Protein 4Y9J (pdb70)

GO terms:
  GO:0005504 fatty acid binding (F, IMP)
  GO:1990845 adaptive thermogenesis (P, IMP)

CATH classification: 1.20.140.10

B-factor: mean 46.24, std 14.96, range [17.73, 119.55]

Sequence (1185 aa):
TITARHTQYSHAKTGGFSQTGPTLHNPYKDDPILDRTLRRLLPESEYMRVAADLSKFGDRITSEVEHLGRQAELEQPRLEHQDAWGKRVDKLIVCNEWHKLKQICAEEGVISIGYEDSVDPFVRRIHQVAKLFLFSPSAGLVSCPMAMTDGAVKTLTSLNNLYGKHKLATEAVDRLRSRDPSKAWTSGQWMMTEKKGGSDVAGGCDTYAVQIDKDTYRLHGYKWFSSAVDADVALTLARIVDSDGNALEGSRGLSLFLLKIRDESGNLNGIQMVRLKNKLGTKQLPTAELLLDGAIAERIGDQGRGVAGIISSNNMMLLNNIITTRRIHNAVASLGYMRRIISLARDYSTKRVVFGQTQSKWPLHTTTLAKMEVDTRGSMLLLFEAARLLGLSEAGKSSDVEAMMLRLITPVLKLYAGKQAVPMVSEGIECFGGQGYMEDTGLPTLLRDAQVTPIWEGTTNVLSLDVLRVFSGKENILLAFGKRVEQLLGNTKTEDEKLKKSKEAVESALKQLQKLLVKASDSAIQGETRIDSVARHIAFTIARIYSGALLIDHASDSSVANQSDIEVAYRYCCEQPLIDLRWEWFASERVKADREIVFDNFTTITARHTQYSHAKTGGFSQTGPTLHNPYKDDPILDRTLRRLLPESEYMRVAADLSKFGDRITSEVEHLGRQAELEQPRLEHQDAWGKRVDKLIVCNEWHKLKQICAEEGVISIGYEDSVDPFVRRIHQVAKLFLFSPSAGLVSCPMAMTDGAVKTLTSLNLYGKHKLATEAVDRLRSRDPSKAWTSGQWMMTEKKGGSDVVAGGCDTYAVQIDKDTYRLHGYKWFSSAVDADVALTLARIVDSDGNALEGSRGLSLFLLKIRDESGNLNGIQMVRLKNKLGTKQLPTAELLLDGAIAERIGDQGRGVAGISNMLNITRRIHNAVASLGYMRRIISLARDYSTKRVVFGQTQSKWPLHTTTLAKMEVDTRGSMLLLFEAARLLGLSEAGKSSDVEAMMLRLITPVLKLYAGKQAVPMVSEGIECFGGQGYMEDTGLPTLLRDAQVTPIWEGTTNVLSLDVLRVFSGKENILLAFGKRVEQLLGNTKTEDEKLKKSKEAVESALKQLQKLLVKASDSAIQGETRIDSVARHIAFTIARIYSGALLIDHASDSSVANQSDIEVAYRYCCEQPLIDLRWEWFASERVKADREIVFDNFTA

Organism: Caenorhabditis elegans (NCBI:txid6239)

Secondary structure (DSSP, 8-state):
-----GGG-------S--PPPPP---TTTT-SSHHHHHHHHS-HHHHHHHHHHHHHHHHHIIIIIHHHHHHHHHS--EEEEE-TTS-EEEEEE--HHHHHHHHHHHHTTTTGGGT-TTS-HHHHHHHHHHHHHHHGGGSTTTHHHHHHHHHHHHHHHHTT-TTTSHHHHHHHHHHT---TTT---EEEE---SS-SS-HHHH---EEEEEETTEEEEEEEEEEEE-TTSSEEEEEEEEP-TTS----SGGGEEEEEEESB-TTS-BSSEEEEEE--BSS-TTS-EEEEEEEEEEEEEES-TT-HHHHHHTTHHHHHHHHHHHHHHHHHHHHHHHHHHHTT-EETTEEGGG-HHHHHHHHHHHHHHHHHHHHHHHHHHHHHHHHHT---HHHHHHHHHHHHHHHHHHHHHHHHHHHHHHHTTGGGGGBGGGTHHHHHHHHTTTTTTTS-HHHHHHHHHHHHSS-THHHHHHHHHHHHHHTT--TTSHHHHHHHHHHHHHHHHHHHHHHHHH-GGGGGGB-GGGGHHHHHHHHHHHHHHHHHHHHHT-TTT--HHHHHHHHHHHHSS-S----GGGGBHHHHHHHHHHHTTT--/-----GGG--PPP--S----------TTTT-SSHHHHHHHHS-HHHHHHHHHHHHHHHHHIIIIIHHHHHHHHHS--EEEEE-TTS-EEEEEE--HHHHHHHHHHHHTTTTGGGG-TTS-HHHHHHHHHHHHHHHGGGSTTTHHHHHHHHHHHHHHHHTT-TTTSHHHHHHHHHHT---TTT---EEEE--BTTBSS-HHHH---EEEEEETTEEEEEEEEEEEE-TTSSEEEEEEEEP-TTS----SGGGEEEEEEESB-TTS-BSSEEEEEE--BSS-TTS-EEEEEEEEEEEEEES-TT-HHHHHHHHHHHHHHHHHHHHHHHHHHHHHHHHHHHTT-EETTEEGGG-HHHHHHHHHHHHHHHHHHHHHHHHHHHHHHHHTT---HHHHHHHHHHHHHHHHHHHHHHHHHHHHHHHTTGGGGGBGGGSHHHHHHHHTTTTTTTS-HHHHHHHHHHHHHSSS-HHHHHHHHHHHHHTT--TTSHHHHHHHHHHHHHHHHHHHHHHHHHHHGGGT-B-GGGGHHHHHHHHHHHHHHHHHHHHHH-TTT--HHHHHHHHHHHHSS-S----GGGGBHHHHHHHHHHHTTT---

Solvent-accessible surface area: 44780 Å² total; per-residue (Å²): 191,156,122,64,137,136,99,110,168,86,174,74,170,49,68,81,71,91,51,87,36,47,58,32,27,16,21,9,122,3,2,3,1,0,34,25,4,0,123,69,37,8,72,136,88,44,12,118,104,0,13,65,40,0,24,160,3,0,70,56,0,54,94,51,0,60,112,19,5,59,37,1,12,92,101,78,20,136,36,71,65,90,53,97,233,70,122,86,57,12,111,33,47,22,22,122,42,2,69,76,0,35,72,1,2,9,72,26,0,1,9,8,14,0,18,72,119,98,27,57,25,35,1,29,0,0,8,0,0,0,0,5,5,1,1,5,21,2,0,8,8,0,16,11,0,6,17,11,0,0,0,1,0,39,0,0,66,53,42,98,21,104,64,150,42,188,31,0,28,74,0,2,72,69,3,61,25,110,54,53,96,120,31,17,7,0,2,34,0,21,44,6,30,109,3,31,56,18,22,28,49,2,4,71,0,71,0,44,102,88,78,159,64,32,13,99,0,50,12,22,0,52,40,0,15,0,1,22,1,43,0,0,0,0,0,0,12,22,35,70,127,118,58,88,39,106,166,31,50,178,9,0,1,1,0,0,1,70,3,64,71,192,86,47,88,33,21,31,10,67,1,46,82,35,16,72,12,1,0,1,51,7,2,2,4,0,5,2,22,3,99,24,0,89,0,42,52,3,21,103,113,13,138,0,46,36,5,20,53,53,4,63,39,2,4,21,0,10,9,0,3,13,0,0,0,9,0,16,7,0,1,10,15,0,3,4,7,0,50,57,32,77,27,104,69,61,28,17,14,102,74,0,9,24,0,21,17,0,0,91,10,0,1,26,0,0,0,0,2,9,0,0,3,6,0,0,31,0,2,0,23,48,47,33,72,138,37,57,118,18,34,43,35,0,10,106,0,0,0,0,0,0,1,2,20,0,1,29,27,0,3,47,14,0,4,21,0,0,11,11,9,18,26,53,0,5,7,19,74,54,20,5,0,17,11,3,10,3,0,0,9,1,2,10,69,60,19,18,1,21,43,6,0,44,39,0,12,150,15,8,56,66,114,118,71,0,17,108,4,0,3,121,27,0,106,94,4,4,65,90,17,63,57,149,44,119,83,0,92,98,0,46,82,29,0,67,71,5,6,152,68,0,48,130,5,11,104,95,11,80,68,88,88,51,137,76,94,19,88,53,25,3,2,0,30,50,0,0,35,0,1,0,29,0,0,0,0,0,15,2,0,18,1,0,10,36,81,98,25,28,53,101,6,3,24,13,1,0,27,12,1,3,25,22,34,89,8,35,59,10,82,69,85,15,1,25,23,110,46,6,111,31,1,78,98,0,1,45,20,64,61,100,192,152,124,63,133,133,101,113,167,88,177,74,171,52,72,82,68,90,51,90,36,45,61,32,35,17,20,9,116,3,3,1,2,0,33,26,4,0,121,70,39,9,63,144,84,43,15,122,104,0,12,67,43,0,25,162,2,0,70,57,0,53,93,49,0,61,112,17,5,61,40,1,12,95,112,76,19,138,36,71,65,88,58,97,232,70,132,87,53,12,109,32,47,22,21,126,43,2,73,74,0,36,73,0,0,10,77,24,0,1,9,12,13,0,24,75,108,99,23,66,25,38,1,27,1,0,7,2,4,0,0,6,6,2,1,6,21,3,0,8,8,0,16,12,0,6,10,11,0,1,0,0,0,31,0,0,48,55,50,110,15,106,68,153,36,188,28,0,33,72,0,0,69,71,3,53,23,116,51,54,100,117,32,20,7,0,0,22,0,25,40,8,30,100,2,26,52,13,13,27,42,1,4,72,0,69,0,44,104,86,90,164,61,33,12,95,0,52,13,20,0,51,41,0,16,0,1,20,1,42,0,0,1,1,0,0,12,20,34,73,125,119,56,90,41,105,164,28,54,147,8,0,0,1,0,0,0,68,2,62,64,189,92,48,85,34,19,29,10,70,0,51,82,35,17,71,11,0,0,1,51,7,2,1,4,0,5,1,25,2,97,19,0,86,0,41,56,3,22,102,109,8,125,0,44,44,13,1,44,43,0,26,36,5,2,25,6,16,8,0,2,12,0,0,1,9,0,18,9,0,2,11,18,0,3,4,7,0,53,58,34,79,31,103,70,68,30,18,10,111,76,1,7,24,0,24,16,0,0,91,10,0,1,26,0,1,0,0,2,9,0,0,2,6,0,0,33,0,12,0,27,46,48,26,70,140,35,56,116,21,36,50,28,0,29,62,0,0,3,0,0,0,1,2,22,0,1,29,24,0,2,47,14,0,2,19,0,0,10,12,9,18,28,49,0,6,7,19,74,57,20,5,0,18,11,4,10,3,0,0,10,1,3,10,68,37,15,20,1,20,39,1,0,69,7,0,20,148,1,51,84,65,106,104,90,3,28,92,1,0,10,88,25,1,109,91,6,4,35,119,16,70,52,153,33,122,75,0,92,86,0,52,95,29,0,75,71,5,17,145,73,0,54,114,5,25,84,75,7,78,110,32,56,176,135,51,95,28,80,62,27,2,2,0,28,50,0,0,35,0,0,0,26,0,0,0,0,0,16,5,0,25,3,1,17,38,93,92,29,24,54,108,7,4,13,12,0,0,26,13,1,3,27,22,32,81,8,34,56,12,83,80,81,15,1,37,27,124,44,10,129,24,1,88,69,0,1,46,17,71,40,69,135

Structure (mmCIF, N/CA/C/O backbone):
data_4Y9J
#
_entry.id   4Y9J
#
_cell.length_a   138.561
_cell.length_b   116.676
_cell.length_c   115.289
_cell.angle_alpha   90.000
_cell.angle_beta   124.020
_cell.angle_gamma   90.000
#
_symmetry.space_group_name_H-M   'C 1 2 1'
#
loop_
_entity.id
_entity.type
_entity.pdbx_description
1 polymer 'Protein ACDH-11, isoform b'
2 non-polymer 'FLAVIN-ADENINE DINUCLEOTIDE'
3 non-polymer 'S-{(3S,5R,9R)-1-[(2R,3S,4R,5R)-5-(6-amino-9H-purin-9-yl)-4-hydroxy-3-(phosphonooxy)tetrahydrofuran-2-yl]-3,5,9-trihydroxy-8,8-dimethyl-3,5-dioxido-10,14-dioxo-2,4,6-trioxa-11,15-diaza-3lambda~5~,5lambda~5~-diphosphaheptadecan-17-yl} undecanethioate'
4 water water
#
loop_
_atom_site.group_PDB
_atom_site.id
_atom_site.type_symbol
_atom_site.label_atom_id
_atom_site.label_alt_id
_atom_site.label_comp_id
_atom_site.label_asym_id
_atom_site.label_entity_id
_atom_site.label_seq_id
_atom_site.pdbx_PDB_ins_code
_atom_site.Cartn_x
_atom_site.Cartn_y
_atom_site.Cartn_z
_atom_site.occupancy
_atom_site.B_iso_or_equiv
_atom_site.auth_seq_id
_atom_site.auth_comp_id
_atom_site.auth_asym_id
_atom_site.auth_atom_id
_atom_site.pdbx_PDB_model_num
ATOM 1 N N . THR A 1 1 ? 41.099 -69.908 71.668 1.00 86.92 19 THR A N 1
ATOM 2 C CA . THR A 1 1 ? 41.581 -69.758 70.304 1.00 86.32 19 THR A CA 1
ATOM 3 C C . THR A 1 1 ? 40.348 -69.732 69.373 1.00 84.75 19 THR A C 1
ATOM 4 O O . THR A 1 1 ? 39.343 -70.390 69.612 1.00 88.06 19 THR A O 1
ATOM 8 N N . ILE A 1 2 ? 40.438 -68.920 68.342 1.00 80.66 20 ILE A N 1
ATOM 9 C CA . ILE A 1 2 ? 39.316 -68.640 67.459 1.00 78.31 20 ILE A CA 1
ATOM 10 C C . ILE A 1 2 ? 39.757 -68.948 66.044 1.00 74.51 20 ILE A C 1
ATOM 11 O O . ILE A 1 2 ? 40.936 -69.013 65.767 1.00 74.63 20 ILE A O 1
ATOM 16 N N . THR A 1 3 ? 38.811 -69.101 65.142 1.00 72.93 21 THR A N 1
ATOM 17 C CA . THR A 1 3 ? 39.132 -69.142 63.731 1.00 70.47 21 THR A CA 1
ATOM 18 C C . THR A 1 3 ? 39.764 -67.818 63.319 1.00 68.43 21 THR A C 1
ATOM 19 O O . THR A 1 3 ? 39.317 -66.754 63.722 1.00 69.21 21 THR A O 1
ATOM 23 N N . ALA A 1 4 ? 40.787 -67.855 62.482 1.00 66.78 22 ALA A N 1
ATOM 24 C CA . ALA A 1 4 ? 41.404 -66.638 62.069 1.00 64.83 22 ALA A CA 1
ATOM 25 C C . ALA A 1 4 ? 40.535 -65.991 61.026 1.00 62.82 22 ALA A C 1
ATOM 26 O O . ALA A 1 4 ? 39.837 -66.665 60.262 1.00 63.82 22 ALA A O 1
ATOM 28 N N . ARG A 1 5 ? 40.621 -64.667 60.913 1.00 61.17 23 ARG A N 1
ATOM 29 C CA . ARG A 1 5 ? 39.698 -63.939 60.050 1.00 58.07 23 ARG A CA 1
ATOM 30 C C . ARG A 1 5 ? 40.398 -63.199 58.899 1.00 54.66 23 ARG A C 1
ATOM 31 O O . ARG A 1 5 ? 39.914 -62.194 58.361 1.00 51.27 23 ARG A O 1
ATOM 39 N N . HIS A 1 6 ? 41.553 -63.703 58.484 1.00 53.40 24 HIS A N 1
ATOM 40 C CA . HIS A 1 6 ? 42.282 -63.067 57.362 1.00 51.93 24 HIS A CA 1
ATOM 41 C C . HIS A 1 6 ? 41.452 -63.008 56.072 1.00 50.61 24 HIS A C 1
ATOM 42 O O . HIS A 1 6 ? 41.622 -62.109 55.305 1.00 48.63 24 HIS A O 1
ATOM 49 N N . THR A 1 7 ? 40.521 -63.955 55.856 1.00 52.78 25 THR A N 1
ATOM 50 C CA . THR A 1 7 ? 39.687 -63.953 54.643 1.00 53.11 25 THR A CA 1
ATOM 51 C C . THR A 1 7 ? 38.642 -62.826 54.682 1.00 51.10 25 THR A C 1
ATOM 52 O O . THR A 1 7 ? 38.031 -62.498 53.657 1.00 51.30 25 THR A O 1
ATOM 56 N N . GLN A 1 8 ? 38.451 -62.211 55.850 1.00 52.15 26 GLN A N 1
ATOM 57 C CA . GLN A 1 8 ? 37.519 -61.070 55.962 1.00 51.34 26 GLN A CA 1
ATOM 58 C C . GLN A 1 8 ? 38.134 -59.700 55.655 1.00 48.66 26 GLN A C 1
ATOM 59 O O . GLN A 1 8 ? 37.470 -58.692 55.799 1.00 49.62 26 GLN A O 1
ATOM 65 N N . TYR A 1 9 ? 39.375 -59.649 55.170 1.00 46.36 27 TYR A N 1
ATOM 66 C CA . TYR A 1 9 ? 40.031 -58.443 54.809 1.00 45.10 27 TYR A CA 1
ATOM 67 C C . TYR A 1 9 ? 40.619 -58.617 53.428 1.00 45.69 27 TYR A C 1
ATOM 68 O O . TYR A 1 9 ? 41.578 -59.345 53.249 1.00 47.48 27 TYR A O 1
ATOM 77 N N . SER A 1 10 ? 40.020 -57.957 52.463 1.00 43.86 28 SER A N 1
ATOM 78 C CA . SER A 1 10 ? 40.255 -58.245 51.085 1.00 44.76 28 SER A CA 1
ATOM 79 C C . SER A 1 10 ? 39.984 -57.009 50.292 1.00 42.87 28 SER A C 1
ATOM 80 O O . SER A 1 10 ? 38.961 -56.354 50.475 1.00 40.82 28 SER A O 1
ATOM 83 N N . HIS A 1 11 ? 40.937 -56.599 49.435 1.00 41.47 29 HIS A N 1
ATOM 84 C CA . HIS A 1 11 ? 40.724 -55.541 48.564 1.00 41.03 29 HIS A CA 1
ATOM 85 C C . HIS A 1 11 ? 39.622 -55.883 47.558 1.00 41.15 29 HIS A C 1
ATOM 86 O O . HIS A 1 11 ? 39.413 -57.016 47.224 1.00 40.99 29 HIS A O 1
ATOM 93 N N . ALA A 1 12 ? 38.930 -54.865 47.089 1.00 40.26 30 ALA A N 1
ATOM 94 C CA . ALA A 1 12 ? 37.939 -55.060 46.015 1.00 41.54 30 ALA A CA 1
ATOM 95 C C . ALA A 1 12 ? 38.558 -55.639 44.773 1.00 41.28 30 ALA A C 1
ATOM 96 O O . ALA A 1 12 ? 39.658 -55.240 44.362 1.00 41.28 30 ALA A O 1
ATOM 98 N N . LYS A 1 13 ? 37.814 -56.468 44.095 1.00 41.92 31 LYS A N 1
ATOM 99 C CA . LYS A 1 13 ? 38.225 -56.895 42.757 1.00 42.89 31 LYS A CA 1
ATOM 100 C C . LYS A 1 13 ? 37.330 -56.180 41.692 1.00 42.49 31 LYS A C 1
ATOM 101 O O . LYS A 1 13 ? 36.081 -56.154 41.808 1.00 39.29 31 LYS A O 1
ATOM 107 N N . THR A 1 14 ? 37.965 -55.688 40.632 1.00 41.31 32 THR A N 1
ATOM 108 C CA . THR A 1 14 ? 37.321 -54.854 39.655 1.00 39.28 32 THR A CA 1
ATOM 109 C C . THR A 1 14 ? 37.585 -55.288 38.213 1.00 38.37 32 THR A C 1
ATOM 110 O O . THR A 1 14 ? 37.551 -54.469 37.279 1.00 36.53 32 THR A O 1
ATOM 114 N N . GLY A 1 15 ? 37.838 -56.557 38.053 1.00 38.25 33 GLY A N 1
ATOM 115 C CA . GLY A 1 15 ? 37.992 -57.189 36.748 1.00 41.41 33 GLY A CA 1
ATOM 116 C C . GLY A 1 15 ? 39.379 -57.345 36.163 1.00 40.05 33 GLY A C 1
ATOM 117 O O . GLY A 1 15 ? 39.565 -58.184 35.327 1.00 41.76 33 GLY A O 1
ATOM 118 N N . GLY A 1 16 ? 40.303 -56.536 36.632 1.00 42.05 34 GLY A N 1
ATOM 119 C CA . GLY A 1 16 ? 41.675 -56.572 36.210 1.00 46.74 34 GLY A CA 1
ATOM 120 C C . GLY A 1 16 ? 42.017 -55.843 34.896 1.00 49.37 34 GLY A C 1
ATOM 121 O O . GLY A 1 16 ? 43.125 -55.999 34.427 1.00 55.37 34 GLY A O 1
ATOM 122 N N . PHE A 1 17 ? 41.083 -55.171 34.225 1.00 45.32 35 PHE A N 1
ATOM 123 C CA . PHE A 1 17 ? 41.421 -54.477 32.960 1.00 41.39 35 PHE A CA 1
ATOM 124 C C . PHE A 1 17 ? 41.447 -53.026 33.301 1.00 41.48 35 PHE A C 1
ATOM 125 O O . PHE A 1 17 ? 40.546 -52.533 33.957 1.00 38.07 35 PHE A O 1
ATOM 133 N N . SER A 1 18 ? 42.470 -52.312 32.833 1.00 38.45 36 SER A N 1
ATOM 134 C CA . SER A 1 18 ? 42.373 -50.870 32.729 1.00 39.69 36 SER A CA 1
ATOM 135 C C . SER A 1 18 ? 43.092 -50.420 31.467 1.00 39.79 36 SER A C 1
ATOM 136 O O . SER A 1 18 ? 44.093 -50.989 31.112 1.00 39.05 36 SER A O 1
ATOM 139 N N . GLN A 1 19 ? 42.518 -49.449 30.769 1.00 35.33 37 GLN A N 1
ATOM 140 C CA . GLN A 1 19 ? 43.049 -48.968 29.501 1.00 35.32 37 GLN A CA 1
ATOM 141 C C . GLN A 1 19 ? 44.291 -48.115 29.676 1.00 32.89 37 GLN A C 1
ATOM 142 O O . GLN A 1 19 ? 44.340 -47.198 30.481 1.00 33.16 37 GLN A O 1
ATOM 148 N N . THR A 1 20 ? 45.325 -48.420 28.898 1.00 33.89 38 THR A N 1
ATOM 149 C CA . THR A 1 20 ? 46.516 -47.504 28.820 1.00 35.45 38 THR A CA 1
ATOM 150 C C . THR A 1 20 ? 46.188 -46.213 28.052 1.00 33.31 38 THR A C 1
ATOM 151 O O . THR A 1 20 ? 45.698 -46.266 26.959 1.00 32.00 38 THR A O 1
ATOM 155 N N . GLY A 1 21 ? 46.445 -45.082 28.692 1.00 29.69 39 GLY A N 1
ATOM 156 C CA . GLY A 1 21 ? 46.268 -43.797 28.110 1.00 30.28 39 GLY A CA 1
ATOM 157 C C . GLY A 1 21 ? 47.337 -43.355 27.135 1.00 29.98 39 GLY A C 1
ATOM 158 O O . GLY A 1 21 ? 48.326 -44.058 26.968 1.00 31.58 39 GLY A O 1
ATOM 159 N N . PRO A 1 22 ? 47.134 -42.211 26.482 1.00 30.79 40 PRO A N 1
ATOM 160 C CA . PRO A 1 22 ? 48.114 -41.754 25.479 1.00 30.36 40 PRO A CA 1
ATOM 161 C C . PRO A 1 22 ? 49.493 -41.413 26.101 1.00 29.86 40 PRO A C 1
ATOM 162 O O . PRO A 1 22 ? 49.575 -40.924 27.243 1.00 29.63 40 PRO A O 1
ATOM 166 N N . THR A 1 23 ? 50.518 -41.599 25.307 1.00 32.20 41 THR A N 1
ATOM 167 C CA . THR A 1 23 ? 51.877 -41.232 25.687 1.00 34.78 41 THR A CA 1
ATOM 168 C C . THR A 1 23 ? 52.243 -39.932 24.974 1.00 33.90 41 THR A C 1
ATOM 169 O O . THR A 1 23 ? 51.963 -39.818 23.777 1.00 29.68 41 THR A O 1
ATOM 173 N N . LEU A 1 24 ? 52.864 -38.997 25.699 1.00 29.92 42 LEU A N 1
ATOM 174 C CA . LEU A 1 24 ? 53.465 -37.784 25.080 1.00 29.92 42 LEU A CA 1
ATOM 175 C C . LEU A 1 24 ? 54.920 -38.090 24.664 1.00 30.58 42 LEU A C 1
ATOM 176 O O . LEU A 1 24 ? 55.745 -38.366 25.506 1.00 29.44 42 LEU A O 1
ATOM 181 N N . HIS A 1 25 ? 55.163 -38.078 23.379 1.00 31.97 43 HIS A N 1
ATOM 182 C CA . HIS A 1 25 ? 56.489 -38.320 22.826 1.00 32.64 43 HIS A CA 1
ATOM 183 C C . HIS A 1 25 ? 57.209 -36.989 22.681 1.00 31.52 43 HIS A C 1
ATOM 184 O O . HIS A 1 25 ? 56.580 -35.944 22.650 1.00 32.07 43 HIS A O 1
ATOM 191 N N . ASN A 1 26 ? 58.547 -37.029 22.678 1.00 30.90 44 ASN A N 1
ATOM 192 C CA . ASN A 1 26 ? 59.373 -35.845 22.480 1.00 29.59 44 ASN A CA 1
ATOM 193 C C . ASN A 1 26 ? 58.730 -35.036 21.313 1.00 31.42 44 ASN A C 1
ATOM 194 O O . ASN A 1 26 ? 58.665 -35.553 20.192 1.00 31.41 44 ASN A O 1
ATOM 199 N N . PRO A 1 27 ? 58.245 -33.830 21.576 1.00 28.73 45 PRO A N 1
ATOM 200 C CA . PRO A 1 27 ? 57.445 -33.128 20.569 1.00 29.03 45 PRO A CA 1
ATOM 201 C C . PRO A 1 27 ? 58.287 -32.559 19.398 1.00 29.72 45 PRO A C 1
ATOM 202 O O . PRO A 1 27 ? 57.714 -32.198 18.371 1.00 28.00 45 PRO A O 1
ATOM 206 N N . TYR A 1 28 ? 59.592 -32.490 19.535 1.00 27.68 46 TYR A N 1
ATOM 207 C CA . TYR A 1 28 ? 60.427 -32.187 18.353 1.00 31.58 46 TYR A CA 1
ATOM 208 C C . TYR A 1 28 ? 60.543 -33.404 17.402 1.00 31.41 46 TYR A C 1
ATOM 209 O O . TYR A 1 28 ? 60.232 -33.324 16.240 1.00 32.97 46 TYR A O 1
ATOM 218 N N . LYS A 1 29 ? 60.969 -34.523 17.945 1.00 32.71 47 LYS A N 1
ATOM 219 C CA . LYS A 1 29 ? 61.209 -35.731 17.166 1.00 34.57 47 LYS A CA 1
ATOM 220 C C . LYS A 1 29 ? 59.936 -36.334 16.574 1.00 33.66 47 LYS A C 1
ATOM 221 O O . LYS A 1 29 ? 59.953 -36.895 15.496 1.00 33.59 47 LYS A O 1
ATOM 227 N N . ASP A 1 30 ? 58.853 -36.188 17.301 1.00 31.61 48 ASP A N 1
ATOM 228 C CA . ASP A 1 30 ? 57.592 -36.831 16.971 1.00 32.54 48 ASP A CA 1
ATOM 229 C C . ASP A 1 30 ? 56.858 -35.973 15.953 1.00 32.61 48 ASP A C 1
ATOM 230 O O . ASP A 1 30 ? 55.928 -36.446 15.340 1.00 32.80 48 ASP A O 1
ATOM 235 N N . ASP A 1 31 ? 57.198 -34.689 15.829 1.00 31.51 49 ASP A N 1
ATOM 236 C CA . ASP A 1 31 ? 56.359 -33.813 15.004 1.00 30.53 49 ASP A CA 1
ATOM 237 C C . ASP A 1 31 ? 56.491 -34.242 13.538 1.00 32.82 49 ASP A C 1
ATOM 238 O O . ASP A 1 31 ? 57.657 -34.420 13.052 1.00 34.29 49 ASP A O 1
ATOM 243 N N . PRO A 1 32 ? 55.363 -34.374 12.817 1.00 32.50 50 PRO A N 1
ATOM 244 C CA . PRO A 1 32 ? 55.376 -34.759 11.409 1.00 34.49 50 PRO A CA 1
ATOM 245 C C . PRO A 1 32 ? 56.229 -33.838 10.498 1.00 34.63 50 PRO A C 1
ATOM 246 O O . PRO A 1 32 ? 56.922 -34.323 9.651 1.00 39.07 50 PRO A O 1
ATOM 250 N N . ILE A 1 33 ? 56.226 -32.518 10.688 1.00 32.89 51 ILE A N 1
ATOM 251 C CA . ILE A 1 33 ? 56.796 -31.633 9.685 1.00 35.57 51 ILE A CA 1
ATOM 252 C C . ILE A 1 33 ? 57.795 -30.604 10.255 1.00 35.06 51 ILE A C 1
ATOM 253 O O . ILE A 1 33 ? 58.492 -29.941 9.521 1.00 33.74 51 ILE A O 1
ATOM 258 N N . LEU A 1 34 ? 57.869 -30.437 11.577 1.00 33.20 52 LEU A N 1
ATOM 259 C CA . LEU A 1 34 ? 58.776 -29.400 12.134 1.00 34.91 52 LEU A CA 1
ATOM 260 C C . LEU A 1 34 ? 60.219 -29.526 11.742 1.00 33.36 52 LEU A C 1
ATOM 261 O O . LEU A 1 34 ? 60.822 -28.566 11.254 1.00 35.87 52 LEU A O 1
ATOM 266 N N . ASP A 1 35 ? 60.790 -30.714 11.897 1.00 36.37 53 ASP A N 1
ATOM 267 C CA . ASP A 1 35 ? 62.197 -30.882 11.614 1.00 37.86 53 ASP A CA 1
ATOM 268 C C . ASP A 1 35 ? 62.479 -30.676 10.085 1.00 36.49 53 ASP A C 1
ATOM 269 O O . ASP A 1 35 ? 63.432 -29.971 9.714 1.00 36.82 53 ASP A O 1
ATOM 274 N N . ARG A 1 36 ? 61.619 -31.223 9.226 1.00 35.35 54 ARG A N 1
ATOM 275 C CA . ARG A 1 36 ? 61.812 -31.000 7.746 1.00 38.79 54 ARG A CA 1
ATOM 276 C C . ARG A 1 36 ? 61.685 -29.519 7.408 1.00 37.76 54 ARG A C 1
ATOM 277 O O . ARG A 1 36 ? 62.383 -29.015 6.554 1.00 37.24 54 ARG A O 1
ATOM 285 N N . THR A 1 37 ? 60.775 -28.802 8.077 1.00 36.56 55 THR A N 1
ATOM 286 C CA . THR A 1 37 ? 60.580 -27.382 7.781 1.00 36.36 55 THR A CA 1
ATOM 287 C C . THR A 1 37 ? 61.819 -26.566 8.130 1.00 38.22 55 THR A C 1
ATOM 288 O O . THR A 1 37 ? 62.281 -25.716 7.345 1.00 38.27 55 THR A O 1
ATOM 292 N N . LEU A 1 38 ? 62.377 -26.838 9.306 1.00 34.71 56 LEU A N 1
ATOM 293 C CA . LEU A 1 38 ? 63.582 -26.174 9.760 1.00 35.63 56 LEU A CA 1
ATOM 294 C C . LEU A 1 38 ? 64.762 -26.468 8.835 1.00 36.02 56 LEU A C 1
ATOM 295 O O . LEU A 1 38 ? 65.616 -25.624 8.575 1.00 36.69 56 LEU A O 1
ATOM 300 N N . ARG A 1 39 ? 64.811 -27.699 8.357 1.00 40.25 57 ARG A N 1
ATOM 301 C CA . ARG A 1 39 ? 65.880 -28.092 7.444 1.00 43.24 57 ARG A CA 1
ATOM 302 C C . ARG A 1 39 ? 65.837 -27.244 6.173 1.00 42.93 57 ARG A C 1
ATOM 303 O O . ARG A 1 39 ? 66.875 -26.960 5.609 1.00 40.89 57 ARG A O 1
ATOM 311 N N . ARG A 1 40 ? 64.639 -26.934 5.687 1.00 39.79 58 ARG A N 1
ATOM 312 C CA . ARG A 1 40 ? 64.498 -26.132 4.458 1.00 41.28 58 ARG A CA 1
ATOM 313 C C . ARG A 1 40 ? 64.771 -24.721 4.709 1.00 40.08 58 ARG A C 1
ATOM 314 O O . ARG A 1 40 ? 65.377 -24.063 3.922 1.00 40.86 58 ARG A O 1
ATOM 322 N N . LEU A 1 41 ? 64.364 -24.207 5.843 1.00 38.37 59 LEU A N 1
ATOM 323 C CA . LEU A 1 41 ? 64.470 -22.793 6.115 1.00 40.70 59 LEU A CA 1
ATOM 324 C C . LEU A 1 41 ? 65.817 -22.310 6.587 1.00 42.22 59 LEU A C 1
ATOM 325 O O . LEU A 1 41 ? 66.210 -21.180 6.324 1.00 45.65 59 LEU A O 1
ATOM 330 N N . LEU A 1 42 ? 66.561 -23.152 7.288 1.00 42.76 60 LEU A N 1
ATOM 331 C CA . LEU A 1 42 ? 67.802 -22.690 7.841 1.00 41.23 60 LEU A CA 1
ATOM 332 C C . LEU A 1 42 ? 69.015 -23.260 7.117 1.00 46.52 60 LEU A C 1
ATOM 333 O O . LEU A 1 42 ? 68.978 -24.406 6.665 1.00 47.56 60 LEU A O 1
ATOM 338 N N . PRO A 1 43 ? 70.082 -22.484 7.094 1.00 47.11 61 PRO A N 1
ATOM 339 C CA . PRO A 1 43 ? 71.400 -23.015 6.660 1.00 50.26 61 PRO A CA 1
ATOM 340 C C . PRO A 1 43 ? 71.778 -24.265 7.461 1.00 49.12 61 PRO A C 1
ATOM 341 O O . PRO A 1 43 ? 71.446 -24.393 8.636 1.00 42.66 61 PRO A O 1
ATOM 345 N N . GLU A 1 44 ? 72.453 -25.202 6.826 1.00 48.05 62 GLU A N 1
ATOM 346 C CA . GLU A 1 44 ? 72.680 -26.483 7.478 1.00 48.96 62 GLU A CA 1
ATOM 347 C C . GLU A 1 44 ? 73.328 -26.360 8.842 1.00 47.23 62 GLU A C 1
ATOM 348 O O . GLU A 1 44 ? 72.874 -27.016 9.765 1.00 46.04 62 GLU A O 1
ATOM 354 N N . SER A 1 45 ? 74.315 -25.509 8.983 1.00 47.90 63 SER A N 1
ATOM 355 C CA . SER A 1 45 ? 75.060 -25.381 10.249 1.00 49.81 63 SER A CA 1
ATOM 356 C C . SER A 1 45 ? 74.163 -24.785 11.360 1.00 47.53 63 SER A C 1
ATOM 357 O O . SER A 1 45 ? 74.247 -25.163 12.539 1.00 46.46 63 SER A O 1
ATOM 360 N N . GLU A 1 46 ? 73.238 -23.924 10.973 1.00 47.55 64 GLU A N 1
ATOM 361 C CA . GLU A 1 46 ? 72.331 -23.346 11.968 1.00 46.48 64 GLU A CA 1
ATOM 362 C C . GLU A 1 46 ? 71.321 -24.369 12.285 1.00 44.20 64 GLU A C 1
ATOM 363 O O . GLU A 1 46 ? 70.901 -24.474 13.438 1.00 41.80 64 GLU A O 1
ATOM 369 N N . TYR A 1 47 ? 70.823 -25.063 11.245 1.00 41.56 65 TYR A N 1
ATOM 370 C CA . TYR A 1 47 ? 69.875 -26.084 11.471 1.00 41.47 65 TYR A CA 1
ATOM 371 C C . TYR A 1 47 ? 70.379 -27.088 12.510 1.00 42.70 65 TYR A C 1
ATOM 372 O O . TYR A 1 47 ? 69.623 -27.483 13.380 1.00 40.18 65 TYR A O 1
ATOM 381 N N . MET A 1 48 ? 71.624 -27.531 12.400 1.00 42.98 66 MET A N 1
ATOM 382 C CA . MET A 1 48 ? 72.161 -28.523 13.309 1.00 44.92 66 MET A CA 1
ATOM 383 C C . MET A 1 48 ? 72.134 -28.019 14.731 1.00 43.72 66 MET A C 1
ATOM 384 O O . MET A 1 48 ? 71.728 -28.750 15.633 1.00 42.68 66 MET A O 1
ATOM 389 N N . ARG A 1 49 ? 72.491 -26.753 14.913 1.00 42.36 67 ARG A N 1
ATOM 390 C CA . ARG A 1 49 ? 72.484 -26.136 16.252 1.00 43.44 67 ARG A CA 1
ATOM 391 C C . ARG A 1 49 ? 71.072 -26.033 16.828 1.00 40.87 67 ARG A C 1
ATOM 392 O O . ARG A 1 49 ? 70.821 -26.453 17.965 1.00 40.66 67 ARG A O 1
ATOM 400 N N . VAL A 1 50 ? 70.134 -25.535 16.016 1.00 40.39 68 VAL A N 1
ATOM 401 C CA . VAL A 1 50 ? 68.764 -25.328 16.392 1.00 36.85 68 VAL A CA 1
ATOM 402 C C . VAL A 1 50 ? 68.081 -26.631 16.701 1.00 36.42 68 VAL A C 1
ATOM 403 O O . VAL A 1 50 ? 67.429 -26.745 17.759 1.00 35.06 68 VAL A O 1
ATOM 407 N N . ALA A 1 51 ? 68.255 -27.632 15.842 1.00 36.10 69 ALA A N 1
ATOM 408 C CA . ALA A 1 51 ? 67.631 -28.917 16.034 1.00 37.02 69 ALA A CA 1
ATOM 409 C C . ALA A 1 51 ? 68.155 -29.595 17.291 1.00 37.12 69 ALA A C 1
ATOM 410 O O . ALA A 1 51 ? 67.374 -30.228 17.990 1.00 38.89 69 ALA A O 1
ATOM 412 N N . ALA A 1 52 ? 69.441 -29.433 17.598 1.00 36.46 70 ALA A N 1
ATOM 413 C CA . ALA A 1 52 ? 69.960 -30.064 18.794 1.00 38.66 70 ALA A CA 1
ATOM 414 C C . ALA A 1 52 ? 69.330 -29.386 20.047 1.00 38.22 70 ALA A C 1
ATOM 415 O O . ALA A 1 52 ? 68.900 -30.071 20.993 1.00 37.05 70 ALA A O 1
ATOM 417 N N . ASP A 1 53 ? 69.199 -28.066 20.025 1.00 37.62 71 ASP A N 1
ATOM 418 C CA . ASP A 1 53 ? 68.549 -27.341 21.188 1.00 35.98 71 ASP A CA 1
ATOM 419 C C . ASP A 1 53 ? 67.119 -27.799 21.345 1.00 34.83 71 ASP A C 1
ATOM 420 O O . ASP A 1 53 ? 66.632 -28.044 22.469 1.00 36.08 71 ASP A O 1
ATOM 425 N N . LEU A 1 54 ? 66.387 -27.846 20.237 1.00 32.55 72 LEU A N 1
ATOM 426 C CA . LEU A 1 54 ? 65.021 -28.228 20.234 1.00 32.84 72 LEU A CA 1
ATOM 427 C C . LEU A 1 54 ? 64.719 -29.676 20.648 1.00 34.25 72 LEU A C 1
ATOM 428 O O . LEU A 1 54 ? 63.772 -29.941 21.364 1.00 31.48 72 LEU A O 1
ATOM 433 N N . SER A 1 55 ? 65.533 -30.599 20.203 1.00 32.88 73 SER A N 1
ATOM 434 C CA . SER A 1 55 ? 65.414 -31.955 20.553 1.00 33.04 73 SER A CA 1
ATOM 435 C C . SER A 1 55 ? 65.627 -32.196 22.055 1.00 34.32 73 SER A C 1
ATOM 436 O O . SER A 1 55 ? 64.879 -32.946 22.701 1.00 33.27 73 SER A O 1
ATOM 439 N N . LYS A 1 56 ? 66.659 -31.567 22.597 1.00 34.39 74 LYS A N 1
ATOM 440 C CA . LYS A 1 56 ? 66.956 -31.591 24.011 1.00 35.28 74 LYS A CA 1
ATOM 441 C C . LYS A 1 56 ? 65.801 -30.970 24.825 1.00 33.17 74 LYS A C 1
ATOM 442 O O . LYS A 1 56 ? 65.332 -31.592 25.792 1.00 33.15 74 LYS A O 1
ATOM 448 N N . PHE A 1 57 ? 65.268 -29.830 24.381 1.00 31.45 75 PHE A N 1
ATOM 449 C CA . PHE A 1 57 ? 64.133 -29.228 25.013 1.00 30.33 75 PHE A CA 1
ATOM 450 C C . PHE A 1 57 ? 62.922 -30.170 24.981 1.00 32.82 75 PHE A C 1
ATOM 451 O O . PHE A 1 57 ? 62.148 -30.286 25.965 1.00 29.78 75 PHE A O 1
ATOM 459 N N . GLY A 1 58 ? 62.737 -30.864 23.851 1.00 30.47 76 GLY A N 1
ATOM 460 C CA . GLY A 1 58 ? 61.658 -31.845 23.747 1.00 30.63 76 GLY A CA 1
ATOM 461 C C . GLY A 1 58 ? 61.726 -32.920 24.819 1.00 31.50 76 GLY A C 1
ATOM 462 O O . GLY A 1 58 ? 60.696 -33.369 25.340 1.00 31.47 76 GLY A O 1
ATOM 463 N N . ASP A 1 59 ? 62.934 -33.296 25.223 1.00 31.77 77 ASP A N 1
ATOM 464 C CA . ASP A 1 59 ? 63.035 -34.272 26.319 1.00 33.78 77 ASP A CA 1
ATOM 465 C C . ASP A 1 59 ? 62.735 -33.596 27.682 1.00 33.36 77 ASP A C 1
ATOM 466 O O . ASP A 1 59 ? 62.248 -34.243 28.595 1.00 33.92 77 ASP A O 1
ATOM 471 N N . ARG A 1 60 ? 63.106 -32.326 27.817 1.00 32.40 78 ARG A N 1
ATOM 472 C CA . ARG A 1 60 ? 62.718 -31.525 29.008 1.00 32.33 78 ARG A CA 1
ATOM 473 C C . ARG A 1 60 ? 61.206 -31.386 29.127 1.00 31.25 78 ARG A C 1
ATOM 474 O O . ARG A 1 60 ? 60.636 -31.433 30.255 1.00 30.73 78 ARG A O 1
ATOM 482 N N . ILE A 1 61 ? 60.516 -31.227 27.998 1.00 29.61 79 ILE A N 1
ATOM 483 C CA . ILE A 1 61 ? 59.057 -31.185 27.956 1.00 30.09 79 ILE A CA 1
ATOM 484 C C . ILE A 1 61 ? 58.461 -32.448 28.514 1.00 31.85 79 ILE A C 1
ATOM 485 O O . ILE A 1 61 ? 57.635 -32.367 29.434 1.00 29.42 79 ILE A O 1
ATOM 490 N N . THR A 1 62 ? 58.902 -33.599 28.014 1.00 31.05 80 THR A N 1
ATOM 491 C CA . THR A 1 62 ? 58.314 -34.838 28.472 1.00 33.48 80 THR A CA 1
ATOM 492 C C . THR A 1 62 ? 58.682 -35.191 29.920 1.00 33.37 80 THR A C 1
ATOM 493 O O . THR A 1 62 ? 57.823 -35.701 30.676 1.00 35.09 80 THR A O 1
ATOM 497 N N . SER A 1 63 ? 59.886 -34.873 30.317 1.00 31.35 81 SER A N 1
ATOM 498 C CA . SER A 1 63 ? 60.405 -35.298 31.601 1.00 35.13 81 SER A CA 1
ATOM 499 C C . SER A 1 63 ? 60.016 -34.329 32.728 1.00 35.57 81 SER A C 1
ATOM 500 O O . SER A 1 63 ? 60.022 -34.723 33.857 1.00 35.63 81 SER A O 1
ATOM 503 N N . GLU A 1 64 ? 59.740 -33.073 32.406 1.00 32.31 82 GLU A N 1
ATOM 504 C CA . GLU A 1 64 ? 59.621 -32.003 33.406 1.00 31.66 82 GLU A CA 1
ATOM 505 C C . GLU A 1 64 ? 58.485 -31.011 33.108 1.00 31.64 82 GLU A C 1
ATOM 506 O O . GLU A 1 64 ? 57.596 -30.793 33.936 1.00 31.88 82 GLU A O 1
ATOM 512 N N . VAL A 1 65 ? 58.500 -30.386 31.954 1.00 28.48 83 VAL A N 1
ATOM 513 C CA . VAL A 1 65 ? 57.624 -29.244 31.757 1.00 29.84 83 VAL A CA 1
ATOM 514 C C . VAL A 1 65 ? 56.145 -29.646 31.745 1.00 30.36 83 VAL A C 1
ATOM 515 O O . VAL A 1 65 ? 55.314 -28.936 32.323 1.00 27.91 83 VAL A O 1
ATOM 519 N N . GLU A 1 66 ? 55.827 -30.757 31.080 1.00 26.35 84 GLU A N 1
ATOM 520 C CA . GLU A 1 66 ? 54.437 -31.188 30.982 1.00 28.72 84 GLU A CA 1
ATOM 521 C C . GLU A 1 66 ? 53.801 -31.320 32.387 1.00 28.09 84 GLU A C 1
ATOM 522 O O . GLU A 1 66 ? 52.669 -30.892 32.596 1.00 26.99 84 GLU A O 1
ATOM 528 N N . HIS A 1 67 ? 54.539 -31.905 33.326 1.00 29.60 85 HIS A N 1
ATOM 529 C CA . HIS A 1 67 ? 54.055 -32.145 34.666 1.00 30.22 85 HIS A CA 1
ATOM 530 C C . HIS A 1 67 ? 53.867 -30.811 35.393 1.00 30.78 85 HIS A C 1
ATOM 531 O O . HIS A 1 67 ? 52.887 -30.638 36.089 1.00 28.28 85 HIS A O 1
ATOM 538 N N . LEU A 1 68 ? 54.821 -29.892 35.241 1.00 26.14 86 LEU A N 1
ATOM 539 C CA . LEU A 1 68 ? 54.701 -28.580 35.800 1.00 27.69 86 LEU A CA 1
ATOM 540 C C . LEU A 1 68 ? 53.468 -27.821 35.289 1.00 27.69 86 LEU A C 1
ATOM 541 O O . LEU A 1 68 ? 52.680 -27.226 36.101 1.00 26.60 86 LEU A O 1
ATOM 546 N N . GLY A 1 69 ? 53.248 -27.861 33.985 1.00 25.29 87 GLY A N 1
ATOM 547 C CA . GLY A 1 69 ? 52.073 -27.209 33.407 1.00 25.06 87 GLY A CA 1
ATOM 548 C C . GLY A 1 69 ? 50.775 -27.823 33.924 1.00 26.13 87 GLY A C 1
ATOM 549 O O . GLY A 1 69 ? 49.798 -27.104 34.214 1.00 27.27 87 GLY A O 1
ATOM 550 N N . ARG A 1 70 ? 50.768 -29.124 34.113 1.00 26.47 88 ARG A N 1
ATOM 551 C CA . ARG A 1 70 ? 49.598 -29.791 34.689 1.00 27.71 88 ARG A CA 1
ATOM 552 C C . ARG A 1 70 ? 49.347 -29.359 36.135 1.00 30.17 88 ARG A C 1
ATOM 553 O O . ARG A 1 70 ? 48.240 -29.009 36.512 1.00 28.05 88 ARG A O 1
ATOM 561 N N . GLN A 1 71 ? 50.383 -29.201 36.924 1.00 27.22 89 GLN A N 1
ATOM 562 C CA . GLN A 1 71 ? 50.212 -28.792 38.308 1.00 27.84 89 GLN A CA 1
ATOM 563 C C . GLN A 1 71 ? 49.672 -27.400 38.345 1.00 27.22 89 GLN A C 1
ATOM 564 O O . GLN A 1 71 ? 48.907 -27.048 39.249 1.00 30.27 89 GLN A O 1
ATOM 570 N N . ALA A 1 72 ? 50.117 -26.548 37.452 1.00 26.46 90 ALA A N 1
ATOM 571 C CA . ALA A 1 72 ? 49.651 -25.178 37.481 1.00 27.84 90 ALA A CA 1
ATOM 572 C C . ALA A 1 72 ? 48.132 -25.071 37.245 1.00 29.27 90 ALA A C 1
ATOM 573 O O . ALA A 1 72 ? 47.498 -24.064 37.655 1.00 29.02 90 ALA A O 1
ATOM 575 N N . GLU A 1 73 ? 47.593 -26.070 36.583 1.00 26.98 91 GLU A N 1
ATOM 576 C CA . GLU A 1 73 ? 46.099 -26.194 36.380 1.00 28.55 91 GLU A CA 1
ATOM 577 C C . GLU A 1 73 ? 45.422 -26.770 37.648 1.00 30.62 91 GLU A C 1
ATOM 578 O O . GLU A 1 73 ? 44.251 -26.413 37.992 1.00 31.69 91 GLU A O 1
ATOM 584 N N . LEU A 1 74 ? 46.106 -27.704 38.296 1.00 29.85 92 LEU A N 1
ATOM 585 C CA . LEU A 1 74 ? 45.561 -28.360 39.461 1.00 29.32 92 LEU A CA 1
ATOM 586 C C . LEU A 1 74 ? 45.592 -27.500 40.667 1.00 32.71 92 LEU A C 1
ATOM 587 O O . LEU A 1 74 ? 44.781 -27.720 41.554 1.00 35.47 92 LEU A O 1
ATOM 592 N N . GLU A 1 75 ? 46.497 -26.511 40.754 1.00 29.18 93 GLU A N 1
ATOM 593 C CA . GLU A 1 75 ? 46.557 -25.618 41.855 1.00 31.89 93 GLU A CA 1
ATOM 594 C C . GLU A 1 75 ? 46.522 -24.163 41.367 1.00 32.38 93 GLU A C 1
ATOM 595 O O . GLU A 1 75 ? 47.537 -23.468 41.230 1.00 28.93 93 GLU A O 1
ATOM 601 N N . GLN A 1 76 ? 45.306 -23.698 41.140 1.00 31.95 94 GLN A N 1
ATOM 602 C CA . GLN A 1 76 ? 45.039 -22.426 40.513 1.00 29.31 94 GLN A CA 1
ATOM 603 C C . GLN A 1 76 ? 45.342 -21.267 41.419 1.00 28.06 94 GLN A C 1
ATOM 604 O O . GLN A 1 76 ? 45.333 -21.390 42.645 1.00 30.40 94 GLN A O 1
ATOM 610 N N . PRO A 1 77 ? 45.592 -20.114 40.857 1.00 26.57 95 PRO A N 1
ATOM 611 C CA . PRO A 1 77 ? 45.877 -18.987 41.622 1.00 29.01 95 PRO A CA 1
ATOM 612 C C . PRO A 1 77 ? 44.712 -18.489 42.477 1.00 30.54 95 PRO A C 1
ATOM 613 O O . PRO A 1 77 ? 43.543 -18.674 42.089 1.00 28.89 95 PRO A O 1
ATOM 617 N N . ARG A 1 78 ? 45.070 -17.902 43.601 1.00 29.70 96 ARG A N 1
ATOM 618 C CA . ARG A 1 78 ? 44.097 -17.242 44.526 1.00 32.90 96 ARG A CA 1
ATOM 619 C C . ARG A 1 78 ? 44.538 -15.878 44.906 1.00 30.46 96 ARG A C 1
ATOM 620 O O . ARG A 1 78 ? 45.710 -15.512 44.868 1.00 31.37 96 ARG A O 1
ATOM 628 N N . LEU A 1 79 ? 43.600 -15.071 45.344 1.00 29.80 97 LEU A N 1
ATOM 629 C CA . LEU A 1 79 ? 43.857 -13.720 45.803 1.00 32.05 97 LEU A CA 1
ATOM 630 C C . LEU A 1 79 ? 43.269 -13.567 47.214 1.00 33.93 97 LEU A C 1
ATOM 631 O O . LEU A 1 79 ? 42.130 -13.925 47.414 1.00 31.18 97 LEU A O 1
ATOM 636 N N . GLU A 1 80 ? 44.023 -13.020 48.142 1.00 36.48 98 GLU A N 1
ATOM 637 C CA . GLU A 1 80 ? 43.524 -12.550 49.416 1.00 37.48 98 GLU A CA 1
ATOM 638 C C . GLU A 1 80 ? 43.637 -11.080 49.560 1.00 37.18 98 GLU A C 1
ATOM 639 O O . GLU A 1 80 ? 44.740 -10.523 49.596 1.00 33.96 98 GLU A O 1
ATOM 645 N N . HIS A 1 81 ? 42.496 -10.388 49.709 1.00 39.10 99 HIS A N 1
ATOM 646 C CA . HIS A 1 81 ? 42.552 -8.944 49.757 1.00 39.92 99 HIS A CA 1
ATOM 647 C C . HIS A 1 81 ? 43.240 -8.454 50.967 1.00 41.22 99 HIS A C 1
ATOM 648 O O . HIS A 1 81 ? 44.040 -7.514 50.893 1.00 38.51 99 HIS A O 1
ATOM 655 N N . GLN A 1 82 ? 42.836 -9.007 52.127 1.00 39.84 100 GLN A N 1
ATOM 656 C CA . GLN A 1 82 ? 43.324 -8.541 53.444 1.00 42.29 100 GLN A CA 1
ATOM 657 C C . GLN A 1 82 ? 44.156 -9.658 54.172 1.00 38.92 100 GLN A C 1
ATOM 658 O O . GLN A 1 82 ? 44.001 -10.862 53.911 1.00 39.55 100 GLN A O 1
ATOM 664 N N . ASP A 1 83 ? 45.038 -9.207 55.060 1.00 39.54 101 ASP A N 1
ATOM 665 C CA . ASP A 1 83 ? 45.686 -10.101 56.016 1.00 42.75 101 ASP A CA 1
ATOM 666 C C . ASP A 1 83 ? 44.692 -10.316 57.167 1.00 42.91 101 ASP A C 1
ATOM 667 O O . ASP A 1 83 ? 43.573 -9.831 57.117 1.00 44.52 101 ASP A O 1
ATOM 672 N N . ALA A 1 84 ? 45.152 -10.900 58.247 1.00 46.84 102 ALA A N 1
ATOM 673 C CA . ALA A 1 84 ? 44.264 -11.281 59.357 1.00 46.98 102 ALA A CA 1
ATOM 674 C C . ALA A 1 84 ? 44.013 -10.214 60.325 1.00 43.30 102 ALA A C 1
ATOM 675 O O . ALA A 1 84 ? 43.201 -10.378 61.187 1.00 45.57 102 ALA A O 1
ATOM 677 N N . TRP A 1 85 ? 44.706 -9.077 60.197 1.00 42.71 103 TRP A N 1
ATOM 678 C CA . TRP A 1 85 ? 44.699 -8.022 61.141 1.00 42.84 103 TRP A CA 1
ATOM 679 C C . TRP A 1 85 ? 44.088 -6.713 60.617 1.00 43.33 103 TRP A C 1
ATOM 680 O O . TRP A 1 85 ? 44.199 -5.638 61.255 1.00 44.83 103 TRP A O 1
ATOM 691 N N . GLY A 1 86 ? 43.481 -6.794 59.420 1.00 43.63 104 GLY A N 1
ATOM 692 C CA . GLY A 1 86 ? 42.783 -5.602 58.886 1.00 47.11 104 GLY A CA 1
ATOM 693 C C . GLY A 1 86 ? 43.577 -4.715 57.902 1.00 47.00 104 GLY A C 1
ATOM 694 O O . GLY A 1 86 ? 43.280 -3.508 57.707 1.00 49.23 104 GLY A O 1
ATOM 695 N N . LYS A 1 87 ? 44.619 -5.276 57.361 1.00 44.82 105 LYS A N 1
ATOM 696 C CA . LYS A 1 87 ? 45.414 -4.485 56.437 1.00 47.75 105 LYS A CA 1
ATOM 697 C C . LYS A 1 87 ? 45.212 -5.017 55.081 1.00 42.75 105 LYS A C 1
ATOM 698 O O . LYS A 1 87 ? 45.184 -6.247 54.866 1.00 39.67 105 LYS A O 1
ATOM 704 N N . ARG A 1 88 ? 44.999 -4.098 54.160 1.00 41.77 106 ARG A N 1
ATOM 705 C CA . ARG A 1 88 ? 44.857 -4.449 52.750 1.00 42.72 106 ARG A CA 1
ATOM 706 C C . ARG A 1 88 ? 46.261 -4.901 52.200 1.00 44.23 106 ARG A C 1
ATOM 707 O O . ARG A 1 88 ? 47.238 -4.171 52.308 1.00 47.82 106 ARG A O 1
ATOM 715 N N . VAL A 1 89 ? 46.338 -6.084 51.657 1.00 41.09 107 VAL A N 1
ATOM 716 C CA . VAL A 1 89 ? 47.617 -6.616 51.183 1.00 43.53 107 VAL A CA 1
ATOM 717 C C . VAL A 1 89 ? 47.549 -7.089 49.750 1.00 41.86 107 VAL A C 1
ATOM 718 O O . VAL A 1 89 ? 48.595 -7.189 49.148 1.00 45.07 107 VAL A O 1
ATOM 722 N N . ASP A 1 90 ? 46.378 -7.453 49.183 1.00 38.45 108 ASP A N 1
ATOM 723 C CA . ASP A 1 90 ? 46.260 -7.933 47.815 1.00 40.81 108 ASP A CA 1
ATOM 724 C C . ASP A 1 90 ? 47.246 -9.093 47.544 1.00 41.97 108 ASP A C 1
ATOM 725 O O . ASP A 1 90 ? 48.062 -9.070 46.581 1.00 40.39 108 ASP A O 1
ATOM 730 N N . LYS A 1 91 ? 47.226 -10.077 48.411 1.00 36.84 109 LYS A N 1
ATOM 731 C CA . LYS A 1 91 ? 48.169 -11.177 48.275 1.00 39.72 109 LYS A CA 1
ATOM 732 C C . LYS A 1 91 ? 47.786 -12.158 47.164 1.00 34.59 109 LYS A C 1
ATOM 733 O O . LYS A 1 91 ? 46.767 -12.902 47.282 1.00 34.07 109 LYS A O 1
ATOM 739 N N . LEU A 1 92 ? 48.631 -12.279 46.148 1.00 31.77 110 LEU A N 1
ATOM 740 C CA . LEU A 1 92 ? 48.429 -13.269 45.069 1.00 33.41 110 LEU A CA 1
ATOM 741 C C . LEU A 1 92 ? 49.107 -14.613 45.382 1.00 35.25 110 LEU A C 1
ATOM 742 O O . LEU A 1 92 ? 50.310 -14.659 45.659 1.00 37.85 110 LEU A O 1
ATOM 747 N N . ILE A 1 93 ? 48.365 -15.676 45.486 1.00 31.22 111 ILE A N 1
ATOM 748 C CA . ILE A 1 93 ? 48.918 -16.940 45.850 1.00 34.53 111 ILE A CA 1
ATOM 749 C C . ILE A 1 93 ? 48.970 -17.844 44.615 1.00 34.86 111 ILE A C 1
ATOM 750 O O . ILE A 1 93 ? 47.928 -18.223 44.065 1.00 31.52 111 ILE A O 1
ATOM 755 N N . VAL A 1 94 ? 50.191 -18.149 44.134 1.00 34.14 112 VAL A N 1
ATOM 756 C CA . VAL A 1 94 ? 50.377 -18.909 42.879 1.00 33.95 112 VAL A CA 1
ATOM 757 C C . VAL A 1 94 ? 51.263 -20.069 43.189 1.00 33.33 112 VAL A C 1
ATOM 758 O O . VAL A 1 94 ? 52.177 -19.962 44.032 1.00 34.99 112 VAL A O 1
ATOM 762 N N . CYS A 1 95 ? 51.024 -21.176 42.519 1.00 31.74 113 CYS A N 1
ATOM 763 C CA . CYS A 1 95 ? 51.722 -22.390 42.870 1.00 31.58 113 CYS A CA 1
ATOM 764 C C . CYS A 1 95 ? 53.193 -22.287 42.489 1.00 30.32 113 CYS A C 1
ATOM 765 O O . CYS A 1 95 ? 53.586 -21.473 41.603 1.00 27.97 113 CYS A O 1
ATOM 768 N N . ASN A 1 96 ? 53.985 -23.149 43.128 1.00 31.69 114 ASN A N 1
ATOM 769 C CA . ASN A 1 96 ? 55.467 -23.155 42.884 1.00 32.20 114 ASN A CA 1
ATOM 770 C C . ASN A 1 96 ? 55.766 -23.497 41.423 1.00 31.30 114 ASN A C 1
ATOM 771 O O . ASN A 1 96 ? 56.730 -22.967 40.852 1.00 30.36 114 ASN A O 1
ATOM 776 N N . GLU A 1 97 ? 54.907 -24.281 40.814 1.00 28.54 115 GLU A N 1
ATOM 777 C CA . GLU A 1 97 ? 55.192 -24.793 39.474 1.00 29.62 115 GLU A CA 1
ATOM 778 C C . GLU A 1 97 ? 55.073 -23.684 38.411 1.00 31.16 115 GLU A C 1
ATOM 779 O O . GLU A 1 97 ? 55.795 -23.691 37.429 1.00 28.22 115 GLU A O 1
ATOM 785 N N . TRP A 1 98 ? 54.176 -22.712 38.663 1.00 29.28 116 TRP A N 1
ATOM 786 C CA . TRP A 1 98 ? 54.058 -21.533 37.825 1.00 27.94 116 TRP A CA 1
ATOM 787 C C . TRP A 1 98 ? 55.377 -20.742 37.846 1.00 29.83 116 TRP A C 1
ATOM 788 O O . TRP A 1 98 ? 55.937 -20.367 36.793 1.00 30.67 116 TRP A O 1
ATOM 799 N N . HIS A 1 99 ? 55.898 -20.524 39.024 1.00 29.08 117 HIS A N 1
ATOM 800 C CA . HIS A 1 99 ? 57.182 -19.865 39.108 1.00 32.54 117 HIS A CA 1
ATOM 801 C C . HIS A 1 99 ? 58.317 -20.672 38.418 1.00 32.96 117 HIS A C 1
ATOM 802 O O . HIS A 1 99 ? 59.219 -20.089 37.813 1.00 31.73 117 HIS A O 1
ATOM 809 N N . LYS A 1 100 ? 58.308 -21.971 38.627 1.00 31.58 118 LYS A N 1
ATOM 810 C CA . LYS A 1 100 ? 59.349 -22.836 38.043 1.00 32.01 118 LYS A CA 1
ATOM 811 C C . LYS A 1 100 ? 59.294 -22.735 36.528 1.00 31.49 118 LYS A C 1
ATOM 812 O O . LYS A 1 100 ? 60.320 -22.666 35.866 1.00 31.69 118 LYS A O 1
ATOM 818 N N . LEU A 1 101 ? 58.117 -22.697 35.968 1.00 28.58 119 LEU A N 1
ATOM 819 C CA . LEU A 1 101 ? 57.968 -22.577 34.525 1.00 28.76 119 LEU A CA 1
ATOM 820 C C . LEU A 1 101 ? 58.534 -21.262 34.028 1.00 30.26 119 LEU A C 1
ATOM 821 O O . LEU A 1 101 ? 59.161 -21.206 32.980 1.00 29.60 119 LEU A O 1
ATOM 826 N N . LYS A 1 102 ? 58.262 -20.176 34.726 1.00 28.37 120 LYS A N 1
ATOM 827 C CA . LYS A 1 102 ? 58.885 -18.933 34.373 1.00 29.38 120 LYS A CA 1
ATOM 828 C C . LYS A 1 102 ? 60.416 -19.002 34.393 1.00 31.76 120 LYS A C 1
ATOM 829 O O . LYS A 1 102 ? 61.106 -18.401 33.547 1.00 31.04 120 LYS A O 1
ATOM 835 N N . GLN A 1 103 ? 60.950 -19.671 35.393 1.00 31.94 121 GLN A N 1
ATOM 836 C CA . GLN A 1 103 ? 62.399 -19.814 35.504 1.00 33.61 121 GLN A CA 1
ATOM 837 C C . GLN A 1 103 ? 62.953 -20.617 34.345 1.00 33.33 121 GLN A C 1
ATOM 838 O O . GLN A 1 103 ? 64.021 -20.295 33.825 1.00 33.91 121 GLN A O 1
ATOM 844 N N . ILE A 1 104 ? 62.245 -21.669 33.975 1.00 30.57 122 ILE A N 1
ATOM 845 C CA . ILE A 1 104 ? 62.658 -22.507 32.862 1.00 31.91 122 ILE A CA 1
ATOM 846 C C . ILE A 1 104 ? 62.661 -21.714 31.537 1.00 33.14 122 ILE A C 1
ATOM 847 O O . ILE A 1 104 ? 63.599 -21.841 30.728 1.00 33.62 122 ILE A O 1
ATOM 852 N N . CYS A 1 105 ? 61.694 -20.847 31.350 1.00 31.05 123 CYS A N 1
ATOM 853 C CA . CYS A 1 105 ? 61.635 -19.984 30.166 1.00 32.93 123 CYS A CA 1
ATOM 854 C C . CYS A 1 105 ? 62.845 -19.061 30.055 1.00 34.17 123 CYS A C 1
ATOM 855 O O . CYS A 1 105 ? 63.332 -18.776 28.971 1.00 33.77 123 CYS A O 1
ATOM 858 N N . ALA A 1 106 ? 63.285 -18.534 31.196 1.00 32.78 124 ALA A N 1
ATOM 859 C CA . ALA A 1 106 ? 64.488 -17.789 31.235 1.00 35.22 124 ALA A CA 1
ATOM 860 C C . ALA A 1 106 ? 65.716 -18.661 30.859 1.00 35.67 124 ALA A C 1
ATOM 861 O O . ALA A 1 106 ? 66.448 -18.296 29.978 1.00 34.77 124 ALA A O 1
ATOM 863 N N . GLU A 1 107 ? 65.942 -19.758 31.561 1.00 35.71 125 GLU A N 1
ATOM 864 C CA . GLU A 1 107 ? 67.082 -20.653 31.317 1.00 39.01 125 GLU A CA 1
ATOM 865 C C . GLU A 1 107 ? 67.160 -21.106 29.853 1.00 37.95 125 GLU A C 1
ATOM 866 O O . GLU A 1 107 ? 68.278 -21.128 29.269 1.00 36.53 125 GLU A O 1
ATOM 872 N N . GLU A 1 108 ? 66.004 -21.428 29.284 1.00 33.85 126 GLU A N 1
ATOM 873 C CA . GLU A 1 108 ? 65.866 -21.919 27.896 1.00 35.49 126 GLU A CA 1
ATOM 874 C C . GLU A 1 108 ? 65.846 -20.815 26.803 1.00 33.52 126 GLU A C 1
ATOM 875 O O . GLU A 1 108 ? 65.761 -21.070 25.587 1.00 34.31 126 GLU A O 1
ATOM 881 N N . GLY A 1 109 ? 65.853 -19.574 27.237 1.00 33.74 127 GLY A N 1
ATOM 882 C CA . GLY A 1 109 ? 65.898 -18.444 26.342 1.00 34.99 127 GLY A CA 1
ATOM 883 C C . GLY A 1 109 ? 64.712 -18.299 25.455 1.00 34.86 127 GLY A C 1
ATOM 884 O O . GLY A 1 109 ? 64.857 -17.886 24.320 1.00 35.00 127 GLY A O 1
ATOM 885 N N . VAL A 1 110 ? 63.535 -18.626 25.975 1.00 32.19 128 VAL A N 1
ATOM 886 C CA . VAL A 1 110 ? 62.322 -18.485 25.213 1.00 34.60 128 VAL A CA 1
ATOM 887 C C . VAL A 1 110 ? 62.085 -17.051 24.691 1.00 33.49 128 VAL A C 1
ATOM 888 O O . VAL A 1 110 ? 61.533 -16.876 23.611 1.00 35.74 128 VAL A O 1
ATOM 892 N N . ILE A 1 111 ? 62.545 -16.045 25.444 1.00 33.39 129 ILE A N 1
ATOM 893 C CA . ILE A 1 111 ? 62.611 -14.678 24.990 1.00 33.41 129 ILE A CA 1
ATOM 894 C C . ILE A 1 111 ? 63.988 -14.433 24.394 1.00 34.79 129 ILE A C 1
ATOM 895 O O . ILE A 1 111 ? 64.125 -13.876 23.309 1.00 34.91 129 ILE A O 1
ATOM 900 N N . SER A 1 112 ? 65.038 -14.759 25.130 1.00 34.46 130 SER A N 1
ATOM 901 C CA . SER A 1 112 ? 66.359 -14.400 24.726 1.00 36.23 130 SER A CA 1
ATOM 902 C C . SER A 1 112 ? 66.747 -14.726 23.324 1.00 35.29 130 SER A C 1
ATOM 903 O O . SER A 1 112 ? 67.453 -13.939 22.665 1.00 36.10 130 SER A O 1
ATOM 906 N N . ILE A 1 113 ? 66.401 -15.936 22.903 1.00 36.19 131 ILE A N 1
ATOM 907 C CA . ILE A 1 113 ? 66.775 -16.462 21.607 1.00 36.51 131 ILE A CA 1
ATOM 908 C C . ILE A 1 113 ? 66.287 -15.522 20.489 1.00 39.30 131 ILE A C 1
ATOM 909 O O . ILE A 1 113 ? 66.958 -15.317 19.470 1.00 37.26 131 ILE A O 1
ATOM 914 N N . GLY A 1 114 ? 65.110 -14.944 20.697 1.00 35.44 132 GLY A N 1
ATOM 915 C CA . GLY A 1 114 ? 64.580 -14.000 19.732 1.00 37.19 132 GLY A CA 1
ATOM 916 C C . GLY A 1 114 ? 65.305 -12.729 19.481 1.00 36.83 132 GLY A C 1
ATOM 917 O O . GLY A 1 114 ? 65.066 -12.089 18.425 1.00 37.70 132 GLY A O 1
ATOM 918 N N . TYR A 1 115 ? 66.214 -12.353 20.390 1.00 34.74 133 TYR A N 1
ATOM 919 C CA . TYR A 1 115 ? 66.925 -11.103 20.333 1.00 36.58 133 TYR A CA 1
ATOM 920 C C . TYR A 1 115 ? 68.458 -11.260 20.427 1.00 39.25 133 TYR A C 1
ATOM 921 O O . TYR A 1 115 ? 69.149 -10.300 20.367 1.00 41.48 133 TYR A O 1
ATOM 930 N N . GLU A 1 116 ? 68.954 -12.480 20.519 1.00 40.22 134 GLU A N 1
ATOM 931 C CA . GLU A 1 116 ? 70.370 -12.727 20.741 1.00 42.73 134 GLU A CA 1
ATOM 932 C C . GLU A 1 116 ? 71.227 -11.978 19.648 1.00 44.95 134 GLU A C 1
ATOM 933 O O . GLU A 1 116 ? 71.118 -12.263 18.467 1.00 42.01 134 GLU A O 1
ATOM 939 N N . ASP A 1 117 ? 72.027 -11.021 20.052 1.00 47.66 135 ASP A N 1
ATOM 940 C CA . ASP A 1 117 ? 72.657 -10.125 19.097 1.00 55.77 135 ASP A CA 1
ATOM 941 C C . ASP A 1 117 ? 73.639 -10.848 18.183 1.00 56.61 135 ASP A C 1
ATOM 942 O O . ASP A 1 117 ? 73.885 -10.365 17.096 1.00 55.59 135 ASP A O 1
ATOM 947 N N . SER A 1 118 ? 74.199 -11.984 18.625 1.00 53.10 136 SER A N 1
ATOM 948 C CA . SER A 1 118 ? 75.220 -12.694 17.820 1.00 55.12 136 SER A CA 1
ATOM 949 C C . SER A 1 118 ? 74.613 -13.638 16.806 1.00 53.26 136 SER A C 1
ATOM 950 O O . SER A 1 118 ? 75.343 -14.254 16.077 1.00 51.22 136 SER A O 1
ATOM 953 N N . VAL A 1 119 ? 73.286 -13.796 16.771 1.00 46.77 137 VAL A N 1
ATOM 954 C CA . VAL A 1 119 ? 72.656 -14.689 15.820 1.00 46.50 137 VAL A CA 1
ATOM 955 C C . VAL A 1 119 ? 71.882 -13.818 14.840 1.00 48.63 137 VAL A C 1
ATOM 956 O O . VAL A 1 119 ? 71.233 -12.811 15.201 1.00 48.10 137 VAL A O 1
ATOM 960 N N . ASP A 1 120 ? 71.954 -14.232 13.598 1.00 48.33 138 ASP A N 1
ATOM 961 C CA . ASP A 1 120 ? 71.157 -13.705 12.522 1.00 50.57 138 ASP A CA 1
ATOM 962 C C . ASP A 1 120 ? 69.647 -13.638 12.869 1.00 49.14 138 ASP A C 1
ATOM 963 O O . ASP A 1 120 ? 69.042 -14.703 13.056 1.00 44.29 138 ASP A O 1
ATOM 968 N N . PRO A 1 121 ? 69.037 -12.427 12.861 1.00 48.99 139 PRO A N 1
ATOM 969 C CA . PRO A 1 121 ? 67.611 -12.294 13.231 1.00 49.72 139 PRO A CA 1
ATOM 970 C C . PRO A 1 121 ? 66.659 -13.250 12.503 1.00 48.96 139 PRO A C 1
ATOM 971 O O . PRO A 1 121 ? 65.729 -13.810 13.064 1.00 45.48 139 PRO A O 1
ATOM 975 N N . PHE A 1 122 ? 66.937 -13.482 11.244 1.00 49.35 140 PHE A N 1
ATOM 976 C CA . PHE A 1 122 ? 66.267 -14.509 10.513 1.00 50.91 140 PHE A CA 1
ATOM 977 C C . PHE A 1 122 ? 66.198 -15.878 11.239 1.00 46.21 140 PHE A C 1
ATOM 978 O O . PHE A 1 122 ? 65.113 -16.523 11.442 1.00 45.57 140 PHE A O 1
ATOM 986 N N . VAL A 1 123 ? 67.385 -16.307 11.657 1.00 45.30 141 VAL A N 1
ATOM 987 C CA . VAL A 1 123 ? 67.516 -17.627 12.231 1.00 42.88 141 VAL A CA 1
ATOM 988 C C . VAL A 1 123 ? 66.876 -17.597 13.586 1.00 42.76 141 VAL A C 1
ATOM 989 O O . VAL A 1 123 ? 66.223 -18.545 13.986 1.00 40.19 141 VAL A O 1
ATOM 993 N N . ARG A 1 124 ? 67.121 -16.529 14.328 1.00 41.95 142 ARG A N 1
ATOM 994 C CA . ARG A 1 124 ? 66.656 -16.570 15.700 1.00 44.09 142 ARG A CA 1
ATOM 995 C C . ARG A 1 124 ? 65.157 -16.547 15.886 1.00 39.67 142 ARG A C 1
ATOM 996 O O . ARG A 1 124 ? 64.706 -17.199 16.768 1.00 34.01 142 ARG A O 1
ATOM 1004 N N . ARG A 1 125 ? 64.367 -15.888 15.035 1.00 37.74 143 ARG A N 1
ATOM 1005 C CA . ARG A 1 125 ? 62.961 -15.981 15.207 1.00 35.77 143 ARG A CA 1
ATOM 1006 C C . ARG A 1 125 ? 62.388 -17.346 14.799 1.00 35.92 143 ARG A C 1
ATOM 1007 O O . ARG A 1 125 ? 61.434 -17.834 15.380 1.00 32.91 143 ARG A O 1
ATOM 1015 N N . ILE A 1 126 ? 63.013 -17.985 13.815 1.00 34.76 144 ILE A N 1
ATOM 1016 C CA . ILE A 1 126 ? 62.603 -19.314 13.427 1.00 34.03 144 ILE A CA 1
ATOM 1017 C C . ILE A 1 126 ? 62.889 -20.299 14.588 1.00 31.90 144 ILE A C 1
ATOM 1018 O O . ILE A 1 126 ? 62.042 -21.085 14.927 1.00 32.73 144 ILE A O 1
ATOM 1023 N N . HIS A 1 127 ? 64.077 -20.214 15.173 1.00 32.78 145 HIS A N 1
ATOM 1024 C CA . HIS A 1 127 ? 64.455 -21.049 16.293 1.00 33.30 145 HIS A CA 1
ATOM 1025 C C . HIS A 1 127 ? 63.463 -20.750 17.438 1.00 33.45 145 HIS A C 1
ATOM 1026 O O . HIS A 1 127 ? 62.888 -21.666 18.009 1.00 30.84 145 HIS A O 1
ATOM 1033 N N . GLN A 1 128 ? 63.248 -19.452 17.693 1.00 34.86 146 GLN A N 1
ATOM 1034 C CA . GLN A 1 128 ? 62.367 -19.014 18.806 1.00 33.06 146 GLN A CA 1
ATOM 1035 C C . GLN A 1 128 ? 60.944 -19.492 18.656 1.00 32.10 146 GLN A C 1
ATOM 1036 O O . GLN A 1 128 ? 60.368 -20.049 19.555 1.00 30.89 146 GLN A O 1
ATOM 1042 N N . VAL A 1 129 ? 60.382 -19.291 17.487 1.00 32.36 147 VAL A N 1
ATOM 1043 C CA . VAL A 1 129 ? 59.019 -19.728 17.203 1.00 30.86 147 VAL A CA 1
ATOM 1044 C C . VAL A 1 129 ? 58.878 -21.239 17.316 1.00 30.32 147 VAL A C 1
ATOM 1045 O O . VAL A 1 129 ? 57.932 -21.741 17.916 1.00 28.20 147 VAL A O 1
ATOM 1049 N N . ALA A 1 130 ? 59.818 -21.976 16.787 1.00 29.56 148 ALA A N 1
ATOM 1050 C CA . ALA A 1 130 ? 59.838 -23.400 16.999 1.00 30.57 148 ALA A CA 1
ATOM 1051 C C . ALA A 1 130 ? 59.867 -23.833 18.514 1.00 30.19 148 ALA A C 1
ATOM 1052 O O . ALA A 1 130 ? 59.165 -24.776 18.953 1.00 29.65 148 ALA A O 1
ATOM 1054 N N . LYS A 1 131 ? 60.725 -23.176 19.296 1.00 29.77 149 LYS A N 1
ATOM 1055 C CA . LYS A 1 131 ? 60.808 -23.458 20.701 1.00 28.58 149 LYS A CA 1
ATOM 1056 C C . LYS A 1 131 ? 59.469 -23.155 21.450 1.00 28.28 149 LYS A C 1
ATOM 1057 O O . LYS A 1 131 ? 59.012 -23.967 22.264 1.00 29.02 149 LYS A O 1
ATOM 1063 N N . LEU A 1 132 ? 58.878 -22.024 21.091 1.00 29.00 150 LEU A N 1
ATOM 1064 C CA . LEU A 1 132 ? 57.587 -21.578 21.607 1.00 29.30 150 LEU A CA 1
ATOM 1065 C C . LEU A 1 132 ? 56.494 -22.585 21.264 1.00 31.34 150 LEU A C 1
ATOM 1066 O O . LEU A 1 132 ? 55.617 -22.884 22.102 1.00 27.43 150 LEU A O 1
ATOM 1071 N N . PHE A 1 133 ? 56.548 -23.125 20.061 1.00 27.79 151 PHE A N 1
ATOM 1072 C CA . PHE A 1 133 ? 55.626 -24.172 19.621 1.00 27.49 151 PHE A CA 1
ATOM 1073 C C . PHE A 1 133 ? 55.734 -25.482 20.438 1.00 27.84 151 PHE A C 1
ATOM 1074 O O . PHE A 1 133 ? 54.702 -26.093 20.764 1.00 27.17 151 PHE A O 1
ATOM 1082 N N . LEU A 1 134 ? 56.949 -25.881 20.796 1.00 27.62 152 LEU A N 1
ATOM 1083 C CA . LEU A 1 134 ? 57.121 -27.062 21.647 1.00 28.59 152 LEU A CA 1
ATOM 1084 C C . LEU A 1 134 ? 56.609 -26.775 23.057 1.00 29.02 152 LEU A C 1
ATOM 1085 O O . LEU A 1 134 ? 56.006 -27.626 23.670 1.00 29.05 152 LEU A O 1
ATOM 1090 N N . PHE A 1 135 ? 56.906 -25.569 23.563 1.00 29.68 153 PHE A N 1
ATOM 1091 C CA . PHE A 1 135 ? 56.563 -25.197 24.921 1.00 27.81 153 PHE A CA 1
ATOM 1092 C C . PHE A 1 135 ? 55.047 -25.061 25.133 1.00 26.31 153 PHE A C 1
ATOM 1093 O O . PHE A 1 135 ? 54.520 -25.479 26.175 1.00 28.65 153 PHE A O 1
ATOM 1101 N N . SER A 1 136 ? 54.385 -24.406 24.201 1.00 25.58 154 SER A N 1
ATOM 1102 C CA . SER A 1 136 ? 53.052 -23.843 24.445 1.00 27.63 154 SER A CA 1
ATOM 1103 C C . SER A 1 136 ? 52.035 -24.846 25.050 1.00 27.65 154 SER A C 1
ATOM 1104 O O . SER A 1 136 ? 51.361 -24.513 26.073 1.00 25.83 154 SER A O 1
ATOM 1107 N N . PRO A 1 137 ? 51.898 -26.038 24.451 1.00 27.90 155 PRO A N 1
ATOM 1108 C CA . PRO A 1 137 ? 50.815 -26.915 24.931 1.00 27.92 155 PRO A CA 1
ATOM 1109 C C . PRO A 1 137 ? 51.191 -27.572 26.280 1.00 28.35 155 PRO A C 1
ATOM 1110 O O . PRO A 1 137 ? 50.356 -28.207 26.912 1.00 30.69 155 PRO A O 1
ATOM 1114 N N . SER A 1 138 ? 52.421 -27.442 26.727 1.00 26.79 156 SER A N 1
ATOM 1115 C CA . SER A 1 138 ? 52.829 -27.939 28.048 1.00 27.96 156 SER A CA 1
ATOM 1116 C C . SER A 1 138 ? 53.066 -26.833 29.096 1.00 27.41 156 SER A C 1
ATOM 1117 O O . SER A 1 138 ? 53.577 -27.098 30.203 1.00 29.74 156 SER A O 1
ATOM 1120 N N . ALA A 1 139 ? 52.814 -25.596 28.735 1.00 26.86 157 ALA A N 1
ATOM 1121 C CA . ALA A 1 139 ? 53.328 -24.449 29.515 1.00 26.96 157 ALA A CA 1
ATOM 1122 C C . ALA A 1 139 ? 52.503 -24.076 30.705 1.00 27.85 157 ALA A C 1
ATOM 1123 O O . ALA A 1 139 ? 52.857 -23.157 31.416 1.00 29.63 157 ALA A O 1
ATOM 1125 N N . GLY A 1 140 ? 51.329 -24.673 30.835 1.00 27.17 158 GLY A N 1
ATOM 1126 C CA . GLY A 1 140 ? 50.358 -24.202 31.916 1.00 28.84 158 GLY A CA 1
ATOM 1127 C C . GLY A 1 140 ? 50.059 -22.723 31.780 1.00 26.41 158 GLY A C 1
ATOM 1128 O O . GLY A 1 140 ? 49.902 -22.018 32.765 1.00 28.23 158 GLY A O 1
ATOM 1129 N N . LEU A 1 141 ? 50.019 -22.246 30.522 1.00 24.78 159 LEU A N 1
ATOM 1130 C CA . LEU A 1 141 ? 49.700 -20.846 30.139 1.00 24.19 159 LEU A CA 1
ATOM 1131 C C . LEU A 1 141 ? 50.753 -19.820 30.546 1.00 24.67 159 LEU A C 1
ATOM 1132 O O . LEU A 1 141 ? 50.550 -18.615 30.371 1.00 27.21 159 LEU A O 1
ATOM 1137 N N . VAL A 1 142 ? 51.955 -20.292 30.871 1.00 24.83 160 VAL A N 1
ATOM 1138 C CA . VAL A 1 142 ? 53.143 -19.427 30.929 1.00 25.84 160 VAL A CA 1
ATOM 1139 C C . VAL A 1 142 ? 53.472 -18.883 29.539 1.00 27.67 160 VAL A C 1
ATOM 1140 O O . VAL A 1 142 ? 54.060 -17.806 29.424 1.00 26.27 160 VAL A O 1
ATOM 1144 N N . SER A 1 143 ? 52.937 -19.536 28.509 1.00 25.63 161 SER A N 1
ATOM 1145 C CA . SER A 1 143 ? 52.908 -18.992 27.157 1.00 25.48 161 SER A CA 1
ATOM 1146 C C . SER A 1 143 ? 52.367 -17.571 27.086 1.00 26.85 161 SER A C 1
ATOM 1147 O O . SER A 1 143 ? 52.791 -16.774 26.249 1.00 27.41 161 SER A O 1
ATOM 1150 N N . CYS A 1 144 ? 51.382 -17.217 27.944 1.00 25.37 162 CYS A N 1
ATOM 1151 C CA . CYS A 1 144 ? 50.823 -15.888 27.891 1.00 25.50 162 CYS A CA 1
ATOM 1152 C C . CYS A 1 144 ? 51.820 -14.804 28.358 1.00 28.03 162 CYS A C 1
ATOM 1153 O O . CYS A 1 144 ? 52.138 -13.908 27.597 1.00 30.05 162 CYS A O 1
ATOM 1156 N N . PRO A 1 145 ? 52.383 -14.916 29.562 1.00 27.98 163 PRO A N 1
ATOM 1157 C CA . PRO A 1 145 ? 53.416 -13.952 29.898 1.00 30.34 163 PRO A CA 1
ATOM 1158 C C . PRO A 1 145 ? 54.629 -13.967 28.934 1.00 28.46 163 PRO A C 1
ATOM 1159 O O . PRO A 1 145 ? 55.158 -12.915 28.697 1.00 28.70 163 PRO A O 1
ATOM 1163 N N . MET A 1 146 ? 54.975 -15.110 28.347 1.00 26.90 164 MET A N 1
ATOM 1164 C CA . MET A 1 146 ? 56.086 -15.100 27.363 1.00 28.91 164 MET A CA 1
ATOM 1165 C C . MET A 1 146 ? 55.707 -14.223 26.170 1.00 27.96 164 MET A C 1
ATOM 1166 O O . MET A 1 146 ? 56.537 -13.473 25.664 1.00 29.28 164 MET A O 1
ATOM 1171 N N . ALA A 1 147 ? 54.455 -14.311 25.713 1.00 28.67 165 ALA A N 1
ATOM 1172 C CA . ALA A 1 147 ? 54.011 -13.528 24.604 1.00 29.43 165 ALA A CA 1
ATOM 1173 C C . ALA A 1 147 ? 54.108 -12.003 24.900 1.00 30.99 165 ALA A C 1
ATOM 1174 O O . ALA A 1 147 ? 54.584 -11.195 24.084 1.00 28.49 165 ALA A O 1
ATOM 1176 N N . MET A 1 148 ? 53.609 -11.618 26.067 1.00 27.76 166 MET A N 1
ATOM 1177 C CA . MET A 1 148 ? 53.564 -10.211 26.432 1.00 27.26 166 MET A CA 1
ATOM 1178 C C . MET A 1 148 ? 54.990 -9.697 26.714 1.00 27.96 166 MET A C 1
ATOM 1179 O O . MET A 1 148 ? 55.282 -8.540 26.471 1.00 28.52 166 MET A O 1
ATOM 1184 N N . THR A 1 149 ? 55.839 -10.564 27.231 1.00 28.04 167 THR A N 1
ATOM 1185 C CA . THR A 1 149 ? 57.247 -10.251 27.505 1.00 29.16 167 THR A CA 1
ATOM 1186 C C . THR A 1 149 ? 57.985 -9.984 26.186 1.00 30.26 167 THR A C 1
ATOM 1187 O O . THR A 1 149 ? 58.636 -8.955 26.003 1.00 28.74 167 THR A O 1
ATOM 1191 N N . ASP A 1 150 ? 57.813 -10.862 25.241 1.00 29.42 168 ASP A N 1
ATOM 1192 C CA . ASP A 1 150 ? 58.388 -10.668 23.871 1.00 29.95 168 ASP A CA 1
ATOM 1193 C C . ASP A 1 150 ? 57.855 -9.382 23.211 1.00 31.29 168 ASP A C 1
ATOM 1194 O O . ASP A 1 150 ? 58.603 -8.556 22.680 1.00 32.08 168 ASP A O 1
ATOM 1199 N N . GLY A 1 151 ? 56.556 -9.178 23.338 1.00 30.53 169 GLY A N 1
ATOM 1200 C CA . GLY A 1 151 ? 55.906 -7.926 22.912 1.00 32.66 169 GLY A CA 1
ATOM 1201 C C . GLY A 1 151 ? 56.504 -6.666 23.522 1.00 33.04 169 GLY A C 1
ATOM 1202 O O . GLY A 1 151 ? 56.715 -5.648 22.866 1.00 30.40 169 GLY A O 1
ATOM 1203 N N . ALA A 1 152 ? 56.709 -6.737 24.829 1.00 31.74 170 ALA A N 1
ATOM 1204 C CA . ALA A 1 152 ? 57.286 -5.611 25.542 1.00 31.40 170 ALA A CA 1
ATOM 1205 C C . ALA A 1 152 ? 58.700 -5.314 25.064 1.00 32.06 170 ALA A C 1
ATOM 1206 O O . ALA A 1 152 ? 59.060 -4.136 24.858 1.00 35.61 170 ALA A O 1
ATOM 1208 N N . VAL A 1 153 ? 59.497 -6.356 24.869 1.00 32.70 171 VAL A N 1
ATOM 1209 C CA . VAL A 1 153 ? 60.876 -6.148 24.409 1.00 34.01 171 VAL A CA 1
ATOM 1210 C C . VAL A 1 153 ? 60.856 -5.489 23.029 1.00 34.82 171 VAL A C 1
ATOM 1211 O O . VAL A 1 153 ? 61.561 -4.485 22.750 1.00 34.41 171 VAL A O 1
ATOM 1215 N N . LYS A 1 154 ? 59.992 -6.011 22.173 1.00 36.14 172 LYS A N 1
ATOM 1216 C CA . LYS A 1 154 ? 59.854 -5.458 20.842 1.00 36.95 172 LYS A CA 1
ATOM 1217 C C . LYS A 1 154 ? 59.420 -3.976 20.825 1.00 36.10 172 LYS A C 1
ATOM 1218 O O . LYS A 1 154 ? 59.970 -3.161 20.076 1.00 36.84 172 LYS A O 1
ATOM 1224 N N . THR A 1 155 ? 58.429 -3.653 21.650 1.00 34.39 173 THR A N 1
ATOM 1225 C CA . THR A 1 155 ? 57.904 -2.287 21.731 1.00 35.98 173 THR A CA 1
ATOM 1226 C C . THR A 1 155 ? 58.969 -1.330 22.263 1.00 37.73 173 THR A C 1
ATOM 1227 O O . THR A 1 155 ? 59.249 -0.268 21.667 1.00 38.93 173 THR A O 1
ATOM 1231 N N . LEU A 1 156 ? 59.575 -1.699 23.406 1.00 36.09 174 LEU A N 1
ATOM 1232 C CA . LEU A 1 156 ? 60.567 -0.807 24.026 1.00 38.91 174 LEU A CA 1
ATOM 1233 C C . LEU A 1 156 ? 61.774 -0.588 23.082 1.00 37.88 174 LEU A C 1
ATOM 1234 O O . LEU A 1 156 ? 62.291 0.510 22.941 1.00 40.84 174 LEU A O 1
ATOM 1239 N N . THR A 1 157 ? 62.191 -1.646 22.427 1.00 38.65 175 THR A N 1
ATOM 1240 C CA . THR A 1 157 ? 63.315 -1.608 21.474 1.00 41.02 175 THR A CA 1
ATOM 1241 C C . THR A 1 157 ? 63.005 -0.755 20.245 1.00 42.56 175 THR A C 1
ATOM 1242 O O . THR A 1 157 ? 63.770 0.088 19.877 1.00 42.43 175 THR A O 1
ATOM 1246 N N . SER A 1 158 ? 61.825 -0.924 19.677 1.00 43.24 176 SER A N 1
ATOM 1247 C CA . SER A 1 158 ? 61.392 -0.188 18.488 1.00 44.82 176 SER A CA 1
ATOM 1248 C C . SER A 1 158 ? 61.182 1.270 18.753 1.00 42.97 176 SER A C 1
ATOM 1249 O O . SER A 1 158 ? 61.318 2.033 17.867 1.00 42.97 176 SER A O 1
ATOM 1252 N N . LEU A 1 159 ? 60.824 1.632 19.973 1.00 42.54 177 LEU A N 1
ATOM 1253 C CA . LEU A 1 159 ? 60.681 3.038 20.386 1.00 43.57 177 LEU A CA 1
ATOM 1254 C C . LEU A 1 159 ? 62.032 3.713 20.617 1.00 45.79 177 LEU A C 1
ATOM 1255 O O . LEU A 1 159 ? 62.088 4.878 21.015 1.00 49.01 177 LEU A O 1
ATOM 1260 N N . ASN A 1 160 ? 63.121 2.990 20.322 1.00 47.51 178 ASN A N 1
ATOM 1261 C CA A ASN A 1 160 ? 64.460 3.578 20.465 0.50 47.32 178 ASN A CA 1
ATOM 1262 C CA B ASN A 1 160 ? 64.513 3.443 20.486 0.50 49.84 178 ASN A CA 1
ATOM 1263 C C . ASN A 1 160 ? 64.793 4.013 21.909 1.00 47.68 178 ASN A C 1
ATOM 1264 O O . ASN A 1 160 ? 65.451 5.024 22.125 1.00 50.68 178 ASN A O 1
ATOM 1273 N N . LEU A 1 161 ? 64.289 3.282 22.903 1.00 46.41 179 LEU A N 1
ATOM 1274 C CA . LEU A 1 161 ? 64.481 3.651 24.298 1.00 45.45 179 LEU A CA 1
ATOM 1275 C C . LEU A 1 161 ? 65.783 3.056 24.925 1.00 45.43 179 LEU A C 1
ATOM 1276 O O . LEU A 1 161 ? 66.233 3.552 25.945 1.00 45.02 179 LEU A O 1
ATOM 1281 N N . TYR A 1 162 ? 66.317 1.975 24.353 1.00 45.01 180 TYR A N 1
ATOM 1282 C CA . TYR A 1 162 ? 67.427 1.257 24.917 1.00 45.22 180 TYR A CA 1
ATOM 1283 C C . TYR A 1 162 ? 68.669 2.153 25.049 1.00 45.16 180 TYR A C 1
ATOM 1284 O O . TYR A 1 162 ? 69.188 2.688 24.102 1.00 45.16 180 TYR A O 1
ATOM 1293 N N . GLY A 1 163 ? 69.161 2.311 26.276 1.00 44.34 181 GLY A N 1
ATOM 1294 C CA . GLY A 1 163 ? 70.353 3.195 26.535 1.00 45.82 181 GLY A CA 1
ATOM 1295 C C . GLY A 1 163 ? 69.995 4.657 26.537 1.00 46.59 181 GLY A C 1
ATOM 1296 O O . GLY A 1 163 ? 70.839 5.494 26.640 1.00 47.99 181 GLY A O 1
ATOM 1297 N N . LYS A 1 164 ? 68.701 4.957 26.522 1.00 47.81 182 LYS A N 1
ATOM 1298 C CA . LYS A 1 164 ? 68.222 6.345 26.592 1.00 50.69 182 LYS A CA 1
ATOM 1299 C C . LYS A 1 164 ? 67.236 6.567 27.741 1.00 50.53 182 LYS A C 1
ATOM 1300 O O . LYS A 1 164 ? 67.275 7.593 28.397 1.00 54.04 182 LYS A O 1
ATOM 1306 N N . HIS A 1 165 ? 66.440 5.576 28.016 1.00 46.96 183 HIS A N 1
ATOM 1307 C CA . HIS A 1 165 ? 65.411 5.650 29.028 1.00 48.38 183 HIS A CA 1
ATOM 1308 C C . HIS A 1 165 ? 65.768 4.612 30.106 1.00 47.37 183 HIS A C 1
ATOM 1309 O O . HIS A 1 165 ? 65.928 3.432 29.833 1.00 44.53 183 HIS A O 1
ATOM 1316 N N . LYS A 1 166 ? 65.935 5.036 31.334 1.00 48.50 184 LYS A N 1
ATOM 1317 C CA . LYS A 1 166 ? 66.413 4.107 32.380 1.00 48.97 184 LYS A CA 1
ATOM 1318 C C . LYS A 1 166 ? 65.536 2.920 32.642 1.00 45.55 184 LYS A C 1
ATOM 1319 O O . LYS A 1 166 ? 66.000 1.780 32.628 1.00 43.20 184 LYS A O 1
ATOM 1325 N N . LEU A 1 167 ? 64.239 3.124 32.866 1.00 46.57 185 LEU A N 1
ATOM 1326 C CA . LEU A 1 167 ? 63.404 2.009 33.219 1.00 45.24 185 LEU A CA 1
ATOM 1327 C C . LEU A 1 167 ? 63.264 1.062 32.026 1.00 43.45 185 LEU A C 1
ATOM 1328 O O . LEU A 1 167 ? 63.282 -0.183 32.184 1.00 40.15 185 LEU A O 1
ATOM 1333 N N . ALA A 1 168 ? 63.149 1.640 30.831 1.00 40.84 186 ALA A N 1
ATOM 1334 C CA . ALA A 1 168 ? 62.928 0.814 29.634 1.00 41.11 186 ALA A CA 1
ATOM 1335 C C . ALA A 1 168 ? 64.189 -0.007 29.370 1.00 39.58 186 ALA A C 1
ATOM 1336 O O . ALA A 1 168 ? 64.095 -1.109 28.886 1.00 39.37 186 ALA A O 1
ATOM 1338 N N . THR A 1 169 ? 65.359 0.571 29.619 1.00 41.96 187 THR A N 1
ATOM 1339 C CA . THR A 1 169 ? 66.635 -0.130 29.413 1.00 41.03 187 THR A CA 1
ATOM 1340 C C . THR A 1 169 ? 66.772 -1.314 30.428 1.00 40.98 187 THR A C 1
ATOM 1341 O O . THR A 1 169 ? 67.030 -2.424 30.044 1.00 38.66 187 THR A O 1
ATOM 1345 N N . GLU A 1 170 ? 66.574 -1.078 31.718 1.00 42.39 188 GLU A N 1
ATOM 1346 C CA . GLU A 1 170 ? 66.501 -2.168 32.673 1.00 42.49 188 GLU A CA 1
ATOM 1347 C C . GLU A 1 170 ? 65.487 -3.211 32.301 1.00 40.49 188 GLU A C 1
ATOM 1348 O O . GLU A 1 170 ? 65.772 -4.393 32.364 1.00 38.41 188 GLU A O 1
ATOM 1354 N N . ALA A 1 171 ? 64.274 -2.810 31.895 1.00 38.35 189 ALA A N 1
ATOM 1355 C CA . ALA A 1 171 ? 63.293 -3.772 31.471 1.00 37.96 189 ALA A CA 1
ATOM 1356 C C . ALA A 1 171 ? 63.761 -4.647 30.296 1.00 37.22 189 ALA A C 1
ATOM 1357 O O . ALA A 1 171 ? 63.668 -5.861 30.354 1.00 35.96 189 ALA A O 1
ATOM 1359 N N . VAL A 1 172 ? 64.281 -4.041 29.242 1.00 37.19 190 VAL A N 1
ATOM 1360 C CA . VAL A 1 172 ? 64.706 -4.868 28.130 1.00 37.19 190 VAL A CA 1
ATOM 1361 C C . VAL A 1 172 ? 65.773 -5.894 28.563 1.00 38.40 190 VAL A C 1
ATOM 1362 O O . VAL A 1 172 ? 65.669 -7.045 28.239 1.00 36.98 190 VAL A O 1
ATOM 1366 N N . ASP A 1 173 ? 66.782 -5.459 29.307 1.00 38.91 191 ASP A N 1
ATOM 1367 C CA . ASP A 1 173 ? 67.785 -6.377 29.817 1.00 40.59 191 ASP A CA 1
ATOM 1368 C C . ASP A 1 173 ? 67.204 -7.480 30.633 1.00 39.97 191 ASP A C 1
ATOM 1369 O O . ASP A 1 173 ? 67.519 -8.642 30.419 1.00 41.40 191 ASP A O 1
ATOM 1374 N N . ARG A 1 174 ? 66.304 -7.160 31.548 1.00 37.89 192 ARG A N 1
ATOM 1375 C CA . ARG A 1 174 ? 65.713 -8.207 32.375 1.00 38.79 192 ARG A CA 1
ATOM 1376 C C . ARG A 1 174 ? 64.665 -9.057 31.692 1.00 35.97 192 ARG A C 1
ATOM 1377 O O . ARG A 1 174 ? 64.564 -10.214 31.955 1.00 36.34 192 ARG A O 1
ATOM 1385 N N . LEU A 1 175 ? 63.821 -8.480 30.841 1.00 35.10 193 LEU A N 1
ATOM 1386 C CA . LEU A 1 175 ? 62.888 -9.319 30.105 1.00 32.64 193 LEU A CA 1
ATOM 1387 C C . LEU A 1 175 ? 63.639 -10.363 29.230 1.00 32.88 193 LEU A C 1
ATOM 1388 O O . LEU A 1 175 ? 63.171 -11.480 29.027 1.00 32.17 193 LEU A O 1
ATOM 1393 N N . ARG A 1 176 ? 64.790 -9.969 28.702 1.00 35.21 194 ARG A N 1
ATOM 1394 C CA . ARG A 1 176 ? 65.611 -10.864 27.853 1.00 36.94 194 ARG A CA 1
ATOM 1395 C C . ARG A 1 176 ? 66.563 -11.810 28.614 1.00 38.21 194 ARG A C 1
ATOM 1396 O O . ARG A 1 176 ? 67.313 -12.622 27.981 1.00 37.81 194 ARG A O 1
ATOM 1404 N N . SER A 1 177 ? 66.624 -11.667 29.929 1.00 37.36 195 SER A N 1
ATOM 1405 C CA . SER A 1 177 ? 67.603 -12.383 30.681 1.00 40.08 195 SER A CA 1
ATOM 1406 C C . SER A 1 177 ? 67.380 -13.883 30.709 1.00 38.12 195 SER A C 1
ATOM 1407 O O . SER A 1 177 ? 66.287 -14.341 30.809 1.00 36.22 195 SER A O 1
ATOM 1410 N N . ARG A 1 178 ? 68.481 -14.647 30.666 1.00 40.24 196 ARG A N 1
ATOM 1411 C CA . ARG A 1 178 ? 68.431 -16.105 30.856 1.00 38.81 196 ARG A CA 1
ATOM 1412 C C . ARG A 1 178 ? 68.667 -16.502 32.328 1.00 39.66 196 ARG A C 1
ATOM 1413 O O . ARG A 1 178 ? 68.640 -17.685 32.664 1.00 38.92 196 ARG A O 1
ATOM 1421 N N . ASP A 1 179 ? 68.978 -15.539 33.189 1.00 40.82 197 ASP A N 1
ATOM 1422 C CA . ASP A 1 179 ? 69.261 -15.842 34.579 1.00 43.26 197 ASP A CA 1
ATOM 1423 C C . ASP A 1 179 ? 67.883 -15.855 35.297 1.00 41.92 197 ASP A C 1
ATOM 1424 O O . ASP A 1 179 ? 67.292 -14.807 35.484 1.00 44.02 197 ASP A O 1
ATOM 1429 N N . PRO A 1 180 ? 67.436 -17.015 35.755 1.00 40.05 198 PRO A N 1
ATOM 1430 C CA . PRO A 1 180 ? 66.126 -17.045 36.399 1.00 41.37 198 PRO A CA 1
ATOM 1431 C C . PRO A 1 180 ? 66.015 -16.209 37.653 1.00 45.91 198 PRO A C 1
ATOM 1432 O O . PRO A 1 180 ? 64.916 -15.857 37.997 1.00 46.21 198 PRO A O 1
ATOM 1436 N N . SER A 1 181 ? 67.137 -15.860 38.296 1.00 45.89 199 SER A N 1
ATOM 1437 C CA . SER A 1 181 ? 67.099 -15.006 39.455 1.00 47.66 199 SER A CA 1
ATOM 1438 C C . SER A 1 181 ? 66.913 -13.523 39.077 1.00 49.61 199 SER A C 1
ATOM 1439 O O . SER A 1 181 ? 66.619 -12.688 39.933 1.00 56.14 199 SER A O 1
ATOM 1442 N N . LYS A 1 182 ? 67.160 -13.154 37.831 1.00 46.38 200 LYS A N 1
ATOM 1443 C CA . LYS A 1 182 ? 67.074 -11.754 37.431 1.00 44.65 200 LYS A CA 1
ATOM 1444 C C . LYS A 1 182 ? 65.920 -11.494 36.413 1.00 42.23 200 LYS A C 1
ATOM 1445 O O . LYS A 1 182 ? 65.498 -10.348 36.220 1.00 42.00 200 LYS A O 1
ATOM 1451 N N . ALA A 1 183 ? 65.515 -12.510 35.715 1.00 39.79 201 ALA A N 1
ATOM 1452 C CA . ALA A 1 183 ? 64.616 -12.298 34.562 1.00 37.40 201 ALA A CA 1
ATOM 1453 C C . ALA A 1 183 ? 63.291 -11.686 34.971 1.00 36.73 201 ALA A C 1
ATOM 1454 O O . ALA A 1 183 ? 62.724 -12.064 35.976 1.00 36.95 201 ALA A O 1
ATOM 1456 N N . TRP A 1 184 ? 62.739 -10.870 34.097 1.00 35.01 202 TRP A N 1
ATOM 1457 C CA . TRP A 1 184 ? 61.411 -10.253 34.321 1.00 32.83 202 TRP A CA 1
ATOM 1458 C C . TRP A 1 184 ? 60.405 -10.735 33.285 1.00 32.12 202 TRP A C 1
ATOM 1459 O O . TRP A 1 184 ? 60.778 -11.269 32.255 1.00 31.81 202 TRP A O 1
ATOM 1470 N N . THR A 1 185 ? 59.109 -10.604 33.584 1.00 30.31 203 THR A N 1
ATOM 1471 C CA . THR A 1 185 ? 58.066 -10.737 32.609 1.00 30.61 203 THR A CA 1
ATOM 1472 C C . THR A 1 185 ? 57.272 -9.438 32.639 1.00 30.69 203 THR A C 1
ATOM 1473 O O . THR A 1 185 ? 57.365 -8.654 33.641 1.00 28.71 203 THR A O 1
ATOM 1477 N N . SER A 1 186 ? 56.467 -9.248 31.581 1.00 30.15 204 SER A N 1
ATOM 1478 C CA . SER A 1 186 ? 55.652 -8.026 31.433 1.00 31.50 204 SER A CA 1
ATOM 1479 C C . SER A 1 186 ? 54.186 -8.427 31.246 1.00 30.46 204 SER A C 1
ATOM 1480 O O . SER A 1 186 ? 53.913 -9.445 30.654 1.00 30.20 204 SER A O 1
ATOM 1483 N N . GLY A 1 187 ? 53.280 -7.608 31.749 1.00 30.41 205 GLY A N 1
ATOM 1484 C CA . GLY A 1 187 ? 51.893 -7.630 31.315 1.00 29.93 205 GLY A CA 1
ATOM 1485 C C . GLY A 1 187 ? 51.592 -6.447 30.349 1.00 31.99 205 GLY A C 1
ATOM 1486 O O . GLY A 1 187 ? 52.466 -5.669 29.924 1.00 30.70 205 GLY A O 1
ATOM 1487 N N . GLN A 1 188 ? 50.333 -6.383 29.932 1.00 30.16 206 GLN A N 1
ATOM 1488 C CA . GLN A 1 188 ? 49.874 -5.434 28.880 1.00 35.55 206 GLN A CA 1
ATOM 1489 C C . GLN A 1 188 ? 48.433 -5.182 29.307 1.00 33.29 206 GLN A C 1
ATOM 1490 O O . GLN A 1 188 ? 47.616 -6.133 29.254 1.00 33.37 206 GLN A O 1
ATOM 1496 N N . TRP A 1 189 ? 48.132 -3.976 29.754 1.00 32.68 207 TRP A N 1
ATOM 1497 C CA . TRP A 1 189 ? 46.825 -3.699 30.316 1.00 35.18 207 TRP A CA 1
ATOM 1498 C C . TRP A 1 189 ? 46.064 -2.687 29.383 1.00 35.18 207 TRP A C 1
ATOM 1499 O O . TRP A 1 189 ? 46.080 -1.505 29.621 1.00 36.88 207 TRP A O 1
ATOM 1510 N N . MET A 1 190 ? 45.360 -3.215 28.399 1.00 36.08 208 MET A N 1
ATOM 1511 C CA A MET A 1 190 ? 44.701 -2.345 27.429 0.50 36.71 208 MET A CA 1
ATOM 1512 C CA B MET A 1 190 ? 44.662 -2.398 27.368 0.50 38.21 208 MET A CA 1
ATOM 1513 C C . MET A 1 190 ? 43.153 -2.431 27.580 1.00 39.00 208 MET A C 1
ATOM 1514 O O . MET A 1 190 ? 42.447 -1.403 27.507 1.00 39.16 208 MET A O 1
ATOM 1523 N N . THR A 1 191 ? 42.646 -3.626 27.848 1.00 37.25 209 THR A N 1
ATOM 1524 C CA . THR A 1 191 ? 41.204 -3.877 27.909 1.00 38.14 209 THR A CA 1
ATOM 1525 C C . THR A 1 191 ? 40.540 -3.241 29.132 1.00 39.20 209 THR A C 1
ATOM 1526 O O . THR A 1 191 ? 40.948 -3.475 30.298 1.00 37.18 209 THR A O 1
ATOM 1530 N N . GLU A 1 192 ? 39.486 -2.466 28.841 1.00 36.23 210 GLU A N 1
ATOM 1531 C CA . GLU A 1 192 ? 38.665 -1.888 29.870 1.00 36.49 210 GLU A CA 1
ATOM 1532 C C . GLU A 1 192 ? 37.201 -2.327 29.703 1.00 36.81 210 GLU A C 1
ATOM 1533 O O . GLU A 1 192 ? 36.855 -3.063 28.777 1.00 35.61 210 GLU A O 1
ATOM 1539 N N . LYS A 1 193 ? 36.365 -1.942 30.649 1.00 38.32 211 LYS A N 1
ATOM 1540 C CA . LYS A 1 193 ? 34.973 -2.463 30.707 1.00 38.79 211 LYS A CA 1
ATOM 1541 C C . LYS A 1 193 ? 34.175 -2.022 29.421 1.00 41.14 211 LYS A C 1
ATOM 1542 O O . LYS A 1 193 ? 33.349 -2.792 28.868 1.00 39.47 211 LYS A O 1
ATOM 1548 N N . LYS A 1 194 ? 34.465 -0.810 28.947 1.00 43.60 212 LYS A N 1
ATOM 1549 C CA . LYS A 1 194 ? 33.692 -0.221 27.815 1.00 47.74 212 LYS A CA 1
ATOM 1550 C C . LYS A 1 194 ? 34.188 -0.777 26.510 1.00 48.94 212 LYS A C 1
ATOM 1551 O O . LYS A 1 194 ? 33.504 -0.752 25.500 1.00 51.36 212 LYS A O 1
ATOM 1557 N N . GLY A 1 195 ? 35.433 -1.182 26.474 1.00 49.15 213 GLY A N 1
ATOM 1558 C CA . GLY A 1 195 ? 35.811 -1.903 25.315 1.00 52.81 213 GLY A CA 1
ATOM 1559 C C . GLY A 1 195 ? 37.151 -2.554 25.465 1.00 51.98 213 GLY A C 1
ATOM 1560 O O . GLY A 1 195 ? 38.143 -2.025 26.222 1.00 45.00 213 GLY A O 1
ATOM 1561 N N . GLY A 1 196 ? 37.240 -3.619 24.656 1.00 48.67 214 GLY A N 1
ATOM 1562 C CA . GLY A 1 196 ? 38.525 -4.273 24.489 1.00 51.71 214 GLY A CA 1
ATOM 1563 C C . GLY A 1 196 ? 39.039 -4.192 23.073 1.00 48.04 214 GLY A C 1
ATOM 1564 O O . GLY A 1 196 ? 40.168 -3.810 22.788 1.00 49.78 214 GLY A O 1
ATOM 1565 N N . SER A 1 197 ? 38.243 -4.803 22.230 1.00 46.75 215 SER A N 1
ATOM 1566 C CA . SER A 1 197 ? 38.360 -4.664 20.812 1.00 51.47 215 SER A CA 1
ATOM 1567 C C . SER A 1 197 ? 38.577 -3.125 20.612 1.00 51.24 215 SER A C 1
ATOM 1568 O O . SER A 1 197 ? 39.592 -2.732 20.077 1.00 50.81 215 SER A O 1
ATOM 1571 N N . ASP A 1 198 ? 37.684 -2.276 21.128 1.00 49.83 216 ASP A N 1
ATOM 1572 C CA . ASP A 1 198 ? 37.758 -0.809 20.832 1.00 55.23 216 ASP A CA 1
ATOM 1573 C C . ASP A 1 198 ? 38.436 0.064 21.949 1.00 52.93 216 ASP A C 1
ATOM 1574 O O . ASP A 1 198 ? 37.736 0.576 22.819 1.00 58.70 216 ASP A O 1
ATOM 1579 N N . VAL A 1 199 ? 39.750 0.248 21.918 1.00 49.79 217 VAL A N 1
ATOM 1580 C CA . VAL A 1 199 ? 40.470 0.978 23.012 1.00 52.28 217 VAL A CA 1
ATOM 1581 C C . VAL A 1 199 ? 40.355 2.524 22.908 1.00 57.61 217 VAL A C 1
ATOM 1582 O O . VAL A 1 199 ? 40.247 3.262 23.927 1.00 53.65 217 VAL A O 1
ATOM 1586 N N . ALA A 1 200 ? 40.404 3.022 21.673 1.00 55.92 218 ALA A N 1
ATOM 1587 C CA . ALA A 1 200 ? 40.141 4.462 21.409 1.00 56.59 218 ALA A CA 1
ATOM 1588 C C . ALA A 1 200 ? 38.801 4.884 22.016 1.00 54.52 218 ALA A C 1
ATOM 1589 O O . ALA A 1 200 ? 38.679 5.957 22.608 1.00 56.06 218 ALA A O 1
ATOM 1591 N N . GLY A 1 201 ? 37.800 4.002 21.919 1.00 53.20 219 GLY A N 1
ATOM 1592 C CA . GLY A 1 201 ? 36.475 4.240 22.485 1.00 56.00 219 GLY A CA 1
ATOM 1593 C C . GLY A 1 201 ? 36.278 3.795 23.933 1.00 57.51 219 GLY A C 1
ATOM 1594 O O . GLY A 1 201 ? 35.517 4.412 24.690 1.00 53.20 219 GLY A O 1
ATOM 1595 N N . GLY A 1 202 ? 36.942 2.719 24.321 1.00 50.48 220 GLY A N 1
ATOM 1596 C CA . GLY A 1 202 ? 36.719 2.114 25.628 1.00 54.15 220 GLY A CA 1
ATOM 1597 C C . GLY A 1 202 ? 37.609 2.563 26.801 1.00 53.00 220 GLY A C 1
ATOM 1598 O O . GLY A 1 202 ? 37.203 2.379 28.010 1.00 50.59 220 GLY A O 1
ATOM 1599 N N . CYS A 1 203 ? 38.822 3.050 26.468 1.00 45.90 221 CYS A N 1
ATOM 1600 C CA . CYS A 1 203 ? 39.834 3.356 27.492 1.00 46.72 221 CYS A CA 1
ATOM 1601 C C . CYS A 1 203 ? 39.463 4.617 28.256 1.00 45.67 221 CYS A C 1
ATOM 1602 O O . CYS A 1 203 ? 39.343 5.703 27.671 1.00 46.59 221 CYS A O 1
ATOM 1605 N N . ASP A 1 204 ? 39.307 4.438 29.572 1.00 42.86 222 ASP A N 1
ATOM 1606 C CA . ASP A 1 204 ? 38.896 5.486 30.465 1.00 43.78 222 ASP A CA 1
ATOM 1607 C C . ASP A 1 204 ? 39.822 5.531 31.705 1.00 42.55 222 ASP A C 1
ATOM 1608 O O . ASP A 1 204 ? 39.379 5.782 32.851 1.00 41.55 222 ASP A O 1
ATOM 1613 N N . THR A 1 205 ? 41.118 5.413 31.423 1.00 40.63 223 THR A N 1
ATOM 1614 C CA . THR A 1 205 ? 42.192 5.638 32.395 1.00 39.83 223 THR A CA 1
ATOM 1615 C C . THR A 1 205 ? 42.895 6.936 32.132 1.00 42.77 223 THR A C 1
ATOM 1616 O O . THR A 1 205 ? 43.198 7.270 30.935 1.00 40.88 223 THR A O 1
ATOM 1620 N N . TYR A 1 206 ? 43.157 7.693 33.219 1.00 41.46 224 TYR A N 1
ATOM 1621 C CA . TYR A 1 206 ? 43.702 9.027 33.120 1.00 44.25 224 TYR A CA 1
ATOM 1622 C C . TYR A 1 206 ? 45.076 9.080 33.776 1.00 46.19 224 TYR A C 1
ATOM 1623 O O . TYR A 1 206 ? 45.351 8.350 34.779 1.00 44.86 224 TYR A O 1
ATOM 1632 N N . ALA A 1 207 ? 45.926 9.939 33.225 1.00 45.81 225 ALA A N 1
ATOM 1633 C CA . ALA A 1 207 ? 47.287 10.130 33.681 1.00 47.45 225 ALA A CA 1
ATOM 1634 C C . ALA A 1 207 ? 47.544 11.565 34.073 1.00 49.79 225 ALA A C 1
ATOM 1635 O O . ALA A 1 207 ? 47.486 12.491 33.240 1.00 53.12 225 ALA A O 1
ATOM 1637 N N . VAL A 1 208 ? 47.800 11.777 35.363 1.00 51.30 226 VAL A N 1
ATOM 1638 C CA . VAL A 1 208 ? 48.062 13.106 35.893 1.00 53.70 226 VAL A CA 1
ATOM 1639 C C . VAL A 1 208 ? 49.563 13.256 36.075 1.00 53.91 226 VAL A C 1
ATOM 1640 O O . VAL A 1 208 ? 50.210 12.435 36.713 1.00 53.27 226 VAL A O 1
ATOM 1644 N N . GLN A 1 209 ? 50.134 14.288 35.498 1.00 56.27 227 GLN A N 1
ATOM 1645 C CA . GLN A 1 209 ? 51.601 14.468 35.574 1.00 56.19 227 GLN A CA 1
ATOM 1646 C C . GLN A 1 209 ? 52.077 14.747 36.981 1.00 56.62 227 GLN A C 1
ATOM 1647 O O . GLN A 1 209 ? 51.528 15.615 37.683 1.00 57.35 227 GLN A O 1
ATOM 1653 N N . ILE A 1 210 ? 53.126 14.039 37.371 1.00 57.18 228 ILE A N 1
ATOM 1654 C CA . ILE A 1 210 ? 53.790 14.247 38.655 1.00 60.89 228 ILE A CA 1
ATOM 1655 C C . ILE A 1 210 ? 55.016 15.096 38.404 1.00 63.93 228 ILE A C 1
ATOM 1656 O O . ILE A 1 210 ? 55.224 16.149 39.038 1.00 64.41 228 ILE A O 1
ATOM 1661 N N . ASP A 1 211 ? 55.849 14.637 37.471 1.00 66.26 229 ASP A N 1
ATOM 1662 C CA . ASP A 1 211 ? 57.073 15.419 37.107 1.00 71.62 229 ASP A CA 1
ATOM 1663 C C . ASP A 1 211 ? 57.650 14.960 35.801 1.00 69.89 229 ASP A C 1
ATOM 1664 O O . ASP A 1 211 ? 57.932 13.758 35.647 1.00 67.58 229 ASP A O 1
ATOM 1669 N N . LYS A 1 212 ? 57.873 15.891 34.880 1.00 68.90 230 LYS A N 1
ATOM 1670 C CA . LYS A 1 212 ? 58.395 15.568 33.548 1.00 71.69 230 LYS A CA 1
ATOM 1671 C C . LYS A 1 212 ? 57.575 14.459 32.887 1.00 68.59 230 LYS A C 1
ATOM 1672 O O . LYS A 1 212 ? 56.395 14.696 32.558 1.00 68.24 230 LYS A O 1
ATOM 1678 N N . ASP A 1 213 ? 58.146 13.259 32.700 1.00 64.85 231 ASP A N 1
ATOM 1679 C CA . ASP A 1 213 ? 57.421 12.196 32.011 1.00 64.18 231 ASP A CA 1
ATOM 1680 C C . ASP A 1 213 ? 56.943 11.104 32.965 1.00 58.92 231 ASP A C 1
ATOM 1681 O O . ASP A 1 213 ? 56.712 10.008 32.536 1.00 52.75 231 ASP A O 1
ATOM 1686 N N . THR A 1 214 ? 56.824 11.460 34.251 1.00 58.03 232 THR A N 1
ATOM 1687 C CA . THR A 1 214 ? 56.281 10.571 35.281 1.00 54.75 232 THR A CA 1
ATOM 1688 C C . THR A 1 214 ? 54.910 11.034 35.701 1.00 52.07 232 THR A C 1
ATOM 1689 O O . THR A 1 214 ? 54.741 12.228 36.063 1.00 51.24 232 THR A O 1
ATOM 1693 N N . TYR A 1 215 ? 53.964 10.082 35.673 1.00 51.38 233 TYR A N 1
ATOM 1694 C CA . TYR A 1 215 ? 52.557 10.349 35.836 1.00 47.90 233 TYR A CA 1
ATOM 1695 C C . TYR A 1 215 ? 51.977 9.424 36.881 1.00 46.76 233 TYR A C 1
ATOM 1696 O O . TYR A 1 215 ? 52.523 8.339 37.128 1.00 44.14 233 TYR A O 1
ATOM 1705 N N . ARG A 1 216 ? 50.827 9.822 37.401 1.00 45.38 234 ARG A N 1
ATOM 1706 C CA . ARG A 1 216 ? 50.033 8.916 38.205 1.00 46.57 234 ARG A CA 1
ATOM 1707 C C . ARG A 1 216 ? 48.758 8.527 37.441 1.00 45.07 234 ARG A C 1
ATOM 1708 O O . ARG A 1 216 ? 48.079 9.376 36.886 1.00 46.22 234 ARG A O 1
ATOM 1716 N N . LEU A 1 217 ? 48.455 7.248 37.455 1.00 42.01 235 LEU A N 1
ATOM 1717 C CA . LEU A 1 217 ? 47.395 6.675 36.677 1.00 41.30 235 LEU A CA 1
ATOM 1718 C C . LEU A 1 217 ? 46.173 6.364 37.542 1.00 42.46 235 LEU A C 1
ATOM 1719 O O . LEU A 1 217 ? 46.293 5.798 38.662 1.00 42.34 235 LEU A O 1
ATOM 1724 N N . HIS A 1 218 ? 45.004 6.672 36.979 1.00 41.89 236 HIS A N 1
ATOM 1725 C CA . HIS A 1 218 ? 43.724 6.424 37.631 1.00 42.44 236 HIS A CA 1
ATOM 1726 C C . HIS A 1 218 ? 42.776 5.788 36.628 1.00 41.34 236 HIS A C 1
ATOM 1727 O O . HIS A 1 218 ? 42.397 6.428 35.631 1.00 41.58 236 HIS A O 1
ATOM 1734 N N . GLY A 1 219 ? 42.372 4.561 36.885 1.00 37.66 237 GLY A N 1
ATOM 1735 C CA . GLY A 1 219 ? 41.495 3.864 35.951 1.00 37.13 237 GLY A CA 1
ATOM 1736 C C . GLY A 1 219 ? 41.182 2.478 36.402 1.00 37.84 237 GLY A C 1
ATOM 1737 O O . GLY A 1 219 ? 41.617 2.095 37.477 1.00 39.05 237 GLY A O 1
ATOM 1738 N N . TYR A 1 220 ? 40.482 1.721 35.546 1.00 36.39 238 TYR A N 1
ATOM 1739 C CA . TYR A 1 220 ? 40.065 0.366 35.851 1.00 36.78 238 TYR A CA 1
ATOM 1740 C C . TYR A 1 220 ? 40.404 -0.527 34.692 1.00 37.66 238 TYR A C 1
ATOM 1741 O O . TYR A 1 220 ? 39.863 -0.333 33.565 1.00 38.28 238 TYR A O 1
ATOM 1750 N N . LYS A 1 221 ? 41.318 -1.467 34.938 1.00 33.97 239 LYS A N 1
ATOM 1751 C CA . LYS A 1 221 ? 41.752 -2.424 33.939 1.00 34.64 239 LYS A CA 1
ATOM 1752 C C . LYS A 1 221 ? 40.910 -3.681 34.096 1.00 35.01 239 LYS A C 1
ATOM 1753 O O . LYS A 1 221 ? 40.907 -4.331 35.144 1.00 35.40 239 LYS A O 1
ATOM 1759 N N . TRP A 1 222 ? 40.173 -4.029 33.056 1.00 33.73 240 TRP A N 1
ATOM 1760 C CA . TRP A 1 222 ? 39.131 -5.032 33.183 1.00 35.32 240 TRP A CA 1
ATOM 1761 C C . TRP A 1 222 ? 39.592 -6.464 33.048 1.00 32.48 240 TRP A C 1
ATOM 1762 O O . TRP A 1 222 ? 38.979 -7.346 33.614 1.00 30.64 240 TRP A O 1
ATOM 1773 N N . PHE A 1 223 ? 40.645 -6.706 32.278 1.00 31.30 241 PHE A N 1
ATOM 1774 C CA . PHE A 1 223 ? 41.333 -7.987 32.212 1.00 30.19 241 PHE A CA 1
ATOM 1775 C C . PHE A 1 223 ? 42.789 -7.665 32.278 1.00 31.37 241 PHE A C 1
ATOM 1776 O O . PHE A 1 223 ? 43.323 -7.047 31.334 1.00 32.13 241 PHE A O 1
ATOM 1784 N N . SER A 1 224 ? 43.469 -8.109 33.308 1.00 28.52 242 SER A N 1
ATOM 1785 C CA . SER A 1 224 ? 44.922 -7.959 33.356 1.00 28.87 242 SER A CA 1
ATOM 1786 C C . SER A 1 224 ? 45.564 -9.261 33.727 1.00 31.44 242 SER A C 1
ATOM 1787 O O . SER A 1 224 ? 45.550 -9.675 34.916 1.00 27.40 242 SER A O 1
ATOM 1790 N N . SER A 1 225 ? 46.101 -9.934 32.723 1.00 28.83 243 SER A N 1
ATOM 1791 C CA . SER A 1 225 ? 46.692 -11.275 32.916 1.00 28.33 243 SER A CA 1
ATOM 1792 C C . SER A 1 225 ? 48.135 -11.203 33.430 1.00 30.35 243 SER A C 1
ATOM 1793 O O . SER A 1 225 ? 48.814 -10.235 33.223 1.00 29.91 243 SER A O 1
ATOM 1796 N N . ALA A 1 226 ? 48.555 -12.280 34.085 1.00 27.63 244 ALA A N 1
ATOM 1797 C CA . ALA A 1 226 ? 49.891 -12.384 34.680 1.00 30.10 244 ALA A CA 1
ATOM 1798 C C . ALA A 1 226 ? 50.230 -11.197 35.555 1.00 31.18 244 ALA A C 1
ATOM 1799 O O . ALA A 1 226 ? 51.301 -10.497 35.469 1.00 34.46 244 ALA A O 1
ATOM 1801 N N . VAL A 1 227 ? 49.370 -11.002 36.569 1.00 30.67 245 VAL A N 1
ATOM 1802 C CA . VAL A 1 227 ? 49.632 -9.986 37.567 1.00 32.56 245 VAL A CA 1
ATOM 1803 C C . VAL A 1 227 ? 50.809 -10.237 38.562 1.00 32.58 245 VAL A C 1
ATOM 1804 O O . VAL A 1 227 ? 51.174 -9.369 39.325 1.00 33.77 245 VAL A O 1
ATOM 1808 N N . ASP A 1 228 ? 51.365 -11.422 38.466 1.00 33.07 246 ASP A N 1
ATOM 1809 C CA . ASP A 1 228 ? 52.656 -11.776 39.113 1.00 34.18 246 ASP A CA 1
ATOM 1810 C C . ASP A 1 228 ? 53.875 -11.240 38.308 1.00 35.55 246 ASP A C 1
ATOM 1811 O O . ASP A 1 228 ? 55.020 -11.408 38.786 1.00 38.57 246 ASP A O 1
ATOM 1816 N N . ALA A 1 229 ? 53.654 -10.637 37.118 1.00 32.20 247 ALA A N 1
ATOM 1817 C CA . ALA A 1 229 ? 54.727 -10.010 36.303 1.00 33.47 247 ALA A CA 1
ATOM 1818 C C . ALA A 1 229 ? 55.403 -8.831 37.033 1.00 34.20 247 ALA A C 1
ATOM 1819 O O . ALA A 1 229 ? 54.926 -8.334 38.053 1.00 33.56 247 ALA A O 1
ATOM 1821 N N . ASP A 1 230 ? 56.486 -8.302 36.437 1.00 33.68 248 ASP A N 1
ATOM 1822 C CA . ASP A 1 230 ? 57.289 -7.312 37.039 1.00 33.33 248 ASP A CA 1
ATOM 1823 C C . ASP A 1 230 ? 57.003 -5.921 36.589 1.00 33.32 248 ASP A C 1
ATOM 1824 O O . ASP A 1 230 ? 57.069 -4.997 37.364 1.00 33.44 248 ASP A O 1
ATOM 1829 N N . VAL A 1 231 ? 56.667 -5.783 35.321 1.00 33.44 249 VAL A N 1
ATOM 1830 C CA . VAL A 1 231 ? 56.357 -4.493 34.709 1.00 32.99 249 VAL A CA 1
ATOM 1831 C C . VAL A 1 231 ? 55.132 -4.714 33.824 1.00 33.23 249 VAL A C 1
ATOM 1832 O O . VAL A 1 231 ? 54.750 -5.843 33.535 1.00 34.02 249 VAL A O 1
ATOM 1836 N N . ALA A 1 232 ? 54.538 -3.601 33.408 1.00 34.92 250 ALA A N 1
ATOM 1837 C CA . ALA A 1 232 ? 53.448 -3.626 32.474 1.00 33.75 250 ALA A CA 1
ATOM 1838 C C . ALA A 1 232 ? 53.487 -2.385 31.605 1.00 33.07 250 ALA A C 1
ATOM 1839 O O . ALA A 1 232 ? 53.918 -1.299 32.017 1.00 37.72 250 ALA A O 1
ATOM 1841 N N . LEU A 1 233 ? 52.951 -2.562 30.413 1.00 33.84 251 LEU A N 1
ATOM 1842 C CA . LEU A 1 233 ? 52.690 -1.488 29.481 1.00 37.72 251 LEU A CA 1
ATOM 1843 C C . LEU A 1 233 ? 51.181 -1.219 29.545 1.00 35.92 251 LEU A C 1
ATOM 1844 O O . LEU A 1 233 ? 50.390 -2.188 29.585 1.00 34.66 251 LEU A O 1
ATOM 1849 N N . THR A 1 234 ? 50.798 0.051 29.552 1.00 37.56 252 THR A N 1
ATOM 1850 C CA . THR A 1 234 ? 49.390 0.363 29.507 1.00 36.01 252 THR A CA 1
ATOM 1851 C C . THR A 1 234 ? 49.149 1.640 28.795 1.00 37.78 252 THR A C 1
ATOM 1852 O O . THR A 1 234 ? 50.072 2.416 28.581 1.00 39.67 252 THR A O 1
ATOM 1856 N N . LEU A 1 235 ? 47.884 1.906 28.511 1.00 35.61 253 LEU A N 1
ATOM 1857 C CA . LEU A 1 235 ? 47.464 3.119 27.835 1.00 39.98 253 LEU A CA 1
ATOM 1858 C C . LEU A 1 235 ? 46.659 3.968 28.782 1.00 41.35 253 LEU A C 1
ATOM 1859 O O . LEU A 1 235 ? 45.900 3.429 29.589 1.00 40.25 253 LEU A O 1
ATOM 1864 N N . ALA A 1 236 ? 46.846 5.266 28.701 1.00 40.18 254 ALA A N 1
ATOM 1865 C CA . ALA A 1 236 ? 46.052 6.198 29.473 1.00 42.97 254 ALA A CA 1
ATOM 1866 C C . ALA A 1 236 ? 45.899 7.552 28.779 1.00 45.31 254 ALA A C 1
ATOM 1867 O O . ALA A 1 236 ? 46.695 7.909 27.872 1.00 45.43 254 ALA A O 1
ATOM 1869 N N . ARG A 1 237 ? 44.929 8.338 29.236 1.00 43.81 255 ARG A N 1
ATOM 1870 C CA . ARG A 1 237 ? 44.739 9.713 28.711 1.00 46.00 255 ARG A CA 1
ATOM 1871 C C . ARG A 1 237 ? 45.402 10.742 29.601 1.00 46.74 255 ARG A C 1
ATOM 1872 O O . ARG A 1 237 ? 44.986 10.965 30.753 1.00 47.57 255 ARG A O 1
ATOM 1880 N N . ILE A 1 238 ? 46.398 11.445 29.072 1.00 47.63 256 ILE A N 1
ATOM 1881 C CA . ILE A 1 238 ? 47.040 12.493 29.815 1.00 48.94 256 ILE A CA 1
ATOM 1882 C C . ILE A 1 238 ? 46.059 13.643 30.037 1.00 53.12 256 ILE A C 1
ATOM 1883 O O . ILE A 1 238 ? 45.316 14.025 29.134 1.00 53.38 256 ILE A O 1
ATOM 1888 N N . VAL A 1 239 ? 46.060 14.162 31.263 1.00 53.45 257 VAL A N 1
ATOM 1889 C CA . VAL A 1 239 ? 45.170 15.227 31.676 1.00 54.68 257 VAL A CA 1
ATOM 1890 C C . VAL A 1 239 ? 46.003 16.475 31.567 1.00 57.87 257 VAL A C 1
ATOM 1891 O O . VAL A 1 239 ? 47.132 16.498 32.023 1.00 55.38 257 VAL A O 1
ATOM 1895 N N . ASP A 1 240 ? 45.397 17.509 31.001 1.00 60.72 258 ASP A N 1
ATOM 1896 C CA . ASP A 1 240 ? 46.066 18.751 30.746 1.00 65.08 258 ASP A CA 1
ATOM 1897 C C . ASP A 1 240 ? 45.951 19.708 31.962 1.00 67.27 258 ASP A C 1
ATOM 1898 O O . ASP A 1 240 ? 45.285 19.392 32.958 1.00 68.12 258 ASP A O 1
ATOM 1903 N N . SER A 1 241 ? 46.606 20.875 31.913 1.00 68.97 259 SER A N 1
ATOM 1904 C CA . SER A 1 241 ? 46.614 21.740 33.070 1.00 70.52 259 SER A CA 1
ATOM 1905 C C . SER A 1 241 ? 45.222 22.353 33.314 1.00 73.28 259 SER A C 1
ATOM 1906 O O . SER A 1 241 ? 45.048 23.077 34.299 1.00 76.33 259 SER A O 1
ATOM 1909 N N . ASP A 1 242 ? 44.253 22.127 32.414 1.00 71.63 260 ASP A N 1
ATOM 1910 C CA . ASP A 1 242 ? 42.869 22.575 32.667 1.00 73.53 260 ASP A CA 1
ATOM 1911 C C . ASP A 1 242 ? 41.979 21.467 33.299 1.00 70.98 260 ASP A C 1
ATOM 1912 O O . ASP A 1 242 ? 40.808 21.718 33.572 1.00 69.92 260 ASP A O 1
ATOM 1917 N N . GLY A 1 243 ? 42.518 20.272 33.552 1.00 66.83 261 GLY A N 1
ATOM 1918 C CA . GLY A 1 243 ? 41.697 19.190 34.059 1.00 64.79 261 GLY A CA 1
ATOM 1919 C C . GLY A 1 243 ? 41.005 18.402 32.968 1.00 64.20 261 GLY A C 1
ATOM 1920 O O . GLY A 1 243 ? 40.154 17.564 33.246 1.00 66.04 261 GLY A O 1
ATOM 1921 N N . ASN A 1 244 ? 41.391 18.608 31.719 1.00 63.60 262 ASN A N 1
ATOM 1922 C CA . ASN A 1 244 ? 40.755 17.951 30.580 1.00 61.81 262 ASN A CA 1
ATOM 1923 C C . ASN A 1 244 ? 41.658 16.933 29.911 1.00 60.64 262 ASN A C 1
ATOM 1924 O O . ASN A 1 244 ? 42.869 16.953 30.096 1.00 63.20 262 ASN A O 1
ATOM 1929 N N . ALA A 1 245 ? 41.021 16.110 29.075 1.00 58.40 263 ALA A N 1
ATOM 1930 C CA . ALA A 1 245 ? 41.632 15.060 28.268 1.00 60.62 263 ALA A CA 1
ATOM 1931 C C . ALA A 1 245 ? 40.914 14.972 26.904 1.00 61.89 263 ALA A C 1
ATOM 1932 O O . ALA A 1 245 ? 39.798 15.506 26.746 1.00 65.97 263 ALA A O 1
ATOM 1934 N N . LEU A 1 246 ? 41.537 14.280 25.942 1.00 60.58 264 LEU A N 1
ATOM 1935 C CA . LEU A 1 246 ? 40.993 14.106 24.592 1.00 61.69 264 LEU A CA 1
ATOM 1936 C C . LEU A 1 246 ? 40.392 12.734 24.498 1.00 59.94 264 LEU A C 1
ATOM 1937 O O . LEU A 1 246 ? 41.034 11.733 24.875 1.00 54.89 264 LEU A O 1
ATOM 1942 N N . GLU A 1 247 ? 39.212 12.679 23.893 1.00 60.81 265 GLU A N 1
ATOM 1943 C CA . GLU A 1 247 ? 38.573 11.420 23.473 1.00 59.69 265 GLU A CA 1
ATOM 1944 C C . GLU A 1 247 ? 39.265 10.785 22.233 1.00 56.80 265 GLU A C 1
ATOM 1945 O O . GLU A 1 247 ? 40.074 11.430 21.575 1.00 56.79 265 GLU A O 1
ATOM 1951 N N . GLY A 1 248 ? 38.904 9.550 21.912 1.00 53.66 266 GLY A N 1
ATOM 1952 C CA . GLY A 1 248 ? 39.431 8.818 20.770 1.00 55.63 266 GLY A CA 1
ATOM 1953 C C . GLY A 1 248 ? 40.880 8.368 20.926 1.00 57.88 266 GLY A C 1
ATOM 1954 O O . GLY A 1 248 ? 41.510 8.548 21.967 1.00 57.75 266 GLY A O 1
ATOM 1955 N N . SER A 1 249 ? 41.415 7.825 19.840 1.00 62.27 267 SER A N 1
ATOM 1956 C CA . SER A 1 249 ? 42.819 7.374 19.724 1.00 62.83 267 SER A CA 1
ATOM 1957 C C . SER A 1 249 ? 43.886 8.429 20.022 1.00 62.12 267 SER A C 1
ATOM 1958 O O . SER A 1 249 ? 44.893 8.120 20.689 1.00 56.43 267 SER A O 1
ATOM 1961 N N . ARG A 1 250 ? 43.700 9.661 19.530 1.00 63.11 268 ARG A N 1
ATOM 1962 C CA . ARG A 1 250 ? 44.703 10.723 19.738 1.00 66.44 268 ARG A CA 1
ATOM 1963 C C . ARG A 1 250 ? 44.786 11.239 21.182 1.00 63.79 268 ARG A C 1
ATOM 1964 O O . ARG A 1 250 ? 45.774 11.870 21.565 1.00 58.25 268 ARG A O 1
ATOM 1972 N N . GLY A 1 251 ? 43.763 10.941 21.991 1.00 63.83 269 GLY A N 1
ATOM 1973 C CA . GLY A 1 251 ? 43.874 11.092 23.426 1.00 60.25 269 GLY A CA 1
ATOM 1974 C C . GLY A 1 251 ? 44.775 10.075 24.169 1.00 57.30 269 GLY A C 1
ATOM 1975 O O . GLY A 1 251 ? 45.095 10.338 25.319 1.00 55.16 269 GLY A O 1
ATOM 1976 N N . LEU A 1 252 ? 45.157 8.936 23.553 1.00 54.00 270 LEU A N 1
ATOM 1977 C CA . LEU A 1 252 ? 45.938 7.874 24.247 1.00 49.54 270 LEU A CA 1
ATOM 1978 C C . LEU A 1 252 ? 47.459 7.973 24.145 1.00 51.68 270 LEU A C 1
ATOM 1979 O O . LEU A 1 252 ? 48.044 8.257 23.069 1.00 49.34 270 LEU A O 1
ATOM 1984 N N . SER A 1 253 ? 48.095 7.805 25.311 1.00 48.41 271 SER A N 1
ATOM 1985 C CA . SER A 1 253 ? 49.548 7.776 25.448 1.00 48.16 271 SER A CA 1
ATOM 1986 C C . SER A 1 253 ? 49.942 6.442 26.093 1.00 47.38 271 SER A C 1
ATOM 1987 O O . SER A 1 253 ? 49.122 5.798 26.806 1.00 43.97 271 SER A O 1
ATOM 1990 N N . LEU A 1 254 ? 51.183 6.034 25.845 1.00 45.83 272 LEU A N 1
ATOM 1991 C CA . LEU A 1 254 ? 51.682 4.699 26.296 1.00 44.75 272 LEU A CA 1
ATOM 1992 C C . LEU A 1 254 ? 52.549 4.874 27.520 1.00 43.56 272 LEU A C 1
ATOM 1993 O O . LEU A 1 254 ? 53.340 5.799 27.590 1.00 44.06 272 LEU A O 1
ATOM 1998 N N . PHE A 1 255 ? 52.413 3.950 28.467 1.00 41.22 273 PHE A N 1
ATOM 1999 C CA . PHE A 1 255 ? 53.145 4.069 29.713 1.00 40.38 273 PHE A CA 1
ATOM 2000 C C . PHE A 1 255 ? 53.754 2.748 30.079 1.00 36.86 273 PHE A C 1
ATOM 2001 O O . PHE A 1 255 ? 53.181 1.735 29.826 1.00 36.09 273 PHE A O 1
ATOM 2009 N N . LEU A 1 256 ? 54.887 2.832 30.760 1.00 36.70 274 LEU A N 1
ATOM 2010 C CA . LEU A 1 256 ? 55.575 1.697 31.365 1.00 37.22 274 LEU A CA 1
ATOM 2011 C C . LEU A 1 256 ? 55.632 1.892 32.882 1.00 38.35 274 LEU A C 1
ATOM 2012 O O . LEU A 1 256 ? 55.935 2.980 33.360 1.00 41.76 274 LEU A O 1
ATOM 2017 N N . LEU A 1 257 ? 55.361 0.812 33.621 1.00 39.34 275 LEU A N 1
ATOM 2018 C CA . LEU A 1 257 ? 55.374 0.875 35.085 1.00 40.33 275 LEU A CA 1
ATOM 2019 C C . LEU A 1 257 ? 55.814 -0.412 35.700 1.00 38.15 275 LEU A C 1
ATOM 2020 O O . LEU A 1 257 ? 55.698 -1.464 35.075 1.00 36.89 275 LEU A O 1
ATOM 2025 N N . LYS A 1 258 ? 56.348 -0.305 36.909 1.00 38.68 276 LYS A N 1
ATOM 2026 C CA . LYS A 1 258 ? 56.570 -1.474 37.733 1.00 41.73 276 LYS A CA 1
ATOM 2027 C C . LYS A 1 258 ? 55.345 -1.782 38.482 1.00 41.22 276 LYS A C 1
ATOM 2028 O O . LYS A 1 258 ? 54.670 -0.879 38.950 1.00 46.17 276 LYS A O 1
ATOM 2034 N N . ILE A 1 259 ? 55.048 -3.043 38.573 1.00 36.85 277 ILE A N 1
ATOM 2035 C CA . ILE A 1 259 ? 53.833 -3.475 39.215 1.00 39.51 277 ILE A CA 1
ATOM 2036 C C . ILE A 1 259 ? 53.924 -3.308 40.731 1.00 42.16 277 ILE A C 1
ATOM 2037 O O . ILE A 1 259 ? 52.924 -2.916 41.384 1.00 44.60 277 ILE A O 1
ATOM 2042 N N . ARG A 1 260 ? 55.107 -3.581 41.289 1.00 42.89 278 ARG A N 1
ATOM 2043 C CA . ARG A 1 260 ? 55.315 -3.537 42.744 1.00 45.23 278 ARG A CA 1
ATOM 2044 C C . ARG A 1 260 ? 56.519 -2.667 42.992 1.00 48.83 278 ARG A C 1
ATOM 2045 O O . ARG A 1 260 ? 57.469 -2.734 42.199 1.00 49.55 278 ARG A O 1
ATOM 2053 N N . ASP A 1 261 ? 56.465 -1.854 44.057 1.00 50.14 279 ASP A N 1
ATOM 2054 C CA . ASP A 1 261 ? 57.594 -0.992 44.515 1.00 56.65 279 ASP A CA 1
ATOM 2055 C C . ASP A 1 261 ? 58.759 -1.775 45.159 1.00 55.57 279 ASP A C 1
ATOM 2056 O O . ASP A 1 261 ? 58.733 -2.997 45.213 1.00 53.60 279 ASP A O 1
ATOM 2061 N N . GLU A 1 262 ? 59.765 -1.061 45.621 1.00 61.59 280 GLU A N 1
ATOM 2062 C CA . GLU A 1 262 ? 60.990 -1.659 46.193 1.00 72.07 280 GLU A CA 1
ATOM 2063 C C . GLU A 1 262 ? 60.722 -2.724 47.289 1.00 75.18 280 GLU A C 1
ATOM 2064 O O . GLU A 1 262 ? 61.428 -3.729 47.392 1.00 79.49 280 GLU A O 1
ATOM 2070 N N . SER A 1 263 ? 59.667 -2.532 48.072 1.00 74.65 281 SER A N 1
ATOM 2071 C CA . SER A 1 263 ? 59.351 -3.446 49.173 1.00 70.88 281 SER A CA 1
ATOM 2072 C C . SER A 1 263 ? 58.266 -4.421 48.838 1.00 66.82 281 SER A C 1
ATOM 2073 O O . SER A 1 263 ? 57.716 -5.049 49.727 1.00 64.34 281 SER A O 1
ATOM 2076 N N . GLY A 1 264 ? 57.945 -4.563 47.552 1.00 55.84 282 GLY A N 1
ATOM 2077 C CA . GLY A 1 264 ? 57.077 -5.652 47.115 1.00 53.16 282 GLY A CA 1
ATOM 2078 C C . GLY A 1 264 ? 55.598 -5.302 47.257 1.00 47.48 282 GLY A C 1
ATOM 2079 O O . GLY A 1 264 ? 54.739 -6.125 46.976 1.00 47.06 282 GLY A O 1
ATOM 2080 N N . ASN A 1 265 ? 55.308 -4.071 47.669 1.00 49.22 283 ASN A N 1
ATOM 2081 C CA . ASN A 1 265 ? 53.923 -3.600 47.627 1.00 51.12 283 ASN A CA 1
ATOM 2082 C C . ASN A 1 265 ? 53.488 -3.078 46.245 1.00 46.44 283 ASN A C 1
ATOM 2083 O O . ASN A 1 265 ? 54.233 -2.489 45.489 1.00 44.62 283 ASN A O 1
ATOM 2088 N N . LEU A 1 266 ? 52.230 -3.317 45.959 1.00 46.31 284 LEU A N 1
ATOM 2089 C CA . LEU A 1 266 ? 51.616 -2.856 44.727 1.00 43.07 284 LEU A CA 1
ATOM 2090 C C . LEU A 1 266 ? 51.741 -1.336 44.574 1.00 41.86 284 LEU A C 1
ATOM 2091 O O . LEU A 1 266 ? 51.595 -0.537 45.537 1.00 39.56 284 LEU A O 1
ATOM 2096 N N . ASN A 1 267 ? 52.093 -0.958 43.348 1.00 39.66 285 ASN A N 1
ATOM 2097 C CA . ASN A 1 267 ? 52.340 0.408 42.995 1.00 41.78 285 ASN A CA 1
ATOM 2098 C C . ASN A 1 267 ? 50.998 1.127 42.669 1.00 41.63 285 ASN A C 1
ATOM 2099 O O . ASN A 1 267 ? 50.621 1.167 41.521 1.00 40.84 285 ASN A O 1
ATOM 2104 N N . GLY A 1 268 ? 50.268 1.601 43.659 1.00 39.66 286 GLY A N 1
ATOM 2105 C CA . GLY A 1 268 ? 49.010 2.304 43.442 1.00 42.45 286 GLY A CA 1
ATOM 2106 C C . GLY A 1 268 ? 47.886 1.425 42.832 1.00 42.89 286 GLY A C 1
ATOM 2107 O O . GLY A 1 268 ? 46.971 1.959 42.155 1.00 44.54 286 GLY A O 1
ATOM 2108 N N . ILE A 1 269 ? 47.962 0.105 43.031 1.00 38.73 287 ILE A N 1
ATOM 2109 C CA . ILE A 1 269 ? 47.092 -0.821 42.391 1.00 38.59 287 ILE A CA 1
ATOM 2110 C C . ILE A 1 269 ? 46.410 -1.689 43.453 1.00 39.98 287 ILE A C 1
ATOM 2111 O O . ILE A 1 269 ? 47.014 -2.020 44.449 1.00 39.47 287 ILE A O 1
ATOM 2116 N N . GLN A 1 270 ? 45.142 -1.998 43.209 1.00 37.52 288 GLN A N 1
ATOM 2117 C CA . GLN A 1 270 ? 44.391 -3.027 43.979 1.00 36.49 288 GLN A CA 1
ATOM 2118 C C . GLN A 1 270 ? 43.866 -3.985 43.025 1.00 35.62 288 GLN A C 1
ATOM 2119 O O . GLN A 1 270 ? 43.387 -3.586 41.948 1.00 33.56 288 GLN A O 1
ATOM 2125 N N . MET A 1 271 ? 43.906 -5.267 43.412 1.00 34.35 289 MET A N 1
ATOM 2126 C CA . MET A 1 271 ? 43.323 -6.284 42.661 1.00 35.27 289 MET A CA 1
ATOM 2127 C C . MET A 1 271 ? 41.897 -6.487 43.181 1.00 34.62 289 MET A C 1
ATOM 2128 O O . MET A 1 271 ? 41.651 -6.946 44.320 1.00 35.68 289 MET A O 1
ATOM 2133 N N . VAL A 1 272 ? 40.956 -6.123 42.353 1.00 33.48 290 VAL A N 1
ATOM 2134 C CA . VAL A 1 272 ? 39.574 -6.143 42.754 1.00 34.32 290 VAL A CA 1
ATOM 2135 C C . VAL A 1 272 ? 39.135 -7.618 42.852 1.00 33.49 290 VAL A C 1
ATOM 2136 O O . VAL A 1 272 ? 38.476 -7.983 43.844 1.00 33.88 290 VAL A O 1
ATOM 2140 N N . ARG A 1 273 ? 39.458 -8.456 41.879 1.00 29.25 291 ARG A N 1
ATOM 2141 C CA . ARG A 1 273 ? 39.191 -9.883 41.894 1.00 31.40 291 ARG A CA 1
ATOM 2142 C C . ARG A 1 273 ? 39.982 -10.579 40.826 1.00 29.03 291 ARG A C 1
ATOM 2143 O O . ARG A 1 273 ? 40.544 -9.898 39.992 1.00 28.91 291 ARG A O 1
ATOM 2151 N N . LEU A 1 274 ? 40.083 -11.879 40.916 1.00 24.84 292 LEU A N 1
ATOM 2152 C CA . LEU A 1 274 ? 40.564 -12.698 39.850 1.00 25.34 292 LEU A CA 1
ATOM 2153 C C . LEU A 1 274 ? 39.343 -13.156 39.027 1.00 28.11 292 LEU A C 1
ATOM 2154 O O . LEU A 1 274 ? 38.264 -13.466 39.586 1.00 27.40 292 LEU A O 1
ATOM 2159 N N . LYS A 1 275 ? 39.510 -13.224 37.718 1.00 24.65 293 LYS A N 1
ATOM 2160 C CA . LYS A 1 275 ? 38.444 -13.765 36.859 1.00 25.64 293 LYS A CA 1
ATOM 2161 C C . LYS A 1 275 ? 38.291 -15.261 37.060 1.00 26.84 293 LYS A C 1
ATOM 2162 O O . LYS A 1 275 ? 39.243 -15.992 37.377 1.00 26.77 293 LYS A O 1
ATOM 2168 N N . ASN A 1 276 ? 37.072 -15.741 36.832 1.00 25.69 294 ASN A N 1
ATOM 2169 C CA . ASN A 1 276 ? 36.736 -17.151 36.859 1.00 27.38 294 ASN A CA 1
ATOM 2170 C C . ASN A 1 276 ? 36.513 -17.613 35.420 1.00 28.14 294 ASN A C 1
ATOM 2171 O O . ASN A 1 276 ? 35.462 -17.323 34.837 1.00 27.60 294 ASN A O 1
ATOM 2176 N N . LYS A 1 277 ? 37.515 -18.270 34.826 1.00 25.67 295 LYS A N 1
ATOM 2177 C CA . LYS A 1 277 ? 37.624 -18.379 33.404 1.00 26.83 295 LYS A CA 1
ATOM 2178 C C . LYS A 1 277 ? 37.337 -19.775 32.910 1.00 25.07 295 LYS A C 1
ATOM 2179 O O . LYS A 1 277 ? 37.655 -20.778 33.586 1.00 27.36 295 LYS A O 1
ATOM 2185 N N . LEU A 1 278 ? 36.844 -19.866 31.663 1.00 26.39 296 LEU A N 1
ATOM 2186 C CA . LEU A 1 278 ? 36.602 -21.201 31.063 1.00 24.88 296 LEU A CA 1
ATOM 2187 C C . LEU A 1 278 ? 37.855 -22.032 31.008 1.00 24.43 296 LEU A C 1
ATOM 2188 O O . LEU A 1 278 ? 37.901 -23.170 31.396 1.00 24.23 296 LEU A O 1
ATOM 2193 N N . GLY A 1 279 ? 38.917 -21.388 30.552 1.00 24.77 297 GLY A N 1
ATOM 2194 C CA . GLY A 1 279 ? 40.229 -21.971 30.497 1.00 24.16 297 GLY A CA 1
ATOM 2195 C C . GLY A 1 279 ? 41.266 -20.889 30.782 1.00 25.08 297 GLY A C 1
ATOM 2196 O O . GLY A 1 279 ? 40.928 -19.791 31.224 1.00 25.62 297 GLY A O 1
ATOM 2197 N N . THR A 1 280 ? 42.540 -21.210 30.516 1.00 24.25 298 THR A N 1
ATOM 2198 C CA . THR A 1 280 ? 43.605 -20.441 31.069 1.00 24.59 298 THR A CA 1
ATOM 2199 C C . THR A 1 280 ? 43.530 -20.296 32.601 1.00 23.58 298 THR A C 1
ATOM 2200 O O . THR A 1 280 ? 44.035 -19.305 33.166 1.00 25.95 298 THR A O 1
ATOM 2204 N N . LYS A 1 281 ? 42.963 -21.271 33.273 1.00 24.44 299 LYS A N 1
ATOM 2205 C CA . LYS A 1 281 ? 42.750 -21.156 34.700 1.00 24.39 299 LYS A CA 1
ATOM 2206 C C . LYS A 1 281 ? 44.107 -21.114 35.485 1.00 27.73 299 LYS A C 1
ATOM 2207 O O . LYS A 1 281 ? 44.130 -20.627 36.584 1.00 26.28 299 LYS A O 1
ATOM 2213 N N . GLN A 1 282 ? 45.188 -21.558 34.855 1.00 26.14 300 GLN A N 1
ATOM 2214 C CA . GLN A 1 282 ? 46.547 -21.500 35.441 1.00 27.04 300 GLN A CA 1
ATOM 2215 C C . GLN A 1 282 ? 47.023 -20.103 35.653 1.00 26.63 300 GLN A C 1
ATOM 2216 O O . GLN A 1 282 ? 47.842 -19.819 36.548 1.00 25.98 300 GLN A O 1
ATOM 2222 N N . LEU A 1 283 ? 46.520 -19.210 34.808 1.00 25.04 301 LEU A N 1
ATOM 2223 C CA . LEU A 1 283 ? 47.004 -17.889 34.672 1.00 27.14 301 LEU A CA 1
ATOM 2224 C C . LEU A 1 283 ? 46.204 -16.922 35.557 1.00 28.72 301 LEU A C 1
ATOM 2225 O O . LEU A 1 283 ? 44.994 -16.845 35.388 1.00 27.31 301 LEU A O 1
ATOM 2230 N N . PRO A 1 284 ? 46.904 -16.104 36.352 1.00 27.43 302 PRO A N 1
ATOM 2231 C CA . PRO A 1 284 ? 46.139 -15.140 37.181 1.00 28.69 302 PRO A CA 1
ATOM 2232 C C . PRO A 1 284 ? 45.718 -13.945 36.363 1.00 28.69 302 PRO A C 1
ATOM 2233 O O . PRO A 1 284 ? 46.574 -13.251 35.856 1.00 30.78 302 PRO A O 1
ATOM 2237 N N . THR A 1 285 ? 44.432 -13.792 36.118 1.00 25.34 303 THR A N 1
ATOM 2238 C CA . THR A 1 285 ? 43.889 -12.645 35.412 1.00 26.18 303 THR A CA 1
ATOM 2239 C C . THR A 1 285 ? 43.047 -11.888 36.353 1.00 27.02 303 THR A C 1
ATOM 2240 O O . THR A 1 285 ? 42.031 -12.420 36.838 1.00 28.79 303 THR A O 1
ATOM 2244 N N . ALA A 1 286 ? 43.410 -10.637 36.594 1.00 27.27 304 ALA A N 1
ATOM 2245 C CA . ALA A 1 286 ? 42.691 -9.799 37.615 1.00 29.82 304 ALA A CA 1
ATOM 2246 C C . ALA A 1 286 ? 41.969 -8.666 36.977 1.00 30.24 304 ALA A C 1
ATOM 2247 O O . ALA A 1 286 ? 42.274 -8.279 35.827 1.00 29.71 304 ALA A O 1
ATOM 2249 N N . GLU A 1 287 ? 41.054 -8.059 37.737 1.00 29.35 305 GLU A N 1
ATOM 2250 C CA . GLU A 1 287 ? 40.594 -6.722 37.503 1.00 30.15 305 GLU A CA 1
ATOM 2251 C C . GLU A 1 287 ? 41.406 -5.814 38.437 1.00 31.27 305 GLU A C 1
ATOM 2252 O O . GLU A 1 287 ? 41.585 -6.132 39.601 1.00 28.93 305 GLU A O 1
ATOM 2258 N N . LEU A 1 288 ? 41.919 -4.721 37.896 1.00 29.64 306 LEU A N 1
ATOM 2259 C CA . LEU A 1 288 ? 42.761 -3.780 38.632 1.00 31.94 306 LEU A CA 1
ATOM 2260 C C . LEU A 1 288 ? 42.146 -2.424 38.735 1.00 33.37 306 LEU A C 1
ATOM 2261 O O . LEU A 1 288 ? 41.707 -1.823 37.734 1.00 32.56 306 LEU A O 1
ATOM 2266 N N . LEU A 1 289 ? 42.185 -1.881 39.941 1.00 34.17 307 LEU A N 1
ATOM 2267 C CA . LEU A 1 289 ? 41.788 -0.542 40.188 1.00 35.79 307 LEU A CA 1
ATOM 2268 C C . LEU A 1 289 ? 43.058 0.243 40.396 1.00 38.40 307 LEU A C 1
ATOM 2269 O O . LEU A 1 289 ? 43.747 0.061 41.418 1.00 37.94 307 LEU A O 1
ATOM 2274 N N . LEU A 1 290 ? 43.358 1.124 39.439 1.00 37.92 308 LEU A N 1
ATOM 2275 C CA . LEU A 1 290 ? 44.508 2.036 39.525 1.00 38.19 308 LEU A CA 1
ATOM 2276 C C . LEU A 1 290 ? 44.110 3.311 40.163 1.00 39.27 308 LEU A C 1
ATOM 2277 O O . LEU A 1 290 ? 43.198 4.006 39.694 1.00 39.13 308 LEU A O 1
ATOM 2282 N N . ASP A 1 291 ? 44.806 3.652 41.245 1.00 38.12 309 ASP A N 1
ATOM 2283 C CA . ASP A 1 291 ? 44.587 4.889 41.958 1.00 41.58 309 ASP A CA 1
ATOM 2284 C C . ASP A 1 291 ? 45.944 5.454 42.380 1.00 45.13 309 ASP A C 1
ATOM 2285 O O . ASP A 1 291 ? 46.369 5.243 43.496 1.00 45.95 309 ASP A O 1
ATOM 2290 N N . GLY A 1 292 ? 46.620 6.189 41.487 1.00 45.53 310 GLY A N 1
ATOM 2291 C CA . GLY A 1 292 ? 47.931 6.763 41.851 1.00 46.61 310 GLY A CA 1
ATOM 2292 C C . GLY A 1 292 ? 49.137 5.905 41.429 1.00 45.17 310 GLY A C 1
ATOM 2293 O O . GLY A 1 292 ? 50.272 6.175 41.831 1.00 49.04 310 GLY A O 1
ATOM 2294 N N . ALA A 1 293 ? 48.926 4.967 40.535 1.00 42.64 311 ALA A N 1
ATOM 2295 C CA . ALA A 1 293 ? 49.983 4.037 40.074 1.00 41.92 311 ALA A CA 1
ATOM 2296 C C . ALA A 1 293 ? 51.017 4.876 39.306 1.00 43.78 311 ALA A C 1
ATOM 2297 O O . ALA A 1 293 ? 50.636 5.619 38.365 1.00 43.82 311 ALA A O 1
ATOM 2299 N N . ILE A 1 294 ? 52.268 4.825 39.756 1.00 41.67 312 ILE A N 1
ATOM 2300 C CA . ILE A 1 294 ? 53.312 5.695 39.192 1.00 44.37 312 ILE A CA 1
ATOM 2301 C C . ILE A 1 294 ? 53.838 5.046 37.906 1.00 43.02 312 ILE A C 1
ATOM 2302 O O . ILE A 1 294 ? 54.198 3.872 37.909 1.00 41.36 312 ILE A O 1
ATOM 2307 N N . ALA A 1 295 ? 53.818 5.789 36.801 1.00 42.45 313 ALA A N 1
ATOM 2308 C CA . ALA A 1 295 ? 54.192 5.242 35.497 1.00 42.13 313 ALA A CA 1
ATOM 2309 C C . ALA A 1 295 ? 54.985 6.233 34.655 1.00 42.65 313 ALA A C 1
ATOM 2310 O O . ALA A 1 295 ? 54.828 7.414 34.799 1.00 45.80 313 ALA A O 1
ATOM 2312 N N . GLU A 1 296 ? 55.782 5.729 33.738 1.00 44.62 314 GLU A N 1
ATOM 2313 C CA . GLU A 1 296 ? 56.606 6.624 32.872 1.00 46.36 314 GLU A CA 1
ATOM 2314 C C . GLU A 1 296 ? 56.036 6.670 31.455 1.00 44.29 314 GLU A C 1
ATOM 2315 O O . GLU A 1 296 ? 55.846 5.620 30.851 1.00 45.28 314 GLU A O 1
ATOM 2321 N N . ARG A 1 297 ? 55.715 7.856 30.942 1.00 46.81 315 ARG A N 1
ATOM 2322 C CA . ARG A 1 297 ? 55.286 7.987 29.554 1.00 50.55 315 ARG A CA 1
ATOM 2323 C C . ARG A 1 297 ? 56.421 7.548 28.631 1.00 50.95 315 ARG A C 1
ATOM 2324 O O . ARG A 1 297 ? 57.545 8.015 28.775 1.00 51.98 315 ARG A O 1
ATOM 2332 N N . ILE A 1 298 ? 56.079 6.724 27.655 1.00 50.15 316 ILE A N 1
ATOM 2333 C CA . ILE A 1 298 ? 57.026 6.312 26.604 1.00 54.08 316 ILE A CA 1
ATOM 2334 C C . ILE A 1 298 ? 56.394 6.489 25.229 1.00 54.47 316 ILE A C 1
ATOM 2335 O O . ILE A 1 298 ? 55.180 6.270 25.010 1.00 51.16 316 ILE A O 1
ATOM 2340 N N . GLY A 1 299 ? 57.243 6.846 24.282 1.00 55.82 317 GLY A N 1
ATOM 2341 C CA . GLY A 1 299 ? 56.753 7.212 22.978 1.00 61.41 317 GLY A CA 1
ATOM 2342 C C . GLY A 1 299 ? 56.103 8.581 23.064 1.00 65.51 317 GLY A C 1
ATOM 2343 O O . GLY A 1 299 ? 55.987 9.163 24.149 1.00 66.40 317 GLY A O 1
ATOM 2344 N N . ASP A 1 300 ? 55.637 9.084 21.931 1.00 66.79 318 ASP A N 1
ATOM 2345 C CA . ASP A 1 300 ? 55.080 10.434 21.900 1.00 68.69 318 ASP A CA 1
ATOM 2346 C C . ASP A 1 300 ? 53.676 10.527 22.494 1.00 62.52 318 ASP A C 1
ATOM 2347 O O . ASP A 1 300 ? 52.838 9.610 22.366 1.00 55.90 318 ASP A O 1
ATOM 2352 N N . GLN A 1 301 ? 53.421 11.682 23.094 1.00 61.22 319 GLN A N 1
ATOM 2353 C CA . GLN A 1 301 ? 52.119 11.934 23.633 1.00 62.66 319 GLN A CA 1
ATOM 2354 C C . GLN A 1 301 ? 51.066 11.839 22.524 1.00 60.02 319 GLN A C 1
ATOM 2355 O O . GLN A 1 301 ? 51.262 12.341 21.423 1.00 57.77 319 GLN A O 1
ATOM 2361 N N . GLY A 1 302 ? 49.979 11.135 22.786 1.00 54.35 320 GLY A N 1
ATOM 2362 C CA . GLY A 1 302 ? 48.898 11.007 21.802 1.00 52.73 320 GLY A CA 1
ATOM 2363 C C . GLY A 1 302 ? 49.116 9.860 20.863 1.00 51.42 320 GLY A C 1
ATOM 2364 O O . GLY A 1 302 ? 48.196 9.448 20.144 1.00 52.34 320 GLY A O 1
ATOM 2365 N N . ARG A 1 303 ? 50.299 9.256 20.928 1.00 54.37 321 ARG A N 1
ATOM 2366 C CA . ARG A 1 303 ? 50.688 8.160 20.001 1.00 56.94 321 ARG A CA 1
ATOM 2367 C C . ARG A 1 303 ? 50.850 6.759 20.660 1.00 54.15 321 ARG A C 1
ATOM 2368 O O . ARG A 1 303 ? 51.630 5.910 20.226 1.00 52.66 321 ARG A O 1
ATOM 2376 N N . GLY A 1 304 ? 50.013 6.490 21.646 1.00 52.72 322 GLY A N 1
ATOM 2377 C CA . GLY A 1 304 ? 50.080 5.234 22.375 1.00 45.65 322 GLY A CA 1
ATOM 2378 C C . GLY A 1 304 ? 49.573 4.086 21.572 1.00 46.33 322 GLY A C 1
ATOM 2379 O O . GLY A 1 304 ? 50.095 2.977 21.675 1.00 43.90 322 GLY A O 1
ATOM 2380 N N . VAL A 1 305 ? 48.555 4.311 20.741 1.00 47.26 323 VAL A N 1
ATOM 2381 C CA . VAL A 1 305 ? 48.128 3.229 19.908 1.00 50.03 323 VAL A CA 1
ATOM 2382 C C . VAL A 1 305 ? 49.187 2.806 18.855 1.00 48.81 323 VAL A C 1
ATOM 2383 O O . VAL A 1 305 ? 49.487 1.625 18.737 1.00 51.72 323 VAL A O 1
ATOM 2387 N N . ALA A 1 306 ? 49.773 3.755 18.173 1.00 53.25 324 ALA A N 1
ATOM 2388 C CA . ALA A 1 306 ? 50.958 3.460 17.346 1.00 53.92 324 ALA A CA 1
ATOM 2389 C C . ALA A 1 306 ? 52.065 2.799 18.160 1.00 51.54 324 ALA A C 1
ATOM 2390 O O . ALA A 1 306 ? 52.649 1.816 17.725 1.00 51.44 324 ALA A O 1
ATOM 2392 N N . GLY A 1 307 ? 52.339 3.315 19.351 1.00 49.53 325 GLY A N 1
ATOM 2393 C CA . GLY A 1 307 ? 53.374 2.704 20.180 1.00 46.33 325 GLY A CA 1
ATOM 2394 C C . GLY A 1 307 ? 53.173 1.237 20.482 1.00 43.03 325 GLY A C 1
ATOM 2395 O O . GLY A 1 307 ? 54.118 0.474 20.396 1.00 45.53 325 GLY A O 1
ATOM 2396 N N A ILE A 1 308 ? 51.954 0.836 20.832 0.80 45.04 326 ILE A N 1
ATOM 2397 N N B ILE A 1 308 ? 51.974 0.811 20.896 0.20 39.53 326 ILE A N 1
ATOM 2398 C CA A ILE A 1 308 ? 51.738 -0.560 21.076 0.80 45.24 326 ILE A CA 1
ATOM 2399 C CA B ILE A 1 308 ? 51.807 -0.524 21.531 0.20 35.84 326 ILE A CA 1
ATOM 2400 C C A ILE A 1 308 ? 51.634 -1.291 19.760 0.80 44.45 326 ILE A C 1
ATOM 2401 C C B ILE A 1 308 ? 51.593 -1.686 20.544 0.20 33.41 326 ILE A C 1
ATOM 2402 O O A ILE A 1 308 ? 51.752 -2.492 19.755 0.80 46.53 326 ILE A O 1
ATOM 2403 O O B ILE A 1 308 ? 51.414 -2.851 20.963 0.20 31.50 326 ILE A O 1
ATOM 2412 N N A SER A 1 309 ? 51.418 -0.596 18.649 0.80 46.41 327 SER A N 1
ATOM 2413 N N B SER A 1 309 ? 51.622 -1.380 19.248 0.20 32.77 327 SER A N 1
ATOM 2414 C CA A SER A 1 309 ? 51.317 -1.269 17.326 0.80 48.25 327 SER A CA 1
ATOM 2415 C CA B SER A 1 309 ? 51.237 -2.350 18.208 0.20 31.22 327 SER A CA 1
ATOM 2416 C C A SER A 1 309 ? 52.576 -2.051 16.944 0.80 49.53 327 SER A C 1
ATOM 2417 C C B SER A 1 309 ? 52.277 -3.445 17.934 0.20 30.07 327 SER A C 1
ATOM 2418 O O A SER A 1 309 ? 52.521 -3.037 16.203 0.80 45.40 327 SER A O 1
ATOM 2419 O O B SER A 1 309 ? 51.975 -4.421 17.246 0.20 28.37 327 SER A O 1
ATOM 2424 N N A ASN A 1 310 ? 53.712 -1.615 17.462 0.80 49.93 328 ASN A N 1
ATOM 2425 N N B ASN A 1 310 ? 53.503 -3.274 18.438 0.20 30.17 328 ASN A N 1
ATOM 2426 C CA A ASN A 1 310 ? 54.975 -2.299 17.197 0.80 52.09 328 ASN A CA 1
ATOM 2427 C CA B ASN A 1 310 ? 54.514 -4.335 18.365 0.20 29.70 328 ASN A CA 1
ATOM 2428 C C A ASN A 1 310 ? 54.992 -3.754 17.568 0.80 45.72 328 ASN A C 1
ATOM 2429 C C B ASN A 1 310 ? 54.265 -5.454 19.417 0.20 28.70 328 ASN A C 1
ATOM 2430 O O A ASN A 1 310 ? 55.795 -4.524 17.081 0.80 53.88 328 ASN A O 1
ATOM 2431 O O B ASN A 1 310 ? 54.675 -6.586 19.217 0.20 27.26 328 ASN A O 1
ATOM 2440 N N A MET A 1 311 ? 54.083 -4.110 18.441 0.80 44.90 329 MET A N 1
ATOM 2441 N N B MET A 1 311 ? 53.621 -5.142 20.541 0.20 29.34 329 MET A N 1
ATOM 2442 C CA A MET A 1 311 ? 54.071 -5.377 19.159 0.80 42.36 329 MET A CA 1
ATOM 2443 C CA B MET A 1 311 ? 53.379 -6.177 21.551 0.20 30.10 329 MET A CA 1
ATOM 2444 C C A MET A 1 311 ? 53.132 -6.356 18.469 0.80 44.78 329 MET A C 1
ATOM 2445 C C B MET A 1 311 ? 52.119 -6.949 21.103 0.20 29.08 329 MET A C 1
ATOM 2446 O O A MET A 1 311 ? 53.174 -7.587 18.683 0.80 44.07 329 MET A O 1
ATOM 2447 O O B MET A 1 311 ? 52.157 -8.140 20.855 0.20 26.64 329 MET A O 1
ATOM 2456 N N A LEU A 1 312 ? 52.217 -5.822 17.666 0.80 41.98 330 LEU A N 1
ATOM 2457 N N B LEU A 1 312 ? 51.015 -6.248 20.945 0.20 30.13 330 LEU A N 1
ATOM 2458 C CA A LEU A 1 312 ? 51.173 -6.705 17.098 0.80 39.99 330 LEU A CA 1
ATOM 2459 C CA B LEU A 1 312 ? 49.784 -6.932 20.660 0.20 28.42 330 LEU A CA 1
ATOM 2460 C C A LEU A 1 312 ? 51.740 -7.861 16.237 0.80 35.73 330 LEU A C 1
ATOM 2461 C C B LEU A 1 312 ? 49.892 -7.096 19.169 0.20 27.12 330 LEU A C 1
ATOM 2462 O O A LEU A 1 312 ? 51.231 -8.949 16.311 0.80 38.45 330 LEU A O 1
ATOM 2463 O O B LEU A 1 312 ? 49.563 -6.171 18.462 0.20 27.78 330 LEU A O 1
ATOM 2472 N N A ASN A 1 313 ? 52.723 -7.659 15.387 0.80 35.95 331 ASN A N 1
ATOM 2473 N N B ASN A 1 313 ? 50.362 -8.273 18.699 0.20 24.40 331 ASN A N 1
ATOM 2474 C CA A ASN A 1 313 ? 53.204 -8.845 14.637 0.80 38.44 331 ASN A CA 1
ATOM 2475 C CA B ASN A 1 313 ? 51.001 -8.383 17.381 0.20 24.15 331 ASN A CA 1
ATOM 2476 C C A ASN A 1 313 ? 53.574 -9.953 15.610 0.80 40.03 331 ASN A C 1
ATOM 2477 C C B ASN A 1 313 ? 52.271 -9.357 17.264 0.20 22.34 331 ASN A C 1
ATOM 2478 O O A ASN A 1 313 ? 53.099 -11.085 15.493 0.80 39.64 331 ASN A O 1
ATOM 2479 O O B ASN A 1 313 ? 52.254 -10.360 16.554 0.20 21.89 331 ASN A O 1
ATOM 2488 N N A ILE A 1 314 ? 54.486 -9.666 16.544 0.80 40.90 332 ILE A N 1
ATOM 2489 N N B ILE A 1 314 ? 53.332 -9.098 17.996 0.20 20.93 332 ILE A N 1
ATOM 2490 C CA A ILE A 1 314 ? 55.006 -10.745 17.422 0.80 41.93 332 ILE A CA 1
ATOM 2491 C CA B ILE A 1 314 ? 54.146 -10.193 18.465 0.20 19.48 332 ILE A CA 1
ATOM 2492 C C A ILE A 1 314 ? 53.923 -11.242 18.374 0.80 36.25 332 ILE A C 1
ATOM 2493 C C B ILE A 1 314 ? 53.202 -11.119 19.260 0.20 18.51 332 ILE A C 1
ATOM 2494 O O A ILE A 1 314 ? 53.721 -12.469 18.570 0.80 32.24 332 ILE A O 1
ATOM 2495 O O B ILE A 1 314 ? 53.411 -12.329 19.407 0.20 17.73 332 ILE A O 1
ATOM 2504 N N A THR A 1 315 ? 52.888 -10.431 18.966 0.80 39.61 333 THR A N 1
ATOM 2505 N N B THR A 1 315 ? 52.219 -10.577 19.994 0.20 25.07 333 THR A N 1
ATOM 2506 C CA A THR A 1 315 ? 51.898 -10.999 19.869 0.80 41.78 333 THR A CA 1
ATOM 2507 C CA B THR A 1 315 ? 51.403 -11.588 20.711 0.20 24.24 333 THR A CA 1
ATOM 2508 C C A THR A 1 315 ? 50.972 -11.940 19.052 0.80 34.61 333 THR A C 1
ATOM 2509 C C B THR A 1 315 ? 50.530 -12.459 19.749 0.20 26.34 333 THR A C 1
ATOM 2510 O O A THR A 1 315 ? 50.440 -12.957 19.558 0.80 33.50 333 THR A O 1
ATOM 2511 O O B THR A 1 315 ? 50.263 -13.627 20.072 0.20 25.68 333 THR A O 1
ATOM 2518 N N A ARG A 1 316 ? 50.689 -11.518 17.802 0.50 33.12 334 ARG A N 1
ATOM 2519 N N B ARG A 1 316 ? 50.101 -11.901 18.607 0.50 31.10 334 ARG A N 1
ATOM 2520 C CA A ARG A 1 316 ? 49.732 -12.261 16.927 0.50 31.51 334 ARG A CA 1
ATOM 2521 C CA B ARG A 1 316 ? 49.435 -12.614 17.504 0.50 32.44 334 ARG A CA 1
ATOM 2522 C C A ARG A 1 316 ? 50.314 -13.611 16.627 0.50 32.16 334 ARG A C 1
ATOM 2523 C C B ARG A 1 316 ? 50.307 -13.763 16.840 0.50 32.64 334 ARG A C 1
ATOM 2524 O O A ARG A 1 316 ? 49.640 -14.606 16.546 0.50 32.75 334 ARG A O 1
ATOM 2525 O O B ARG A 1 316 ? 49.781 -14.856 16.742 0.50 32.14 334 ARG A O 1
ATOM 2540 N N . ILE A 1 317 ? 51.624 -13.615 16.540 1.00 33.54 335 ILE A N 1
ATOM 2541 C CA . ILE A 1 317 ? 52.420 -14.805 16.164 1.00 31.37 335 ILE A CA 1
ATOM 2542 C C . ILE A 1 317 ? 52.404 -15.806 17.356 1.00 29.42 335 ILE A C 1
ATOM 2543 O O . ILE A 1 317 ? 52.194 -17.002 17.157 1.00 27.79 335 ILE A O 1
ATOM 2548 N N . HIS A 1 318 ? 52.668 -15.334 18.588 1.00 30.48 336 HIS A N 1
ATOM 2549 C CA . HIS A 1 318 ? 52.585 -16.205 19.773 1.00 28.53 336 HIS A CA 1
ATOM 2550 C C . HIS A 1 318 ? 51.193 -16.858 19.928 1.00 27.04 336 HIS A C 1
ATOM 2551 O O . HIS A 1 318 ? 51.080 -17.993 20.255 1.00 26.76 336 HIS A O 1
ATOM 2558 N N . ASN A 1 319 ? 50.158 -16.112 19.682 1.00 27.29 337 ASN A N 1
ATOM 2559 C CA . ASN A 1 319 ? 48.812 -16.652 19.777 1.00 30.48 337 ASN A CA 1
ATOM 2560 C C . ASN A 1 319 ? 48.582 -17.737 18.724 1.00 28.89 337 ASN A C 1
ATOM 2561 O O . ASN A 1 319 ? 48.018 -18.758 19.028 1.00 28.58 337 ASN A O 1
ATOM 2566 N N . ALA A 1 320 ? 49.071 -17.549 17.514 1.00 27.86 338 ALA A N 1
ATOM 2567 C CA . ALA A 1 320 ? 48.947 -18.623 16.504 1.00 27.56 338 ALA A CA 1
ATOM 2568 C C . ALA A 1 320 ? 49.750 -19.825 16.898 1.00 27.73 338 ALA A C 1
ATOM 2569 O O . ALA A 1 320 ? 49.339 -20.930 16.656 1.00 27.47 338 ALA A O 1
ATOM 2571 N N . VAL A 1 321 ? 50.935 -19.614 17.495 1.00 25.79 339 VAL A N 1
ATOM 2572 C CA . VAL A 1 321 ? 51.741 -20.715 18.029 1.00 25.27 339 VAL A CA 1
ATOM 2573 C C . VAL A 1 321 ? 50.926 -21.520 19.018 1.00 25.57 339 VAL A C 1
ATOM 2574 O O . VAL A 1 321 ? 51.009 -22.722 19.023 1.00 25.13 339 VAL A O 1
ATOM 2578 N N . ALA A 1 322 ? 50.198 -20.836 19.888 1.00 25.90 340 ALA A N 1
ATOM 2579 C CA . ALA A 1 322 ? 49.401 -21.528 20.853 1.00 26.97 340 ALA A CA 1
ATOM 2580 C C . ALA A 1 322 ? 48.256 -22.330 20.161 1.00 25.03 340 ALA A C 1
ATOM 2581 O O . ALA A 1 322 ? 48.059 -23.489 20.502 1.00 25.91 340 ALA A O 1
ATOM 2583 N N . SER A 1 323 ? 47.550 -21.719 19.211 1.00 26.78 341 SER A N 1
ATOM 2584 C CA . SER A 1 323 ? 46.430 -22.422 18.522 1.00 25.62 341 SER A CA 1
ATOM 2585 C C . SER A 1 323 ? 47.030 -23.698 17.905 1.00 27.50 341 SER A C 1
ATOM 2586 O O . SER A 1 323 ? 46.491 -24.781 18.006 1.00 26.69 341 SER A O 1
ATOM 2589 N N . LEU A 1 324 ? 48.153 -23.539 17.179 1.00 29.29 342 LEU A N 1
ATOM 2590 C CA . LEU A 1 324 ? 48.769 -24.664 16.496 1.00 28.37 342 LEU A CA 1
ATOM 2591 C C . LEU A 1 324 ? 49.325 -25.679 17.462 1.00 29.06 342 LEU A C 1
ATOM 2592 O O . LEU A 1 324 ? 49.316 -26.860 17.171 1.00 27.76 342 LEU A O 1
ATOM 2597 N N . GLY A 1 325 ? 49.856 -25.218 18.604 1.00 26.85 343 GLY A N 1
ATOM 2598 C CA . GLY A 1 325 ? 50.349 -26.185 19.588 1.00 28.48 343 GLY A CA 1
ATOM 2599 C C . GLY A 1 325 ? 49.236 -27.113 20.153 1.00 26.51 343 GLY A C 1
ATOM 2600 O O . GLY A 1 325 ? 49.478 -28.299 20.388 1.00 27.04 343 GLY A O 1
ATOM 2601 N N . TYR A 1 326 ? 48.065 -26.554 20.345 1.00 27.57 344 TYR A N 1
ATOM 2602 C CA . TYR A 1 326 ? 46.916 -27.355 20.842 1.00 27.05 344 TYR A CA 1
ATOM 2603 C C . TYR A 1 326 ? 46.414 -28.307 19.748 1.00 26.12 344 TYR A C 1
ATOM 2604 O O . TYR A 1 326 ? 46.101 -29.461 20.041 1.00 25.07 344 TYR A O 1
ATOM 2613 N N . MET A 1 327 ? 46.440 -27.848 18.492 1.00 24.83 345 MET A N 1
ATOM 2614 C CA . MET A 1 327 ? 46.039 -28.687 17.394 1.00 25.47 345 MET A CA 1
ATOM 2615 C C . MET A 1 327 ? 47.043 -29.853 17.247 1.00 27.52 345 MET A C 1
ATOM 2616 O O . MET A 1 327 ? 46.648 -31.030 17.186 1.00 27.10 345 MET A O 1
ATOM 2621 N N . ARG A 1 328 ? 48.322 -29.524 17.230 1.00 25.43 346 ARG A N 1
ATOM 2622 C CA . ARG A 1 328 ? 49.354 -30.569 17.133 1.00 27.25 346 ARG A CA 1
ATOM 2623 C C . ARG A 1 328 ? 49.328 -31.530 18.337 1.00 26.95 346 ARG A C 1
ATOM 2624 O O . ARG A 1 328 ? 49.441 -32.767 18.187 1.00 27.94 346 ARG A O 1
ATOM 2632 N N . ARG A 1 329 ? 49.154 -30.980 19.532 1.00 26.70 347 ARG A N 1
ATOM 2633 C CA . ARG A 1 329 ? 49.198 -31.785 20.722 1.00 25.27 347 ARG A CA 1
ATOM 2634 C C . ARG A 1 329 ? 48.011 -32.821 20.702 1.00 24.38 347 ARG A C 1
ATOM 2635 O O . ARG A 1 329 ? 48.221 -34.001 21.050 1.00 24.84 347 ARG A O 1
ATOM 2643 N N . ILE A 1 330 ? 46.818 -32.392 20.374 1.00 24.93 348 ILE A N 1
ATOM 2644 C CA . ILE A 1 330 ? 45.701 -33.347 20.392 1.00 26.30 348 ILE A CA 1
ATOM 2645 C C . ILE A 1 330 ? 45.866 -34.467 19.353 1.00 27.04 348 ILE A C 1
ATOM 2646 O O . ILE A 1 330 ? 45.537 -35.608 19.585 1.00 26.77 348 ILE A O 1
ATOM 2651 N N . ILE A 1 331 ? 46.344 -34.099 18.181 1.00 26.57 349 ILE A N 1
ATOM 2652 C CA . ILE A 1 331 ? 46.644 -35.087 17.132 1.00 25.27 349 ILE A CA 1
ATOM 2653 C C . ILE A 1 331 ? 47.729 -36.061 17.613 1.00 27.66 349 ILE A C 1
ATOM 2654 O O . ILE A 1 331 ? 47.605 -37.287 17.422 1.00 28.55 349 ILE A O 1
ATOM 2659 N N . SER A 1 332 ? 48.799 -35.546 18.198 1.00 25.81 350 SER A N 1
ATOM 2660 C CA . SER A 1 332 ? 49.873 -36.351 18.669 1.00 27.28 350 SER A CA 1
ATOM 2661 C C . SER A 1 332 ? 49.399 -37.363 19.716 1.00 25.92 350 SER A C 1
ATOM 2662 O O . SER A 1 332 ? 49.737 -38.546 19.614 1.00 27.03 350 SER A O 1
ATOM 2665 N N . LEU A 1 333 ? 48.587 -36.933 20.670 1.00 26.33 351 LEU A N 1
ATOM 2666 C CA . LEU A 1 333 ? 48.088 -37.816 21.675 1.00 29.03 351 LEU A CA 1
ATOM 2667 C C . LEU A 1 333 ? 47.041 -38.784 21.086 1.00 27.13 351 LEU A C 1
ATOM 2668 O O . LEU A 1 333 ? 47.015 -39.975 21.462 1.00 28.07 351 LEU A O 1
ATOM 2673 N N . ALA A 1 334 ? 46.147 -38.268 20.250 1.00 27.89 352 ALA A N 1
ATOM 2674 C CA . ALA A 1 334 ? 45.099 -39.104 19.654 1.00 27.19 352 ALA A CA 1
ATOM 2675 C C . ALA A 1 334 ? 45.716 -40.228 18.762 1.00 29.64 352 ALA A C 1
ATOM 2676 O O . ALA A 1 334 ? 45.288 -41.383 18.791 1.00 27.05 352 ALA A O 1
ATOM 2678 N N . ARG A 1 335 ? 46.725 -39.888 17.937 1.00 29.29 353 ARG A N 1
ATOM 2679 C CA . ARG A 1 335 ? 47.355 -40.943 17.109 1.00 28.64 353 ARG A CA 1
ATOM 2680 C C . ARG A 1 335 ? 48.070 -41.988 17.987 1.00 29.95 353 ARG A C 1
ATOM 2681 O O . ARG A 1 335 ? 48.006 -43.188 17.684 1.00 30.90 353 ARG A O 1
ATOM 2689 N N . ASP A 1 336 ? 48.732 -41.531 19.057 1.00 28.55 354 ASP A N 1
ATOM 2690 C CA . ASP A 1 336 ? 49.342 -42.508 19.986 1.00 31.56 354 ASP A CA 1
ATOM 2691 C C . ASP A 1 336 ? 48.292 -43.465 20.612 1.00 29.76 354 ASP A C 1
ATOM 2692 O O . ASP A 1 336 ? 48.461 -44.705 20.604 1.00 28.56 354 ASP A O 1
ATOM 2697 N N . TYR A 1 337 ? 47.213 -42.875 21.114 1.00 28.48 355 TYR A N 1
ATOM 2698 C CA . TYR A 1 337 ? 46.143 -43.627 21.703 1.00 29.25 355 TYR A CA 1
ATOM 2699 C C . TYR A 1 337 ? 45.504 -44.595 20.704 1.00 29.33 355 TYR A C 1
ATOM 2700 O O . TYR A 1 337 ? 45.145 -45.757 21.072 1.00 29.21 355 TYR A O 1
ATOM 2709 N N . SER A 1 338 ? 45.448 -44.180 19.436 1.00 28.63 356 SER A N 1
ATOM 2710 C CA . SER A 1 338 ? 44.870 -45.009 18.390 1.00 29.82 356 SER A CA 1
ATOM 2711 C C . SER A 1 338 ? 45.614 -46.324 18.249 1.00 30.95 356 SER A C 1
ATOM 2712 O O . SER A 1 338 ? 45.057 -47.338 17.783 1.00 32.31 356 SER A O 1
ATOM 2715 N N . THR A 1 339 ? 46.890 -46.356 18.676 1.00 32.57 357 THR A N 1
ATOM 2716 C CA . THR A 1 339 ? 47.672 -47.609 18.541 1.00 33.64 357 THR A CA 1
ATOM 2717 C C . THR A 1 339 ? 47.486 -48.521 19.736 1.00 34.90 357 THR A C 1
ATOM 2718 O O . THR A 1 339 ? 47.993 -49.605 19.734 1.00 34.26 357 THR A O 1
ATOM 2722 N N . LYS A 1 340 ? 46.806 -48.065 20.771 1.00 32.83 358 LYS A N 1
ATOM 2723 C CA . LYS A 1 340 ? 46.641 -48.803 22.050 1.00 35.09 358 LYS A CA 1
ATOM 2724 C C . LYS A 1 340 ? 45.181 -49.143 22.381 1.00 35.43 358 LYS A C 1
ATOM 2725 O O . LYS A 1 340 ? 44.968 -49.922 23.303 1.00 37.20 358 LYS A O 1
ATOM 2731 N N . ARG A 1 341 ? 44.214 -48.426 21.791 1.00 33.34 359 ARG A N 1
ATOM 2732 C CA . ARG A 1 341 ? 42.786 -48.636 22.031 1.00 34.21 359 ARG A CA 1
ATOM 2733 C C . ARG A 1 341 ? 42.141 -49.542 21.034 1.00 36.41 359 ARG A C 1
ATOM 2734 O O . ARG A 1 341 ? 41.961 -49.197 19.847 1.00 35.47 359 ARG A O 1
ATOM 2742 N N . VAL A 1 342 ? 41.762 -50.738 21.498 1.00 34.92 360 VAL A N 1
ATOM 2743 C CA . VAL A 1 342 ? 41.105 -51.722 20.630 1.00 36.60 360 VAL A CA 1
ATOM 2744 C C . VAL A 1 342 ? 39.616 -51.480 20.618 1.00 35.76 360 VAL A C 1
ATOM 2745 O O . VAL A 1 342 ? 38.992 -51.346 21.710 1.00 36.95 360 VAL A O 1
ATOM 2749 N N . VAL A 1 343 ? 39.062 -51.387 19.438 1.00 34.79 361 VAL A N 1
ATOM 2750 C CA . VAL A 1 343 ? 37.608 -51.289 19.239 1.00 37.68 361 VAL A CA 1
ATOM 2751 C C . VAL A 1 343 ? 37.214 -52.222 18.138 1.00 39.11 361 VAL A C 1
ATOM 2752 O O . VAL A 1 343 ? 37.850 -52.293 17.074 1.00 40.05 361 VAL A O 1
ATOM 2756 N N . PHE A 1 344 ? 36.158 -52.993 18.387 1.00 38.94 362 PHE A N 1
ATOM 2757 C CA . PHE A 1 344 ? 35.679 -53.949 17.427 1.00 42.29 362 PHE A CA 1
ATOM 2758 C C . PHE A 1 344 ? 36.828 -54.863 16.934 1.00 43.93 362 PHE A C 1
ATOM 2759 O O . PHE A 1 344 ? 36.863 -55.215 15.777 1.00 42.12 362 PHE A O 1
ATOM 2767 N N . GLY A 1 345 ? 37.684 -55.278 17.873 1.00 44.32 363 GLY A N 1
ATOM 2768 C CA . GLY A 1 345 ? 38.672 -56.306 17.611 1.00 47.67 363 GLY A CA 1
ATOM 2769 C C . GLY A 1 345 ? 39.987 -55.885 16.975 1.00 45.44 363 GLY A C 1
ATOM 2770 O O . GLY A 1 345 ? 40.777 -56.748 16.646 1.00 46.76 363 GLY A O 1
ATOM 2771 N N . GLN A 1 346 ? 40.185 -54.608 16.681 1.00 40.89 364 GLN A N 1
ATOM 2772 C CA . GLN A 1 346 ? 41.515 -54.117 16.355 1.00 40.91 364 GLN A CA 1
ATOM 2773 C C . GLN A 1 346 ? 41.697 -52.708 16.843 1.00 39.61 364 GLN A C 1
ATOM 2774 O O . GLN A 1 346 ? 40.717 -52.061 17.278 1.00 38.31 364 GLN A O 1
ATOM 2780 N N . THR A 1 347 ? 42.947 -52.234 16.863 1.00 36.52 365 THR A N 1
ATOM 2781 C CA . THR A 1 347 ? 43.204 -50.914 17.392 1.00 35.19 365 THR A CA 1
ATOM 2782 C C . THR A 1 347 ? 42.571 -49.900 16.484 1.00 32.17 365 THR A C 1
ATOM 2783 O O . THR A 1 347 ? 42.400 -50.175 15.295 1.00 33.75 365 THR A O 1
ATOM 2787 N N . GLN A 1 348 ? 42.174 -48.761 17.053 1.00 31.89 366 GLN A N 1
ATOM 2788 C CA . GLN A 1 348 ? 41.548 -47.671 16.257 1.00 32.05 366 GLN A CA 1
ATOM 2789 C C . GLN A 1 348 ? 42.388 -47.302 15.052 1.00 32.70 366 GLN A C 1
ATOM 2790 O O . GLN A 1 348 ? 41.869 -46.849 14.025 1.00 33.53 366 GLN A O 1
ATOM 2796 N N . SER A 1 349 ? 43.710 -47.397 15.244 1.00 32.17 367 SER A N 1
ATOM 2797 C CA . SER A 1 349 ? 44.676 -47.063 14.147 1.00 34.45 367 SER A CA 1
ATOM 2798 C C . SER A 1 349 ? 44.445 -47.835 12.873 1.00 37.84 367 SER A C 1
ATOM 2799 O O . SER A 1 349 ? 44.835 -47.380 11.798 1.00 38.63 367 SER A O 1
ATOM 2802 N N . LYS A 1 350 ? 43.816 -49.000 12.959 1.00 38.60 368 LYS A N 1
ATOM 2803 C CA . LYS A 1 350 ? 43.628 -49.845 11.794 1.00 39.95 368 LYS A CA 1
ATOM 2804 C C . LYS A 1 350 ? 42.310 -49.631 11.073 1.00 39.59 368 LYS A C 1
ATOM 2805 O O . LYS A 1 350 ? 42.098 -50.202 9.993 1.00 40.50 368 LYS A O 1
ATOM 2811 N N . TRP A 1 351 ? 41.385 -48.878 11.675 1.00 35.01 369 TRP A N 1
ATOM 2812 C CA . TRP A 1 351 ? 40.036 -48.634 11.069 1.00 36.92 369 TRP A CA 1
ATOM 2813 C C . TRP A 1 351 ? 40.106 -47.452 10.128 1.00 36.10 369 TRP A C 1
ATOM 2814 O O . TRP A 1 351 ? 40.501 -46.351 10.585 1.00 34.63 369 TRP A O 1
ATOM 2825 N N . PRO A 1 352 ? 39.847 -47.659 8.828 1.00 36.93 370 PRO A N 1
ATOM 2826 C CA . PRO A 1 352 ? 40.031 -46.551 7.879 1.00 37.64 370 PRO A CA 1
ATOM 2827 C C . PRO A 1 352 ? 39.217 -45.297 8.225 1.00 36.97 370 PRO A C 1
ATOM 2828 O O . PRO A 1 352 ? 39.659 -44.172 7.960 1.00 35.54 370 PRO A O 1
ATOM 2832 N N . LEU A 1 353 ? 38.036 -45.480 8.821 1.00 35.29 371 LEU A N 1
ATOM 2833 C CA . LEU A 1 353 ? 37.225 -44.300 9.216 1.00 35.94 371 LEU A CA 1
ATOM 2834 C C . LEU A 1 353 ? 37.938 -43.399 10.249 1.00 35.58 371 LEU A C 1
ATOM 2835 O O . LEU A 1 353 ? 37.869 -42.146 10.234 1.00 34.11 371 LEU A O 1
ATOM 2840 N N . HIS A 1 354 ? 38.652 -44.057 11.144 1.00 33.39 372 HIS A N 1
ATOM 2841 C CA . HIS A 1 354 ? 39.413 -43.364 12.122 1.00 32.44 372 HIS A CA 1
ATOM 2842 C C . HIS A 1 354 ? 40.575 -42.564 11.515 1.00 32.93 372 HIS A C 1
ATOM 2843 O O . HIS A 1 354 ? 40.772 -41.385 11.836 1.00 32.46 372 HIS A O 1
ATOM 2850 N N . THR A 1 355 ? 41.346 -43.200 10.653 1.00 32.59 373 THR A N 1
ATOM 2851 C CA . THR A 1 355 ? 42.493 -42.524 10.006 1.00 31.96 373 THR A CA 1
ATOM 2852 C C . THR A 1 355 ? 42.054 -41.462 8.974 1.00 33.41 373 THR A C 1
ATOM 2853 O O . THR A 1 355 ? 42.743 -40.474 8.764 1.00 34.54 373 THR A O 1
ATOM 2857 N N . THR A 1 356 ? 40.865 -41.633 8.401 1.00 33.58 374 THR A N 1
ATOM 2858 C CA . THR A 1 356 ? 40.287 -40.627 7.514 1.00 34.06 374 THR A CA 1
ATOM 2859 C C . THR A 1 356 ? 40.030 -39.324 8.287 1.00 32.30 374 THR A C 1
ATOM 2860 O O . THR A 1 356 ? 40.361 -38.231 7.850 1.00 32.38 374 THR A O 1
ATOM 2864 N N . THR A 1 357 ? 39.480 -39.456 9.476 1.00 32.12 375 THR A N 1
ATOM 2865 C CA . THR A 1 357 ? 39.158 -38.284 10.325 1.00 30.45 375 THR A CA 1
ATOM 2866 C C . THR A 1 357 ? 40.453 -37.618 10.733 1.00 30.31 375 THR A C 1
ATOM 2867 O O . THR A 1 357 ? 40.580 -36.402 10.663 1.00 29.64 375 THR A O 1
ATOM 2871 N N . LEU A 1 358 ? 41.419 -38.392 11.215 1.00 30.49 376 LEU A N 1
ATOM 2872 C CA . LEU A 1 358 ? 42.690 -37.821 11.624 1.00 29.61 376 LEU A CA 1
ATOM 2873 C C . LEU A 1 358 ? 43.498 -37.270 10.451 1.00 30.85 376 LEU A C 1
ATOM 2874 O O . LEU A 1 358 ? 44.176 -36.201 10.589 1.00 28.57 376 LEU A O 1
ATOM 2879 N N . ALA A 1 359 ? 43.416 -37.918 9.289 1.00 29.04 377 ALA A N 1
ATOM 2880 C CA . ALA A 1 359 ? 44.223 -37.426 8.171 1.00 30.22 377 ALA A CA 1
ATOM 2881 C C . ALA A 1 359 ? 43.801 -36.021 7.772 1.00 30.38 377 ALA A C 1
ATOM 2882 O O . ALA A 1 359 ? 44.649 -35.174 7.507 1.00 32.16 377 ALA A O 1
ATOM 2884 N N . LYS A 1 360 ? 42.496 -35.733 7.807 1.00 32.93 378 LYS A N 1
ATOM 2885 C CA . LYS A 1 360 ? 42.056 -34.409 7.445 1.00 32.49 378 LYS A CA 1
ATOM 2886 C C . LYS A 1 360 ? 42.518 -33.321 8.472 1.00 32.18 378 LYS A C 1
ATOM 2887 O O . LYS A 1 360 ? 42.845 -32.196 8.132 1.00 31.18 378 LYS A O 1
ATOM 2893 N N . MET A 1 361 ? 42.500 -33.660 9.748 1.00 29.54 379 MET A N 1
ATOM 2894 C CA . MET A 1 361 ? 43.017 -32.790 10.837 1.00 29.39 379 MET A CA 1
ATOM 2895 C C . MET A 1 361 ? 44.524 -32.525 10.595 1.00 29.84 379 MET A C 1
ATOM 2896 O O . MET A 1 361 ? 45.003 -31.364 10.658 1.00 29.99 379 MET A O 1
ATOM 2901 N N . GLU A 1 362 ? 45.247 -33.571 10.185 1.00 30.43 380 GLU A N 1
ATOM 2902 C CA . GLU A 1 362 ? 46.678 -33.420 9.909 1.00 29.53 380 GLU A CA 1
ATOM 2903 C C . GLU A 1 362 ? 46.932 -32.498 8.687 1.00 30.98 380 GLU A C 1
ATOM 2904 O O . GLU A 1 362 ? 47.798 -31.593 8.758 1.00 29.38 380 GLU A O 1
ATOM 2910 N N . VAL A 1 363 ? 46.169 -32.685 7.632 1.00 30.89 381 VAL A N 1
ATOM 2911 C CA . VAL A 1 363 ? 46.258 -31.839 6.426 1.00 32.42 381 VAL A CA 1
ATOM 2912 C C . VAL A 1 363 ? 46.096 -30.364 6.839 1.00 32.37 381 VAL A C 1
ATOM 2913 O O . VAL A 1 363 ? 46.901 -29.527 6.457 1.00 30.64 381 VAL A O 1
ATOM 2917 N N . ASP A 1 364 ? 45.017 -30.062 7.571 1.00 32.27 382 ASP A N 1
ATOM 2918 C CA . ASP A 1 364 ? 44.712 -28.669 7.901 1.00 33.23 382 ASP A CA 1
ATOM 2919 C C . ASP A 1 364 ? 45.785 -28.051 8.858 1.00 31.38 382 ASP A C 1
ATOM 2920 O O . ASP A 1 364 ? 46.138 -26.866 8.762 1.00 30.00 382 ASP A O 1
ATOM 2925 N N . THR A 1 365 ? 46.298 -28.866 9.770 1.00 28.95 383 THR A N 1
ATOM 2926 C CA . THR A 1 365 ? 47.314 -28.473 10.680 1.00 29.25 383 THR A CA 1
ATOM 2927 C C . THR A 1 365 ? 48.574 -28.156 9.979 1.00 28.91 383 THR A C 1
ATOM 2928 O O . THR A 1 365 ? 49.245 -27.138 10.286 1.00 28.93 383 THR A O 1
ATOM 2932 N N . ARG A 1 366 ? 48.979 -29.031 9.051 1.00 28.19 384 ARG A N 1
ATOM 2933 C CA . ARG A 1 366 ? 50.204 -28.805 8.365 1.00 29.51 384 ARG A CA 1
ATOM 2934 C C . ARG A 1 366 ? 50.221 -27.474 7.598 1.00 29.48 384 ARG A C 1
ATOM 2935 O O . ARG A 1 366 ? 51.216 -26.738 7.590 1.00 30.55 384 ARG A O 1
ATOM 2943 N N . GLY A 1 367 ? 49.160 -27.223 6.891 1.00 29.02 385 GLY A N 1
ATOM 2944 C CA . GLY A 1 367 ? 48.974 -25.937 6.212 1.00 30.02 385 GLY A CA 1
ATOM 2945 C C . GLY A 1 367 ? 49.273 -24.735 7.069 1.00 29.33 385 GLY A C 1
ATOM 2946 O O . GLY A 1 367 ? 50.047 -23.824 6.692 1.00 29.65 385 GLY A O 1
ATOM 2947 N N . SER A 1 368 ? 48.576 -24.651 8.194 1.00 28.53 386 SER A N 1
ATOM 2948 C CA . SER A 1 368 ? 48.789 -23.525 9.080 1.00 29.51 386 SER A CA 1
ATOM 2949 C C . SER A 1 368 ? 50.158 -23.547 9.773 1.00 27.94 386 SER A C 1
ATOM 2950 O O . SER A 1 368 ? 50.690 -22.505 10.045 1.00 30.07 386 SER A O 1
ATOM 2953 N N . MET A 1 369 ? 50.774 -24.727 10.013 1.00 29.15 387 MET A N 1
ATOM 2954 C CA . MET A 1 369 ? 52.131 -24.769 10.536 1.00 30.13 387 MET A CA 1
ATOM 2955 C C . MET A 1 369 ? 53.101 -24.062 9.544 1.00 32.25 387 MET A C 1
ATOM 2956 O O . MET A 1 369 ? 53.987 -23.293 9.960 1.00 30.55 387 MET A O 1
ATOM 2961 N N . LEU A 1 370 ? 52.943 -24.322 8.234 1.00 31.12 388 LEU A N 1
ATOM 2962 C CA . LEU A 1 370 ? 53.809 -23.611 7.266 1.00 30.71 388 LEU A CA 1
ATOM 2963 C C . LEU A 1 370 ? 53.539 -22.133 7.222 1.00 30.95 388 LEU A C 1
ATOM 2964 O O . LEU A 1 370 ? 54.450 -21.331 7.105 1.00 30.26 388 LEU A O 1
ATOM 2969 N N . LEU A 1 371 ? 52.260 -21.763 7.346 1.00 32.12 389 LEU A N 1
ATOM 2970 C CA . LEU A 1 371 ? 51.926 -20.358 7.397 1.00 31.81 389 LEU A CA 1
ATOM 2971 C C . LEU A 1 371 ? 52.636 -19.707 8.601 1.00 32.10 389 LEU A C 1
ATOM 2972 O O . LEU A 1 371 ? 53.172 -18.582 8.506 1.00 31.59 389 LEU A O 1
ATOM 2977 N N . LEU A 1 372 ? 52.673 -20.430 9.720 1.00 30.59 390 LEU A N 1
ATOM 2978 C CA . LEU A 1 372 ? 53.326 -19.932 10.921 1.00 31.28 390 LEU A CA 1
ATOM 2979 C C . LEU A 1 372 ? 54.805 -19.653 10.711 1.00 32.87 390 LEU A C 1
ATOM 2980 O O . LEU A 1 372 ? 55.354 -18.581 11.129 1.00 32.76 390 LEU A O 1
ATOM 2985 N N . PHE A 1 373 ? 55.468 -20.622 10.066 1.00 32.53 391 PHE A N 1
ATOM 2986 C CA . PHE A 1 373 ? 56.883 -20.478 9.755 1.00 33.67 391 PHE A CA 1
ATOM 2987 C C . PHE A 1 373 ? 57.206 -19.457 8.704 1.00 33.60 391 PHE A C 1
ATOM 2988 O O . PHE A 1 373 ? 58.260 -18.813 8.787 1.00 36.04 391 PHE A O 1
ATOM 2996 N N . GLU A 1 374 ? 56.294 -19.240 7.766 1.00 34.04 392 GLU A N 1
ATOM 2997 C CA . GLU A 1 374 ? 56.386 -18.110 6.833 1.00 34.00 392 GLU A CA 1
ATOM 2998 C C . GLU A 1 374 ? 56.346 -16.800 7.582 1.00 34.34 392 GLU A C 1
ATOM 2999 O O . GLU A 1 374 ? 57.207 -15.903 7.356 1.00 33.21 392 GLU A O 1
ATOM 3005 N N . ALA A 1 375 ? 55.451 -16.688 8.572 1.00 32.30 393 ALA A N 1
ATOM 3006 C CA . ALA A 1 375 ? 55.410 -15.498 9.391 1.00 31.75 393 ALA A CA 1
ATOM 3007 C C . ALA A 1 375 ? 56.682 -15.284 10.229 1.00 32.68 393 ALA A C 1
ATOM 3008 O O . ALA A 1 375 ? 57.218 -14.185 10.278 1.00 33.14 393 ALA A O 1
ATOM 3010 N N . ALA A 1 376 ? 57.198 -16.350 10.801 1.00 31.65 394 ALA A N 1
ATOM 3011 C CA . ALA A 1 376 ? 58.446 -16.257 11.524 1.00 33.21 394 ALA A CA 1
ATOM 3012 C C . ALA A 1 376 ? 59.598 -15.811 10.650 1.00 35.72 394 ALA A C 1
ATOM 3013 O O . ALA A 1 376 ? 60.401 -14.907 11.018 1.00 37.42 394 ALA A O 1
ATOM 3015 N N . ARG A 1 377 ? 59.697 -16.451 9.495 1.00 35.74 395 ARG A N 1
ATOM 3016 C CA . ARG A 1 377 ? 60.716 -16.107 8.482 1.00 37.78 395 ARG A CA 1
ATOM 3017 C C . ARG A 1 377 ? 60.611 -14.617 8.100 1.00 36.17 395 ARG A C 1
ATOM 3018 O O . ARG A 1 377 ? 61.622 -13.919 8.029 1.00 37.95 395 ARG A O 1
ATOM 3026 N N . LEU A 1 378 ? 59.403 -14.146 7.807 1.00 34.63 396 LEU A N 1
ATOM 3027 C CA . LEU A 1 378 ? 59.188 -12.760 7.438 1.00 38.27 396 LEU A CA 1
ATOM 3028 C C . LEU A 1 378 ? 59.547 -11.805 8.571 1.00 38.04 396 LEU A C 1
ATOM 3029 O O . LEU A 1 378 ? 60.071 -10.725 8.352 1.00 41.48 396 LEU A O 1
ATOM 3034 N N . LEU A 1 379 ? 59.242 -12.163 9.795 1.00 37.47 397 LEU A N 1
ATOM 3035 C CA . LEU A 1 379 ? 59.520 -11.293 10.946 1.00 37.77 397 LEU A CA 1
ATOM 3036 C C . LEU A 1 379 ? 61.050 -11.112 11.129 1.00 40.45 397 LEU A C 1
ATOM 3037 O O . LEU A 1 379 ? 61.576 -9.990 11.305 1.00 39.13 397 LEU A O 1
ATOM 3042 N N . GLY A 1 380 ? 61.741 -12.248 11.102 1.00 39.90 398 GLY A N 1
ATOM 3043 C CA . GLY A 1 380 ? 63.217 -12.264 11.126 1.00 41.45 398 GLY A CA 1
ATOM 3044 C C . GLY A 1 380 ? 63.866 -11.429 10.039 1.00 43.23 398 GLY A C 1
ATOM 3045 O O . GLY A 1 380 ? 64.761 -10.604 10.334 1.00 44.03 398 GLY A O 1
ATOM 3046 N N . LEU A 1 381 ? 63.406 -11.609 8.797 1.00 43.72 399 LEU A N 1
ATOM 3047 C CA . LEU A 1 381 ? 63.898 -10.809 7.660 1.00 45.60 399 LEU A CA 1
ATOM 3048 C C . LEU A 1 381 ? 63.695 -9.294 7.873 1.00 45.61 399 LEU A C 1
ATOM 3049 O O . LEU A 1 381 ? 64.602 -8.473 7.678 1.00 48.49 399 LEU A O 1
ATOM 3054 N N . SER A 1 382 ? 62.524 -8.927 8.371 1.00 43.53 400 SER A N 1
ATOM 3055 C CA . SER A 1 382 ? 62.222 -7.531 8.643 1.00 44.35 400 SER A CA 1
ATOM 3056 C C . SER A 1 382 ? 63.155 -6.949 9.752 1.00 44.35 400 SER A C 1
ATOM 3057 O O . SER A 1 382 ? 63.687 -5.822 9.633 1.00 45.38 400 SER A O 1
ATOM 3060 N N . GLU A 1 383 ? 63.408 -7.745 10.773 1.00 42.49 401 GLU A N 1
ATOM 3061 C CA . GLU A 1 383 ? 64.319 -7.385 11.859 1.00 44.13 401 GLU A CA 1
ATOM 3062 C C . GLU A 1 383 ? 65.805 -7.359 11.482 1.00 45.60 401 GLU A C 1
ATOM 3063 O O . GLU A 1 383 ? 66.587 -6.682 12.131 1.00 45.44 401 GLU A O 1
ATOM 3069 N N . ALA A 1 384 ? 66.205 -8.119 10.472 1.00 48.53 402 ALA A N 1
ATOM 3070 C CA . ALA A 1 384 ? 67.580 -8.039 9.879 1.00 48.71 402 ALA A CA 1
ATOM 3071 C C . ALA A 1 384 ? 67.790 -6.868 8.919 1.00 51.34 402 ALA A C 1
ATOM 3072 O O . ALA A 1 384 ? 68.910 -6.526 8.574 1.00 51.02 402 ALA A O 1
ATOM 3074 N N . GLY A 1 385 ? 66.709 -6.234 8.482 1.00 50.66 403 GLY A N 1
ATOM 3075 C CA . GLY A 1 385 ? 66.785 -5.115 7.517 1.00 52.86 403 GLY A CA 1
ATOM 3076 C C . GLY A 1 385 ? 66.945 -5.624 6.100 1.00 53.31 403 GLY A C 1
ATOM 3077 O O . GLY A 1 385 ? 67.433 -4.922 5.254 1.00 54.12 403 GLY A O 1
ATOM 3078 N N . LYS A 1 386 ? 66.495 -6.848 5.853 1.00 53.25 404 LYS A N 1
ATOM 3079 C CA . LYS A 1 386 ? 66.719 -7.605 4.602 1.00 59.20 404 LYS A CA 1
ATOM 3080 C C . LYS A 1 386 ? 65.457 -7.961 3.772 1.00 58.55 404 LYS A C 1
ATOM 3081 O O . LYS A 1 386 ? 65.518 -8.740 2.830 1.00 57.12 404 LYS A O 1
ATOM 3087 N N . SER A 1 387 ? 64.312 -7.416 4.162 1.00 57.14 405 SER A N 1
ATOM 3088 C CA . SER A 1 387 ? 63.053 -7.677 3.478 1.00 53.50 405 SER A CA 1
ATOM 3089 C C . SER A 1 387 ? 63.001 -6.992 2.115 1.00 52.09 405 SER A C 1
ATOM 3090 O O . SER A 1 387 ? 63.318 -5.830 2.001 1.00 52.57 405 SER A O 1
ATOM 3093 N N . SER A 1 388 ? 62.592 -7.709 1.085 1.00 52.83 406 SER A N 1
ATOM 3094 C CA . SER A 1 388 ? 62.170 -7.041 -0.185 1.00 52.92 406 SER A CA 1
ATOM 3095 C C . SER A 1 388 ? 60.864 -6.272 0.109 1.00 52.91 406 SER A C 1
ATOM 3096 O O . SER A 1 388 ? 60.240 -6.481 1.186 1.00 50.81 406 SER A O 1
ATOM 3099 N N . ASP A 1 389 ? 60.430 -5.393 -0.787 1.00 53.91 407 ASP A N 1
ATOM 3100 C CA . ASP A 1 389 ? 59.124 -4.725 -0.579 1.00 54.33 407 ASP A CA 1
ATOM 3101 C C . ASP A 1 389 ? 58.027 -5.799 -0.467 1.00 50.03 407 ASP A C 1
ATOM 3102 O O . ASP A 1 389 ? 57.145 -5.688 0.357 1.00 48.45 407 ASP A O 1
ATOM 3107 N N . VAL A 1 390 ? 58.076 -6.844 -1.296 1.00 48.83 408 VAL A N 1
ATOM 3108 C CA . VAL A 1 390 ? 57.055 -7.915 -1.190 1.00 49.27 408 VAL A CA 1
ATOM 3109 C C . VAL A 1 390 ? 57.074 -8.558 0.226 1.00 47.72 408 VAL A C 1
ATOM 3110 O O . VAL A 1 390 ? 56.051 -8.807 0.853 1.00 46.41 408 VAL A O 1
ATOM 3114 N N . GLU A 1 391 ? 58.252 -8.813 0.762 1.00 45.90 409 GLU A N 1
ATOM 3115 C CA . GLU A 1 391 ? 58.354 -9.454 2.092 1.00 45.55 409 GLU A CA 1
ATOM 3116 C C . GLU A 1 391 ? 57.858 -8.556 3.219 1.00 44.98 409 GLU A C 1
ATOM 3117 O O . GLU A 1 391 ? 57.315 -9.055 4.206 1.00 44.22 409 GLU A O 1
ATOM 3123 N N . ALA A 1 392 ? 58.091 -7.242 3.121 1.00 45.14 410 ALA A N 1
ATOM 3124 C CA . ALA A 1 392 ? 57.613 -6.310 4.158 1.00 47.74 410 ALA A CA 1
ATOM 3125 C C . ALA A 1 392 ? 56.094 -6.253 4.150 1.00 45.17 410 ALA A C 1
ATOM 3126 O O . ALA A 1 392 ? 55.486 -6.192 5.212 1.00 50.32 410 ALA A O 1
ATOM 3128 N N . MET A 1 393 ? 55.511 -6.200 2.948 1.00 47.80 411 MET A N 1
ATOM 3129 C CA . MET A 1 393 ? 54.042 -6.176 2.765 1.00 45.51 411 MET A CA 1
ATOM 3130 C C . MET A 1 393 ? 53.436 -7.515 3.251 1.00 44.73 411 MET A C 1
ATOM 3131 O O . MET A 1 393 ? 52.432 -7.510 3.980 1.00 43.58 411 MET A O 1
ATOM 3136 N N . MET A 1 394 ? 54.087 -8.650 2.967 1.00 43.01 412 MET A N 1
ATOM 3137 C CA . MET A 1 394 ? 53.575 -9.953 3.473 1.00 40.17 412 MET A CA 1
ATOM 3138 C C . MET A 1 394 ? 53.683 -10.094 4.971 1.00 39.65 412 MET A C 1
ATOM 3139 O O . MET A 1 394 ? 52.827 -10.752 5.595 1.00 37.87 412 MET A O 1
ATOM 3144 N N . LEU A 1 395 ? 54.690 -9.483 5.610 1.00 38.47 413 LEU A N 1
ATOM 3145 C CA . LEU A 1 395 ? 54.651 -9.439 7.086 1.00 40.41 413 LEU A CA 1
ATOM 3146 C C . LEU A 1 395 ? 53.411 -8.714 7.686 1.00 41.63 413 LEU A C 1
ATOM 3147 O O . LEU A 1 395 ? 52.796 -9.265 8.572 1.00 42.22 413 LEU A O 1
ATOM 3152 N N . ARG A 1 396 ? 53.039 -7.547 7.178 1.00 44.60 414 ARG A N 1
ATOM 3153 C CA . ARG A 1 396 ? 51.811 -6.843 7.561 1.00 46.40 414 ARG A CA 1
ATOM 3154 C C . ARG A 1 396 ? 50.537 -7.680 7.277 1.00 43.04 414 ARG A C 1
ATOM 3155 O O . ARG A 1 396 ? 49.622 -7.681 8.075 1.00 45.40 414 ARG A O 1
ATOM 3163 N N . LEU A 1 397 ? 50.489 -8.365 6.161 1.00 39.95 415 LEU A N 1
ATOM 3164 C CA . LEU A 1 397 ? 49.299 -9.164 5.801 1.00 39.78 415 LEU A CA 1
ATOM 3165 C C . LEU A 1 397 ? 49.202 -10.450 6.584 1.00 41.04 415 LEU A C 1
ATOM 3166 O O . LEU A 1 397 ? 48.100 -10.837 7.082 1.00 40.66 415 LEU A O 1
ATOM 3171 N N . ILE A 1 398 ? 50.336 -11.134 6.750 1.00 37.34 416 ILE A N 1
ATOM 3172 C CA . ILE A 1 398 ? 50.266 -12.504 7.269 1.00 36.16 416 ILE A CA 1
ATOM 3173 C C . ILE A 1 398 ? 49.896 -12.594 8.775 1.00 38.65 416 ILE A C 1
ATOM 3174 O O . ILE A 1 398 ? 49.273 -13.574 9.205 1.00 35.16 416 ILE A O 1
ATOM 3179 N N . THR A 1 399 ? 50.312 -11.621 9.586 1.00 34.22 417 THR A N 1
ATOM 3180 C CA . THR A 1 399 ? 50.196 -11.722 10.990 1.00 36.52 417 THR A CA 1
ATOM 3181 C C . THR A 1 399 ? 48.711 -11.775 11.423 1.00 34.90 417 THR A C 1
ATOM 3182 O O . THR A 1 399 ? 48.339 -12.691 12.134 1.00 32.98 417 THR A O 1
ATOM 3186 N N . PRO A 1 400 ? 47.884 -10.837 10.967 1.00 34.99 418 PRO A N 1
ATOM 3187 C CA . PRO A 1 400 ? 46.446 -11.024 11.331 1.00 35.27 418 PRO A CA 1
ATOM 3188 C C . PRO A 1 400 ? 45.737 -12.232 10.679 1.00 35.31 418 PRO A C 1
ATOM 3189 O O . PRO A 1 400 ? 44.938 -12.922 11.354 1.00 34.32 418 PRO A O 1
ATOM 3193 N N . VAL A 1 401 ? 46.121 -12.563 9.442 1.00 33.04 419 VAL A N 1
ATOM 3194 C CA . VAL A 1 401 ? 45.549 -13.672 8.727 1.00 35.31 419 VAL A CA 1
ATOM 3195 C C . VAL A 1 401 ? 45.876 -14.974 9.438 1.00 32.50 419 VAL A C 1
ATOM 3196 O O . VAL A 1 401 ? 45.005 -15.797 9.712 1.00 31.34 419 VAL A O 1
ATOM 3200 N N . LEU A 1 402 ? 47.145 -15.139 9.817 1.00 31.52 420 LEU A N 1
ATOM 3201 C CA . LEU A 1 402 ? 47.565 -16.311 10.546 1.00 29.22 420 LEU A CA 1
ATOM 3202 C C . LEU A 1 402 ? 46.844 -16.459 11.899 1.00 31.08 420 LEU A C 1
ATOM 3203 O O . LEU A 1 402 ? 46.355 -17.537 12.256 1.00 28.63 420 LEU A O 1
ATOM 3208 N N . LYS A 1 403 ? 46.795 -15.370 12.621 1.00 28.34 421 LYS A N 1
ATOM 3209 C CA . LYS A 1 403 ? 46.220 -15.413 13.946 1.00 29.93 421 LYS A CA 1
ATOM 3210 C C . LYS A 1 403 ? 44.761 -15.823 13.851 1.00 27.22 421 LYS A C 1
ATOM 3211 O O . LYS A 1 403 ? 44.310 -16.760 14.537 1.00 27.34 421 LYS A O 1
ATOM 3217 N N . LEU A 1 404 ? 44.007 -15.105 13.062 1.00 28.28 422 LEU A N 1
ATOM 3218 C CA . LEU A 1 404 ? 42.581 -15.387 12.963 1.00 28.19 422 LEU A CA 1
ATOM 3219 C C . LEU A 1 404 ? 42.271 -16.761 12.384 1.00 29.29 422 LEU A C 1
ATOM 3220 O O . LEU A 1 404 ? 41.339 -17.411 12.808 1.00 28.48 422 LEU A O 1
ATOM 3225 N N . TYR A 1 405 ? 43.046 -17.210 11.394 1.00 29.05 423 TYR A N 1
ATOM 3226 C CA . TYR A 1 405 ? 42.745 -18.484 10.733 1.00 30.01 423 TYR A CA 1
ATOM 3227 C C . TYR A 1 405 ? 43.067 -19.667 11.669 1.00 26.91 423 TYR A C 1
ATOM 3228 O O . TYR A 1 405 ? 42.229 -20.519 11.892 1.00 28.48 423 TYR A O 1
ATOM 3237 N N . ALA A 1 406 ? 44.252 -19.684 12.247 1.00 26.56 424 ALA A N 1
ATOM 3238 C CA . ALA A 1 406 ? 44.626 -20.765 13.136 1.00 26.45 424 ALA A CA 1
ATOM 3239 C C . ALA A 1 406 ? 43.716 -20.687 14.401 1.00 28.23 424 ALA A C 1
ATOM 3240 O O . ALA A 1 406 ? 43.318 -21.710 14.918 1.00 25.81 424 ALA A O 1
ATOM 3242 N N . GLY A 1 407 ? 43.364 -19.458 14.805 1.00 27.01 425 GLY A N 1
ATOM 3243 C CA . GLY A 1 407 ? 42.486 -19.267 15.965 1.00 28.40 425 GLY A CA 1
ATOM 3244 C C . GLY A 1 407 ? 41.144 -19.929 15.717 1.00 28.96 425 GLY A C 1
ATOM 3245 O O . GLY A 1 407 ? 40.542 -20.457 16.669 1.00 27.63 425 GLY A O 1
ATOM 3246 N N . LYS A 1 408 ? 40.627 -19.789 14.486 1.00 26.11 426 LYS A N 1
ATOM 3247 C CA . LYS A 1 408 ? 39.306 -20.332 14.131 1.00 26.83 426 LYS A CA 1
ATOM 3248 C C . LYS A 1 408 ? 39.345 -21.855 13.844 1.00 28.59 426 LYS A C 1
ATOM 3249 O O . LYS A 1 408 ? 38.352 -22.517 14.018 1.00 29.90 426 LYS A O 1
ATOM 3255 N N . GLN A 1 409 ? 40.467 -22.404 13.381 1.00 27.11 427 GLN A N 1
ATOM 3256 C CA . GLN A 1 409 ? 40.677 -23.832 13.291 1.00 27.20 427 GLN A CA 1
ATOM 3257 C C . GLN A 1 409 ? 40.689 -24.542 14.642 1.00 28.21 427 GLN A C 1
ATOM 3258 O O . GLN A 1 409 ? 40.291 -25.674 14.720 1.00 27.35 427 GLN A O 1
ATOM 3264 N N . ALA A 1 410 ? 41.200 -23.887 15.677 1.00 25.81 428 ALA A N 1
ATOM 3265 C CA . ALA A 1 410 ? 41.646 -24.565 16.859 1.00 28.13 428 ALA A CA 1
ATOM 3266 C C . ALA A 1 410 ? 40.539 -25.299 17.621 1.00 26.47 428 ALA A C 1
ATOM 3267 O O . ALA A 1 410 ? 40.698 -26.459 17.931 1.00 25.35 428 ALA A O 1
ATOM 3269 N N . VAL A 1 411 ? 39.432 -24.624 17.948 1.00 26.29 429 VAL A N 1
ATOM 3270 C CA . VAL A 1 411 ? 38.405 -25.319 18.753 1.00 27.68 429 VAL A CA 1
ATOM 3271 C C . VAL A 1 411 ? 37.749 -26.469 18.019 1.00 26.16 429 VAL A C 1
ATOM 3272 O O . VAL A 1 411 ? 37.712 -27.562 18.574 1.00 25.20 429 VAL A O 1
ATOM 3276 N N . PRO A 1 412 ? 37.328 -26.270 16.742 1.00 27.16 430 PRO A N 1
ATOM 3277 C CA . PRO A 1 412 ? 36.731 -27.452 16.088 1.00 28.04 430 PRO A CA 1
ATOM 3278 C C . PRO A 1 412 ? 37.732 -28.624 15.967 1.00 27.54 430 PRO A C 1
ATOM 3279 O O . PRO A 1 412 ? 37.309 -29.777 16.124 1.00 26.47 430 PRO A O 1
ATOM 3283 N N . MET A 1 413 ? 39.000 -28.347 15.717 1.00 27.68 431 MET A N 1
ATOM 3284 C CA . MET A 1 413 ? 39.978 -29.429 15.610 1.00 28.46 431 MET A CA 1
ATOM 3285 C C . MET A 1 413 ? 40.227 -30.123 16.937 1.00 26.66 431 MET A C 1
ATOM 3286 O O . MET A 1 413 ? 40.268 -31.340 16.970 1.00 26.66 431 MET A O 1
ATOM 3291 N N . VAL A 1 414 ? 40.439 -29.350 18.007 1.00 24.65 432 VAL A N 1
ATOM 3292 C CA . VAL A 1 414 ? 40.658 -29.944 19.318 1.00 25.56 432 VAL A CA 1
ATOM 3293 C C . VAL A 1 414 ? 39.418 -30.740 19.749 1.00 25.64 432 VAL A C 1
ATOM 3294 O O . VAL A 1 414 ? 39.550 -31.794 20.371 1.00 23.96 432 VAL A O 1
ATOM 3298 N N . SER A 1 415 ? 38.222 -30.196 19.466 1.00 24.66 433 SER A N 1
ATOM 3299 C CA . SER A 1 415 ? 36.977 -30.860 19.761 1.00 25.48 433 SER A CA 1
ATOM 3300 C C . SER A 1 415 ? 36.922 -32.265 19.072 1.00 27.22 433 SER A C 1
ATOM 3301 O O . SER A 1 415 ? 36.562 -33.280 19.666 1.00 25.89 433 SER A O 1
ATOM 3304 N N . GLU A 1 416 ? 37.276 -32.284 17.799 1.00 25.00 434 GLU A N 1
ATOM 3305 C CA . GLU A 1 416 ? 37.373 -33.567 17.045 1.00 27.74 434 GLU A CA 1
ATOM 3306 C C . GLU A 1 416 ? 38.384 -34.504 17.690 1.00 26.54 434 GLU A C 1
ATOM 3307 O O . GLU A 1 416 ? 38.175 -35.699 17.789 1.00 28.06 434 GLU A O 1
ATOM 3313 N N . GLY A 1 417 ? 39.504 -33.947 18.078 1.00 25.41 435 GLY A N 1
ATOM 3314 C CA . GLY A 1 417 ? 40.574 -34.678 18.680 1.00 27.26 435 GLY A CA 1
ATOM 3315 C C . GLY A 1 417 ? 40.141 -35.309 19.974 1.00 26.77 435 GLY A C 1
ATOM 3316 O O . GLY A 1 417 ? 40.469 -36.493 20.219 1.00 27.01 435 GLY A O 1
ATOM 3317 N N . ILE A 1 418 ? 39.468 -34.573 20.852 1.00 26.56 436 ILE A N 1
ATOM 3318 C CA . ILE A 1 418 ? 39.066 -35.201 22.108 1.00 26.42 436 ILE A CA 1
ATOM 3319 C C . ILE A 1 418 ? 38.075 -36.346 21.921 1.00 25.12 436 ILE A C 1
ATOM 3320 O O . ILE A 1 418 ? 38.067 -37.308 22.647 1.00 26.60 436 ILE A O 1
ATOM 3325 N N . GLU A 1 419 ? 37.241 -36.245 20.913 1.00 26.68 437 GLU A N 1
ATOM 3326 C CA . GLU A 1 419 ? 36.273 -37.312 20.584 1.00 27.02 437 GLU A CA 1
ATOM 3327 C C . GLU A 1 419 ? 36.944 -38.604 20.126 1.00 27.86 437 GLU A C 1
ATOM 3328 O O . GLU A 1 419 ? 36.369 -39.663 20.254 1.00 27.00 437 GLU A O 1
ATOM 3334 N N . CYS A 1 420 ? 38.164 -38.519 19.608 1.00 26.63 438 CYS A N 1
ATOM 3335 C CA . CYS A 1 420 ? 38.957 -39.724 19.302 1.00 29.35 438 CYS A CA 1
ATOM 3336 C C . CYS A 1 420 ? 39.200 -40.641 20.556 1.00 29.86 438 CYS A C 1
ATOM 3337 O O . CYS A 1 420 ? 39.491 -41.837 20.436 1.00 31.07 438 CYS A O 1
ATOM 3340 N N . PHE A 1 421 ? 39.154 -40.064 21.745 1.00 28.01 439 PHE A N 1
ATOM 3341 C CA . PHE A 1 421 ? 39.300 -40.802 23.029 1.00 27.92 439 PHE A CA 1
ATOM 3342 C C . PHE A 1 421 ? 37.975 -41.267 23.597 1.00 28.62 439 PHE A C 1
ATOM 3343 O O . PHE A 1 421 ? 37.908 -41.911 24.622 1.00 28.89 439 PHE A O 1
ATOM 3351 N N . GLY A 1 422 ? 36.891 -40.922 22.924 1.00 28.78 440 GLY A N 1
ATOM 3352 C CA . GLY A 1 422 ? 35.575 -41.255 23.422 1.00 29.21 440 GLY A CA 1
ATOM 3353 C C . GLY A 1 422 ? 35.285 -40.520 24.736 1.00 26.70 440 GLY A C 1
ATOM 3354 O O . GLY A 1 422 ? 35.696 -39.357 24.919 1.00 27.92 440 GLY A O 1
ATOM 3355 N N . GLY A 1 423 ? 34.567 -41.191 25.651 1.00 27.55 441 GLY A N 1
ATOM 3356 C CA . GLY A 1 423 ? 34.252 -40.589 26.916 1.00 26.55 441 GLY A CA 1
ATOM 3357 C C . GLY A 1 423 ? 35.455 -40.085 27.686 1.00 26.62 441 GLY A C 1
ATOM 3358 O O . GLY A 1 423 ? 35.382 -39.093 28.423 1.00 26.86 441 GLY A O 1
ATOM 3359 N N . GLN A 1 424 ? 36.572 -40.792 27.604 1.00 25.61 442 GLN A N 1
ATOM 3360 C CA . GLN A 1 424 ? 37.836 -40.353 28.232 1.00 26.40 442 GLN A CA 1
ATOM 3361 C C . GLN A 1 424 ? 38.328 -38.962 27.855 1.00 26.39 442 GLN A C 1
ATOM 3362 O O . GLN A 1 424 ? 38.894 -38.269 28.705 1.00 25.56 442 GLN A O 1
ATOM 3368 N N . GLY A 1 425 ? 38.041 -38.545 26.620 1.00 27.06 443 GLY A N 1
ATOM 3369 C CA . GLY A 1 425 ? 38.388 -37.236 26.129 1.00 26.41 443 GLY A CA 1
ATOM 3370 C C . GLY A 1 425 ? 37.660 -36.121 26.858 1.00 27.09 443 GLY A C 1
ATOM 3371 O O . GLY A 1 425 ? 38.121 -35.002 26.904 1.00 25.67 443 GLY A O 1
ATOM 3372 N N . TYR A 1 426 ? 36.529 -36.461 27.464 1.00 25.62 444 TYR A N 1
ATOM 3373 C CA . TYR A 1 426 ? 35.703 -35.527 28.206 1.00 25.85 444 TYR A CA 1
ATOM 3374 C C . TYR A 1 426 ? 36.020 -35.493 29.720 1.00 25.12 444 TYR A C 1
ATOM 3375 O O . TYR A 1 426 ? 35.370 -34.789 30.445 1.00 26.06 444 TYR A O 1
ATOM 3384 N N . MET A 1 427 ? 37.004 -36.270 30.190 1.00 24.85 445 MET A N 1
ATOM 3385 C CA . MET A 1 427 ? 37.326 -36.437 31.605 1.00 25.61 445 MET A CA 1
ATOM 3386 C C . MET A 1 427 ? 38.514 -35.496 31.970 1.00 27.64 445 MET A C 1
ATOM 3387 O O . MET A 1 427 ? 39.585 -35.597 31.383 1.00 25.38 445 MET A O 1
ATOM 3392 N N . GLU A 1 428 ? 38.253 -34.527 32.817 1.00 24.52 446 GLU A N 1
ATOM 3393 C CA . GLU A 1 428 ? 39.256 -33.534 33.214 1.00 25.32 446 GLU A CA 1
ATOM 3394 C C . GLU A 1 428 ? 40.489 -34.133 33.778 1.00 28.26 446 GLU A C 1
ATOM 3395 O O . GLU A 1 428 ? 41.570 -33.578 33.590 1.00 27.02 446 GLU A O 1
ATOM 3401 N N . ASP A 1 429 ? 40.374 -35.259 34.444 1.00 25.95 447 ASP A N 1
ATOM 3402 C CA . ASP A 1 429 ? 41.538 -35.856 35.072 1.00 27.16 447 ASP A CA 1
ATOM 3403 C C . ASP A 1 429 ? 42.533 -36.474 34.103 1.00 28.06 447 ASP A C 1
ATOM 3404 O O . ASP A 1 429 ? 43.644 -36.789 34.489 1.00 28.76 447 ASP A O 1
ATOM 3409 N N . THR A 1 430 ? 42.136 -36.583 32.854 1.00 26.39 448 THR A N 1
ATOM 3410 C CA . THR A 1 430 ? 43.029 -37.040 31.804 1.00 28.00 448 THR A CA 1
ATOM 3411 C C . THR A 1 430 ? 44.011 -35.950 31.354 1.00 30.93 448 THR A C 1
ATOM 3412 O O . THR A 1 430 ? 44.960 -36.249 30.615 1.00 26.90 448 THR A O 1
ATOM 3416 N N . GLY A 1 431 ? 43.693 -34.686 31.615 1.00 25.21 449 GLY A N 1
ATOM 3417 C CA . GLY A 1 431 ? 44.407 -33.599 31.022 1.00 26.98 449 GLY A CA 1
ATOM 3418 C C . GLY A 1 431 ? 43.950 -33.187 29.664 1.00 27.06 449 GLY A C 1
ATOM 3419 O O . GLY A 1 431 ? 44.449 -32.222 29.142 1.00 27.14 449 GLY A O 1
ATOM 3420 N N . LEU A 1 432 ? 43.074 -33.969 29.010 1.00 26.09 450 LEU A N 1
ATOM 3421 C CA . LEU A 1 432 ? 42.680 -33.695 27.645 1.00 24.49 450 LEU A CA 1
ATOM 3422 C C . LEU A 1 432 ? 41.741 -32.499 27.461 1.00 24.09 450 LEU A C 1
ATOM 3423 O O . LEU A 1 432 ? 41.927 -31.689 26.588 1.00 25.47 450 LEU A O 1
ATOM 3428 N N . PRO A 1 433 ? 40.687 -32.356 28.287 1.00 24.62 451 PRO A N 1
ATOM 3429 C CA . PRO A 1 433 ? 39.820 -31.201 28.197 1.00 26.12 451 PRO A CA 1
ATOM 3430 C C . PRO A 1 433 ? 40.467 -29.852 28.410 1.00 24.61 451 PRO A C 1
ATOM 3431 O O . PRO A 1 433 ? 40.064 -28.865 27.794 1.00 24.30 451 PRO A O 1
ATOM 3435 N N . THR A 1 434 ? 41.604 -29.828 29.103 1.00 25.51 452 THR A N 1
ATOM 3436 C CA . THR A 1 434 ? 42.347 -28.597 29.232 1.00 25.18 452 THR A CA 1
ATOM 3437 C C . THR A 1 434 ? 42.726 -28.045 27.868 1.00 24.81 452 THR A C 1
ATOM 3438 O O . THR A 1 434 ? 42.682 -26.834 27.637 1.00 25.01 452 THR A O 1
ATOM 3442 N N . LEU A 1 435 ? 43.132 -28.935 26.962 1.00 24.04 453 LEU A N 1
ATOM 3443 C CA . LEU A 1 435 ? 43.492 -28.517 25.607 1.00 24.59 453 LEU A CA 1
ATOM 3444 C C . LEU A 1 435 ? 42.376 -27.786 24.893 1.00 25.85 453 LEU A C 1
ATOM 3445 O O . LEU A 1 435 ? 42.600 -26.782 24.253 1.00 28.21 453 LEU A O 1
ATOM 3450 N N . LEU A 1 436 ? 41.126 -28.261 25.026 1.00 24.77 454 LEU A N 1
ATOM 3451 C CA . LEU A 1 436 ? 39.990 -27.626 24.431 1.00 24.04 454 LEU A CA 1
ATOM 3452 C C . LEU A 1 436 ? 39.659 -26.287 25.100 1.00 24.60 454 LEU A C 1
ATOM 3453 O O . LEU A 1 436 ? 39.465 -25.264 24.401 1.00 25.54 454 LEU A O 1
ATOM 3458 N N . ARG A 1 437 ? 39.568 -26.285 26.458 1.00 23.73 455 ARG A N 1
ATOM 3459 C CA . ARG A 1 437 ? 39.213 -25.071 27.181 1.00 24.18 455 ARG A CA 1
ATOM 3460 C C . ARG A 1 437 ? 40.247 -23.940 26.951 1.00 23.88 455 ARG A C 1
ATOM 3461 O O . ARG A 1 437 ? 39.857 -22.813 26.735 1.00 24.27 455 ARG A O 1
ATOM 3469 N N . ASP A 1 438 ? 41.510 -24.324 26.913 1.00 24.14 456 ASP A N 1
ATOM 3470 C CA . ASP A 1 438 ? 42.610 -23.383 26.666 1.00 26.59 456 ASP A CA 1
ATOM 3471 C C . ASP A 1 438 ? 42.690 -22.925 25.204 1.00 27.63 456 ASP A C 1
ATOM 3472 O O . ASP A 1 438 ? 42.827 -21.733 24.957 1.00 25.72 456 ASP A O 1
ATOM 3477 N N . ALA A 1 439 ? 42.476 -23.830 24.241 1.00 25.85 457 ALA A N 1
ATOM 3478 C CA . ALA A 1 439 ? 42.420 -23.446 22.834 1.00 27.65 457 ALA A CA 1
ATOM 3479 C C . ALA A 1 439 ? 41.321 -22.437 22.565 1.00 25.96 457 ALA A C 1
ATOM 3480 O O . ALA A 1 439 ? 41.439 -21.605 21.685 1.00 26.04 457 ALA A O 1
ATOM 3482 N N . GLN A 1 440 ? 40.240 -22.465 23.346 1.00 24.12 458 GLN A N 1
ATOM 3483 C CA . GLN A 1 440 ? 39.121 -21.570 23.136 1.00 23.99 458 GLN A CA 1
ATOM 3484 C C . GLN A 1 440 ? 39.476 -20.122 23.464 1.00 25.30 458 GLN A C 1
ATOM 3485 O O . GLN A 1 440 ? 38.812 -19.229 22.997 1.00 26.15 458 GLN A O 1
ATOM 3491 N N . VAL A 1 441 ? 40.589 -19.883 24.204 1.00 25.41 459 VAL A N 1
ATOM 3492 C CA . VAL A 1 441 ? 40.999 -18.480 24.413 1.00 26.40 459 VAL A CA 1
ATOM 3493 C C . VAL A 1 441 ? 41.544 -17.856 23.105 1.00 26.37 459 VAL A C 1
ATOM 3494 O O . VAL A 1 441 ? 41.375 -16.682 22.863 1.00 27.30 459 VAL A O 1
ATOM 3498 N N . THR A 1 442 ? 42.075 -18.707 22.237 1.00 26.25 460 THR A N 1
ATOM 3499 C CA . THR A 1 442 ? 42.865 -18.223 21.102 1.00 27.99 460 THR A CA 1
ATOM 3500 C C . THR A 1 442 ? 42.109 -17.459 20.001 1.00 29.66 460 THR A C 1
ATOM 3501 O O . THR A 1 442 ? 42.684 -16.521 19.462 1.00 30.96 460 THR A O 1
ATOM 3505 N N . PRO A 1 443 ? 40.833 -17.765 19.696 1.00 26.84 461 PRO A N 1
ATOM 3506 C CA . PRO A 1 443 ? 40.162 -16.890 18.749 1.00 29.56 461 PRO A CA 1
ATOM 3507 C C . PRO A 1 443 ? 39.557 -15.630 19.361 1.00 30.44 461 PRO A C 1
ATOM 3508 O O . PRO A 1 443 ? 38.944 -14.842 18.639 1.00 30.82 461 PRO A O 1
ATOM 3512 N N . ILE A 1 444 ? 39.670 -15.512 20.719 1.00 31.37 462 ILE A N 1
ATOM 3513 C CA . ILE A 1 444 ? 39.002 -14.424 21.457 1.00 29.57 462 ILE A CA 1
ATOM 3514 C C . ILE A 1 444 ? 39.976 -13.308 21.815 1.00 30.77 462 ILE A C 1
ATOM 3515 O O . ILE A 1 444 ? 39.709 -12.154 21.505 1.00 33.95 462 ILE A O 1
ATOM 3520 N N . TRP A 1 445 ? 41.068 -13.600 22.488 1.00 32.26 463 TRP A N 1
ATOM 3521 C CA . TRP A 1 445 ? 41.873 -12.504 22.960 1.00 34.52 463 TRP A CA 1
ATOM 3522 C C . TRP A 1 445 ? 42.832 -12.060 21.839 1.00 36.45 463 TRP A C 1
ATOM 3523 O O . TRP A 1 445 ? 43.088 -12.810 20.858 1.00 36.27 463 TRP A O 1
ATOM 3534 N N . GLU A 1 446 ? 43.373 -10.879 22.029 1.00 37.49 464 GLU A N 1
ATOM 3535 C CA . GLU A 1 446 ? 44.311 -10.264 21.087 1.00 38.04 464 GLU A CA 1
ATOM 3536 C C . GLU A 1 446 ? 43.605 -10.078 19.764 1.00 37.41 464 GLU A C 1
ATOM 3537 O O . GLU A 1 446 ? 44.244 -10.180 18.708 1.00 38.50 464 GLU A O 1
ATOM 3543 N N . GLY A 1 447 ? 42.320 -9.758 19.823 1.00 34.91 465 GLY A N 1
ATOM 3544 C CA . GLY A 1 447 ? 41.428 -9.625 18.688 1.00 37.28 465 GLY A CA 1
ATOM 3545 C C . GLY A 1 447 ? 40.588 -10.857 18.314 1.00 35.47 465 GLY A C 1
ATOM 3546 O O . GLY A 1 447 ? 41.146 -11.937 18.025 1.00 34.39 465 GLY A O 1
ATOM 3547 N N . THR A 1 448 ? 39.295 -10.667 18.179 1.00 32.54 466 THR A N 1
ATOM 3548 C CA . THR A 1 448 ? 38.420 -11.752 17.725 1.00 34.60 466 THR A CA 1
ATOM 3549 C C . THR A 1 448 ? 38.609 -12.020 16.221 1.00 32.94 466 THR A C 1
ATOM 3550 O O . THR A 1 448 ? 39.230 -11.204 15.504 1.00 32.47 466 THR A O 1
ATOM 3554 N N . THR A 1 449 ? 38.113 -13.137 15.732 1.00 32.14 467 THR A N 1
ATOM 3555 C CA . THR A 1 449 ? 38.176 -13.507 14.296 1.00 33.64 467 THR A CA 1
ATOM 3556 C C . THR A 1 449 ? 37.719 -12.373 13.429 1.00 34.92 467 THR A C 1
ATOM 3557 O O . THR A 1 449 ? 38.405 -12.020 12.447 1.00 33.25 467 THR A O 1
ATOM 3561 N N . ASN A 1 450 ? 36.572 -11.773 13.751 1.00 34.36 468 ASN A N 1
ATOM 3562 C CA . ASN A 1 450 ? 36.045 -10.734 12.956 1.00 34.78 468 ASN A CA 1
ATOM 3563 C C . ASN A 1 450 ? 36.782 -9.414 13.047 1.00 35.03 468 ASN A C 1
ATOM 3564 O O . ASN A 1 450 ? 36.965 -8.753 12.011 1.00 37.45 468 ASN A O 1
ATOM 3569 N N . VAL A 1 451 ? 37.186 -9.024 14.241 1.00 36.96 469 VAL A N 1
ATOM 3570 C CA . VAL A 1 451 ? 38.004 -7.820 14.423 1.00 38.09 469 VAL A CA 1
ATOM 3571 C C . VAL A 1 451 ? 39.290 -7.926 13.597 1.00 36.87 469 VAL A C 1
ATOM 3572 O O . VAL A 1 451 ? 39.624 -6.984 12.858 1.00 38.49 469 VAL A O 1
ATOM 3576 N N . LEU A 1 452 ? 40.004 -9.059 13.701 1.00 34.89 470 LEU A N 1
ATOM 3577 C CA . LEU A 1 452 ? 41.211 -9.285 12.868 1.00 36.24 470 LEU A CA 1
ATOM 3578 C C . LEU A 1 452 ? 40.932 -9.384 11.375 1.00 34.43 470 LEU A C 1
ATOM 3579 O O . LEU A 1 452 ? 41.772 -8.929 10.524 1.00 34.62 470 LEU A O 1
ATOM 3584 N N . SER A 1 453 ? 39.786 -9.900 10.995 1.00 34.25 471 SER A N 1
ATOM 3585 C CA . SER A 1 453 ? 39.393 -9.916 9.616 1.00 35.11 471 SER A CA 1
ATOM 3586 C C . SER A 1 453 ? 39.237 -8.471 9.046 1.00 40.87 471 SER A C 1
ATOM 3587 O O . SER A 1 453 ? 39.592 -8.200 7.889 1.00 36.95 471 SER A O 1
ATOM 3590 N N . LEU A 1 454 ? 38.717 -7.561 9.874 1.00 38.53 472 LEU A N 1
ATOM 3591 C CA . LEU A 1 454 ? 38.618 -6.166 9.501 1.00 43.28 472 LEU A CA 1
ATOM 3592 C C . LEU A 1 454 ? 40.023 -5.533 9.389 1.00 44.83 472 LEU A C 1
ATOM 3593 O O . LEU A 1 454 ? 40.271 -4.761 8.438 1.00 44.98 472 LEU A O 1
ATOM 3598 N N . ASP A 1 455 ? 40.910 -5.898 10.323 1.00 40.49 473 ASP A N 1
ATOM 3599 C CA . ASP A 1 455 ? 42.320 -5.459 10.266 1.00 45.81 473 ASP A CA 1
ATOM 3600 C C . ASP A 1 455 ? 42.933 -5.877 8.925 1.00 41.86 473 ASP A C 1
ATOM 3601 O O . ASP A 1 455 ? 43.688 -5.112 8.333 1.00 44.45 473 ASP A O 1
ATOM 3606 N N . VAL A 1 456 ? 42.669 -7.103 8.465 1.00 38.60 474 VAL A N 1
ATOM 3607 C CA . VAL A 1 456 ? 43.182 -7.589 7.160 1.00 39.97 474 VAL A CA 1
ATOM 3608 C C . VAL A 1 456 ? 42.733 -6.628 6.043 1.00 42.38 474 VAL A C 1
ATOM 3609 O O . VAL A 1 456 ? 43.522 -6.219 5.148 1.00 43.28 474 VAL A O 1
ATOM 3613 N N . LEU A 1 457 ? 41.452 -6.296 6.037 1.00 41.44 475 LEU A N 1
ATOM 3614 C CA . LEU A 1 457 ? 40.899 -5.373 5.067 1.00 45.09 475 LEU A CA 1
ATOM 3615 C C . LEU A 1 457 ? 41.620 -4.072 5.125 1.00 47.61 475 LEU A C 1
ATOM 3616 O O . LEU A 1 457 ? 41.958 -3.544 4.089 1.00 52.43 475 LEU A O 1
ATOM 3621 N N . ARG A 1 458 ? 41.831 -3.561 6.316 1.00 48.47 476 ARG A N 1
ATOM 3622 C CA . ARG A 1 458 ? 42.585 -2.344 6.474 1.00 50.67 476 ARG A CA 1
ATOM 3623 C C . ARG A 1 458 ? 44.019 -2.396 5.962 1.00 52.91 476 ARG A C 1
ATOM 3624 O O . ARG A 1 458 ? 44.528 -1.378 5.451 1.00 48.11 476 ARG A O 1
ATOM 3632 N N . VAL A 1 459 ? 44.720 -3.504 6.217 1.00 49.09 477 VAL A N 1
ATOM 3633 C CA . VAL A 1 459 ? 46.058 -3.655 5.677 1.00 49.26 477 VAL A CA 1
ATOM 3634 C C . VAL A 1 459 ? 46.009 -3.293 4.203 1.00 52.34 477 VAL A C 1
ATOM 3635 O O . VAL A 1 459 ? 46.829 -2.493 3.727 1.00 52.57 477 VAL A O 1
ATOM 3639 N N . PHE A 1 460 ? 45.033 -3.837 3.477 1.00 55.43 478 PHE A N 1
ATOM 3640 C CA . PHE A 1 460 ? 45.058 -3.609 2.063 1.00 63.38 478 PHE A CA 1
ATOM 3641 C C . PHE A 1 460 ? 44.221 -2.458 1.481 1.00 67.57 478 PHE A C 1
ATOM 3642 O O . PHE A 1 460 ? 44.446 -2.047 0.327 1.00 69.14 478 PHE A O 1
ATOM 3650 N N . SER A 1 461 ? 43.370 -1.829 2.280 1.00 69.26 479 SER A N 1
ATOM 3651 C CA . SER A 1 461 ? 42.436 -0.831 1.680 1.00 77.78 479 SER A CA 1
ATOM 3652 C C . SER A 1 461 ? 42.979 0.596 1.348 1.00 72.56 479 SER A C 1
ATOM 3653 O O . SER A 1 461 ? 43.844 1.132 2.057 1.00 72.78 479 SER A O 1
ATOM 3656 N N . GLY A 1 462 ? 42.547 1.175 0.231 1.00 81.26 480 GLY A N 1
ATOM 3657 C CA . GLY A 1 462 ? 42.073 0.469 -0.984 1.00 88.78 480 GLY A CA 1
ATOM 3658 C C . GLY A 1 462 ? 43.275 -0.012 -1.819 1.00 98.24 480 GLY A C 1
ATOM 3659 O O . GLY A 1 462 ? 43.228 -1.098 -2.446 1.00 98.41 480 GLY A O 1
ATOM 3660 N N . LYS A 1 463 ? 44.344 0.808 -1.819 1.00 99.03 481 LYS A N 1
ATOM 3661 C CA . LYS A 1 463 ? 45.697 0.491 -2.389 1.00 98.87 481 LYS A CA 1
ATOM 3662 C C . LYS A 1 463 ? 46.072 -0.995 -2.700 1.00 97.07 481 LYS A C 1
ATOM 3663 O O . LYS A 1 463 ? 46.613 -1.749 -1.826 1.00 88.83 481 LYS A O 1
ATOM 3669 N N . GLU A 1 464 ? 45.801 -1.337 -3.974 1.00 89.03 482 GLU A N 1
ATOM 3670 C CA . GLU A 1 464 ? 46.017 -2.648 -4.639 1.00 85.76 482 GLU A CA 1
ATOM 3671 C C . GLU A 1 464 ? 47.456 -3.211 -4.636 1.00 77.56 482 GLU A C 1
ATOM 3672 O O . GLU A 1 464 ? 47.671 -4.324 -5.082 1.00 72.41 482 GLU A O 1
ATOM 3678 N N . ASN A 1 465 ? 48.425 -2.441 -4.162 1.00 74.80 483 ASN A N 1
ATOM 3679 C CA . ASN A 1 465 ? 49.777 -2.945 -3.991 1.00 71.81 483 ASN A CA 1
ATOM 3680 C C . ASN A 1 465 ? 49.903 -4.151 -3.005 1.00 60.95 483 ASN A C 1
ATOM 3681 O O . ASN A 1 465 ? 50.653 -5.063 -3.297 1.00 54.40 483 ASN A O 1
ATOM 3686 N N . ILE A 1 466 ? 49.174 -4.194 -1.874 1.00 58.06 484 ILE A N 1
ATOM 3687 C CA . ILE A 1 466 ? 49.240 -5.354 -1.000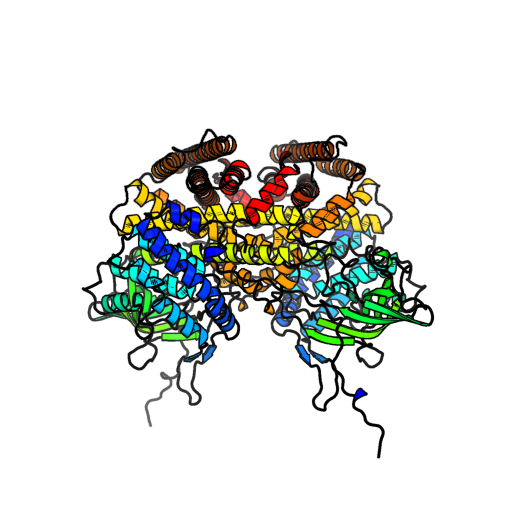 1.00 54.37 484 ILE A CA 1
ATOM 3688 C C . ILE A 1 466 ? 48.796 -6.624 -1.743 1.00 51.23 484 ILE A C 1
ATOM 3689 O O . ILE A 1 466 ? 49.398 -7.660 -1.614 1.00 48.15 484 ILE A O 1
ATOM 3694 N N . LEU A 1 467 ? 47.726 -6.556 -2.511 1.00 48.79 485 LEU A N 1
ATOM 3695 C CA . LEU A 1 467 ? 47.242 -7.738 -3.191 1.00 50.64 485 LEU A CA 1
ATOM 3696 C C . LEU A 1 467 ? 48.147 -8.106 -4.392 1.00 48.47 485 LEU A C 1
ATOM 3697 O O . LEU A 1 467 ? 48.346 -9.264 -4.708 1.00 47.16 485 LEU A O 1
ATOM 3702 N N . LEU A 1 468 ? 48.728 -7.134 -5.020 1.00 48.26 486 LEU A N 1
ATOM 3703 C CA . LEU A 1 468 ? 49.624 -7.443 -6.116 1.00 51.17 486 LEU A CA 1
ATOM 3704 C C . LEU A 1 468 ? 50.909 -8.127 -5.581 1.00 48.96 486 LEU A C 1
ATOM 3705 O O . LEU A 1 468 ? 51.398 -9.085 -6.173 1.00 48.39 486 LEU A O 1
ATOM 3710 N N . ALA A 1 469 ? 51.368 -7.679 -4.419 1.00 48.73 487 ALA A N 1
ATOM 3711 C CA . ALA A 1 469 ? 52.466 -8.297 -3.685 1.00 47.21 487 ALA A CA 1
ATOM 3712 C C . ALA A 1 469 ? 52.174 -9.718 -3.212 1.00 46.67 487 ALA A C 1
ATOM 3713 O O . ALA A 1 469 ? 53.066 -10.549 -3.187 1.00 45.76 487 ALA A O 1
ATOM 3715 N N . PHE A 1 470 ? 50.919 -9.991 -2.836 1.00 42.60 488 PHE A N 1
ATOM 3716 C CA . PHE A 1 470 ? 50.520 -11.275 -2.386 1.00 41.45 488 PHE A CA 1
ATOM 3717 C C . PHE A 1 470 ? 50.584 -12.198 -3.580 1.00 42.56 488 PHE A C 1
ATOM 3718 O O . PHE A 1 470 ? 51.066 -13.314 -3.467 1.00 44.32 488 PHE A O 1
ATOM 3726 N N . GLY A 1 471 ? 50.109 -11.715 -4.703 1.00 42.34 489 GLY A N 1
ATOM 3727 C CA . GLY A 1 471 ? 50.185 -12.390 -5.981 1.00 43.39 489 GLY A CA 1
ATOM 3728 C C . GLY A 1 471 ? 51.625 -12.727 -6.369 1.00 44.63 489 GLY A C 1
ATOM 3729 O O . GLY A 1 471 ? 51.890 -13.817 -6.835 1.00 45.35 489 GLY A O 1
ATOM 3730 N N . LYS A 1 472 ? 52.549 -11.825 -6.127 1.00 46.41 490 LYS A N 1
ATOM 3731 C CA . LYS A 1 472 ? 53.992 -12.096 -6.453 1.00 49.21 490 LYS A CA 1
ATOM 3732 C C . LYS A 1 472 ? 54.570 -13.182 -5.512 1.00 46.22 490 LYS A C 1
ATOM 3733 O O . LYS A 1 472 ? 55.389 -13.989 -5.919 1.00 43.85 490 LYS A O 1
ATOM 3739 N N . ARG A 1 473 ? 54.200 -13.125 -4.251 1.00 43.82 491 ARG A N 1
ATOM 3740 C CA . ARG A 1 473 ? 54.678 -14.114 -3.270 1.00 40.71 491 ARG A CA 1
ATOM 3741 C C . ARG A 1 473 ? 54.123 -15.488 -3.640 1.00 41.94 491 ARG A C 1
ATOM 3742 O O . ARG A 1 473 ? 54.872 -16.465 -3.731 1.00 41.40 491 ARG A O 1
ATOM 3750 N N . VAL A 1 474 ? 52.839 -15.585 -3.956 1.00 39.94 492 VAL A N 1
ATOM 3751 C CA . VAL A 1 474 ? 52.307 -16.855 -4.357 1.00 41.41 492 VAL A CA 1
ATOM 3752 C C . VAL A 1 474 ? 52.989 -17.375 -5.613 1.00 42.90 492 VAL A C 1
ATOM 3753 O O . VAL A 1 474 ? 53.283 -18.567 -5.729 1.00 42.06 492 VAL A O 1
ATOM 3757 N N . GLU A 1 475 ? 53.203 -16.499 -6.566 1.00 44.70 493 GLU A N 1
ATOM 3758 C CA . GLU A 1 475 ? 53.895 -16.892 -7.774 1.00 48.17 493 GLU A CA 1
ATOM 3759 C C . GLU A 1 475 ? 55.320 -17.395 -7.523 1.00 46.32 493 GLU A C 1
ATOM 3760 O O . GLU A 1 475 ? 55.764 -18.360 -8.165 1.00 47.42 493 GLU A O 1
ATOM 3766 N N . GLN A 1 476 ? 56.039 -16.753 -6.619 1.00 45.41 494 GLN A N 1
ATOM 3767 C CA . GLN A 1 476 ? 57.363 -17.257 -6.202 1.00 48.26 494 GLN A CA 1
ATOM 3768 C C . GLN A 1 476 ? 57.273 -18.654 -5.627 1.00 47.24 494 GLN A C 1
ATOM 3769 O O . GLN A 1 476 ? 58.071 -19.515 -5.980 1.00 46.23 494 GLN A O 1
ATOM 3775 N N . LEU A 1 477 ? 56.258 -18.893 -4.811 1.00 42.49 495 LEU A N 1
ATOM 3776 C CA . LEU A 1 477 ? 56.079 -20.207 -4.196 1.00 41.92 495 LEU A CA 1
ATOM 3777 C C . LEU A 1 477 ? 55.743 -21.258 -5.259 1.00 44.90 495 LEU A C 1
ATOM 3778 O O . LEU A 1 477 ? 56.290 -22.363 -5.243 1.00 50.21 495 LEU A O 1
ATOM 3783 N N . LEU A 1 478 ? 54.928 -20.908 -6.249 1.00 43.23 496 LEU A N 1
ATOM 3784 C CA . LEU A 1 478 ? 54.463 -21.914 -7.157 1.00 42.80 496 LEU A CA 1
ATOM 3785 C C . LEU A 1 478 ? 55.502 -22.169 -8.254 1.00 46.27 496 LEU A C 1
ATOM 3786 O O . LEU A 1 478 ? 55.380 -23.149 -9.011 1.00 45.26 496 LEU A O 1
ATOM 3791 N N . GLY A 1 479 ? 56.490 -21.274 -8.341 1.00 47.69 497 GLY A N 1
ATOM 3792 C CA . GLY A 1 479 ? 57.503 -21.304 -9.395 1.00 49.38 497 GLY A CA 1
ATOM 3793 C C . GLY A 1 479 ? 58.409 -22.513 -9.227 1.00 50.85 497 GLY A C 1
ATOM 3794 O O . GLY A 1 479 ? 59.055 -22.951 -10.151 1.00 48.21 497 GLY A O 1
ATOM 3795 N N . ASN A 1 480 ? 58.443 -23.060 -8.030 1.00 49.07 498 ASN A N 1
ATOM 3796 C CA . ASN A 1 480 ? 59.266 -24.190 -7.778 1.00 53.42 498 ASN A CA 1
ATOM 3797 C C . ASN A 1 480 ? 58.500 -25.509 -7.854 1.00 52.24 498 ASN A C 1
ATOM 3798 O O . ASN A 1 480 ? 59.062 -26.541 -7.543 1.00 56.30 498 ASN A O 1
ATOM 3803 N N . THR A 1 481 ? 57.236 -25.500 -8.282 1.00 49.41 499 THR A N 1
ATOM 3804 C CA . THR A 1 481 ? 56.415 -26.725 -8.324 1.00 48.19 499 THR A CA 1
ATOM 3805 C C . THR A 1 481 ? 57.001 -27.775 -9.189 1.00 50.35 499 THR A C 1
ATOM 3806 O O . THR A 1 481 ? 57.522 -27.454 -10.262 1.00 54.55 499 THR A O 1
ATOM 3810 N N . LYS A 1 482 ? 56.982 -29.021 -8.735 1.00 49.18 500 LYS A N 1
ATOM 3811 C CA . LYS A 1 482 ? 57.356 -30.167 -9.574 1.00 53.27 500 LYS A CA 1
ATOM 3812 C C . LYS A 1 482 ? 56.185 -30.597 -10.349 1.00 54.35 500 LYS A C 1
ATOM 3813 O O . LYS A 1 482 ? 55.448 -31.512 -9.909 1.00 52.36 500 LYS A O 1
ATOM 3819 N N . THR A 1 483 ? 55.992 -29.969 -11.494 1.00 56.69 501 THR A N 1
ATOM 3820 C CA . THR A 1 483 ? 54.794 -30.242 -12.307 1.00 61.06 501 THR A CA 1
ATOM 3821 C C . THR A 1 483 ? 54.760 -31.628 -12.973 1.00 63.15 501 THR A C 1
ATOM 3822 O O . THR A 1 483 ? 53.705 -32.040 -13.451 1.00 64.62 501 THR A O 1
ATOM 3826 N N . GLU A 1 484 ? 55.896 -32.334 -12.998 1.00 64.49 502 GLU A N 1
ATOM 3827 C CA . GLU A 1 484 ? 55.941 -33.738 -13.494 1.00 69.98 502 GLU A CA 1
ATOM 3828 C C . GLU A 1 484 ? 55.138 -34.655 -12.575 1.00 64.36 502 GLU A C 1
ATOM 3829 O O . GLU A 1 484 ? 54.641 -35.692 -12.988 1.00 63.58 502 GLU A O 1
ATOM 3835 N N . ASP A 1 485 ? 54.998 -34.278 -11.314 1.00 62.67 503 ASP A N 1
ATOM 3836 C CA . ASP A 1 485 ? 54.023 -34.954 -10.429 1.00 57.24 503 ASP A CA 1
ATOM 3837 C C . ASP A 1 485 ? 52.616 -34.394 -10.701 1.00 56.30 503 ASP A C 1
ATOM 3838 O O . ASP A 1 485 ? 52.411 -33.203 -10.511 1.00 55.85 503 ASP A O 1
ATOM 3843 N N . GLU A 1 486 ? 51.663 -35.234 -11.125 1.00 54.35 504 GLU A N 1
ATOM 3844 C CA . GLU A 1 486 ? 50.314 -34.785 -11.558 1.00 58.02 504 GLU A CA 1
ATOM 3845 C C . GLU A 1 486 ? 49.533 -34.159 -10.374 1.00 54.13 504 GLU A C 1
ATOM 3846 O O . GLU A 1 486 ? 48.722 -33.248 -10.557 1.00 50.98 504 GLU A O 1
ATOM 3852 N N . LYS A 1 487 ? 49.762 -34.708 -9.190 1.00 49.42 505 LYS A N 1
ATOM 3853 C CA . LYS A 1 487 ? 49.104 -34.162 -7.984 1.00 49.88 505 LYS A CA 1
ATOM 3854 C C . LYS A 1 487 ? 49.545 -32.763 -7.683 1.00 48.11 505 LYS A C 1
ATOM 3855 O O . LYS A 1 487 ? 48.710 -31.913 -7.372 1.00 47.04 505 LYS A O 1
ATOM 3861 N N . LEU A 1 488 ? 50.840 -32.493 -7.787 1.00 47.28 506 LEU A N 1
ATOM 3862 C CA . LEU A 1 488 ? 51.354 -31.143 -7.493 1.00 45.58 506 LEU A CA 1
ATOM 3863 C C . LEU A 1 488 ? 51.015 -30.135 -8.586 1.00 47.30 506 LEU A C 1
ATOM 3864 O O . LEU A 1 488 ? 50.790 -28.970 -8.319 1.00 46.78 506 LEU A O 1
ATOM 3869 N N . LYS A 1 489 ? 51.012 -30.586 -9.825 1.00 49.74 507 LYS A N 1
ATOM 3870 C CA . LYS A 1 489 ? 50.499 -29.771 -10.933 1.00 50.17 507 LYS A CA 1
ATOM 3871 C C . LYS A 1 489 ? 49.026 -29.349 -10.762 1.00 48.99 507 LYS A C 1
ATOM 3872 O O . LYS A 1 489 ? 48.708 -28.181 -10.995 1.00 47.27 507 LYS A O 1
ATOM 3878 N N . LYS A 1 490 ? 48.142 -30.330 -10.466 1.00 48.50 508 LYS A N 1
ATOM 3879 C CA . LYS A 1 490 ? 46.750 -30.039 -10.155 1.00 50.86 508 LYS A CA 1
ATOM 3880 C C . LYS A 1 490 ? 46.653 -29.066 -8.962 1.00 48.77 508 LYS A C 1
ATOM 3881 O O . LYS A 1 490 ? 45.784 -28.182 -8.944 1.00 47.63 508 LYS A O 1
ATOM 3887 N N . SER A 1 491 ? 47.483 -29.283 -7.934 1.00 44.56 509 SER A N 1
ATOM 3888 C CA . SER A 1 491 ? 47.469 -28.411 -6.801 1.00 42.71 509 SER A CA 1
ATOM 3889 C C . SER A 1 491 ? 47.847 -26.985 -7.190 1.00 43.27 509 SER A C 1
ATOM 3890 O O . SER A 1 491 ? 47.279 -26.022 -6.714 1.00 41.15 509 SER A O 1
ATOM 3893 N N . LYS A 1 492 ? 48.860 -26.832 -8.012 1.00 42.68 510 LYS A N 1
ATOM 3894 C CA . LYS A 1 492 ? 49.281 -25.532 -8.386 1.00 44.12 510 LYS A CA 1
ATOM 3895 C C . LYS A 1 492 ? 48.169 -24.848 -9.233 1.00 45.08 510 LYS A C 1
ATOM 3896 O O . LYS A 1 492 ? 47.960 -23.666 -9.117 1.00 43.81 510 LYS A O 1
ATOM 3902 N N . GLU A 1 493 ? 47.553 -25.586 -10.151 1.00 47.26 511 GLU A N 1
ATOM 3903 C CA . GLU A 1 493 ? 46.457 -25.058 -10.981 1.00 49.35 511 GLU A CA 1
ATOM 3904 C C . GLU A 1 493 ? 45.303 -24.591 -10.069 1.00 48.71 511 GLU A C 1
ATOM 3905 O O . GLU A 1 493 ? 44.656 -23.550 -10.358 1.00 45.43 511 GLU A O 1
ATOM 3911 N N . ALA A 1 494 ? 45.057 -25.350 -8.987 1.00 44.50 512 ALA A N 1
ATOM 3912 C CA . ALA A 1 494 ? 43.993 -24.962 -8.021 1.00 46.52 512 ALA A CA 1
ATOM 3913 C C . ALA A 1 494 ? 44.325 -23.679 -7.269 1.00 44.81 512 ALA A C 1
ATOM 3914 O O . ALA A 1 494 ? 43.488 -22.808 -7.118 1.00 42.00 512 ALA A O 1
ATOM 3916 N N . VAL A 1 495 ? 45.577 -23.527 -6.833 1.00 43.47 513 VAL A N 1
ATOM 3917 C CA . VAL A 1 495 ? 45.980 -22.279 -6.170 1.00 42.02 513 VAL A CA 1
ATOM 3918 C C . VAL A 1 495 ? 45.939 -21.061 -7.108 1.00 44.41 513 VAL A C 1
ATOM 3919 O O . VAL A 1 495 ? 45.511 -20.001 -6.681 1.00 42.97 513 VAL A O 1
ATOM 3923 N N . GLU A 1 496 ? 46.427 -21.226 -8.342 1.00 44.92 514 GLU A N 1
ATOM 3924 C CA . GLU A 1 496 ? 46.381 -20.159 -9.316 1.00 49.25 514 GLU A CA 1
ATOM 3925 C C . GLU A 1 496 ? 44.916 -19.735 -9.609 1.00 48.16 514 GLU A C 1
ATOM 3926 O O . GLU A 1 496 ? 44.611 -18.542 -9.763 1.00 45.62 514 GLU A O 1
ATOM 3932 N N . SER A 1 497 ? 44.066 -20.717 -9.808 1.00 46.62 515 SER A N 1
ATOM 3933 C CA . SER A 1 497 ? 42.696 -20.379 -10.157 1.00 51.79 515 SER A CA 1
ATOM 3934 C C . SER A 1 497 ? 41.998 -19.659 -8.963 1.00 50.15 515 SER A C 1
ATOM 3935 O O . SER A 1 497 ? 41.341 -18.649 -9.175 1.00 49.46 515 SER A O 1
ATOM 3938 N N . ALA A 1 498 ? 42.231 -2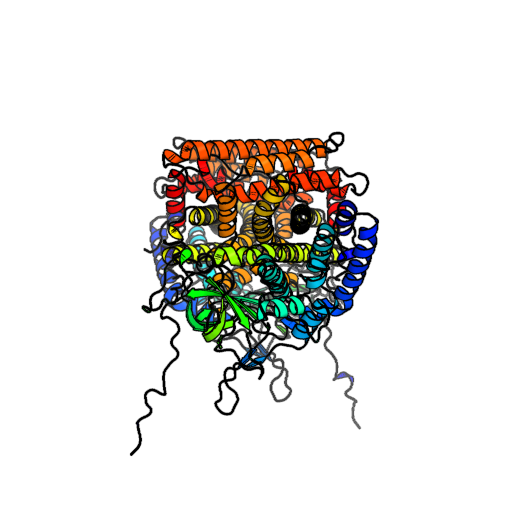0.109 -7.733 1.00 45.48 516 ALA A N 1
ATOM 3939 C CA . ALA A 1 498 ? 41.716 -19.385 -6.550 1.00 48.00 516 ALA A CA 1
ATOM 3940 C C . ALA A 1 498 ? 42.246 -17.971 -6.399 1.00 47.98 516 ALA A C 1
ATOM 3941 O O . ALA A 1 498 ? 41.510 -17.069 -6.052 1.00 45.83 516 ALA A O 1
ATOM 3943 N N . LEU A 1 499 ? 43.528 -17.763 -6.685 1.00 46.71 517 LEU A N 1
ATOM 3944 C CA . LEU A 1 499 ? 44.100 -16.420 -6.512 1.00 47.41 517 LEU A CA 1
ATOM 3945 C C . LEU A 1 499 ? 43.551 -15.460 -7.603 1.00 47.13 517 LEU A C 1
ATOM 3946 O O . LEU A 1 499 ? 43.371 -14.285 -7.342 1.00 45.78 517 LEU A O 1
ATOM 3951 N N . LYS A 1 500 ? 43.340 -15.974 -8.801 1.00 47.10 518 LYS A N 1
ATOM 3952 C CA . LYS A 1 500 ? 42.843 -15.157 -9.924 1.00 52.94 518 LYS A CA 1
ATOM 3953 C C . LYS A 1 500 ? 41.407 -14.755 -9.583 1.00 54.29 518 LYS A C 1
ATOM 3954 O O . LYS A 1 500 ? 41.040 -13.606 -9.777 1.00 50.02 518 LYS A O 1
ATOM 3960 N N . GLN A 1 501 ? 40.636 -15.690 -8.999 1.00 51.76 519 GLN A N 1
ATOM 3961 C CA . GLN A 1 501 ? 39.221 -15.398 -8.734 1.00 54.01 519 GLN A CA 1
ATOM 3962 C C . GLN A 1 501 ? 39.190 -14.415 -7.573 1.00 50.30 519 GLN A C 1
ATOM 3963 O O . GLN A 1 501 ? 38.485 -13.433 -7.625 1.00 50.32 519 GLN A O 1
ATOM 3969 N N . LEU A 1 502 ? 40.002 -14.615 -6.563 1.00 46.97 520 LEU A N 1
ATOM 3970 C CA . LEU A 1 502 ? 40.125 -13.576 -5.542 1.00 46.06 520 LEU A CA 1
ATOM 3971 C C . LEU A 1 502 ? 40.444 -12.174 -6.070 1.00 48.68 520 LEU A C 1
ATOM 3972 O O . LEU A 1 502 ? 39.918 -11.143 -5.578 1.00 49.35 520 LEU A O 1
ATOM 3977 N N . GLN A 1 503 ? 41.436 -12.105 -6.935 1.00 47.96 521 GLN A N 1
ATOM 3978 C CA . GLN A 1 503 ? 41.861 -10.811 -7.403 1.00 51.13 521 GLN A CA 1
ATOM 3979 C C . GLN A 1 503 ? 40.746 -10.160 -8.229 1.00 51.21 521 GLN A C 1
ATOM 3980 O O . GLN A 1 503 ? 40.532 -8.962 -8.177 1.00 52.23 521 GLN A O 1
ATOM 3986 N N . LYS A 1 504 ? 40.082 -10.951 -9.039 1.00 51.71 522 LYS A N 1
ATOM 3987 C CA . LYS A 1 504 ? 38.997 -10.401 -9.878 1.00 56.16 522 LYS A CA 1
ATOM 3988 C C . LYS A 1 504 ? 37.880 -9.843 -8.966 1.00 54.89 522 LYS A C 1
ATOM 3989 O O . LYS A 1 504 ? 37.458 -8.711 -9.134 1.00 52.84 522 LYS A O 1
ATOM 3995 N N . LEU A 1 505 ? 37.476 -10.598 -7.938 1.00 50.28 523 LEU A N 1
ATOM 3996 C CA . LEU A 1 505 ? 36.405 -10.105 -6.997 1.00 51.90 523 LEU A CA 1
ATOM 3997 C C . LEU A 1 505 ? 36.779 -8.799 -6.260 1.00 50.55 523 LEU A C 1
ATOM 3998 O O . LEU A 1 505 ? 35.993 -7.873 -6.211 1.00 49.83 523 LEU A O 1
ATOM 4003 N N . LEU A 1 506 ? 38.020 -8.687 -5.809 1.00 48.78 524 LEU A N 1
ATOM 4004 C CA . LEU A 1 506 ? 38.432 -7.505 -5.104 1.00 49.89 524 LEU A CA 1
ATOM 4005 C C . LEU A 1 506 ? 38.622 -6.283 -5.988 1.00 54.04 524 LEU A C 1
ATOM 4006 O O . LEU A 1 506 ? 38.438 -5.177 -5.500 1.00 55.55 524 LEU A O 1
ATOM 4011 N N . VAL A 1 507 ? 38.999 -6.487 -7.261 1.00 53.85 525 VAL A N 1
ATOM 4012 C CA . VAL A 1 507 ? 39.032 -5.434 -8.212 1.00 59.02 525 VAL A CA 1
ATOM 4013 C C . VAL A 1 507 ? 37.578 -5.015 -8.442 1.00 60.83 525 VAL A C 1
ATOM 4014 O O . VAL A 1 507 ? 37.238 -3.814 -8.445 1.00 59.99 525 VAL A O 1
ATOM 4018 N N . LYS A 1 508 ? 36.722 -6.000 -8.669 1.00 59.20 526 LYS A N 1
ATOM 4019 C CA . LYS A 1 508 ? 35.327 -5.686 -8.997 1.00 61.41 526 LYS A CA 1
ATOM 4020 C C . LYS A 1 508 ? 34.736 -4.926 -7.778 1.00 62.23 526 LYS A C 1
ATOM 4021 O O . LYS A 1 508 ? 34.121 -3.899 -7.960 1.00 63.90 526 LYS A O 1
ATOM 4027 N N . ALA A 1 509 ? 35.022 -5.380 -6.551 1.00 58.23 527 ALA A N 1
ATOM 4028 C CA . ALA A 1 509 ? 34.547 -4.700 -5.338 1.00 59.75 527 ALA A CA 1
ATOM 4029 C C . ALA A 1 509 ? 35.056 -3.253 -5.188 1.00 63.08 527 ALA A C 1
ATOM 4030 O O . ALA A 1 509 ? 34.395 -2.413 -4.603 1.00 64.14 527 ALA A O 1
ATOM 4032 N N . SER A 1 510 ? 36.224 -2.950 -5.725 1.00 64.79 528 SER A N 1
ATOM 4033 C CA . SER A 1 510 ? 36.802 -1.607 -5.593 1.00 66.47 528 SER A CA 1
ATOM 4034 C C . SER A 1 510 ? 36.371 -0.628 -6.699 1.00 68.08 528 SER A C 1
ATOM 4035 O O . SER A 1 510 ? 36.754 0.543 -6.664 1.00 71.31 528 SER A O 1
ATOM 4038 N N . ASP A 1 511 ? 35.603 -1.108 -7.690 1.00 68.03 529 ASP A N 1
ATOM 4039 C CA . ASP A 1 511 ? 35.116 -0.296 -8.837 1.00 70.82 529 ASP A CA 1
ATOM 4040 C C . ASP A 1 511 ? 34.349 0.864 -8.240 1.00 68.25 529 ASP A C 1
ATOM 4041 O O . ASP A 1 511 ? 33.436 0.655 -7.459 1.00 64.91 529 ASP A O 1
ATOM 4046 N N . SER A 1 512 ? 34.809 2.080 -8.534 1.00 66.94 530 SER A N 1
ATOM 4047 C CA . SER A 1 512 ? 34.226 3.303 -7.999 1.00 68.65 530 SER A CA 1
ATOM 4048 C C . SER A 1 512 ? 32.712 3.363 -8.283 1.00 68.38 530 SER A C 1
ATOM 4049 O O . SER A 1 512 ? 31.951 3.770 -7.404 1.00 69.65 530 SER A O 1
ATOM 4052 N N . ALA A 1 513 ? 32.283 2.880 -9.455 1.00 66.87 531 ALA A N 1
ATOM 4053 C CA . ALA A 1 513 ? 30.856 2.813 -9.842 1.00 68.91 531 ALA A CA 1
ATOM 4054 C C . ALA A 1 513 ? 29.897 2.193 -8.844 1.00 68.97 531 ALA A C 1
ATOM 4055 O O . ALA A 1 513 ? 28.755 2.618 -8.745 1.00 69.45 531 ALA A O 1
ATOM 4057 N N . ILE A 1 514 ? 30.340 1.173 -8.118 1.00 70.01 532 ILE A N 1
ATOM 4058 C CA . ILE A 1 514 ? 29.426 0.333 -7.351 1.00 70.68 532 ILE A CA 1
ATOM 4059 C C . ILE A 1 514 ? 29.602 0.485 -5.832 1.00 70.72 532 ILE A C 1
ATOM 4060 O O . ILE A 1 514 ? 29.119 -0.378 -5.060 1.00 69.14 532 ILE A O 1
ATOM 4065 N N . GLN A 1 515 ? 30.267 1.565 -5.398 1.00 71.47 533 GLN A N 1
ATOM 4066 C CA . GLN A 1 515 ? 30.494 1.796 -3.950 1.00 75.23 533 GLN A CA 1
ATOM 4067 C C . GLN A 1 515 ? 29.169 1.787 -3.143 1.00 76.40 533 GLN A C 1
ATOM 4068 O O . GLN A 1 515 ? 29.139 1.372 -1.987 1.00 70.23 533 GLN A O 1
ATOM 4074 N N . GLY A 1 516 ? 28.094 2.261 -3.778 1.00 80.60 534 GLY A N 1
ATOM 4075 C CA . GLY A 1 516 ? 26.779 2.348 -3.158 1.00 83.32 534 GLY A CA 1
ATOM 4076 C C . GLY A 1 516 ? 26.089 1.028 -2.861 1.00 82.38 534 GLY A C 1
ATOM 4077 O O . GLY A 1 516 ? 25.328 0.959 -1.934 1.00 84.57 534 GLY A O 1
ATOM 4078 N N . GLU A 1 517 ? 26.298 -0.008 -3.663 1.00 82.80 535 GLU A N 1
ATOM 4079 C CA . GLU A 1 517 ? 25.603 -1.282 -3.429 1.00 83.60 535 GLU A CA 1
ATOM 4080 C C . GLU A 1 517 ? 26.602 -2.350 -2.956 1.00 72.65 535 GLU A C 1
ATOM 4081 O O . GLU A 1 517 ? 26.345 -3.509 -3.159 1.00 68.76 535 GLU A O 1
ATOM 4087 N N . THR A 1 518 ? 27.722 -1.965 -2.334 1.00 67.91 536 THR A N 1
ATOM 4088 C CA . THR A 1 518 ? 28.795 -2.942 -1.962 1.00 63.76 536 THR A CA 1
ATOM 4089 C C . THR A 1 518 ? 29.256 -2.825 -0.509 1.00 63.40 536 THR A C 1
ATOM 4090 O O . THR A 1 518 ? 29.493 -1.724 -0.055 1.00 65.53 536 THR A O 1
ATOM 4094 N N . ARG A 1 519 ? 29.401 -3.960 0.206 1.00 56.19 537 ARG A N 1
ATOM 4095 C CA . ARG A 1 519 ? 29.836 -3.949 1.587 1.00 56.06 537 ARG A CA 1
ATOM 4096 C C . ARG A 1 519 ? 30.931 -4.975 1.775 1.00 52.75 537 ARG A C 1
ATOM 4097 O O . ARG A 1 519 ? 30.674 -6.144 2.151 1.00 50.24 537 ARG A O 1
ATOM 4105 N N . ILE A 1 520 ? 32.150 -4.539 1.590 1.00 51.70 538 ILE A N 1
ATOM 4106 C CA . ILE A 1 520 ? 33.260 -5.451 1.794 1.00 48.57 538 ILE A CA 1
ATOM 4107 C C . ILE A 1 520 ? 33.483 -5.896 3.228 1.00 46.17 538 ILE A C 1
ATOM 4108 O O . ILE A 1 520 ? 33.936 -7.028 3.453 1.00 44.03 538 ILE A O 1
ATOM 4113 N N . ASP A 1 521 ? 33.228 -5.031 4.205 1.00 44.09 539 ASP A N 1
ATOM 4114 C CA . ASP A 1 521 ? 33.229 -5.447 5.585 1.00 44.88 539 ASP A CA 1
ATOM 4115 C C . ASP A 1 521 ? 32.423 -6.732 5.863 1.00 43.47 539 ASP A C 1
ATOM 4116 O O . ASP A 1 521 ? 32.875 -7.596 6.610 1.00 41.85 539 ASP A O 1
ATOM 4121 N N . SER A 1 522 ? 31.255 -6.872 5.260 1.00 45.68 540 SER A N 1
ATOM 4122 C CA . SER A 1 522 ? 30.431 -8.100 5.390 1.00 46.00 540 SER A CA 1
ATOM 4123 C C . SER A 1 522 ? 31.099 -9.439 5.068 1.00 45.83 540 SER A C 1
ATOM 4124 O O . SER A 1 522 ? 30.814 -10.469 5.739 1.00 44.91 540 SER A O 1
ATOM 4127 N N . VAL A 1 523 ? 32.002 -9.426 4.068 1.00 42.43 541 VAL A N 1
ATOM 4128 C CA . VAL A 1 523 ? 32.704 -10.616 3.678 1.00 40.90 541 VAL A CA 1
ATOM 4129 C C . VAL A 1 523 ? 34.133 -10.581 4.113 1.00 38.14 541 VAL A C 1
ATOM 4130 O O . VAL A 1 523 ? 34.922 -11.391 3.660 1.00 41.46 541 VAL A O 1
ATOM 4134 N N . ALA A 1 524 ? 34.484 -9.784 5.082 1.00 40.18 542 ALA A N 1
ATOM 4135 C CA . ALA A 1 524 ? 35.839 -9.776 5.547 1.00 39.58 542 ALA A CA 1
ATOM 4136 C C . ALA A 1 524 ? 36.409 -11.103 5.987 1.00 38.72 542 ALA A C 1
ATOM 4137 O O . ALA A 1 524 ? 37.584 -11.435 5.735 1.00 36.19 542 ALA A O 1
ATOM 4139 N N . ARG A 1 525 ? 35.648 -11.847 6.787 1.00 35.17 543 ARG A N 1
ATOM 4140 C CA . ARG A 1 525 ? 36.166 -13.114 7.211 1.00 35.60 543 ARG A CA 1
ATOM 4141 C C . ARG A 1 525 ? 36.433 -14.056 6.008 1.00 34.58 543 ARG A C 1
ATOM 4142 O O . ARG A 1 525 ? 37.450 -14.727 5.988 1.00 34.99 543 ARG A O 1
ATOM 4150 N N . HIS A 1 526 ? 35.531 -14.062 5.050 1.00 35.33 544 HIS A N 1
ATOM 4151 C CA . HIS A 1 526 ? 35.675 -14.884 3.842 1.00 38.35 544 HIS A CA 1
ATOM 4152 C C . HIS A 1 526 ? 36.917 -14.529 3.006 1.00 38.21 544 HIS A C 1
ATOM 4153 O O . HIS A 1 526 ? 37.642 -15.418 2.545 1.00 36.22 544 HIS A O 1
ATOM 4160 N N . ILE A 1 527 ? 37.152 -13.237 2.903 1.00 37.32 545 ILE A N 1
ATOM 4161 C CA . ILE A 1 527 ? 38.337 -12.707 2.267 1.00 38.71 545 ILE A CA 1
ATOM 4162 C C . ILE A 1 527 ? 39.603 -13.159 3.051 1.00 36.66 545 ILE A C 1
ATOM 4163 O O . ILE A 1 527 ? 40.516 -13.721 2.448 1.00 36.91 545 ILE A O 1
ATOM 4168 N N . ALA A 1 528 ? 39.663 -12.964 4.376 1.00 37.33 546 ALA A N 1
ATOM 4169 C CA . ALA A 1 528 ? 40.797 -13.382 5.146 1.00 34.26 546 ALA A CA 1
ATOM 4170 C C . ALA A 1 528 ? 41.076 -14.885 5.065 1.00 35.74 546 ALA A C 1
ATOM 4171 O O . ALA A 1 528 ? 42.237 -15.296 5.001 1.00 33.78 546 ALA A O 1
ATOM 4173 N N . PHE A 1 529 ? 40.018 -15.694 5.127 1.00 34.84 547 PHE A N 1
ATOM 4174 C CA . PHE A 1 529 ? 40.122 -17.132 5.032 1.00 35.47 547 PHE A CA 1
ATOM 4175 C C . PHE A 1 529 ? 40.685 -17.580 3.666 1.00 35.56 547 PHE A C 1
ATOM 4176 O O . PHE A 1 529 ? 41.459 -18.550 3.571 1.00 32.95 547 PHE A O 1
ATOM 4184 N N . THR A 1 530 ? 40.256 -16.911 2.606 1.00 35.24 548 THR A N 1
ATOM 4185 C CA . THR A 1 530 ? 40.703 -17.228 1.298 1.00 36.74 548 THR A CA 1
ATOM 4186 C C . THR A 1 530 ? 42.237 -16.904 1.149 1.00 36.38 548 THR A C 1
ATOM 4187 O O . THR A 1 530 ? 42.928 -17.641 0.481 1.00 35.35 548 THR A O 1
ATOM 4191 N N . ILE A 1 531 ? 42.694 -15.786 1.698 1.00 34.85 549 ILE A N 1
ATOM 4192 C CA . ILE A 1 531 ? 44.120 -15.481 1.776 1.00 37.53 549 ILE A CA 1
ATOM 4193 C C . ILE A 1 531 ? 44.867 -16.545 2.502 1.00 34.24 549 ILE A C 1
ATOM 4194 O O . ILE A 1 531 ? 45.894 -17.003 2.030 1.00 36.20 549 ILE A O 1
ATOM 4199 N N . ALA A 1 532 ? 44.375 -16.935 3.665 1.00 31.02 550 ALA A N 1
ATOM 4200 C CA . ALA A 1 532 ? 45.049 -17.925 4.461 1.00 31.53 550 ALA A CA 1
ATOM 4201 C C . ALA A 1 532 ? 45.238 -19.213 3.672 1.00 33.28 550 ALA A C 1
ATOM 4202 O O . ALA A 1 532 ? 46.333 -19.828 3.720 1.00 31.97 550 ALA A O 1
ATOM 4204 N N . ARG A 1 533 ? 44.169 -19.650 2.987 1.00 32.33 551 ARG A N 1
ATOM 4205 C CA . ARG A 1 533 ? 44.215 -20.955 2.310 1.00 33.23 551 ARG A CA 1
ATOM 4206 C C . ARG A 1 533 ? 45.063 -20.959 1.058 1.00 34.15 551 ARG A C 1
ATOM 4207 O O . ARG A 1 533 ? 45.816 -21.892 0.842 1.00 34.34 551 ARG A O 1
ATOM 4215 N N . ILE A 1 534 ? 45.018 -19.888 0.302 1.00 33.70 552 ILE A N 1
ATOM 4216 C CA . ILE A 1 534 ? 45.870 -19.742 -0.883 1.00 35.14 552 ILE A CA 1
ATOM 4217 C C . ILE A 1 534 ? 47.354 -19.717 -0.482 1.00 33.82 552 ILE A C 1
ATOM 4218 O O . ILE A 1 534 ? 48.185 -20.374 -1.097 1.00 35.20 552 ILE A O 1
ATOM 4223 N N . TYR A 1 535 ? 47.650 -18.897 0.509 1.00 32.33 553 TYR A N 1
ATOM 4224 C CA . TYR A 1 535 ? 49.005 -18.791 0.999 1.00 34.63 553 TYR A CA 1
ATOM 4225 C C . TYR A 1 535 ? 49.503 -20.164 1.542 1.00 34.54 553 TYR A C 1
ATOM 4226 O O . TYR A 1 535 ? 50.613 -20.570 1.243 1.00 35.29 553 TYR A O 1
ATOM 4235 N N . SER A 1 536 ? 48.704 -20.816 2.363 1.00 31.37 554 SER A N 1
ATOM 4236 C CA . SER A 1 536 ? 49.103 -22.048 3.008 1.00 31.41 554 SER A CA 1
ATOM 4237 C C . SER A 1 536 ? 49.246 -23.135 1.923 1.00 33.69 554 SER A C 1
ATOM 4238 O O . SER A 1 536 ? 50.178 -23.922 1.953 1.00 32.01 554 SER A O 1
ATOM 4241 N N . GLY A 1 537 ? 48.355 -23.128 0.943 1.00 32.99 555 GLY A N 1
ATOM 4242 C CA . GLY A 1 537 ? 48.434 -24.110 -0.086 1.00 35.13 555 GLY A CA 1
ATOM 4243 C C . GLY A 1 537 ? 49.714 -23.937 -0.912 1.00 36.25 555 GLY A C 1
ATOM 4244 O O . GLY A 1 537 ? 50.376 -24.907 -1.206 1.00 36.29 555 GLY A O 1
ATOM 4245 N N . ALA A 1 538 ? 50.045 -22.710 -1.273 1.00 35.69 556 ALA A N 1
ATOM 4246 C CA . ALA A 1 538 ? 51.252 -22.445 -2.044 1.00 38.25 556 ALA A CA 1
ATOM 4247 C C . ALA A 1 538 ? 52.502 -22.891 -1.229 1.00 37.68 556 ALA A C 1
ATOM 4248 O O . ALA A 1 538 ? 53.419 -23.469 -1.765 1.00 37.38 556 ALA A O 1
ATOM 4250 N N . LEU A 1 539 ? 52.476 -22.659 0.059 1.00 35.64 557 LEU A N 1
ATOM 4251 C CA . LEU A 1 539 ? 53.605 -23.066 0.941 1.00 35.18 557 LEU A CA 1
ATOM 4252 C C . LEU A 1 539 ? 53.676 -24.579 0.997 1.00 35.21 557 LEU A C 1
ATOM 4253 O O . LEU A 1 539 ? 54.767 -25.129 0.976 1.00 36.78 557 LEU A O 1
ATOM 4258 N N . LEU A 1 540 ? 52.529 -25.273 1.022 1.00 32.18 558 LEU A N 1
ATOM 4259 C CA . LEU A 1 540 ? 52.558 -26.755 1.087 1.00 34.03 558 LEU A CA 1
ATOM 4260 C C . LEU A 1 540 ? 53.122 -27.343 -0.217 1.00 36.15 558 LEU A C 1
ATOM 4261 O O . LEU A 1 540 ? 53.849 -28.356 -0.198 1.00 35.87 558 LEU A O 1
ATOM 4266 N N . ILE A 1 541 ? 52.786 -26.692 -1.320 1.00 35.43 559 ILE A N 1
ATOM 4267 C CA . ILE A 1 541 ? 53.279 -27.119 -2.621 1.00 37.39 559 ILE A CA 1
ATOM 4268 C C . ILE A 1 541 ? 54.819 -26.971 -2.730 1.00 37.62 559 ILE A C 1
ATOM 4269 O O . ILE A 1 541 ? 55.473 -27.886 -3.252 1.00 40.02 559 ILE A O 1
ATOM 4274 N N . ASP A 1 542 ? 55.353 -25.826 -2.298 1.00 36.31 560 ASP A N 1
ATOM 4275 C CA . ASP A 1 542 ? 56.770 -25.537 -2.266 1.00 38.50 560 ASP A CA 1
ATOM 4276 C C . ASP A 1 542 ? 57.490 -26.538 -1.424 1.00 37.96 560 ASP A C 1
ATOM 4277 O O . ASP A 1 542 ? 58.531 -27.076 -1.846 1.00 39.74 560 ASP A O 1
ATOM 4282 N N . HIS A 1 543 ? 56.942 -26.780 -0.236 1.00 36.25 561 HIS A N 1
ATOM 4283 C CA . HIS A 1 543 ? 57.511 -27.725 0.694 1.00 37.54 561 HIS A CA 1
ATOM 4284 C C . HIS A 1 543 ? 57.585 -29.122 0.043 1.00 38.23 561 HIS A C 1
ATOM 4285 O O . HIS A 1 543 ? 58.649 -29.746 0.030 1.00 39.26 561 HIS A O 1
ATOM 4292 N N . ALA A 1 544 ? 56.468 -29.575 -0.517 1.00 36.77 562 ALA A N 1
ATOM 4293 C CA . ALA A 1 544 ? 56.383 -30.862 -1.216 1.00 38.57 562 ALA A CA 1
ATOM 4294 C C . ALA A 1 544 ? 57.243 -30.977 -2.449 1.00 40.53 562 ALA A C 1
ATOM 4295 O O . ALA A 1 544 ? 57.537 -32.104 -2.944 1.00 41.85 562 ALA A O 1
ATOM 4297 N N . SER A 1 545 ? 57.601 -29.821 -3.009 1.00 39.46 563 SER A N 1
ATOM 4298 C CA . SER A 1 545 ? 58.379 -29.774 -4.214 1.00 39.73 563 SER A CA 1
ATOM 4299 C C . SER A 1 545 ? 59.895 -29.751 -3.978 1.00 41.04 563 SER A C 1
ATOM 4300 O O . SER A 1 545 ? 60.673 -29.809 -4.922 1.00 40.21 563 SER A O 1
ATOM 4303 N N . ASP A 1 546 ? 60.314 -29.777 -2.750 1.00 39.54 564 ASP A N 1
ATOM 4304 C CA . ASP A 1 546 ? 61.723 -29.705 -2.414 1.00 41.89 564 ASP A CA 1
ATOM 4305 C C . ASP A 1 546 ? 62.205 -31.134 -2.221 1.00 44.61 564 ASP A C 1
ATOM 4306 O O . ASP A 1 546 ? 62.014 -31.746 -1.154 1.00 42.32 564 ASP A O 1
ATOM 4311 N N . SER A 1 547 ? 62.860 -31.632 -3.222 1.00 45.41 565 SER A N 1
ATOM 4312 C CA . SER A 1 547 ? 63.324 -33.019 -3.273 1.00 52.58 565 SER A CA 1
ATOM 4313 C C . SER A 1 547 ? 64.324 -33.385 -2.214 1.00 51.70 565 SER A C 1
ATOM 4314 O O . SER A 1 547 ? 64.494 -34.533 -1.970 1.00 52.92 565 SER A O 1
ATOM 4317 N N . SER A 1 548 ? 64.990 -32.398 -1.622 1.00 51.22 566 SER A N 1
ATOM 4318 C CA . SER A 1 548 ? 66.008 -32.652 -0.660 1.00 52.44 566 SER A CA 1
ATOM 4319 C C . SER A 1 548 ? 65.355 -33.062 0.672 1.00 52.02 566 SER A C 1
ATOM 4320 O O . SER A 1 548 ? 65.990 -33.738 1.424 1.00 52.80 566 SER A O 1
ATOM 4323 N N . VAL A 1 549 ? 64.109 -32.684 0.957 1.00 48.15 567 VAL A N 1
ATOM 4324 C CA . VAL A 1 549 ? 63.468 -33.084 2.214 1.00 49.64 567 VAL A CA 1
ATOM 4325 C C . VAL A 1 549 ? 62.096 -33.707 2.130 1.00 45.33 567 VAL A C 1
ATOM 4326 O O . VAL A 1 549 ? 61.692 -34.407 3.035 1.00 48.14 567 VAL A O 1
ATOM 4330 N N . ALA A 1 550 ? 61.340 -33.440 1.063 1.00 45.09 568 ALA A N 1
ATOM 4331 C CA . ALA A 1 550 ? 59.911 -33.821 1.041 1.00 41.83 568 ALA A CA 1
ATOM 4332 C C . ALA A 1 550 ? 59.805 -35.322 1.023 1.00 42.46 568 ALA A C 1
ATOM 4333 O O . ALA A 1 550 ? 60.621 -35.996 0.371 1.00 40.49 568 ALA A O 1
ATOM 4335 N N . ASN A 1 551 ? 58.786 -35.844 1.664 1.00 43.74 569 ASN A N 1
ATOM 4336 C CA . ASN A 1 551 ? 58.385 -37.231 1.451 1.00 46.40 569 ASN A CA 1
ATOM 4337 C C . ASN A 1 551 ? 57.028 -37.342 0.762 1.00 49.52 569 ASN A C 1
ATOM 4338 O O . ASN A 1 551 ? 56.402 -36.346 0.340 1.00 45.83 569 ASN A O 1
ATOM 4343 N N . GLN A 1 552 ? 56.591 -38.574 0.554 1.00 52.03 570 GLN A N 1
ATOM 4344 C CA . GLN A 1 552 ? 55.349 -38.789 -0.176 1.00 49.26 570 GLN A CA 1
ATOM 4345 C C . GLN A 1 552 ? 54.146 -38.187 0.642 1.00 45.50 570 GLN A C 1
ATOM 4346 O O . GLN A 1 552 ? 53.223 -37.684 0.043 1.00 46.97 570 GLN A O 1
ATOM 4352 N N . SER A 1 553 ? 54.221 -38.194 1.955 1.00 43.59 571 SER A N 1
ATOM 4353 C CA . SER A 1 553 ? 53.173 -37.544 2.799 1.00 46.13 571 SER A CA 1
ATOM 4354 C C . SER A 1 553 ? 53.009 -36.070 2.372 1.00 47.46 571 SER A C 1
ATOM 4355 O O . SER A 1 553 ? 51.904 -35.557 2.284 1.00 45.69 571 SER A O 1
ATOM 4358 N N . ASP A 1 554 ? 54.123 -35.401 2.126 1.00 41.15 572 ASP A N 1
ATOM 4359 C CA . ASP A 1 554 ? 54.093 -33.979 1.830 1.00 40.31 572 ASP A CA 1
ATOM 4360 C C . ASP A 1 554 ? 53.345 -33.678 0.545 1.00 38.80 572 ASP A C 1
ATOM 4361 O O . ASP A 1 554 ? 52.594 -32.675 0.462 1.00 37.73 572 ASP A O 1
ATOM 4366 N N . ILE A 1 555 ? 53.530 -34.520 -0.467 1.00 40.57 573 ILE A N 1
ATOM 4367 C CA . ILE A 1 555 ? 52.818 -34.397 -1.738 1.00 43.11 573 ILE A CA 1
ATOM 4368 C C . ILE A 1 555 ? 51.319 -34.638 -1.591 1.00 43.50 573 ILE A C 1
ATOM 4369 O O . ILE A 1 555 ? 50.478 -33.902 -2.145 1.00 41.68 573 ILE A O 1
ATOM 4374 N N . GLU A 1 556 ? 50.979 -35.673 -0.831 1.00 39.65 574 GLU A N 1
ATOM 4375 C CA . GLU A 1 556 ? 49.615 -36.014 -0.684 1.00 42.80 574 GLU A CA 1
ATOM 4376 C C . GLU A 1 556 ? 48.885 -34.925 0.115 1.00 38.08 574 GLU A C 1
ATOM 4377 O O . GLU A 1 556 ? 47.758 -34.572 -0.209 1.00 38.22 574 GLU A O 1
ATOM 4383 N N . VAL A 1 557 ? 49.538 -34.406 1.149 1.00 37.80 575 VAL A N 1
ATOM 4384 C CA . VAL A 1 557 ? 48.997 -33.272 1.936 1.00 35.83 575 VAL A CA 1
ATOM 4385 C C . VAL A 1 557 ? 48.775 -31.992 1.112 1.00 36.32 575 VAL A C 1
ATOM 4386 O O . VAL A 1 557 ? 47.707 -31.391 1.146 1.00 36.09 575 VAL A O 1
ATOM 4390 N N . ALA A 1 558 ? 49.756 -31.641 0.288 1.00 36.01 576 ALA A N 1
ATOM 4391 C CA . ALA A 1 558 ? 49.587 -30.493 -0.637 1.00 35.75 576 ALA A CA 1
ATOM 4392 C C . ALA A 1 558 ? 48.407 -30.688 -1.555 1.00 36.64 576 ALA A C 1
ATOM 4393 O O . ALA A 1 558 ? 47.574 -29.771 -1.710 1.00 38.96 576 ALA A O 1
ATOM 4395 N N . TYR A 1 559 ? 48.271 -31.892 -2.137 1.00 38.76 577 TYR A N 1
ATOM 4396 C CA . TYR A 1 559 ? 47.167 -32.216 -2.995 1.00 39.73 577 TYR A CA 1
ATOM 4397 C C . TYR A 1 559 ? 45.826 -32.077 -2.287 1.00 40.61 577 TYR A C 1
ATOM 4398 O O . TYR A 1 559 ? 44.915 -31.414 -2.807 1.00 38.45 577 TYR A O 1
ATOM 4407 N N . ARG A 1 560 ? 45.704 -32.710 -1.118 1.00 36.35 578 ARG A N 1
ATOM 4408 C CA . ARG A 1 560 ? 44.440 -32.674 -0.332 1.00 37.21 578 ARG A CA 1
ATOM 4409 C C . ARG A 1 560 ? 44.065 -31.271 0.083 1.00 35.82 578 ARG A C 1
ATOM 4410 O O . ARG A 1 560 ? 42.900 -30.862 -0.082 1.00 38.90 578 ARG A O 1
ATOM 4418 N N . TYR A 1 561 ? 45.047 -30.513 0.516 1.00 35.29 579 TYR A N 1
ATOM 4419 C CA . TYR A 1 561 ? 44.793 -29.192 1.002 1.00 33.82 579 TYR A CA 1
ATOM 4420 C C . TYR A 1 561 ? 44.273 -28.305 -0.100 1.00 36.44 579 TYR A C 1
ATOM 4421 O O . TYR A 1 561 ? 43.355 -27.496 0.089 1.00 35.75 579 TYR A O 1
ATOM 4430 N N . CYS A 1 562 ? 44.888 -28.429 -1.273 1.00 36.89 580 CYS A N 1
ATOM 4431 C CA . CYS A 1 562 ? 44.651 -27.542 -2.403 1.00 37.90 580 CYS A CA 1
ATOM 4432 C C . CYS A 1 562 ? 43.462 -28.012 -3.196 1.00 39.99 580 CYS A C 1
ATOM 4433 O O . CYS A 1 562 ? 42.758 -27.211 -3.781 1.00 43.33 580 CYS A O 1
ATOM 4436 N N . CYS A 1 563 ? 43.247 -29.312 -3.262 1.00 40.61 581 CYS A N 1
ATOM 4437 C CA . CYS A 1 563 ? 42.305 -29.848 -4.275 1.00 43.13 581 CYS A CA 1
ATOM 4438 C C . CYS A 1 563 ? 41.049 -30.522 -3.662 1.00 41.64 581 CYS A C 1
ATOM 4439 O O . CYS A 1 563 ? 40.067 -30.729 -4.338 1.00 41.45 581 CYS A O 1
ATOM 4442 N N . GLU A 1 564 ? 41.095 -30.877 -2.419 1.00 39.88 582 GLU A N 1
ATOM 4443 C CA . GLU A 1 564 ? 39.940 -31.537 -1.775 1.00 41.79 582 GLU A CA 1
ATOM 4444 C C . GLU A 1 564 ? 39.109 -30.667 -0.799 1.00 43.91 582 GLU A C 1
ATOM 4445 O O . GLU A 1 564 ? 38.173 -31.169 -0.114 1.00 43.67 582 GLU A O 1
ATOM 4451 N N . GLN A 1 565 ? 39.448 -29.394 -0.685 1.00 44.42 583 GLN A N 1
ATOM 4452 C CA . GLN A 1 565 ? 38.616 -28.393 -0.009 1.00 46.84 583 GLN A CA 1
ATOM 4453 C C . GLN A 1 565 ? 38.685 -27.102 -0.830 1.00 46.77 583 GLN A C 1
ATOM 4454 O O . GLN A 1 565 ? 39.696 -26.835 -1.492 1.00 46.73 583 GLN A O 1
ATOM 4460 N N . PRO A 1 566 ? 37.634 -26.272 -0.782 1.00 44.27 584 PRO A N 1
ATOM 4461 C CA . PRO A 1 566 ? 37.719 -25.026 -1.539 1.00 46.55 584 PRO A CA 1
ATOM 4462 C C . PRO A 1 566 ? 38.787 -24.112 -0.943 1.00 42.34 584 PRO A C 1
ATOM 4463 O O . PRO A 1 566 ? 38.873 -23.947 0.289 1.00 43.82 584 PRO A O 1
ATOM 4467 N N . LEU A 1 567 ? 39.635 -23.549 -1.794 1.00 39.91 585 LEU A N 1
ATOM 4468 C CA . LEU A 1 567 ? 40.618 -22.560 -1.363 1.00 40.45 585 LEU A CA 1
ATOM 4469 C C . LEU A 1 567 ? 39.964 -21.208 -1.269 1.00 40.62 585 LEU A C 1
ATOM 4470 O O . LEU A 1 567 ? 40.257 -20.398 -0.400 1.00 41.36 585 LEU A O 1
ATOM 4475 N N . ILE A 1 568 ? 39.088 -20.947 -2.215 1.00 44.20 586 ILE A N 1
ATOM 4476 C CA . ILE A 1 568 ? 38.319 -19.699 -2.173 1.00 42.77 586 ILE A CA 1
ATOM 4477 C C . ILE A 1 568 ? 36.850 -20.096 -1.936 1.00 45.32 586 ILE A C 1
ATOM 4478 O O . ILE A 1 568 ? 36.376 -20.967 -2.627 1.00 46.16 586 ILE A O 1
ATOM 4483 N N . ASP A 1 569 ? 36.194 -19.490 -0.934 1.00 45.61 587 ASP A N 1
ATOM 4484 C CA . ASP A 1 569 ? 34.751 -19.632 -0.737 1.00 46.62 587 ASP A CA 1
ATOM 4485 C C . ASP A 1 569 ? 34.214 -18.227 -0.549 1.00 42.82 587 ASP A C 1
ATOM 4486 O O . ASP A 1 569 ? 34.126 -17.740 0.617 1.00 43.58 587 ASP A O 1
ATOM 4491 N N . LEU A 1 570 ? 33.840 -17.604 -1.654 1.00 44.51 588 LEU A N 1
ATOM 4492 C CA . LEU A 1 570 ? 33.541 -16.173 -1.702 1.00 47.45 588 LEU A CA 1
ATOM 4493 C C . LEU A 1 570 ? 32.844 -15.856 -3.023 1.00 50.82 588 LEU A C 1
ATOM 4494 O O . LEU A 1 570 ? 33.375 -16.185 -4.066 1.00 50.46 588 LEU A O 1
ATOM 4499 N N . ARG A 1 571 ? 31.628 -15.298 -3.001 1.00 49.29 589 ARG A N 1
ATOM 4500 C CA . ARG A 1 571 ? 30.873 -15.093 -4.232 1.00 52.20 589 ARG A CA 1
ATOM 4501 C C . ARG A 1 571 ? 30.560 -13.643 -4.317 1.00 49.71 589 ARG A C 1
ATOM 4502 O O . ARG A 1 571 ? 30.449 -12.979 -3.330 1.00 49.90 589 ARG A O 1
ATOM 4510 N N . TRP A 1 572 ? 30.525 -13.155 -5.509 1.00 51.85 590 TRP A N 1
ATOM 4511 C CA . TRP A 1 572 ? 30.287 -11.740 -5.756 1.00 54.17 590 TRP A CA 1
ATOM 4512 C C . TRP A 1 572 ? 28.993 -11.243 -5.105 1.00 55.93 590 TRP A C 1
ATOM 4513 O O . TRP A 1 572 ? 28.969 -10.166 -4.508 1.00 55.88 590 TRP A O 1
ATOM 4524 N N . GLU A 1 573 ? 27.928 -12.031 -5.217 1.00 57.15 591 GLU A N 1
ATOM 4525 C CA . GLU A 1 573 ? 26.636 -11.660 -4.577 1.00 58.38 591 GLU A CA 1
ATOM 4526 C C . GLU A 1 573 ? 26.703 -11.480 -3.036 1.00 55.28 591 GLU A C 1
ATOM 4527 O O . GLU A 1 573 ? 25.902 -10.731 -2.488 1.00 57.04 591 GLU A O 1
ATOM 4533 N N . TRP A 1 574 ? 27.715 -12.038 -2.354 1.00 51.21 592 TRP A N 1
ATOM 4534 C CA . TRP A 1 574 ? 27.880 -11.832 -0.921 1.00 49.12 592 TRP A CA 1
ATOM 4535 C C . TRP A 1 574 ? 28.403 -10.469 -0.569 1.00 47.65 592 TRP A C 1
ATOM 4536 O O . TRP A 1 574 ? 28.355 -10.085 0.571 1.00 46.89 592 TRP A O 1
ATOM 4547 N N . PHE A 1 575 ? 28.885 -9.718 -1.546 1.00 51.56 593 PHE A N 1
ATOM 4548 C CA . PHE A 1 575 ? 29.346 -8.343 -1.329 1.00 51.70 593 PHE A CA 1
ATOM 4549 C C . PHE A 1 575 ? 28.182 -7.329 -1.363 1.00 54.14 593 PHE A C 1
ATOM 4550 O O . PHE A 1 575 ? 28.379 -6.170 -1.058 1.00 55.98 593 PHE A O 1
ATOM 4558 N N . ALA A 1 576 ? 27.008 -7.737 -1.833 1.00 56.27 594 ALA A N 1
ATOM 4559 C CA . ALA A 1 576 ? 25.911 -6.799 -2.091 1.00 58.88 594 ALA A CA 1
ATOM 4560 C C . ALA A 1 576 ? 25.365 -6.181 -0.847 1.00 59.49 594 ALA A C 1
ATOM 4561 O O . ALA A 1 576 ? 25.114 -6.869 0.118 1.00 53.90 594 ALA A O 1
ATOM 4563 N N . SER A 1 577 ? 25.153 -4.878 -0.868 1.00 63.45 595 SER A N 1
ATOM 4564 C CA . SER A 1 577 ? 24.537 -4.169 0.274 1.00 67.13 595 SER A CA 1
ATOM 4565 C C . SER A 1 577 ? 23.162 -4.721 0.705 1.00 66.10 595 SER A C 1
ATOM 4566 O O . SER A 1 577 ? 22.846 -4.810 1.898 1.00 65.12 595 SER A O 1
ATOM 4569 N N . GLU A 1 578 ? 22.390 -5.147 -0.270 1.00 65.87 596 GLU A N 1
ATOM 4570 C CA . GLU A 1 578 ? 21.062 -5.677 -0.031 1.00 73.10 596 GLU A CA 1
ATOM 4571 C C . GLU A 1 578 ? 21.078 -6.979 0.787 1.00 69.56 596 GLU A C 1
ATOM 4572 O O . GLU A 1 578 ? 20.088 -7.294 1.463 1.00 66.90 596 GLU A O 1
ATOM 4578 N N . ARG A 1 579 ? 22.196 -7.712 0.701 1.00 61.75 597 ARG A N 1
ATOM 4579 C CA . ARG A 1 579 ? 22.390 -8.982 1.364 1.00 59.21 597 ARG A CA 1
ATOM 4580 C C . ARG A 1 579 ? 22.301 -8.728 2.835 1.00 60.19 597 ARG A C 1
ATOM 4581 O O . ARG A 1 579 ? 21.733 -9.541 3.543 1.00 60.88 597 ARG A O 1
ATOM 4589 N N . VAL A 1 580 ? 22.834 -7.601 3.304 1.00 59.08 598 VAL A N 1
ATOM 4590 C CA . VAL A 1 580 ? 22.750 -7.244 4.711 1.00 57.94 598 VAL A CA 1
ATOM 4591 C C . VAL A 1 580 ? 21.341 -7.222 5.259 1.00 56.72 598 VAL A C 1
ATOM 4592 O O . VAL A 1 580 ? 21.100 -7.737 6.337 1.00 55.12 598 VAL A O 1
ATOM 4596 N N . LYS A 1 581 ? 20.424 -6.584 4.573 1.00 57.42 599 LYS A N 1
ATOM 4597 C CA . LYS A 1 581 ? 19.068 -6.479 5.103 1.00 60.88 599 LYS A CA 1
ATOM 4598 C C . LYS A 1 581 ? 18.490 -7.867 5.224 1.00 58.52 599 LYS A C 1
ATOM 4599 O O . LYS A 1 581 ? 17.758 -8.158 6.145 1.00 62.72 599 LYS A O 1
ATOM 4605 N N . ALA A 1 582 ? 18.793 -8.733 4.275 1.00 58.44 600 ALA A N 1
ATOM 4606 C CA . ALA A 1 582 ? 18.391 -10.132 4.361 1.00 57.39 600 ALA A CA 1
ATOM 4607 C C . ALA A 1 582 ? 19.048 -10.894 5.537 1.00 55.17 600 ALA A C 1
ATOM 4608 O O . ALA A 1 582 ? 18.393 -11.724 6.135 1.00 52.84 600 ALA A O 1
ATOM 4610 N N . ASP A 1 583 ? 20.318 -10.638 5.834 1.00 50.09 601 ASP A N 1
ATOM 4611 C CA . ASP A 1 583 ? 20.979 -11.226 7.002 1.00 51.19 601 ASP A CA 1
ATOM 4612 C C . ASP A 1 583 ? 20.274 -10.767 8.258 1.00 50.16 601 ASP A C 1
ATOM 4613 O O . ASP A 1 583 ? 20.078 -11.546 9.175 1.00 48.55 601 ASP A O 1
ATOM 4618 N N . ARG A 1 584 ? 19.917 -9.492 8.334 1.00 51.12 602 ARG A N 1
ATOM 4619 C CA . ARG A 1 584 ? 19.278 -8.982 9.539 1.00 53.00 602 ARG A CA 1
ATOM 4620 C C . ARG A 1 584 ? 17.887 -9.613 9.793 1.00 55.01 602 ARG A C 1
ATOM 4621 O O . ARG A 1 584 ? 17.494 -9.882 10.933 1.00 58.14 602 ARG A O 1
ATOM 4629 N N . GLU A 1 585 ? 17.180 -9.899 8.735 1.00 53.48 603 GLU A N 1
ATOM 4630 C CA . GLU A 1 585 ? 15.895 -10.507 8.858 1.00 57.01 603 GLU A CA 1
ATOM 4631 C C . GLU A 1 585 ? 15.963 -11.937 9.297 1.00 53.22 603 GLU A C 1
ATOM 4632 O O . GLU A 1 585 ? 15.068 -12.406 9.999 1.00 54.88 603 GLU A O 1
ATOM 4638 N N . ILE A 1 586 ? 16.967 -12.645 8.827 1.00 50.75 604 ILE A N 1
ATOM 4639 C CA . ILE A 1 586 ? 17.304 -13.980 9.338 1.00 48.61 604 ILE A CA 1
ATOM 4640 C C . ILE A 1 586 ? 17.620 -13.970 10.823 1.00 50.06 604 ILE A C 1
ATOM 4641 O O . ILE A 1 586 ? 17.002 -14.714 11.564 1.00 54.36 604 ILE A O 1
ATOM 4646 N N . VAL A 1 587 ? 18.557 -13.149 11.264 1.00 45.42 605 VAL A N 1
ATOM 4647 C CA . VAL A 1 587 ? 19.017 -13.123 12.626 1.00 47.49 605 VAL A CA 1
ATOM 4648 C C . VAL A 1 587 ? 17.938 -12.719 13.662 1.00 46.41 605 VAL A C 1
ATOM 4649 O O . VAL A 1 587 ? 17.782 -13.353 14.697 1.00 48.16 605 VAL A O 1
ATOM 4653 N N . PHE A 1 588 ? 17.199 -11.680 13.333 1.00 48.32 606 PHE A N 1
ATOM 4654 C CA . PHE A 1 588 ? 16.269 -11.067 14.261 1.00 49.43 606 PHE A CA 1
ATOM 4655 C C . PHE A 1 588 ? 14.818 -11.501 14.127 1.00 52.69 606 PHE A C 1
ATOM 4656 O O . PHE A 1 588 ? 13.922 -10.909 14.753 1.00 55.70 606 PHE A O 1
ATOM 4664 N N . ASP A 1 589 ? 14.558 -12.525 13.327 1.00 53.67 607 ASP A N 1
ATOM 4665 C CA . ASP A 1 589 ? 13.196 -13.097 13.191 1.00 55.51 607 ASP A CA 1
ATOM 4666 C C . ASP A 1 589 ? 12.608 -13.500 14.558 1.00 54.27 607 ASP A C 1
ATOM 4667 O O . ASP A 1 589 ? 13.180 -14.325 15.289 1.00 55.74 607 ASP A O 1
ATOM 4672 N N . ASN A 1 590 ? 11.494 -12.877 14.909 1.00 57.33 608 ASN A N 1
ATOM 4673 C CA . ASN A 1 590 ? 10.772 -13.108 16.163 1.00 58.07 608 ASN A CA 1
ATOM 4674 C C . ASN A 1 590 ? 11.539 -12.590 17.363 1.00 60.05 608 ASN A C 1
ATOM 4675 O O . ASN A 1 590 ? 11.240 -13.009 18.483 1.00 58.88 608 ASN A O 1
ATOM 4680 N N . PHE A 1 591 ? 12.499 -11.680 17.152 1.00 57.33 609 PHE A N 1
ATOM 4681 C CA . PHE A 1 591 ? 13.252 -11.086 18.273 1.00 59.97 609 PHE A CA 1
ATOM 4682 C C . PHE A 1 591 ? 12.370 -10.267 19.237 1.00 66.71 609 PHE A C 1
ATOM 4683 O O . PHE A 1 591 ? 11.596 -9.421 18.809 1.00 62.18 609 PHE A O 1
ATOM 4691 N N . THR A 1 592 ? 12.534 -10.477 20.557 1.00 72.83 610 THR A N 1
ATOM 4692 C CA . THR A 1 592 ? 11.753 -9.674 21.516 1.00 79.33 610 THR A CA 1
ATOM 4693 C C . THR A 1 592 ? 12.613 -8.676 22.321 1.00 74.99 610 THR A C 1
ATOM 4694 O O . THR A 1 592 ? 12.546 -7.480 22.003 1.00 78.19 610 THR A O 1
ATOM 4698 N N . THR B 1 1 ? 36.840 17.143 72.344 1.00 114.96 19 THR B N 1
ATOM 4699 C CA . THR B 1 1 ? 36.198 17.045 70.991 1.00 114.40 19 THR B CA 1
ATOM 4700 C C . THR B 1 1 ? 37.245 17.002 69.859 1.00 111.56 19 THR B C 1
ATOM 4701 O O . THR B 1 1 ? 38.308 17.565 69.985 1.00 114.27 19 THR B O 1
ATOM 4705 N N . ILE B 1 2 ? 36.904 16.397 68.741 1.00 107.30 20 ILE B N 1
ATOM 4706 C CA . ILE B 1 2 ? 37.834 16.169 67.648 1.00 106.23 20 ILE B CA 1
ATOM 4707 C C . ILE B 1 2 ? 37.164 16.491 66.324 1.00 104.62 20 ILE B C 1
ATOM 4708 O O . ILE B 1 2 ? 35.894 16.582 66.227 1.00 106.61 20 ILE B O 1
ATOM 4713 N N . THR B 1 3 ? 38.023 16.641 65.291 1.00 101.59 21 THR B N 1
ATOM 4714 C CA . THR B 1 3 ? 37.556 16.650 63.921 1.00 96.68 21 THR B CA 1
ATOM 4715 C C . THR B 1 3 ? 36.933 15.297 63.601 1.00 91.82 21 THR B C 1
ATOM 4716 O O . THR B 1 3 ? 37.593 14.215 63.679 1.00 90.15 21 THR B O 1
ATOM 4720 N N . ALA B 1 4 ? 35.685 15.333 63.151 1.00 90.05 22 ALA B N 1
ATOM 4721 C CA . ALA B 1 4 ? 35.004 14.118 62.735 1.00 86.68 22 ALA B CA 1
ATOM 4722 C C . ALA B 1 4 ? 35.738 13.459 61.577 1.00 82.75 22 ALA B C 1
ATOM 4723 O O . ALA B 1 4 ? 36.442 14.148 60.859 1.00 83.42 22 ALA B O 1
ATOM 4725 N N . ARG B 1 5 ? 35.584 12.150 61.419 1.00 79.18 23 ARG B N 1
ATOM 4726 C CA . ARG B 1 5 ? 36.355 11.377 60.436 1.00 75.47 23 ARG B CA 1
ATOM 4727 C C . ARG B 1 5 ? 35.481 10.652 59.431 1.00 71.25 23 ARG B C 1
ATOM 4728 O O . ARG B 1 5 ? 35.871 9.617 58.899 1.00 67.37 23 ARG B O 1
ATOM 4736 N N . HIS B 1 6 ? 34.283 11.171 59.190 1.00 70.99 24 HIS B N 1
ATOM 4737 C CA . HIS B 1 6 ? 33.342 10.556 58.216 1.00 69.46 24 HIS B CA 1
ATOM 4738 C C . HIS B 1 6 ? 33.968 10.519 56.832 1.00 67.92 24 HIS B C 1
ATOM 4739 O O . HIS B 1 6 ? 33.812 9.565 56.129 1.00 64.53 24 HIS B O 1
ATOM 4746 N N . THR B 1 7 ? 34.738 11.564 56.474 1.00 70.43 25 THR B N 1
ATOM 4747 C CA . THR B 1 7 ? 35.343 11.537 55.140 1.00 70.56 25 THR B CA 1
ATOM 4748 C C . THR B 1 7 ? 36.347 10.358 54.949 1.00 69.71 25 THR B C 1
ATOM 4749 O O . THR B 1 7 ? 36.639 9.976 53.805 1.00 71.27 25 THR B O 1
ATOM 4753 N N . GLN B 1 8 ? 36.817 9.753 56.047 1.00 70.62 26 GLN B N 1
ATOM 4754 C CA . GLN B 1 8 ? 37.775 8.612 56.022 1.00 69.56 26 GLN B CA 1
ATOM 4755 C C . GLN B 1 8 ? 37.165 7.257 55.822 1.00 66.59 26 GLN B C 1
ATOM 4756 O O . GLN B 1 8 ? 37.864 6.224 55.750 1.00 65.29 26 GLN B O 1
ATOM 4762 N N . TYR B 1 9 ? 35.851 7.214 55.642 1.00 65.81 27 TYR B N 1
ATOM 4763 C CA . TYR B 1 9 ? 35.214 5.959 55.355 1.00 63.88 27 TYR B CA 1
ATOM 4764 C C . TYR B 1 9 ? 34.445 6.056 54.052 1.00 61.58 27 TYR B C 1
ATOM 4765 O O . TYR B 1 9 ? 33.453 6.767 53.970 1.00 62.81 27 TYR B O 1
ATOM 4774 N N . SER B 1 10 ? 34.890 5.342 53.040 1.00 59.90 28 SER B N 1
ATOM 4775 C CA . SER B 1 10 ? 34.484 5.673 51.708 1.00 59.38 28 SER B CA 1
ATOM 4776 C C . SER B 1 10 ? 34.624 4.534 50.802 1.00 56.33 28 SER B C 1
ATOM 4777 O O . SER B 1 10 ? 35.674 3.921 50.758 1.00 54.63 28 SER B O 1
ATOM 4780 N N . HIS B 1 11 ? 33.529 4.137 50.124 1.00 54.13 29 HIS B N 1
ATOM 4781 C CA . HIS B 1 11 ? 33.596 3.115 49.165 1.00 52.41 29 HIS B CA 1
ATOM 4782 C C . HIS B 1 11 ? 34.479 3.484 47.965 1.00 50.43 29 HIS B C 1
ATOM 4783 O O . HIS B 1 11 ? 34.575 4.648 47.604 1.00 50.46 29 HIS B O 1
ATOM 4790 N N . ALA B 1 12 ? 35.065 2.460 47.379 1.00 50.73 30 ALA B N 1
ATOM 4791 C CA . ALA B 1 12 ? 35.860 2.632 46.152 1.00 52.95 30 ALA B CA 1
ATOM 4792 C C . ALA B 1 12 ? 35.013 3.212 44.983 1.00 55.63 30 ALA B C 1
ATOM 4793 O O . ALA B 1 12 ? 33.810 2.866 44.831 1.00 53.86 30 ALA B O 1
ATOM 4795 N N . LYS B 1 13 ? 35.654 4.080 44.189 1.00 54.23 31 LYS B N 1
ATOM 4796 C CA . LYS B 1 13 ? 35.113 4.560 42.914 1.00 53.66 31 LYS B CA 1
ATOM 4797 C C . LYS B 1 13 ? 35.751 3.801 41.784 1.00 50.08 31 LYS B C 1
ATOM 4798 O O . LYS B 1 13 ? 36.992 3.633 41.739 1.00 47.45 31 LYS B O 1
ATOM 4804 N N . THR B 1 14 ? 34.911 3.275 40.895 1.00 48.88 32 THR B N 1
ATOM 4805 C CA . THR B 1 14 ? 35.349 2.390 39.840 1.00 48.22 32 THR B CA 1
ATOM 4806 C C . THR B 1 14 ? 34.944 2.807 38.411 1.00 47.91 32 THR B C 1
ATOM 4807 O O . THR B 1 14 ? 34.878 1.968 37.494 1.00 44.95 32 THR B O 1
ATOM 4811 N N . GLY B 1 15 ? 34.695 4.098 38.247 1.00 50.68 33 GLY B N 1
ATOM 4812 C CA . GLY B 1 15 ? 34.402 4.676 36.925 1.00 53.27 33 GLY B CA 1
ATOM 4813 C C . GLY B 1 15 ? 32.917 4.859 36.599 1.00 52.99 33 GLY B C 1
ATOM 4814 O O . GLY B 1 15 ? 32.566 5.751 35.864 1.00 54.05 33 GLY B O 1
ATOM 4815 N N . GLY B 1 16 ? 32.050 4.011 37.126 1.00 52.44 34 GLY B N 1
ATOM 4816 C CA . GLY B 1 16 ? 30.588 4.222 36.956 1.00 58.42 34 GLY B CA 1
ATOM 4817 C C . GLY B 1 16 ? 29.949 3.415 35.809 1.00 58.87 34 GLY B C 1
ATOM 4818 O O . GLY B 1 16 ? 28.732 3.414 35.653 1.00 65.91 34 GLY B O 1
ATOM 4819 N N . PHE B 1 17 ? 30.739 2.765 34.979 1.00 54.40 35 PHE B N 1
ATOM 4820 C CA . PHE B 1 17 ? 30.177 1.949 33.891 1.00 51.40 35 PHE B CA 1
ATOM 4821 C C . PHE B 1 17 ? 30.203 0.486 34.234 1.00 50.63 35 PHE B C 1
ATOM 4822 O O . PHE B 1 17 ? 31.236 -0.056 34.713 1.00 47.26 35 PHE B O 1
ATOM 4830 N N . SER B 1 18 ? 29.113 -0.198 33.932 1.00 46.79 36 SER B N 1
ATOM 4831 C CA . SER B 1 18 ? 29.232 -1.630 33.690 1.00 47.42 36 SER B CA 1
ATOM 4832 C C . SER B 1 18 ? 28.246 -2.059 32.581 1.00 44.17 36 SER B C 1
ATOM 4833 O O . SER B 1 18 ? 27.186 -1.489 32.454 1.00 47.26 36 SER B O 1
ATOM 4836 N N . GLN B 1 19 ? 28.638 -3.081 31.847 1.00 43.03 37 GLN B N 1
ATOM 4837 C CA . GLN B 1 19 ? 27.932 -3.626 30.669 1.00 42.96 37 GLN B CA 1
ATOM 4838 C C . GLN B 1 19 ? 26.755 -4.468 31.073 1.00 44.51 37 GLN B C 1
ATOM 4839 O O . GLN B 1 19 ? 26.881 -5.352 31.951 1.00 42.43 37 GLN B O 1
ATOM 4845 N N . THR B 1 20 ? 25.601 -4.214 30.453 1.00 45.93 38 THR B N 1
ATOM 4846 C CA . THR B 1 20 ? 24.396 -5.093 30.632 1.00 42.70 38 THR B CA 1
ATOM 4847 C C . THR B 1 20 ? 24.607 -6.400 29.881 1.00 41.24 38 THR B C 1
ATOM 4848 O O . THR B 1 20 ? 25.027 -6.408 28.732 1.00 41.44 38 THR B O 1
ATOM 4852 N N . GLY B 1 21 ? 24.394 -7.512 30.549 1.00 37.75 39 GLY B N 1
ATOM 4853 C CA . GLY B 1 21 ? 24.435 -8.802 29.975 1.00 37.34 39 GLY B CA 1
ATOM 4854 C C . GLY B 1 21 ? 23.247 -9.181 29.125 1.00 37.26 39 GLY B C 1
ATOM 4855 O O . GLY B 1 21 ? 22.297 -8.426 29.007 1.00 39.35 39 GLY B O 1
ATOM 4856 N N . PRO B 1 22 ? 23.304 -10.351 28.502 1.00 36.34 40 PRO B N 1
ATOM 4857 C CA . PRO B 1 22 ? 22.176 -10.742 27.653 1.00 35.99 40 PRO B CA 1
ATOM 4858 C C . PRO B 1 22 ? 20.959 -11.129 28.458 1.00 37.65 40 PRO B C 1
ATOM 4859 O O . PRO B 1 22 ? 21.097 -11.622 29.607 1.00 38.25 40 PRO B O 1
ATOM 4863 N N . THR B 1 23 ? 19.807 -10.996 27.853 1.00 37.02 41 THR B N 1
ATOM 4864 C CA . THR B 1 23 ? 18.524 -11.380 28.429 1.00 42.47 41 THR B CA 1
ATOM 4865 C C . THR B 1 23 ? 17.978 -12.632 27.733 1.00 42.28 41 THR B C 1
ATOM 4866 O O . THR B 1 23 ? 17.956 -12.675 26.506 1.00 42.08 41 THR B O 1
ATOM 4870 N N . LEU B 1 24 ? 17.507 -13.598 28.531 1.00 39.36 42 LEU B N 1
ATOM 4871 C CA . LEU B 1 24 ? 16.841 -14.785 28.039 1.00 38.23 42 LEU B CA 1
ATOM 4872 C C . LEU B 1 24 ? 15.380 -14.480 27.941 1.00 38.79 42 LEU B C 1
ATOM 4873 O O . LEU B 1 24 ? 14.632 -14.193 28.970 1.00 37.70 42 LEU B O 1
ATOM 4878 N N . HIS B 1 25 ? 14.924 -14.519 26.713 1.00 39.16 43 HIS B N 1
ATOM 4879 C CA . HIS B 1 25 ? 13.511 -14.271 26.474 1.00 41.96 43 HIS B CA 1
ATOM 4880 C C . HIS B 1 25 ? 12.756 -15.598 26.440 1.00 39.45 43 HIS B C 1
ATOM 4881 O O . HIS B 1 25 ? 13.366 -16.630 26.269 1.00 39.44 43 HIS B O 1
ATOM 4888 N N . ASN B 1 26 ? 11.422 -15.550 26.608 1.00 43.40 44 ASN B N 1
ATOM 4889 C CA . ASN B 1 26 ? 10.561 -16.749 26.517 1.00 42.20 44 ASN B CA 1
ATOM 4890 C C . ASN B 1 26 ? 10.974 -17.528 25.278 1.00 41.53 44 ASN B C 1
ATOM 4891 O O . ASN B 1 26 ? 10.813 -16.993 24.168 1.00 44.08 44 ASN B O 1
ATOM 4896 N N . PRO B 1 27 ? 11.518 -18.763 25.433 1.00 38.39 45 PRO B N 1
ATOM 4897 C CA . PRO B 1 27 ? 12.093 -19.442 24.297 1.00 38.08 45 PRO B CA 1
ATOM 4898 C C . PRO B 1 27 ? 11.084 -19.999 23.281 1.00 39.19 45 PRO B C 1
ATOM 4899 O O . PRO B 1 27 ? 11.481 -20.376 22.202 1.00 40.81 45 PRO B O 1
ATOM 4903 N N . TYR B 1 28 ? 9.816 -20.077 23.623 1.00 40.20 46 TYR B N 1
ATOM 4904 C CA . TYR B 1 28 ? 8.823 -20.488 22.683 1.00 42.55 46 TYR B CA 1
ATOM 4905 C C . TYR B 1 28 ? 8.527 -19.259 21.826 1.00 46.22 46 TYR B C 1
ATOM 4906 O O . TYR B 1 28 ? 8.633 -19.317 20.625 1.00 50.58 46 TYR B O 1
ATOM 4915 N N . LYS B 1 29 ? 8.207 -18.135 22.440 1.00 45.22 47 LYS B N 1
ATOM 4916 C CA . LYS B 1 29 ? 7.848 -16.923 21.705 1.00 48.96 47 LYS B CA 1
ATOM 4917 C C . LYS B 1 29 ? 8.993 -16.357 20.871 1.00 49.54 47 LYS B C 1
ATOM 4918 O O . LYS B 1 29 ? 8.781 -15.817 19.832 1.00 49.35 47 LYS B O 1
ATOM 4924 N N . ASP B 1 30 ? 10.212 -16.484 21.385 1.00 45.92 48 ASP B N 1
ATOM 4925 C CA . ASP B 1 30 ? 11.368 -15.847 20.822 1.00 47.52 48 ASP B CA 1
ATOM 4926 C C . ASP B 1 30 ? 11.965 -16.713 19.754 1.00 49.08 48 ASP B C 1
ATOM 4927 O O . ASP B 1 30 ? 12.835 -16.202 19.002 1.00 51.59 48 ASP B O 1
ATOM 4932 N N . ASP B 1 31 ? 11.575 -17.997 19.672 1.00 45.79 49 ASP B N 1
ATOM 4933 C CA . ASP B 1 31 ? 12.228 -18.889 18.697 1.00 45.56 49 ASP B CA 1
ATOM 4934 C C . ASP B 1 31 ? 11.832 -18.444 17.263 1.00 47.98 49 ASP B C 1
ATOM 4935 O O . ASP B 1 31 ? 10.643 -18.263 16.995 1.00 49.41 49 ASP B O 1
ATOM 4940 N N . PRO B 1 32 ? 12.828 -18.325 16.362 1.00 47.84 50 PRO B N 1
ATOM 4941 C CA . PRO B 1 32 ? 12.601 -18.007 14.954 1.00 50.63 50 PRO B CA 1
ATOM 4942 C C . PRO B 1 32 ? 11.639 -18.912 14.221 1.00 49.58 50 PRO B C 1
ATOM 4943 O O . PRO B 1 32 ? 10.847 -18.414 13.448 1.00 54.80 50 PRO B O 1
ATOM 4947 N N . ILE B 1 33 ? 11.701 -20.223 14.414 1.00 48.71 51 ILE B N 1
ATOM 4948 C CA . ILE B 1 33 ? 10.889 -21.126 13.618 1.00 51.59 51 ILE B CA 1
ATOM 4949 C C . ILE B 1 33 ? 10.033 -22.169 14.302 1.00 51.96 51 ILE B C 1
ATOM 4950 O O . ILE B 1 33 ? 9.234 -22.793 13.632 1.00 50.80 51 ILE B O 1
ATOM 4955 N N . LEU B 1 34 ? 10.193 -22.382 15.603 1.00 49.69 52 LEU B N 1
ATOM 4956 C CA . LEU B 1 34 ? 9.395 -23.369 16.325 1.00 49.16 52 LEU B CA 1
ATOM 4957 C C . LEU B 1 34 ? 7.878 -23.256 16.171 1.00 51.29 52 LEU B C 1
ATOM 4958 O O . LEU B 1 34 ? 7.212 -24.246 15.881 1.00 50.70 52 LEU B O 1
ATOM 4963 N N . ASP B 1 35 ? 7.334 -22.075 16.437 1.00 51.22 53 ASP B N 1
ATOM 4964 C CA . ASP B 1 35 ? 5.903 -21.900 16.353 1.00 53.75 53 ASP B CA 1
ATOM 4965 C C . ASP B 1 35 ? 5.419 -22.082 14.889 1.00 57.31 53 ASP B C 1
ATOM 4966 O O . ASP B 1 35 ? 4.401 -22.740 14.662 1.00 61.56 53 ASP B O 1
ATOM 4971 N N . ARG B 1 36 ? 6.108 -21.482 13.906 1.00 56.89 54 ARG B N 1
ATOM 4972 C CA . ARG B 1 36 ? 5.742 -21.658 12.483 1.00 58.75 54 ARG B CA 1
ATOM 4973 C C . ARG B 1 36 ? 5.729 -23.135 12.094 1.00 57.27 54 ARG B C 1
ATOM 4974 O O . ARG B 1 36 ? 4.848 -23.555 11.382 1.00 59.28 54 ARG B O 1
ATOM 4982 N N . THR B 1 37 ? 6.677 -23.913 12.610 1.00 56.85 55 THR B N 1
ATOM 4983 C CA . THR B 1 37 ? 6.835 -25.328 12.303 1.00 54.09 55 THR B CA 1
ATOM 4984 C C . THR B 1 37 ? 5.720 -26.149 12.906 1.00 57.48 55 THR B C 1
ATOM 4985 O O . THR B 1 37 ? 5.167 -27.028 12.228 1.00 55.83 55 THR B O 1
ATOM 4989 N N . LEU B 1 38 ? 5.346 -25.847 14.156 1.00 54.22 56 LEU B N 1
ATOM 4990 C CA . LEU B 1 38 ? 4.211 -26.522 14.797 1.00 55.37 56 LEU B CA 1
ATOM 4991 C C . LEU B 1 38 ? 2.867 -26.236 14.096 1.00 58.08 56 LEU B C 1
ATOM 4992 O O . LEU B 1 38 ? 1.997 -27.115 13.947 1.00 58.32 56 LEU B O 1
ATOM 4997 N N . ARG B 1 39 ? 2.674 -24.989 13.705 1.00 60.63 57 ARG B N 1
ATOM 4998 C CA . ARG B 1 39 ? 1.513 -24.638 12.876 1.00 64.05 57 ARG B CA 1
ATOM 4999 C C . ARG B 1 39 ? 1.362 -25.510 11.623 1.00 63.69 57 ARG B C 1
ATOM 5000 O O . ARG B 1 39 ? 0.269 -25.812 11.241 1.00 59.66 57 ARG B O 1
ATOM 5008 N N . ARG B 1 40 ? 2.461 -25.874 10.972 1.00 62.53 58 ARG B N 1
ATOM 5009 C CA . ARG B 1 40 ? 2.420 -26.687 9.761 1.00 64.97 58 ARG B CA 1
ATOM 5010 C C . ARG B 1 40 ? 2.181 -28.130 10.036 1.00 63.06 58 ARG B C 1
ATOM 5011 O O . ARG B 1 40 ? 1.523 -28.788 9.280 1.00 60.87 58 ARG B O 1
ATOM 5019 N N . LEU B 1 41 ? 2.802 -28.640 11.084 1.00 62.96 59 LEU B N 1
ATOM 5020 C CA . LEU B 1 41 ? 2.800 -30.092 11.353 1.00 63.76 59 LEU B CA 1
ATOM 5021 C C . LEU B 1 41 ? 1.587 -30.591 12.091 1.00 63.56 59 LEU B C 1
ATOM 5022 O O . LEU B 1 41 ? 1.213 -31.724 11.925 1.00 65.70 59 LEU B O 1
ATOM 5027 N N . LEU B 1 42 ? 0.981 -29.750 12.917 1.00 64.73 60 LEU B N 1
ATOM 5028 C CA . LEU B 1 42 ? -0.122 -30.146 13.754 1.00 64.41 60 LEU B CA 1
ATOM 5029 C C . LEU B 1 42 ? -1.464 -29.677 13.203 1.00 67.47 60 LEU B C 1
ATOM 5030 O O . LEU B 1 42 ? -1.574 -28.578 12.670 1.00 67.59 60 LEU B O 1
ATOM 5035 N N . PRO B 1 43 ? -2.493 -30.488 13.390 1.00 70.19 61 PRO B N 1
ATOM 5036 C CA . PRO B 1 43 ? -3.881 -30.101 13.108 1.00 72.19 61 PRO B CA 1
ATOM 5037 C C . PRO B 1 43 ? -4.250 -28.859 13.924 1.00 73.52 61 PRO B C 1
ATOM 5038 O O . PRO B 1 43 ? -3.760 -28.743 15.057 1.00 65.04 61 PRO B O 1
ATOM 5042 N N . GLU B 1 44 ? -5.151 -27.999 13.410 1.00 74.92 62 GLU B N 1
ATOM 5043 C CA . GLU B 1 44 ? -5.309 -26.571 13.893 1.00 78.80 62 GLU B CA 1
ATOM 5044 C C . GLU B 1 44 ? -5.722 -26.521 15.334 1.00 77.46 62 GLU B C 1
ATOM 5045 O O . GLU B 1 44 ? -5.280 -25.627 16.090 1.00 79.37 62 GLU B O 1
ATOM 5051 N N . SER B 1 45 ? -6.539 -27.506 15.662 1.00 69.39 63 SER B N 1
ATOM 5052 C CA . SER B 1 45 ? -7.053 -27.757 16.962 1.00 77.12 63 SER B CA 1
ATOM 5053 C C . SER B 1 45 ? -5.943 -28.098 17.964 1.00 77.59 63 SER B C 1
ATOM 5054 O O . SER B 1 45 ? -5.876 -27.538 19.094 1.00 80.46 63 SER B O 1
ATOM 5057 N N . GLU B 1 46 ? -5.075 -29.030 17.569 1.00 74.20 64 GLU B N 1
ATOM 5058 C CA . GLU B 1 46 ? -4.065 -29.517 18.486 1.00 67.74 64 GLU B CA 1
ATOM 5059 C C . GLU B 1 46 ? -3.062 -28.421 18.613 1.00 66.46 64 GLU B C 1
ATOM 5060 O O . GLU B 1 46 ? -2.480 -28.241 19.655 1.00 69.22 64 GLU B O 1
ATOM 5066 N N . TYR B 1 47 ? -2.821 -27.706 17.520 1.00 65.91 65 TYR B N 1
ATOM 5067 C CA . TYR B 1 47 ? -1.913 -26.601 17.515 1.00 64.34 65 TYR B CA 1
ATOM 5068 C C . TYR B 1 47 ? -2.138 -25.641 18.683 1.00 65.86 65 TYR B C 1
ATOM 5069 O O . TYR B 1 47 ? -1.157 -25.263 19.371 1.00 60.19 65 TYR B O 1
ATOM 5078 N N . MET B 1 48 ? -3.392 -25.263 18.932 1.00 65.70 66 MET B N 1
ATOM 5079 C CA . MET B 1 48 ? -3.710 -24.276 19.978 1.00 67.11 66 MET B CA 1
ATOM 5080 C C . MET B 1 48 ? -3.377 -24.789 21.342 1.00 61.32 66 MET B C 1
ATOM 5081 O O . MET B 1 48 ? -2.774 -24.085 22.129 1.00 61.61 66 MET B O 1
ATOM 5086 N N . ARG B 1 49 ? -3.744 -26.025 21.602 1.00 58.06 67 ARG B N 1
ATOM 5087 C CA . ARG B 1 49 ? -3.489 -26.603 22.897 1.00 58.48 67 ARG B CA 1
ATOM 5088 C C . ARG B 1 49 ? -1.997 -26.692 23.142 1.00 56.52 67 ARG B C 1
ATOM 5089 O O . ARG B 1 49 ? -1.492 -26.366 24.224 1.00 55.50 67 ARG B O 1
ATOM 5097 N N . VAL B 1 50 ? -1.269 -27.121 22.121 1.00 55.55 68 VAL B N 1
ATOM 5098 C CA . VAL B 1 50 ? 0.133 -27.371 22.262 1.00 52.41 68 VAL B CA 1
ATOM 5099 C C . VAL B 1 50 ? 0.893 -26.089 22.413 1.00 52.16 68 VAL B C 1
ATOM 5100 O O . VAL B 1 50 ? 1.776 -25.987 23.299 1.00 48.84 68 VAL B O 1
ATOM 5104 N N . ALA B 1 51 ? 0.546 -25.081 21.629 1.00 51.52 69 ALA B N 1
ATOM 5105 C CA . ALA B 1 51 ? 1.245 -23.817 21.718 1.00 52.47 69 ALA B CA 1
ATOM 5106 C C . ALA B 1 51 ? 0.957 -23.128 23.028 1.00 53.04 69 ALA B C 1
ATOM 5107 O O . ALA B 1 51 ? 1.845 -22.478 23.563 1.00 50.67 69 ALA B O 1
ATOM 5109 N N . ALA B 1 52 ? -0.258 -23.230 23.551 1.00 53.50 70 ALA B N 1
ATOM 5110 C CA . ALA B 1 52 ? -0.499 -22.596 24.861 1.00 55.03 70 ALA B CA 1
ATOM 5111 C C . ALA B 1 52 ? 0.329 -23.279 25.946 1.00 52.77 70 ALA B C 1
ATOM 5112 O O . ALA B 1 52 ? 0.933 -22.595 26.759 1.00 54.08 70 ALA B O 1
ATOM 5114 N N . ASP B 1 53 ? 0.441 -24.600 25.912 1.00 49.59 71 ASP B N 1
ATOM 5115 C CA . ASP B 1 53 ? 1.284 -25.269 26.898 1.00 49.46 71 ASP B CA 1
ATOM 5116 C C . ASP B 1 53 ? 2.755 -24.822 26.826 1.00 45.41 71 ASP B C 1
ATOM 5117 O O . ASP B 1 53 ? 3.402 -24.527 27.830 1.00 45.91 71 ASP B O 1
ATOM 5122 N N . LEU B 1 54 ? 3.286 -24.753 25.618 1.00 47.59 72 LEU B N 1
ATOM 5123 C CA . LEU B 1 54 ? 4.655 -24.439 25.407 1.00 44.27 72 LEU B CA 1
ATOM 5124 C C . LEU B 1 54 ? 4.969 -22.996 25.734 1.00 44.91 72 LEU B C 1
ATOM 5125 O O . LEU B 1 54 ? 6.019 -22.710 26.338 1.00 43.69 72 LEU B O 1
ATOM 5130 N N . SER B 1 55 ? 4.069 -22.098 25.372 1.00 46.65 73 SER B N 1
ATOM 5131 C CA . SER B 1 55 ? 4.247 -20.713 25.680 1.00 48.68 73 SER B CA 1
ATOM 5132 C C . SER B 1 55 ? 4.279 -20.459 27.209 1.00 47.23 73 SER B C 1
ATOM 5133 O O . SER B 1 55 ? 5.146 -19.704 27.698 1.00 43.72 73 SER B O 1
ATOM 5136 N N . LYS B 1 56 ? 3.383 -21.118 27.940 1.00 48.40 74 LYS B N 1
ATOM 5137 C CA . LYS B 1 56 ? 3.329 -21.046 29.397 1.00 46.73 74 LYS B CA 1
ATOM 5138 C C . LYS B 1 56 ? 4.604 -21.628 29.966 1.00 44.39 74 LYS B C 1
ATOM 5139 O O . LYS B 1 56 ? 5.251 -20.988 30.814 1.00 41.71 74 LYS B O 1
ATOM 5145 N N . PHE B 1 57 ? 5.035 -22.776 29.444 1.00 42.91 75 PHE B N 1
ATOM 5146 C CA . PHE B 1 57 ? 6.289 -23.359 29.893 1.00 40.24 75 PHE B CA 1
ATOM 5147 C C . PHE B 1 57 ? 7.478 -22.467 29.655 1.00 40.75 75 PHE B C 1
ATOM 5148 O O . PHE B 1 57 ? 8.419 -22.428 30.466 1.00 40.20 75 PHE B O 1
ATOM 5156 N N . GLY B 1 58 ? 7.504 -21.768 28.536 1.00 39.97 76 GLY B N 1
ATOM 5157 C CA . GLY B 1 58 ? 8.523 -20.787 28.267 1.00 39.67 76 GLY B CA 1
ATOM 5158 C C . GLY B 1 58 ? 8.665 -19.707 29.313 1.00 39.84 76 GLY B C 1
ATOM 5159 O O . GLY B 1 58 ? 9.792 -19.288 29.576 1.00 41.64 76 GLY B O 1
ATOM 5160 N N . ASP B 1 59 ? 7.563 -19.256 29.903 1.00 40.97 77 ASP B N 1
ATOM 5161 C CA . ASP B 1 59 ? 7.640 -18.301 30.992 1.00 43.34 77 ASP B CA 1
ATOM 5162 C C . ASP B 1 59 ? 8.132 -18.958 32.275 1.00 44.04 77 ASP B C 1
ATOM 5163 O O . ASP B 1 59 ? 8.799 -18.316 33.120 1.00 45.26 77 ASP B O 1
ATOM 5168 N N . ARG B 1 60 ? 7.833 -20.234 32.419 1.00 41.87 78 ARG B N 1
ATOM 5169 C CA . ARG B 1 60 ? 8.390 -20.974 33.538 1.00 40.83 78 ARG B CA 1
ATOM 5170 C C . ARG B 1 60 ? 9.888 -21.153 33.405 1.00 38.28 78 ARG B C 1
ATOM 5171 O O . ARG B 1 60 ? 10.617 -21.182 34.415 1.00 39.33 78 ARG B O 1
ATOM 5179 N N . ILE B 1 61 ? 10.376 -21.314 32.174 1.00 36.65 79 ILE B N 1
ATOM 5180 C CA . ILE B 1 61 ? 11.794 -21.421 31.920 1.00 36.32 79 ILE B CA 1
ATOM 5181 C C . ILE B 1 61 ? 12.488 -20.122 32.388 1.00 35.80 79 ILE B C 1
ATOM 5182 O O . ILE B 1 61 ? 13.500 -20.194 33.082 1.00 35.71 79 ILE B O 1
ATOM 5187 N N . THR B 1 62 ? 11.985 -18.960 31.980 1.00 36.70 80 THR B N 1
ATOM 5188 C CA . THR B 1 62 ? 12.661 -17.722 32.269 1.00 41.82 80 THR B CA 1
ATOM 5189 C C . THR B 1 62 ? 12.508 -17.346 33.760 1.00 41.05 80 THR B C 1
ATOM 5190 O O . THR B 1 62 ? 13.469 -16.914 34.385 1.00 42.22 80 THR B O 1
ATOM 5194 N N . SER B 1 63 ? 11.361 -17.626 34.323 1.00 41.83 81 SER B N 1
ATOM 5195 C CA . SER B 1 63 ? 11.077 -17.254 35.693 1.00 42.48 81 SER B CA 1
ATOM 5196 C C . SER B 1 63 ? 11.646 -18.219 36.719 1.00 42.43 81 SER B C 1
ATOM 5197 O O . SER B 1 63 ? 11.825 -17.796 37.845 1.00 42.52 81 SER B O 1
ATOM 5200 N N . GLU B 1 64 ? 11.853 -19.500 36.380 1.00 38.55 82 GLU B N 1
ATOM 5201 C CA . GLU B 1 64 ? 12.191 -20.553 37.373 1.00 37.61 82 GLU B CA 1
ATOM 5202 C C . GLU B 1 64 ? 13.250 -21.538 36.921 1.00 36.89 82 GLU B C 1
ATOM 5203 O O . GLU B 1 64 ? 14.286 -21.716 37.605 1.00 35.68 82 GLU B O 1
ATOM 5209 N N . VAL B 1 65 ? 13.076 -22.166 35.769 1.00 35.64 83 VAL B N 1
ATOM 5210 C CA . VAL B 1 65 ? 13.896 -23.319 35.444 1.00 33.87 83 VAL B CA 1
ATOM 5211 C C . VAL B 1 65 ? 15.315 -22.876 35.191 1.00 32.16 83 VAL B C 1
ATOM 5212 O O . VAL B 1 65 ? 16.235 -23.520 35.665 1.00 31.11 83 VAL B O 1
ATOM 5216 N N . GLU B 1 66 ? 15.511 -21.819 34.392 1.00 31.69 84 GLU B N 1
ATOM 5217 C CA . GLU B 1 66 ? 16.870 -21.351 34.130 1.00 33.43 84 GLU B CA 1
ATOM 5218 C C . GLU B 1 66 ? 17.741 -21.218 35.440 1.00 32.15 84 GLU B C 1
ATOM 5219 O O . GLU B 1 66 ? 18.890 -21.610 35.447 1.00 30.19 84 GLU B O 1
ATOM 5225 N N . HIS B 1 67 ? 17.180 -20.613 36.479 1.00 32.62 85 HIS B N 1
ATOM 5226 C CA . HIS B 1 67 ? 17.910 -20.337 37.739 1.00 36.74 85 HIS B CA 1
ATOM 5227 C C . HIS B 1 67 ? 18.195 -21.631 38.395 1.00 32.18 85 HIS B C 1
ATOM 5228 O O . HIS B 1 67 ? 19.296 -21.858 38.823 1.00 32.12 85 HIS B O 1
ATOM 5235 N N . LEU B 1 68 ? 17.205 -22.542 38.380 1.00 28.28 86 LEU B N 1
ATOM 5236 C CA . LEU B 1 68 ? 17.430 -23.875 38.956 1.00 28.65 86 LEU B CA 1
ATOM 5237 C C . LEU B 1 68 ? 18.559 -24.608 38.291 1.00 28.29 86 LEU B C 1
ATOM 5238 O O . LEU B 1 68 ? 19.458 -25.184 38.972 1.00 28.55 86 LEU B O 1
ATOM 5243 N N . GLY B 1 69 ? 18.543 -24.611 36.936 1.00 28.50 87 GLY B N 1
ATOM 5244 C CA . GLY B 1 69 ? 19.638 -25.278 36.176 1.00 28.84 87 GLY B CA 1
ATOM 5245 C C . GLY B 1 69 ? 21.015 -24.688 36.455 1.00 26.95 87 GLY B C 1
ATOM 5246 O O . GLY B 1 69 ? 22.002 -25.394 36.605 1.00 27.18 87 GLY B O 1
ATOM 5247 N N . ARG B 1 70 ? 21.056 -23.375 36.576 1.00 29.16 88 ARG B N 1
ATOM 5248 C CA . ARG B 1 70 ? 22.292 -22.676 37.008 1.00 28.69 88 ARG B CA 1
ATOM 5249 C C . ARG B 1 70 ? 22.779 -23.080 38.358 1.00 28.04 88 ARG B C 1
ATOM 5250 O O . ARG B 1 70 ? 23.965 -23.455 38.509 1.00 29.21 88 ARG B O 1
ATOM 5258 N N . GLN B 1 71 ? 21.888 -23.139 39.330 1.00 29.07 89 GLN B N 1
ATOM 5259 C CA . GLN B 1 71 ? 22.242 -23.654 40.645 1.00 29.59 89 GLN B CA 1
ATOM 5260 C C . GLN B 1 71 ? 22.809 -25.046 40.681 1.00 30.80 89 GLN B C 1
ATOM 5261 O O . GLN B 1 71 ? 23.720 -25.317 41.449 1.00 28.69 89 GLN B O 1
ATOM 5267 N N . ALA B 1 72 ? 22.290 -25.935 39.803 1.00 29.63 90 ALA B N 1
ATOM 5268 C CA . ALA B 1 72 ? 22.759 -27.312 39.742 1.00 28.33 90 ALA B CA 1
ATOM 5269 C C . ALA B 1 72 ? 24.183 -27.409 39.226 1.00 26.58 90 ALA B C 1
ATOM 5270 O O . ALA B 1 72 ? 24.895 -28.358 39.551 1.00 29.93 90 ALA B O 1
ATOM 5272 N N . GLU B 1 73 ? 24.626 -26.416 38.509 1.00 26.65 91 GLU B N 1
ATOM 5273 C CA . GLU B 1 73 ? 26.026 -26.329 38.127 1.00 28.30 91 GLU B CA 1
ATOM 5274 C C . GLU B 1 73 ? 26.917 -25.740 39.251 1.00 30.82 91 GLU B C 1
ATOM 5275 O O . GLU B 1 73 ? 28.125 -26.039 39.322 1.00 29.17 91 GLU B O 1
ATOM 5281 N N . LEU B 1 74 ? 26.361 -24.783 39.999 1.00 28.18 92 LEU B N 1
ATOM 5282 C CA . LEU B 1 74 ? 27.097 -24.139 41.084 1.00 28.47 92 LEU B CA 1
ATOM 5283 C C . LEU B 1 74 ? 27.253 -24.984 42.302 1.00 31.55 92 LEU B C 1
ATOM 5284 O O . LEU B 1 74 ? 28.195 -24.783 43.066 1.00 32.45 92 LEU B O 1
ATOM 5289 N N . GLU B 1 75 ? 26.411 -25.973 42.486 1.00 31.42 93 GLU B N 1
ATOM 5290 C CA . GLU B 1 75 ? 26.504 -26.888 43.643 1.00 32.41 93 GLU B CA 1
ATOM 5291 C C . GLU B 1 75 ? 26.470 -28.322 43.119 1.00 31.56 93 GLU B C 1
ATOM 5292 O O . GLU B 1 75 ? 25.438 -29.028 43.165 1.00 30.23 93 GLU B O 1
ATOM 5298 N N . GLN B 1 76 ? 27.630 -28.767 42.693 1.00 28.50 94 GLN B N 1
ATOM 5299 C CA . GLN B 1 76 ? 27.740 -30.044 42.008 1.00 30.07 94 GLN B CA 1
ATOM 5300 C C . GLN B 1 76 ? 27.659 -31.221 42.941 1.00 29.42 94 GLN B C 1
ATOM 5301 O O . GLN B 1 76 ? 27.892 -31.088 44.119 1.00 28.07 94 GLN B O 1
ATOM 5307 N N . PRO B 1 77 ? 27.293 -32.380 42.433 1.00 26.39 95 PRO B N 1
ATOM 5308 C CA . PRO B 1 77 ? 27.117 -33.559 43.274 1.00 28.54 95 PRO B CA 1
ATOM 5309 C C . PRO B 1 77 ? 28.407 -34.019 43.929 1.00 30.03 95 PRO B C 1
ATOM 5310 O O . PRO B 1 77 ? 29.495 -33.872 43.331 1.00 28.00 95 PRO B O 1
ATOM 5314 N N . ARG B 1 78 ? 28.270 -34.635 45.077 1.00 28.67 96 ARG B N 1
ATOM 5315 C CA . ARG B 1 78 ? 29.382 -35.219 45.800 1.00 31.51 96 ARG B CA 1
ATOM 5316 C C . ARG B 1 78 ? 29.001 -36.581 46.286 1.00 30.22 96 ARG B C 1
ATOM 5317 O O . ARG B 1 78 ? 27.812 -36.932 46.374 1.00 32.20 96 ARG B O 1
ATOM 5325 N N . LEU B 1 79 ? 30.016 -37.396 46.545 1.00 31.16 97 LEU B N 1
ATOM 5326 C CA . LEU B 1 79 ? 29.897 -38.785 46.982 1.00 31.45 97 LEU B CA 1
ATOM 5327 C C . LEU B 1 79 ? 30.706 -39.008 48.242 1.00 31.83 97 LEU B C 1
ATOM 5328 O O . LEU B 1 79 ? 31.890 -38.593 48.302 1.00 32.01 97 LEU B O 1
ATOM 5333 N N . GLU B 1 80 ? 30.100 -39.576 49.274 1.00 33.21 98 GLU B N 1
ATOM 5334 C CA . GLU B 1 80 ? 30.808 -40.013 50.479 1.00 34.90 98 GLU B CA 1
ATOM 5335 C C . GLU B 1 80 ? 30.683 -41.461 50.656 1.00 36.11 98 GLU B C 1
ATOM 5336 O O . GLU B 1 80 ? 29.583 -41.977 50.846 1.00 35.83 98 GLU B O 1
ATOM 5342 N N . HIS B 1 81 ? 31.813 -42.143 50.602 1.00 36.31 99 HIS B N 1
ATOM 5343 C CA . HIS B 1 81 ? 31.833 -43.581 50.693 1.00 36.67 99 HIS B CA 1
ATOM 5344 C C . HIS B 1 81 ? 31.352 -44.070 52.031 1.00 34.82 99 HIS B C 1
ATOM 5345 O O . HIS B 1 81 ? 30.575 -45.021 52.066 1.00 33.55 99 HIS B O 1
ATOM 5352 N N . GLN B 1 82 ? 31.910 -43.503 53.098 1.00 34.95 100 GLN B N 1
ATOM 5353 C CA . GLN B 1 82 ? 31.715 -43.978 54.451 1.00 37.67 100 GLN B CA 1
ATOM 5354 C C . GLN B 1 82 ? 30.995 -42.893 55.262 1.00 35.21 100 GLN B C 1
ATOM 5355 O O . GLN B 1 82 ? 31.073 -41.693 54.942 1.00 37.01 100 GLN B O 1
ATOM 5361 N N . ASP B 1 83 ? 30.313 -43.325 56.299 1.00 34.70 101 ASP B N 1
ATOM 5362 C CA . ASP B 1 83 ? 29.811 -42.449 57.330 1.00 35.40 101 ASP B CA 1
ATOM 5363 C C . ASP B 1 83 ? 30.961 -42.187 58.304 1.00 37.46 101 ASP B C 1
ATOM 5364 O O . ASP B 1 83 ? 32.081 -42.562 58.025 1.00 38.60 101 ASP B O 1
ATOM 5369 N N . ALA B 1 84 ? 30.723 -41.595 59.459 1.00 37.33 102 ALA B N 1
ATOM 5370 C CA . ALA B 1 84 ? 31.809 -41.176 60.291 1.00 37.18 102 ALA B CA 1
ATOM 5371 C C . ALA B 1 84 ? 32.263 -42.269 61.230 1.00 37.45 102 ALA B C 1
ATOM 5372 O O . ALA B 1 84 ? 33.170 -42.071 62.004 1.00 38.89 102 ALA B O 1
ATOM 5374 N N . TRP B 1 85 ? 31.545 -43.401 61.220 1.00 37.69 103 TRP B N 1
ATOM 5375 C CA . TRP B 1 85 ? 31.702 -44.471 62.161 1.00 37.78 103 TRP B CA 1
ATOM 5376 C C . TRP B 1 85 ? 32.156 -45.825 61.534 1.00 38.86 103 TRP B C 1
ATOM 5377 O O . TRP B 1 85 ? 32.134 -46.871 62.226 1.00 40.91 103 TRP B O 1
ATOM 5388 N N . GLY B 1 86 ? 32.626 -45.745 60.310 1.00 40.21 104 GLY B N 1
ATOM 5389 C CA . GLY B 1 86 ? 33.190 -46.890 59.581 1.00 44.11 104 GLY B CA 1
ATOM 5390 C C . GLY B 1 86 ? 32.221 -47.808 58.792 1.00 44.18 104 GLY B C 1
ATOM 5391 O O . GLY B 1 86 ? 32.541 -48.994 58.517 1.00 46.39 104 GLY B O 1
ATOM 5392 N N . LYS B 1 87 ? 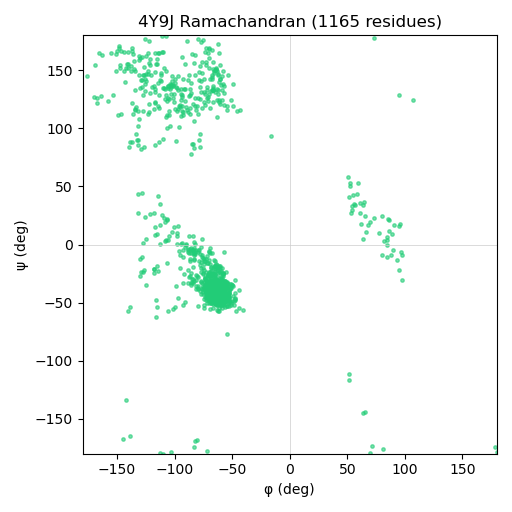31.066 -47.289 58.470 1.00 39.92 105 LYS B N 1
ATOM 5393 C CA . LYS B 1 87 ? 30.095 -48.017 57.687 1.00 42.90 105 LYS B CA 1
ATOM 5394 C C . LYS B 1 87 ? 30.089 -47.507 56.307 1.00 38.99 105 LYS B C 1
ATOM 5395 O O . LYS B 1 87 ? 30.135 -46.322 56.053 1.00 37.30 105 LYS B O 1
ATOM 5401 N N . ARG B 1 88 ? 30.108 -48.401 55.350 1.00 39.49 106 ARG B N 1
ATOM 5402 C CA . ARG B 1 88 ? 30.075 -48.000 53.976 1.00 40.94 106 ARG B CA 1
ATOM 5403 C C . ARG B 1 88 ? 28.623 -47.614 53.612 1.00 39.52 106 ARG B C 1
ATOM 5404 O O . ARG B 1 88 ? 27.732 -48.390 53.868 1.00 41.89 106 ARG B O 1
ATOM 5412 N N . VAL B 1 89 ? 28.423 -46.421 53.109 1.00 36.70 107 VAL B N 1
ATOM 5413 C CA . VAL B 1 89 ? 27.077 -45.882 52.855 1.00 38.23 107 VAL B CA 1
ATOM 5414 C C . VAL B 1 89 ? 26.862 -45.377 51.446 1.00 39.49 107 VAL B C 1
ATOM 5415 O O . VAL B 1 89 ? 25.722 -45.371 50.994 1.00 42.70 107 VAL B O 1
ATOM 5419 N N . ASP B 1 90 ? 27.915 -45.028 50.705 1.00 38.15 108 ASP B N 1
ATOM 5420 C CA . ASP B 1 90 ? 27.764 -44.572 49.327 1.00 40.12 108 ASP B CA 1
ATOM 5421 C C . ASP B 1 90 ? 26.729 -43.418 49.267 1.00 39.62 108 ASP B C 1
ATOM 5422 O O . ASP B 1 90 ? 25.771 -43.427 48.506 1.00 37.58 108 ASP B O 1
ATOM 5427 N N . LYS B 1 91 ? 26.935 -42.405 50.064 1.00 37.15 109 LYS B N 1
ATOM 5428 C CA . LYS B 1 91 ? 25.927 -41.347 50.116 1.00 37.60 109 LYS B CA 1
ATOM 5429 C C . LYS B 1 91 ? 26.177 -40.358 48.985 1.00 34.84 109 LYS B C 1
ATOM 5430 O O . LYS B 1 91 ? 27.258 -39.768 48.901 1.00 34.40 109 LYS B O 1
ATOM 5436 N N . LEU B 1 92 ? 25.184 -40.192 48.122 1.00 31.15 110 LEU B N 1
ATOM 5437 C CA . LEU B 1 92 ? 25.258 -39.210 47.037 1.00 32.44 110 LEU B CA 1
ATOM 5438 C C . LEU B 1 92 ? 24.595 -37.950 47.516 1.00 37.97 110 LEU B C 1
ATOM 5439 O O . LEU B 1 92 ? 23.445 -38.007 47.975 1.00 38.27 110 LEU B O 1
ATOM 5444 N N . ILE B 1 93 ? 25.309 -36.834 47.470 1.00 33.13 111 ILE B N 1
ATOM 5445 C CA . ILE B 1 93 ? 24.822 -35.558 47.902 1.00 34.51 111 ILE B CA 1
ATOM 5446 C C . ILE B 1 93 ? 24.557 -34.702 46.692 1.00 34.50 111 ILE B C 1
ATOM 5447 O O . ILE B 1 93 ? 25.489 -34.336 45.967 1.00 30.89 111 ILE B O 1
ATOM 5452 N N . VAL B 1 94 ? 23.289 -34.439 46.407 1.00 33.82 112 VAL B N 1
ATOM 5453 C CA . VAL B 1 94 ? 22.942 -33.620 45.215 1.00 34.09 112 VAL B CA 1
ATOM 5454 C C . VAL B 1 94 ? 22.119 -32.422 45.684 1.00 33.17 112 VAL B C 1
ATOM 5455 O O . VAL B 1 94 ? 21.393 -32.512 46.686 1.00 34.03 112 VAL B O 1
ATOM 5459 N N . CYS B 1 95 ? 22.238 -31.325 44.987 1.00 30.46 113 CYS B N 1
ATOM 5460 C CA . CYS B 1 95 ? 21.592 -30.095 45.413 1.00 31.69 113 CYS B CA 1
ATOM 5461 C C . CYS B 1 95 ? 20.062 -30.218 45.336 1.00 32.23 113 CYS B C 1
ATOM 5462 O O . CYS B 1 95 ? 19.531 -31.027 44.581 1.00 31.31 113 CYS B O 1
ATOM 5465 N N . ASN B 1 96 ? 19.392 -29.378 46.120 1.00 29.49 114 ASN B N 1
ATOM 5466 C CA . ASN B 1 96 ? 17.956 -29.348 46.130 1.00 32.37 114 ASN B CA 1
ATOM 5467 C C . ASN B 1 96 ? 17.399 -29.010 44.763 1.00 31.45 114 ASN B C 1
ATOM 5468 O O . ASN B 1 96 ? 16.338 -29.552 44.347 1.00 32.81 114 ASN B O 1
ATOM 5473 N N . GLU B 1 97 ? 18.098 -28.182 44.043 1.00 30.16 115 GLU B N 1
ATOM 5474 C CA . GLU B 1 97 ? 17.611 -27.739 42.729 1.00 30.65 115 GLU B CA 1
ATOM 5475 C C . GLU B 1 97 ? 17.562 -28.896 41.621 1.00 30.49 115 GLU B C 1
ATOM 5476 O O . GLU B 1 97 ? 16.634 -28.896 40.792 1.00 29.63 115 GLU B O 1
ATOM 5482 N N . TRP B 1 98 ? 18.497 -29.850 41.673 1.00 29.65 116 TRP B N 1
ATOM 5483 C CA . TRP B 1 98 ? 18.487 -31.010 40.842 1.00 31.08 116 TRP B CA 1
ATOM 5484 C C . TRP B 1 98 ? 17.129 -31.760 41.088 1.00 30.66 116 TRP B C 1
ATOM 5485 O O . TRP B 1 98 ? 16.420 -32.112 40.127 1.00 30.70 116 TRP B O 1
ATOM 5496 N N . HIS B 1 99 ? 16.820 -32.012 42.340 1.00 31.83 117 HIS B N 1
ATOM 5497 C CA . HIS B 1 99 ? 15.596 -32.666 42.694 1.00 32.47 117 HIS B CA 1
ATOM 5498 C C . HIS B 1 99 ? 14.376 -31.881 42.199 1.00 33.57 117 HIS B C 1
ATOM 5499 O O . HIS B 1 99 ? 13.404 -32.480 41.734 1.00 32.24 117 HIS B O 1
ATOM 5506 N N . LYS B 1 100 ? 14.379 -30.571 42.385 1.00 32.18 118 LYS B N 1
ATOM 5507 C CA . LYS B 1 100 ? 13.288 -29.709 41.972 1.00 33.19 118 LYS B CA 1
ATOM 5508 C C . LYS B 1 100 ? 13.073 -29.768 40.474 1.00 32.03 118 LYS B C 1
ATOM 5509 O O . LYS B 1 100 ? 11.910 -29.899 40.016 1.00 30.94 118 LYS B O 1
ATOM 5515 N N . LEU B 1 101 ? 14.144 -29.794 39.715 1.00 30.33 119 LEU B N 1
ATOM 5516 C CA . LEU B 1 101 ? 14.055 -29.951 38.253 1.00 31.09 119 LEU B CA 1
ATOM 5517 C C . LEU B 1 101 ? 13.368 -31.265 37.840 1.00 31.42 119 LEU B C 1
ATOM 5518 O O . LEU B 1 101 ? 12.518 -31.282 36.967 1.00 31.91 119 LEU B O 1
ATOM 5523 N N . LYS B 1 102 ? 13.734 -32.357 38.506 1.00 32.14 120 LYS B N 1
ATOM 5524 C CA . LYS B 1 102 ? 13.082 -33.644 38.234 1.00 32.71 120 LYS B CA 1
ATOM 5525 C C . LYS B 1 102 ? 11.596 -33.603 38.524 1.00 33.63 120 LYS B C 1
ATOM 5526 O O . LYS B 1 102 ? 10.781 -34.176 37.820 1.00 33.60 120 LYS B O 1
ATOM 5532 N N . GLN B 1 103 ? 11.238 -32.965 39.610 1.00 32.27 121 GLN B N 1
ATOM 5533 C CA . GLN B 1 103 ? 9.852 -32.775 39.940 1.00 35.32 121 GLN B CA 1
ATOM 5534 C C . GLN B 1 103 ? 9.073 -31.986 38.926 1.00 34.37 121 GLN B C 1
ATOM 5535 O O . GLN B 1 103 ? 7.921 -32.340 38.608 1.00 35.49 121 GLN B O 1
ATOM 5541 N N . ILE B 1 104 ? 9.657 -30.915 38.467 1.00 32.91 122 ILE B N 1
ATOM 5542 C CA . ILE B 1 104 ? 9.083 -30.095 37.418 1.00 34.51 122 ILE B CA 1
ATOM 5543 C C . ILE B 1 104 ? 8.867 -30.906 36.115 1.00 36.00 122 ILE B C 1
ATOM 5544 O O . ILE B 1 104 ? 7.797 -30.783 35.483 1.00 35.45 122 ILE B O 1
ATOM 5549 N N . CYS B 1 105 ? 9.840 -31.743 35.767 1.00 34.06 123 CYS B N 1
ATOM 5550 C CA . CYS B 1 105 ? 9.702 -32.648 34.619 1.00 36.19 123 CYS B CA 1
ATOM 5551 C C . CYS B 1 105 ? 8.481 -33.555 34.711 1.00 37.39 123 CYS B C 1
ATOM 5552 O O . CYS B 1 105 ? 7.751 -33.758 33.712 1.00 36.93 123 CYS B O 1
ATOM 5555 N N . ALA B 1 106 ? 8.247 -34.112 35.903 1.00 37.23 124 ALA B N 1
ATOM 5556 C CA . ALA B 1 106 ? 7.047 -34.887 36.154 1.00 38.80 124 ALA B CA 1
ATOM 5557 C C . ALA B 1 106 ? 5.784 -34.030 35.996 1.00 41.87 124 ALA B C 1
ATOM 5558 O O . ALA B 1 106 ? 4.889 -34.391 35.213 1.00 42.89 124 ALA B O 1
ATOM 5560 N N . GLU B 1 107 ? 5.709 -32.939 36.754 1.00 39.97 125 GLU B N 1
ATOM 5561 C CA . GLU B 1 107 ? 4.537 -32.043 36.775 1.00 45.96 125 GLU B CA 1
ATOM 5562 C C . GLU B 1 107 ? 4.189 -31.605 35.321 1.00 42.75 125 GLU B C 1
ATOM 5563 O O . GLU B 1 107 ? 3.007 -31.553 34.934 1.00 41.79 125 GLU B O 1
ATOM 5569 N N . GLU B 1 108 ? 5.218 -31.243 34.588 1.00 40.12 126 GLU B N 1
ATOM 5570 C CA . GLU B 1 108 ? 5.121 -30.741 33.198 1.00 43.04 126 GLU B CA 1
ATOM 5571 C C . GLU B 1 108 ? 4.938 -31.823 32.118 1.00 41.67 126 GLU B C 1
ATOM 5572 O O . GLU B 1 108 ? 4.771 -31.500 30.927 1.00 42.31 126 GLU B O 1
ATOM 5578 N N . GLY B 1 109 ? 5.014 -33.081 32.523 1.00 42.52 127 GLY B N 1
ATOM 5579 C CA . GLY B 1 109 ? 4.815 -34.214 31.612 1.00 41.70 127 GLY B CA 1
ATOM 5580 C C . GLY B 1 109 ? 5.845 -34.292 30.543 1.00 41.65 127 GLY B C 1
ATOM 5581 O O . GLY B 1 109 ? 5.575 -34.765 29.481 1.00 39.46 127 GLY B O 1
ATOM 5582 N N . VAL B 1 110 ? 7.100 -33.900 30.838 1.00 38.22 128 VAL B N 1
ATOM 5583 C CA . VAL B 1 110 ? 8.124 -34.026 29.868 1.00 39.00 128 VAL B CA 1
ATOM 5584 C C . VAL B 1 110 ? 8.291 -35.456 29.332 1.00 39.22 128 VAL B C 1
ATOM 5585 O O . VAL B 1 110 ? 8.673 -35.632 28.173 1.00 40.25 128 VAL B O 1
ATOM 5589 N N . ILE B 1 111 ? 8.018 -36.458 30.168 1.00 39.71 129 ILE B N 1
ATOM 5590 C CA . ILE B 1 111 ? 7.891 -37.862 29.753 1.00 38.79 129 ILE B CA 1
ATOM 5591 C C . ILE B 1 111 ? 6.429 -38.173 29.395 1.00 41.46 129 ILE B C 1
ATOM 5592 O O . ILE B 1 111 ? 6.168 -38.748 28.332 1.00 41.32 129 ILE B O 1
ATOM 5597 N N . SER B 1 112 ? 5.483 -37.818 30.264 1.00 41.18 130 SER B N 1
ATOM 5598 C CA . SER B 1 112 ? 4.096 -38.234 30.090 1.00 42.43 130 SER B CA 1
ATOM 5599 C C . SER B 1 112 ? 3.501 -37.867 28.774 1.00 40.25 130 SER B C 1
ATOM 5600 O O . SER B 1 112 ? 2.671 -38.598 28.226 1.00 42.64 130 SER B O 1
ATOM 5603 N N . ILE B 1 113 ? 3.761 -36.655 28.344 1.00 41.37 131 ILE B N 1
ATOM 5604 C CA . ILE B 1 113 ? 3.191 -36.159 27.088 1.00 43.28 131 ILE B CA 1
ATOM 5605 C C . ILE B 1 113 ? 3.499 -37.162 25.959 1.00 43.60 131 ILE B C 1
ATOM 5606 O O . ILE B 1 113 ? 2.617 -37.435 25.128 1.00 46.57 131 ILE B O 1
ATOM 5611 N N . GLY B 1 114 ? 4.704 -37.717 25.907 1.00 42.52 132 GLY B N 1
ATOM 5612 C CA . GLY B 1 114 ? 5.070 -38.650 24.854 1.00 44.68 132 GLY B CA 1
ATOM 5613 C C . GLY B 1 114 ? 4.268 -39.924 24.759 1.00 45.16 132 GLY B C 1
ATOM 5614 O O . GLY B 1 114 ? 4.262 -40.566 23.706 1.00 46.42 132 GLY B O 1
ATOM 5615 N N . TYR B 1 115 ? 3.570 -40.268 25.844 1.00 44.51 133 TYR B N 1
ATOM 5616 C CA . TYR B 1 115 ? 2.820 -41.517 25.962 1.00 45.79 133 TYR B CA 1
ATOM 5617 C C . TYR B 1 115 ? 1.328 -41.358 26.319 1.00 48.64 133 TYR B C 1
ATOM 5618 O O . TYR B 1 115 ? 0.664 -42.358 26.549 1.00 50.88 133 TYR B O 1
ATOM 5627 N N . GLU B 1 116 ? 0.822 -40.130 26.387 1.00 49.27 134 GLU B N 1
ATOM 5628 C CA . GLU B 1 116 ? -0.549 -39.870 26.851 1.00 53.48 134 GLU B CA 1
ATOM 5629 C C . GLU B 1 116 ? -1.549 -40.537 25.872 1.00 54.58 134 GLU B C 1
ATOM 5630 O O . GLU B 1 116 ? -1.660 -40.162 24.732 1.00 55.37 134 GLU B O 1
ATOM 5636 N N . ASP B 1 117 ? -2.194 -41.575 26.345 1.00 61.13 135 ASP B N 1
ATOM 5637 C CA . ASP B 1 117 ? -3.149 -42.418 25.550 1.00 68.76 135 ASP B CA 1
ATOM 5638 C C . ASP B 1 117 ? -4.285 -41.649 24.830 1.00 70.28 135 ASP B C 1
ATOM 5639 O O . ASP B 1 117 ? -4.570 -41.935 23.672 1.00 71.80 135 ASP B O 1
ATOM 5644 N N . SER B 1 118 ? -4.880 -40.635 25.461 1.00 68.20 136 SER B N 1
ATOM 5645 C CA . SER B 1 118 ? -5.954 -39.837 24.805 1.00 69.21 136 SER B CA 1
ATOM 5646 C C . SER B 1 118 ? -5.484 -38.964 23.648 1.00 66.36 136 SER B C 1
ATOM 5647 O O . SER B 1 118 ? -6.315 -38.327 22.989 1.00 64.01 136 SER B O 1
ATOM 5650 N N . VAL B 1 119 ? -4.167 -38.863 23.408 1.00 61.51 137 VAL B N 1
ATOM 5651 C CA . VAL B 1 119 ? -3.680 -37.984 22.373 1.00 59.64 137 VAL B CA 1
ATOM 5652 C C . VAL B 1 119 ? -3.057 -38.822 21.293 1.00 60.45 137 VAL B C 1
ATOM 5653 O O . VAL B 1 119 ? -2.362 -39.787 21.565 1.00 60.82 137 VAL B O 1
ATOM 5657 N N . ASP B 1 120 ? -3.319 -38.434 20.055 1.00 62.48 138 ASP B N 1
ATOM 5658 C CA . ASP B 1 120 ? -2.726 -39.023 18.872 1.00 63.69 138 ASP B CA 1
ATOM 5659 C C . ASP B 1 120 ? -1.160 -39.113 18.937 1.00 62.44 138 ASP B C 1
ATOM 5660 O O . ASP B 1 120 ? -0.491 -38.094 19.019 1.00 58.39 138 ASP B O 1
ATOM 5665 N N . PRO B 1 121 ? -0.577 -40.308 18.757 1.00 62.99 139 PRO B N 1
ATOM 5666 C CA . PRO B 1 121 ? 0.886 -40.389 18.931 1.00 61.21 139 PRO B CA 1
ATOM 5667 C C . PRO B 1 121 ? 1.733 -39.429 18.104 1.00 62.88 139 PRO B C 1
ATOM 5668 O O . PRO B 1 121 ? 2.802 -38.952 18.575 1.00 59.71 139 PRO B O 1
ATOM 5672 N N . PHE B 1 122 ? 1.281 -39.098 16.895 1.00 68.92 140 PHE B N 1
ATOM 5673 C CA . PHE B 1 122 ? 2.087 -38.192 16.054 1.00 69.57 140 PHE B CA 1
ATOM 5674 C C . PHE B 1 122 ? 2.100 -36.803 16.711 1.00 62.65 140 PHE B C 1
ATOM 5675 O O . PHE B 1 122 ? 3.113 -36.124 16.718 1.00 61.67 140 PHE B O 1
ATOM 5683 N N . VAL B 1 123 ? 0.965 -36.416 17.303 1.00 61.33 141 VAL B N 1
ATOM 5684 C CA . VAL B 1 123 ? 0.851 -35.112 17.934 1.00 58.09 141 VAL B CA 1
ATOM 5685 C C . VAL B 1 123 ? 1.736 -35.073 19.171 1.00 53.84 141 VAL B C 1
ATOM 5686 O O . VAL B 1 123 ? 2.453 -34.135 19.417 1.00 50.67 141 VAL B O 1
ATOM 5690 N N . ARG B 1 124 ? 1.593 -36.080 19.998 1.00 52.18 142 ARG B N 1
ATOM 5691 C CA . ARG B 1 124 ? 2.216 -36.008 21.264 1.00 52.49 142 ARG B CA 1
ATOM 5692 C C . ARG B 1 124 ? 3.732 -36.072 21.195 1.00 48.32 142 ARG B C 1
ATOM 5693 O O . ARG B 1 124 ? 4.377 -35.479 22.035 1.00 46.18 142 ARG B O 1
ATOM 5701 N N . ARG B 1 125 ? 4.327 -36.682 20.165 1.00 46.47 143 ARG B N 1
ATOM 5702 C CA . ARG B 1 125 ? 5.765 -36.696 20.091 1.00 45.37 143 ARG B CA 1
ATOM 5703 C C . ARG B 1 125 ? 6.253 -35.338 19.617 1.00 44.71 143 ARG B C 1
ATOM 5704 O O . ARG B 1 125 ? 7.297 -34.874 20.054 1.00 39.98 143 ARG B O 1
ATOM 5712 N N . ILE B 1 126 ? 5.453 -34.691 18.780 1.00 46.26 144 ILE B N 1
ATOM 5713 C CA . ILE B 1 126 ? 5.809 -33.344 18.342 1.00 47.32 144 ILE B CA 1
ATOM 5714 C C . ILE B 1 126 ? 5.753 -32.396 19.550 1.00 44.98 144 ILE B C 1
ATOM 5715 O O . ILE B 1 126 ? 6.672 -31.626 19.779 1.00 43.17 144 ILE B O 1
ATOM 5720 N N . HIS B 1 127 ? 4.679 -32.488 20.325 1.00 44.76 145 HIS B N 1
ATOM 5721 C CA . HIS B 1 127 ? 4.513 -31.668 21.492 1.00 43.95 145 HIS B CA 1
ATOM 5722 C C . HIS B 1 127 ? 5.723 -31.931 22.443 1.00 42.43 145 HIS B C 1
ATOM 5723 O O . HIS B 1 127 ? 6.399 -31.011 22.841 1.00 39.77 145 HIS B O 1
ATOM 5730 N N . GLN B 1 128 ? 5.998 -33.195 22.696 1.00 40.95 146 GLN B N 1
ATOM 5731 C CA . GLN B 1 128 ? 7.027 -33.620 23.615 1.00 40.62 146 GLN B CA 1
ATOM 5732 C C . GLN B 1 128 ? 8.365 -33.167 23.201 1.00 37.87 146 GLN B C 1
ATOM 5733 O O . GLN B 1 128 ? 9.140 -32.605 24.030 1.00 38.97 146 GLN B O 1
ATOM 5739 N N . VAL B 1 129 ? 8.710 -33.376 21.934 1.00 38.95 147 VAL B N 1
ATOM 5740 C CA . VAL B 1 129 ? 9.982 -32.908 21.430 1.00 38.54 147 VAL B CA 1
ATOM 5741 C C . VAL B 1 129 ? 10.181 -31.379 21.526 1.00 37.19 147 VAL B C 1
ATOM 5742 O O . VAL B 1 129 ? 11.231 -30.919 21.925 1.00 35.42 147 VAL B O 1
ATOM 5746 N N . ALA B 1 130 ? 9.143 -30.605 21.229 1.00 40.94 148 ALA B N 1
ATOM 5747 C CA . ALA B 1 130 ? 9.197 -29.129 21.376 1.00 40.95 148 ALA B CA 1
ATOM 5748 C C . ALA B 1 130 ? 9.416 -28.717 22.851 1.00 39.20 148 ALA B C 1
ATOM 5749 O O . ALA B 1 130 ? 10.191 -27.808 23.172 1.00 37.96 148 ALA B O 1
ATOM 5751 N N . LYS B 1 131 ? 8.761 -29.442 23.754 1.00 37.35 149 LYS B N 1
ATOM 5752 C CA . LYS B 1 131 ? 8.870 -29.129 25.166 1.00 37.88 149 LYS B CA 1
ATOM 5753 C C . LYS B 1 131 ? 10.279 -29.444 25.678 1.00 35.42 149 LYS B C 1
ATOM 5754 O O . LYS B 1 131 ? 10.860 -28.648 26.407 1.00 36.63 149 LYS B O 1
ATOM 5760 N N . LEU B 1 132 ? 10.821 -30.582 25.275 1.00 34.19 150 LEU B N 1
ATOM 5761 C CA . LEU B 1 132 ? 12.183 -30.958 25.559 1.00 34.25 150 LEU B CA 1
ATOM 5762 C C . LEU B 1 132 ? 13.183 -29.966 24.999 1.00 34.57 150 LEU B C 1
ATOM 5763 O O . LEU B 1 132 ? 14.240 -29.683 25.644 1.00 32.89 150 LEU B O 1
ATOM 5768 N N . PHE B 1 133 ? 12.881 -29.463 23.815 1.00 35.06 151 PHE B N 1
ATOM 5769 C CA . PHE B 1 133 ? 13.717 -28.457 23.195 1.00 36.89 151 PHE B CA 1
ATOM 5770 C C . PHE B 1 133 ? 13.763 -27.123 23.995 1.00 36.03 151 PHE B C 1
ATOM 5771 O O . PHE B 1 133 ? 14.816 -26.474 24.081 1.00 36.04 151 PHE B O 1
ATOM 5779 N N . LEU B 1 134 ? 12.631 -26.699 24.550 1.00 34.92 152 LEU B N 1
ATOM 5780 C CA . LEU B 1 134 ? 12.605 -25.544 25.432 1.00 36.37 152 LEU B CA 1
ATOM 5781 C C . LEU B 1 134 ? 13.342 -25.832 26.765 1.00 36.31 152 LEU B C 1
ATOM 5782 O O . LEU B 1 134 ? 14.094 -24.978 27.272 1.00 34.69 152 LEU B O 1
ATOM 5787 N N . PHE B 1 135 ? 13.204 -27.056 27.282 1.00 35.77 153 PHE B N 1
ATOM 5788 C CA . PHE B 1 135 ? 13.755 -27.427 28.592 1.00 33.51 153 PHE B CA 1
ATOM 5789 C C . PHE B 1 135 ? 15.269 -27.537 28.531 1.00 32.54 153 PHE B C 1
ATOM 5790 O O . PHE B 1 135 ? 15.973 -27.021 29.420 1.00 31.10 153 PHE B O 1
ATOM 5798 N N . SER B 1 136 ? 15.773 -28.186 27.479 1.00 31.33 154 SER B N 1
ATOM 5799 C CA . SER B 1 136 ? 17.150 -28.725 27.487 1.00 30.62 154 SER B CA 1
ATOM 5800 C C . SER B 1 136 ? 18.283 -27.738 27.876 1.00 30.06 154 SER B C 1
ATOM 5801 O O . SER B 1 136 ? 19.096 -28.065 28.738 1.00 29.80 154 SER B O 1
ATOM 5804 N N . PRO B 1 137 ? 18.327 -26.521 27.286 1.00 31.73 155 PRO B N 1
ATOM 5805 C CA . PRO B 1 137 ? 19.406 -25.630 27.649 1.00 32.70 155 PRO B CA 1
ATOM 5806 C C . PRO B 1 137 ? 19.243 -24.965 29.011 1.00 32.97 155 PRO B C 1
ATOM 5807 O O . PRO B 1 137 ? 20.198 -24.375 29.505 1.00 32.23 155 PRO B O 1
ATOM 5811 N N . SER B 1 138 ? 18.091 -25.074 29.635 1.00 31.23 156 SER B N 1
ATOM 5812 C CA . SER B 1 138 ? 17.965 -24.669 31.025 1.00 30.85 156 SER B CA 1
ATOM 5813 C C . SER B 1 138 ? 17.893 -25.754 32.076 1.00 31.91 156 SER B C 1
ATOM 5814 O O . SER B 1 138 ? 17.660 -25.453 33.257 1.00 32.32 156 SER B O 1
ATOM 5817 N N . ALA B 1 139 ? 18.099 -27.011 31.684 1.00 29.82 157 ALA B N 1
ATOM 5818 C CA . ALA B 1 139 ? 17.726 -28.138 32.479 1.00 30.68 157 ALA B CA 1
ATOM 5819 C C . ALA B 1 139 ? 18.731 -28.507 33.540 1.00 29.37 157 ALA B C 1
ATOM 5820 O O . ALA B 1 139 ? 18.473 -29.369 34.331 1.00 30.55 157 ALA B O 1
ATOM 5822 N N . GLY B 1 140 ? 19.886 -27.872 33.523 1.00 31.31 158 GLY B N 1
ATOM 5823 C CA . GLY B 1 140 ? 20.954 -28.301 34.423 1.00 29.90 158 GLY B CA 1
ATOM 5824 C C . GLY B 1 140 ? 21.294 -29.765 34.226 1.00 28.90 158 GLY B C 1
ATOM 5825 O O . GLY B 1 140 ? 21.586 -30.456 35.164 1.00 29.77 158 GLY B O 1
ATOM 5826 N N . LEU B 1 141 ? 21.198 -30.235 32.987 1.00 25.65 159 LEU B N 1
ATOM 5827 C CA . LEU B 1 141 ? 21.391 -31.603 32.614 1.00 25.65 159 LEU B CA 1
ATOM 5828 C C . LEU B 1 141 ? 20.405 -32.644 33.115 1.00 26.32 159 LEU B C 1
ATOM 5829 O O . LEU B 1 141 ? 20.614 -33.859 32.979 1.00 27.00 159 LEU B O 1
ATOM 5834 N N . VAL B 1 142 ? 19.299 -32.191 33.679 1.00 26.73 160 VAL B N 1
ATOM 5835 C CA . VAL B 1 142 ? 18.157 -33.065 33.921 1.00 29.21 160 VAL B CA 1
ATOM 5836 C C . VAL B 1 142 ? 17.601 -33.653 32.614 1.00 29.81 160 VAL B C 1
ATOM 5837 O O . VAL B 1 142 ? 17.001 -34.734 32.655 1.00 29.41 160 VAL B O 1
ATOM 5841 N N . SER B 1 143 ? 17.933 -33.030 31.486 1.00 27.90 161 SER B N 1
ATOM 5842 C CA . SER B 1 143 ? 17.739 -33.610 30.215 1.00 29.16 161 SER B CA 1
ATOM 5843 C C . SER B 1 143 ? 18.275 -35.007 30.080 1.00 29.67 161 SER B C 1
ATOM 5844 O O . SER B 1 143 ? 17.738 -35.774 29.300 1.00 29.15 161 SER B O 1
ATOM 5847 N N . CYS B 1 144 ? 19.398 -35.347 30.722 1.00 26.99 162 CYS B N 1
ATOM 5848 C CA . CYS B 1 144 ? 19.962 -36.682 30.587 1.00 27.06 162 CYS B CA 1
ATOM 5849 C C . CYS B 1 144 ? 19.094 -37.793 31.201 1.00 28.04 162 CYS B C 1
ATOM 5850 O O . CYS B 1 144 ? 18.642 -38.695 30.473 1.00 29.86 162 CYS B O 1
ATOM 5853 N N . PRO B 1 145 ? 18.729 -37.694 32.474 1.00 28.35 163 PRO B N 1
ATOM 5854 C CA . PRO B 1 145 ? 17.801 -38.690 32.956 1.00 28.99 163 PRO B CA 1
ATOM 5855 C C . PRO B 1 145 ? 16.442 -38.637 32.251 1.00 30.14 163 PRO B C 1
ATOM 5856 O O . PRO B 1 145 ? 15.815 -39.680 32.153 1.00 29.58 163 PRO B O 1
ATOM 5860 N N . MET B 1 146 ? 15.986 -37.479 31.739 1.00 28.71 164 MET B N 1
ATOM 5861 C CA . MET B 1 146 ? 14.717 -37.504 30.988 1.00 31.36 164 MET B CA 1
ATOM 5862 C C . MET B 1 146 ? 14.872 -38.372 29.711 1.00 30.52 164 MET B C 1
ATOM 5863 O O . MET B 1 146 ? 13.951 -39.131 29.368 1.00 31.77 164 MET B O 1
ATOM 5868 N N . ALA B 1 147 ? 16.007 -38.279 29.045 1.00 30.66 165 ALA B N 1
ATOM 5869 C CA . ALA B 1 147 ? 16.258 -39.102 27.849 1.00 30.58 165 ALA B CA 1
ATOM 5870 C C . ALA B 1 147 ? 16.180 -40.590 28.156 1.00 32.26 165 ALA B C 1
ATOM 5871 O O . ALA B 1 147 ? 15.530 -41.339 27.443 1.00 30.94 165 ALA B O 1
ATOM 5873 N N . MET B 1 148 ? 16.904 -40.980 29.191 1.00 30.63 166 MET B N 1
ATOM 5874 C CA . MET B 1 148 ? 17.002 -42.344 29.589 1.00 32.15 166 MET B CA 1
ATOM 5875 C C . MET B 1 148 ? 15.673 -42.874 30.117 1.00 32.35 166 MET B C 1
ATOM 5876 O O . MET B 1 148 ? 15.410 -44.058 29.939 1.00 33.05 166 MET B O 1
ATOM 5881 N N . THR B 1 149 ? 14.876 -41.992 30.734 1.00 29.38 167 THR B N 1
ATOM 5882 C CA . THR B 1 149 ? 13.581 -42.361 31.280 1.00 31.48 167 THR B CA 1
ATOM 5883 C C . THR B 1 149 ? 12.632 -42.674 30.106 1.00 32.69 167 THR B C 1
ATOM 5884 O O . THR B 1 149 ? 11.936 -43.695 30.117 1.00 33.28 167 THR B O 1
ATOM 5888 N N . ASP B 1 150 ? 12.637 -41.820 29.097 1.00 33.39 168 ASP B N 1
ATOM 5889 C CA . ASP B 1 150 ? 11.796 -42.000 27.888 1.00 33.65 168 ASP B CA 1
ATOM 5890 C C . ASP B 1 150 ? 12.210 -43.276 27.172 1.00 34.33 168 ASP B C 1
ATOM 5891 O O . ASP B 1 150 ? 11.398 -44.097 26.821 1.00 34.67 168 ASP B O 1
ATOM 5896 N N . GLY B 1 151 ? 13.507 -43.489 27.068 1.00 33.83 169 GLY B N 1
ATOM 5897 C CA . GLY B 1 151 ? 14.047 -44.664 26.417 1.00 34.63 169 GLY B CA 1
ATOM 5898 C C . GLY B 1 151 ? 13.697 -45.947 27.150 1.00 35.19 169 GLY B C 1
ATOM 5899 O O . GLY B 1 151 ? 13.395 -46.951 26.512 1.00 35.28 169 GLY B O 1
ATOM 5900 N N . ALA B 1 152 ? 13.690 -45.897 28.487 1.00 31.93 170 ALA B N 1
ATOM 5901 C CA . ALA B 1 152 ? 13.277 -47.005 29.295 1.00 34.36 170 ALA B CA 1
ATOM 5902 C C . ALA B 1 152 ? 11.815 -47.367 29.089 1.00 35.15 170 ALA B C 1
ATOM 5903 O O . ALA B 1 152 ? 11.479 -48.555 28.981 1.00 36.87 170 ALA B O 1
ATOM 5905 N N . VAL B 1 153 ? 10.947 -46.354 29.116 1.00 35.03 171 VAL B N 1
ATOM 5906 C CA . VAL B 1 153 ? 9.506 -46.608 28.838 1.00 36.84 171 VAL B CA 1
ATOM 5907 C C . VAL B 1 153 ? 9.314 -47.282 27.478 1.00 39.69 171 VAL B C 1
ATOM 5908 O O . VAL B 1 153 ? 8.582 -48.278 27.371 1.00 38.26 171 VAL B O 1
ATOM 5912 N N . LYS B 1 154 ? 9.975 -46.743 26.441 1.00 39.01 172 LYS B N 1
ATOM 5913 C CA . LYS B 1 154 ? 9.857 -47.277 25.117 1.00 41.96 172 LYS B CA 1
ATOM 5914 C C . LYS B 1 154 ? 10.344 -48.713 25.081 1.00 40.88 172 LYS B C 1
ATOM 5915 O O . LYS B 1 154 ? 9.747 -49.565 24.436 1.00 40.53 172 LYS B O 1
ATOM 5921 N N . THR B 1 155 ? 11.492 -48.959 25.721 1.00 38.48 173 THR B N 1
ATOM 5922 C CA . THR B 1 155 ? 12.054 -50.281 25.720 1.00 40.11 173 THR B CA 1
ATOM 5923 C C . THR B 1 155 ? 11.140 -51.273 26.395 1.00 40.00 173 THR B C 1
ATOM 5924 O O . THR B 1 155 ? 10.814 -52.349 25.856 1.00 42.80 173 THR B O 1
ATOM 5928 N N . LEU B 1 156 ? 10.676 -50.941 27.588 1.00 39.30 174 LEU B N 1
ATOM 5929 C CA . LEU B 1 156 ? 9.894 -51.876 28.341 1.00 40.80 174 LEU B CA 1
ATOM 5930 C C . LEU B 1 156 ? 8.507 -52.149 27.707 1.00 41.53 174 LEU B C 1
ATOM 5931 O O . LEU B 1 156 ? 8.043 -53.305 27.643 1.00 43.70 174 LEU B O 1
ATOM 5936 N N . THR B 1 157 ? 7.902 -51.124 27.138 1.00 40.71 175 THR B N 1
ATOM 5937 C CA . THR B 1 157 ? 6.665 -51.344 26.447 1.00 42.92 175 THR B CA 1
ATOM 5938 C C . THR B 1 157 ? 6.835 -52.112 25.136 1.00 44.97 175 THR B C 1
ATOM 5939 O O . THR B 1 157 ? 5.987 -52.899 24.807 1.00 45.11 175 THR B O 1
ATOM 5943 N N . SER B 1 158 ? 7.957 -51.903 24.428 1.00 45.83 176 SER B N 1
ATOM 5944 C CA . SER B 1 158 ? 8.217 -52.593 23.163 1.00 48.13 176 SER B CA 1
ATOM 5945 C C . SER B 1 158 ? 8.399 -54.043 23.366 1.00 49.01 176 SER B C 1
ATOM 5946 O O . SER B 1 158 ? 8.116 -54.800 22.444 1.00 48.48 176 SER B O 1
ATOM 5949 N N . LEU B 1 159 ? 8.891 -54.432 24.538 1.00 46.10 177 LEU B N 1
ATOM 5950 C CA . LEU B 1 159 ? 9.114 -55.851 24.837 1.00 47.99 177 LEU B CA 1
ATOM 5951 C C . LEU B 1 159 ? 7.875 -56.558 25.332 1.00 50.17 177 LEU B C 1
ATOM 5952 O O . LEU B 1 159 ? 7.907 -57.752 25.707 1.00 52.94 177 LEU B O 1
ATOM 5957 N N . ASN B 1 160 ? 6.747 -55.865 25.281 1.00 51.82 178 ASN B N 1
ATOM 5958 C CA . ASN B 1 160 ? 5.465 -56.414 25.731 1.00 54.72 178 ASN B CA 1
ATOM 5959 C C . ASN B 1 160 ? 5.484 -56.921 27.134 1.00 52.86 178 ASN B C 1
ATOM 5960 O O . ASN B 1 160 ? 4.883 -57.936 27.421 1.00 50.20 178 ASN B O 1
ATOM 5965 N N . LEU B 1 161 ? 6.116 -56.148 28.002 1.00 47.17 179 LEU B N 1
ATOM 5966 C CA . LEU B 1 161 ? 6.211 -56.472 29.388 1.00 48.35 179 LEU B CA 1
ATOM 5967 C C . LEU B 1 161 ? 5.117 -55.791 30.197 1.00 49.00 179 LEU B C 1
ATOM 5968 O O . LEU B 1 161 ? 4.816 -56.230 31.312 1.00 50.97 179 LEU B O 1
ATOM 5973 N N . TYR B 1 162 ? 4.511 -54.730 29.670 1.00 47.71 180 TYR B N 1
ATOM 5974 C CA . TYR B 1 162 ? 3.518 -53.969 30.444 1.00 48.54 180 TYR B CA 1
ATOM 5975 C C . TYR B 1 162 ? 2.244 -54.754 30.667 1.00 50.09 180 TYR B C 1
ATOM 5976 O O . TYR B 1 162 ? 1.536 -55.148 29.740 1.00 51.33 180 TYR B O 1
ATOM 5985 N N . GLY B 1 163 ? 1.960 -55.006 31.923 1.00 49.56 181 GLY B N 1
ATOM 5986 C CA . GLY B 1 163 ? 0.821 -55.811 32.311 1.00 52.56 181 GLY B CA 1
ATOM 5987 C C . GLY B 1 163 ? 1.184 -57.249 32.577 1.00 53.52 181 GLY B C 1
ATOM 5988 O O . GLY B 1 163 ? 0.373 -58.007 32.978 1.00 53.40 181 GLY B O 1
ATOM 5989 N N . LYS B 1 164 ? 2.415 -57.610 32.298 1.00 54.61 182 LYS B N 1
ATOM 5990 C CA . LYS B 1 164 ? 2.902 -58.965 32.452 1.00 58.60 182 LYS B CA 1
ATOM 5991 C C . LYS B 1 164 ? 4.004 -59.075 33.497 1.00 57.29 182 LYS B C 1
ATOM 5992 O O . LYS B 1 164 ? 4.027 -59.952 34.304 1.00 60.75 182 LYS B O 1
ATOM 5998 N N . HIS B 1 165 ? 4.961 -58.195 33.417 1.00 52.12 183 HIS B N 1
ATOM 5999 C CA . HIS B 1 165 ? 6.170 -58.331 34.205 1.00 52.23 183 HIS B CA 1
ATOM 6000 C C . HIS B 1 165 ? 6.044 -57.365 35.340 1.00 49.87 183 HIS B C 1
ATOM 6001 O O . HIS B 1 165 ? 5.779 -56.206 35.111 1.00 48.20 183 HIS B O 1
ATOM 6008 N N . LYS B 1 166 ? 6.262 -57.821 36.554 1.00 53.12 184 LYS B N 1
ATOM 6009 C CA . LYS B 1 166 ? 5.970 -57.038 37.744 1.00 54.85 184 LYS B CA 1
ATOM 6010 C C . LYS B 1 166 ? 6.772 -55.713 37.852 1.00 50.85 184 LYS B C 1
ATOM 6011 O O . LYS B 1 166 ? 6.198 -54.624 37.913 1.00 49.70 184 LYS B O 1
ATOM 6017 N N . LEU B 1 167 ? 8.089 -55.800 37.835 1.00 48.47 185 LEU B N 1
ATOM 6018 C CA . LEU B 1 167 ? 8.910 -54.606 37.948 1.00 47.58 185 LEU B CA 1
ATOM 6019 C C . LEU B 1 167 ? 8.757 -53.674 36.719 1.00 45.77 185 LEU B C 1
ATOM 6020 O O . LEU B 1 167 ? 8.649 -52.461 36.855 1.00 44.92 185 LEU B O 1
ATOM 6025 N N . ALA B 1 168 ? 8.686 -54.255 35.517 1.00 45.57 186 ALA B N 1
ATOM 6026 C CA . ALA B 1 168 ? 8.624 -53.455 34.306 1.00 44.69 186 ALA B CA 1
ATOM 6027 C C . ALA B 1 168 ? 7.316 -52.674 34.291 1.00 43.83 186 ALA B C 1
ATOM 6028 O O . ALA B 1 168 ? 7.276 -51.555 33.835 1.00 42.76 186 ALA B O 1
ATOM 6030 N N . THR B 1 169 ? 6.267 -53.275 34.788 1.00 44.71 187 THR B N 1
ATOM 6031 C CA . THR B 1 169 ? 4.944 -52.632 34.795 1.00 46.96 187 THR B CA 1
ATOM 6032 C C . THR B 1 169 ? 4.939 -51.441 35.792 1.00 46.16 187 THR B C 1
ATOM 6033 O O . THR B 1 169 ? 4.527 -50.329 35.442 1.00 46.23 187 THR B O 1
ATOM 6037 N N . GLU B 1 170 ? 5.429 -51.675 36.994 1.00 44.60 188 GLU B N 1
ATOM 6038 C CA . GLU B 1 170 ? 5.587 -50.585 37.984 1.00 44.78 188 GLU B CA 1
ATOM 6039 C C . GLU B 1 170 ? 6.487 -49.483 37.457 1.00 42.57 188 GLU B C 1
ATOM 6040 O O . GLU B 1 170 ? 6.154 -48.305 37.553 1.00 42.50 188 GLU B O 1
ATOM 6046 N N . ALA B 1 171 ? 7.594 -49.873 36.829 1.00 41.71 189 ALA B N 1
ATOM 6047 C CA . ALA B 1 171 ? 8.524 -48.917 36.247 1.00 41.94 189 ALA B CA 1
ATOM 6048 C C . ALA B 1 171 ? 7.837 -48.076 35.186 1.00 40.73 189 ALA B C 1
ATOM 6049 O O . ALA B 1 171 ? 7.882 -46.867 35.211 1.00 40.38 189 ALA B O 1
ATOM 6051 N N . VAL B 1 172 ? 7.151 -48.702 34.270 1.00 40.71 190 VAL B N 1
ATOM 6052 C CA . VAL B 1 172 ? 6.480 -47.939 33.240 1.00 40.65 190 VAL B CA 1
ATOM 6053 C C . VAL B 1 172 ? 5.519 -46.881 33.847 1.00 40.82 190 VAL B C 1
ATOM 6054 O O . VAL B 1 172 ? 5.544 -45.716 33.377 1.00 43.09 190 VAL B O 1
ATOM 6058 N N . ASP B 1 173 ? 4.698 -47.284 34.799 1.00 41.02 191 ASP B N 1
ATOM 6059 C CA . ASP B 1 173 ? 3.702 -46.393 35.422 1.00 41.86 191 ASP B CA 1
ATOM 6060 C C . ASP B 1 173 ? 4.388 -45.213 36.130 1.00 41.70 191 ASP B C 1
ATOM 6061 O O . ASP B 1 173 ? 3.992 -44.098 35.959 1.00 42.20 191 ASP B O 1
ATOM 6066 N N . ARG B 1 174 ? 5.464 -45.480 36.841 1.00 39.92 192 ARG B N 1
ATOM 6067 C CA . ARG B 1 174 ? 6.213 -44.426 37.551 1.00 40.07 192 ARG B CA 1
ATOM 6068 C C . ARG B 1 174 ? 7.063 -43.555 36.695 1.00 38.50 192 ARG B C 1
ATOM 6069 O O . ARG B 1 174 ? 7.093 -42.380 36.909 1.00 36.22 192 ARG B O 1
ATOM 6077 N N . LEU B 1 175 ? 7.737 -44.136 35.715 1.00 36.70 193 LEU B N 1
ATOM 6078 C CA . LEU B 1 175 ? 8.489 -43.361 34.774 1.00 34.82 193 LEU B CA 1
ATOM 6079 C C . LEU B 1 175 ? 7.618 -42.363 34.027 1.00 35.99 193 LEU B C 1
ATOM 6080 O O . LEU B 1 175 ? 8.103 -41.261 33.698 1.00 35.65 193 LEU B O 1
ATOM 6085 N N . ARG B 1 176 ? 6.365 -42.730 33.716 1.00 37.23 194 ARG B N 1
ATOM 6086 C CA . ARG B 1 176 ? 5.423 -41.825 33.037 1.00 39.61 194 ARG B CA 1
ATOM 6087 C C . ARG B 1 176 ? 4.630 -40.915 33.972 1.00 41.07 194 ARG B C 1
ATOM 6088 O O . ARG B 1 176 ? 3.808 -40.145 33.520 1.00 43.76 194 ARG B O 1
ATOM 6096 N N . SER B 1 177 ? 4.759 -41.031 35.288 1.00 41.05 195 SER B N 1
ATOM 6097 C CA . SER B 1 177 ? 3.882 -40.271 36.163 1.00 40.23 195 SER B CA 1
ATOM 6098 C C . SER B 1 177 ? 4.112 -38.788 36.170 1.00 39.61 195 SER B C 1
ATOM 6099 O O . SER B 1 177 ? 5.257 -38.299 36.119 1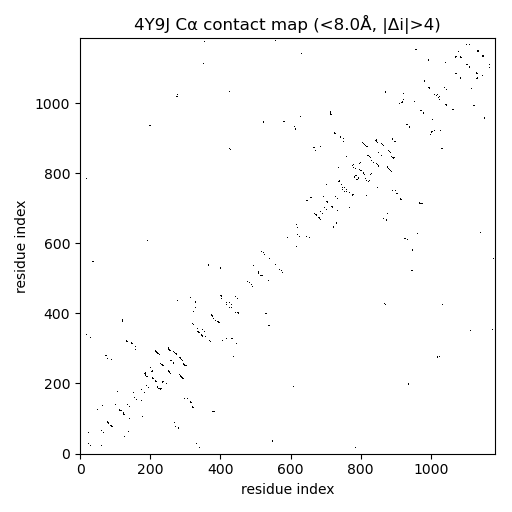.00 38.93 195 SER B O 1
ATOM 6102 N N . ARG B 1 178 ? 3.017 -38.053 36.249 1.00 41.64 196 ARG B N 1
ATOM 6103 C CA . ARG B 1 178 ? 3.086 -36.585 36.430 1.00 43.27 196 ARG B CA 1
ATOM 6104 C C . ARG B 1 178 ? 3.134 -36.177 37.904 1.00 42.43 196 ARG B C 1
ATOM 6105 O O . ARG B 1 178 ? 3.275 -35.009 38.215 1.00 42.94 196 ARG B O 1
ATOM 6113 N N . ASP B 1 179 ? 2.975 -37.145 38.798 1.00 43.72 197 ASP B N 1
ATOM 6114 C CA . ASP B 1 179 ? 3.012 -36.930 40.259 1.00 44.12 197 ASP B CA 1
ATOM 6115 C C . ASP B 1 179 ? 4.468 -36.914 40.740 1.00 43.44 197 ASP B C 1
ATOM 6116 O O . ASP B 1 179 ? 5.131 -37.938 40.818 1.00 45.20 197 ASP B O 1
ATOM 6121 N N . PRO B 1 180 ? 4.960 -35.746 41.070 1.00 42.28 198 PRO B N 1
ATOM 6122 C CA . PRO B 1 180 ? 6.374 -35.589 41.455 1.00 44.31 198 PRO B CA 1
ATOM 6123 C C . PRO B 1 180 ? 6.736 -36.422 42.659 1.00 46.64 198 PRO B C 1
ATOM 6124 O O . PRO B 1 180 ? 7.885 -36.794 42.782 1.00 48.28 198 PRO B O 1
ATOM 6128 N N . SER B 1 181 ? 5.776 -36.716 43.530 1.00 44.42 199 SER B N 1
ATOM 6129 C CA . SER B 1 181 ? 6.032 -37.621 44.666 1.00 47.24 199 SER B CA 1
ATOM 6130 C C . SER B 1 181 ? 6.108 -39.096 44.289 1.00 50.02 199 SER B C 1
ATOM 6131 O O . SER B 1 181 ? 6.472 -39.918 45.119 1.00 50.20 199 SER B O 1
ATOM 6134 N N . LYS B 1 182 ? 5.709 -39.474 43.066 1.00 50.25 200 LYS B N 1
ATOM 6135 C CA . LYS B 1 182 ? 5.685 -40.900 42.677 1.00 47.89 200 LYS B CA 1
ATOM 6136 C C . LYS B 1 182 ? 6.641 -41.150 41.508 1.00 43.82 200 LYS B C 1
ATOM 6137 O O . LYS B 1 182 ? 7.000 -42.289 41.245 1.00 46.62 200 LYS B O 1
ATOM 6143 N N . ALA B 1 183 ? 6.928 -40.134 40.726 1.00 39.90 201 ALA B N 1
ATOM 6144 C CA . ALA B 1 183 ? 7.619 -40.359 39.463 1.00 36.97 201 ALA B CA 1
ATOM 6145 C C . ALA B 1 183 ? 8.979 -40.952 39.654 1.00 37.50 201 ALA B C 1
ATOM 6146 O O . ALA B 1 183 ? 9.703 -40.566 40.539 1.00 36.81 201 ALA B O 1
ATOM 6148 N N . TRP B 1 184 ? 9.382 -41.788 38.726 1.00 34.73 202 TRP B N 1
ATOM 6149 C CA . TRP B 1 184 ? 10.717 -42.357 38.698 1.00 34.29 202 TRP B CA 1
ATOM 6150 C C . TRP B 1 184 ? 11.516 -41.879 37.477 1.00 34.70 202 TRP B C 1
ATOM 6151 O O . TRP B 1 184 ? 10.950 -41.403 36.461 1.00 35.77 202 TRP B O 1
ATOM 6162 N N . THR B 1 185 ? 12.830 -42.104 37.547 1.00 32.86 203 THR B N 1
ATOM 6163 C CA . THR B 1 185 ? 13.714 -41.938 36.418 1.00 33.61 203 THR B CA 1
ATOM 6164 C C . THR B 1 185 ? 14.543 -43.214 36.266 1.00 32.44 203 THR B C 1
ATOM 6165 O O . THR B 1 185 ? 14.599 -44.023 37.186 1.00 31.28 203 THR B O 1
ATOM 6169 N N . SER B 1 186 ? 15.127 -43.397 35.079 1.00 31.30 204 SER B N 1
ATOM 6170 C CA . SER B 1 186 ? 15.947 -44.553 34.786 1.00 32.15 204 SER B CA 1
ATOM 6171 C C . SER B 1 186 ? 17.344 -44.159 34.382 1.00 31.93 204 SER B C 1
ATOM 6172 O O . SER B 1 186 ? 17.543 -43.106 33.775 1.00 33.13 204 SER B O 1
ATOM 6175 N N . GLY B 1 187 ? 18.275 -45.078 34.615 1.00 32.16 205 GLY B N 1
ATOM 6176 C CA . GLY B 1 187 ? 19.598 -45.025 33.975 1.00 30.94 205 GLY B CA 1
ATOM 6177 C C . GLY B 1 187 ? 19.781 -46.130 32.958 1.00 33.80 205 GLY B C 1
ATOM 6178 O O . GLY B 1 187 ? 18.849 -46.890 32.695 1.00 33.49 205 GLY B O 1
ATOM 6179 N N . GLN B 1 188 ? 20.952 -46.155 32.335 1.00 30.69 206 GLN B N 1
ATOM 6180 C CA . GLN B 1 188 ? 21.258 -47.022 31.200 1.00 33.99 206 GLN B CA 1
ATOM 6181 C C . GLN B 1 188 ? 22.747 -47.319 31.419 1.00 32.68 206 GLN B C 1
ATOM 6182 O O . GLN B 1 188 ? 23.573 -46.417 31.286 1.00 31.22 206 GLN B O 1
ATOM 6188 N N . TRP B 1 189 ? 23.086 -48.569 31.739 1.00 33.83 207 TRP B N 1
ATOM 6189 C CA . TRP B 1 189 ? 24.492 -48.923 32.111 1.00 35.16 207 TRP B CA 1
ATOM 6190 C C . TRP B 1 189 ? 25.112 -49.922 31.116 1.00 33.41 207 TRP B C 1
ATOM 6191 O O . TRP B 1 189 ? 25.117 -51.133 31.313 1.00 34.78 207 TRP B O 1
ATOM 6202 N N . MET B 1 190 ? 25.667 -49.386 30.051 1.00 32.93 208 MET B N 1
ATOM 6203 C CA A MET B 1 190 ? 26.286 -50.141 28.996 0.85 34.94 208 MET B CA 1
ATOM 6204 C CA B MET B 1 190 ? 26.260 -50.231 29.044 0.15 33.41 208 MET B CA 1
ATOM 6205 C C . MET B 1 190 ? 27.798 -50.145 28.972 1.00 33.40 208 MET B C 1
ATOM 6206 O O . MET B 1 190 ? 28.462 -51.225 28.779 1.00 34.57 208 MET B O 1
ATOM 6215 N N . THR B 1 191 ? 28.342 -48.954 29.126 1.00 32.41 209 THR B N 1
ATOM 6216 C CA . THR B 1 191 ? 29.743 -48.682 28.928 1.00 31.99 209 THR B CA 1
ATOM 6217 C C . THR B 1 191 ? 30.595 -49.305 30.000 1.00 33.73 209 THR B C 1
ATOM 6218 O O . THR B 1 191 ? 30.317 -49.151 31.199 1.00 32.41 209 THR B O 1
ATOM 6222 N N . GLU B 1 192 ? 31.630 -50.026 29.568 1.00 33.35 210 GLU B N 1
ATOM 6223 C CA . GLU B 1 192 ? 32.579 -50.618 30.505 1.00 33.52 210 GLU B CA 1
ATOM 6224 C C . GLU B 1 192 ? 34.018 -50.195 30.143 1.00 32.88 210 GLU B C 1
ATOM 6225 O O . GLU B 1 192 ? 34.229 -49.603 29.094 1.00 33.89 210 GLU B O 1
ATOM 6231 N N . LYS B 1 193 ? 35.015 -50.588 30.937 1.00 31.84 211 LYS B N 1
ATOM 6232 C CA . LYS B 1 193 ? 36.357 -50.085 30.691 1.00 32.18 211 LYS B CA 1
ATOM 6233 C C . LYS B 1 193 ? 36.904 -50.520 29.289 1.00 34.32 211 LYS B C 1
ATOM 6234 O O . LYS B 1 193 ? 37.582 -49.755 28.597 1.00 32.78 211 LYS B O 1
ATOM 6240 N N . LYS B 1 194 ? 36.614 -51.746 28.955 1.00 36.90 212 LYS B N 1
ATOM 6241 C CA . LYS B 1 194 ? 37.085 -52.330 27.677 1.00 41.16 212 LYS B CA 1
ATOM 6242 C C . LYS B 1 194 ? 36.371 -51.804 26.450 1.00 39.52 212 LYS B C 1
ATOM 6243 O O . LYS B 1 194 ? 36.860 -51.934 25.330 1.00 40.58 212 LYS B O 1
ATOM 6249 N N . GLY B 1 195 ? 35.174 -51.303 26.622 1.00 36.98 213 GLY B N 1
ATOM 6250 C CA . GLY B 1 195 ? 34.531 -50.679 25.467 1.00 38.00 213 GLY B CA 1
ATOM 6251 C C . GLY B 1 195 ? 33.192 -50.047 25.773 1.00 37.24 213 GLY B C 1
ATOM 6252 O O . GLY B 1 195 ? 32.444 -50.548 26.645 1.00 36.92 213 GLY B O 1
ATOM 6253 N N . GLY B 1 196 ? 32.954 -48.936 25.070 1.00 34.35 214 GLY B N 1
ATOM 6254 C CA . GLY B 1 196 ? 31.691 -48.249 25.107 1.00 36.72 214 GLY B CA 1
ATOM 6255 C C . GLY B 1 196 ? 31.013 -48.272 23.780 1.00 37.36 214 GLY B C 1
ATOM 6256 O O . GLY B 1 196 ? 29.878 -48.745 23.674 1.00 40.84 214 GLY B O 1
ATOM 6257 N N . SER B 1 197 ? 31.734 -47.831 22.746 1.00 35.14 215 SER B N 1
ATOM 6258 C CA . SER B 1 197 ? 31.260 -48.028 21.397 1.00 36.68 215 SER B CA 1
ATOM 6259 C C . SER B 1 197 ? 30.993 -49.519 21.155 1.00 36.47 215 SER B C 1
ATOM 6260 O O . SER B 1 197 ? 29.998 -49.912 20.526 1.00 38.42 215 SER B O 1
ATOM 6263 N N . ASP B 1 198 ? 31.908 -50.351 21.632 1.00 35.91 216 ASP B N 1
ATOM 6264 C CA . ASP B 1 198 ? 31.911 -51.785 21.309 1.00 38.82 216 ASP B CA 1
ATOM 6265 C C . ASP B 1 198 ? 31.531 -52.568 22.572 1.00 41.24 216 ASP B C 1
ATOM 6266 O O . ASP B 1 198 ? 32.386 -52.875 23.375 1.00 40.04 216 ASP B O 1
ATOM 6271 N N . VAL B 1 199 ? 30.251 -52.814 22.744 1.00 40.76 217 VAL B N 1
ATOM 6272 C CA A VAL B 1 199 ? 29.764 -53.462 23.959 0.50 42.39 217 VAL B CA 1
ATOM 6273 C CA B VAL B 1 199 ? 29.731 -53.446 23.929 0.50 41.91 217 VAL B CA 1
ATOM 6274 C C . VAL B 1 199 ? 29.909 -54.968 23.804 1.00 45.41 217 VAL B C 1
ATOM 6275 O O . VAL B 1 199 ? 30.105 -55.678 24.810 1.00 43.27 217 VAL B O 1
ATOM 6282 N N . ALA B 1 200 ? 29.832 -55.480 22.544 1.00 43.10 218 ALA B N 1
ATOM 6283 C CA . ALA B 1 200 ? 30.064 -56.880 22.309 1.00 44.78 218 ALA B CA 1
ATOM 6284 C C . ALA B 1 200 ? 31.411 -57.339 22.791 1.00 44.48 218 ALA B C 1
ATOM 6285 O O . ALA B 1 200 ? 31.539 -58.416 23.299 1.00 46.83 218 ALA B O 1
ATOM 6287 N N . GLY B 1 201 ? 32.441 -56.565 22.501 1.00 45.73 219 GLY B N 1
ATOM 6288 C CA . GLY B 1 201 ? 33.815 -56.881 22.941 1.00 46.79 219 GLY B CA 1
ATOM 6289 C C . GLY B 1 201 ? 34.117 -56.320 24.338 1.00 45.99 219 GLY B C 1
ATOM 6290 O O . GLY B 1 201 ? 34.926 -56.855 25.092 1.00 46.79 219 GLY B O 1
ATOM 6291 N N . GLY B 1 202 ? 33.443 -55.245 24.689 1.00 40.83 220 GLY B N 1
ATOM 6292 C CA . GLY B 1 202 ? 33.750 -54.520 25.941 1.00 41.95 220 GLY B CA 1
ATOM 6293 C C . GLY B 1 202 ? 33.100 -55.050 27.207 1.00 41.09 220 GLY B C 1
ATOM 6294 O O . GLY B 1 202 ? 33.653 -54.863 28.313 1.00 43.93 220 GLY B O 1
ATOM 6295 N N . CYS B 1 203 ? 31.895 -55.586 27.092 1.00 38.19 221 CYS B N 1
ATOM 6296 C CA . CYS B 1 203 ? 31.136 -55.896 28.292 1.00 38.91 221 CYS B CA 1
ATOM 6297 C C . CYS B 1 203 ? 31.684 -57.134 28.975 1.00 38.87 221 CYS B C 1
ATOM 6298 O O . CYS B 1 203 ? 31.714 -58.212 28.391 1.00 39.22 221 CYS B O 1
ATOM 6301 N N . ASP B 1 204 ? 32.062 -56.977 30.246 1.00 38.32 222 ASP B N 1
ATOM 6302 C CA . ASP B 1 204 ? 32.533 -58.078 31.099 1.00 39.02 222 ASP B CA 1
ATOM 6303 C C . ASP B 1 204 ? 31.728 -58.087 32.433 1.00 39.74 222 ASP B C 1
ATOM 6304 O O . ASP B 1 204 ? 32.325 -58.308 33.532 1.00 40.32 222 ASP B O 1
ATOM 6309 N N . THR B 1 205 ? 30.397 -57.917 32.330 1.00 38.34 223 THR B N 1
ATOM 6310 C CA . THR B 1 205 ? 29.492 -58.156 33.457 1.00 39.30 223 THR B CA 1
ATOM 6311 C C . THR B 1 205 ? 28.779 -59.454 33.292 1.00 40.72 223 THR B C 1
ATOM 6312 O O . THR B 1 205 ? 28.354 -59.773 32.165 1.00 40.34 223 THR B O 1
ATOM 6316 N N . TYR B 1 206 ? 28.665 -60.226 34.403 1.00 40.63 224 TYR B N 1
ATOM 6317 C CA . TYR B 1 206 ? 28.171 -61.581 34.406 1.00 43.31 224 TYR B CA 1
ATOM 6318 C C . TYR B 1 206 ? 26.953 -61.645 35.299 1.00 43.79 224 TYR B C 1
ATOM 6319 O O . TYR B 1 206 ? 26.856 -60.892 36.297 1.00 44.38 224 TYR B O 1
ATOM 6328 N N . ALA B 1 207 ? 26.021 -62.496 34.915 1.00 45.43 225 ALA B N 1
ATOM 6329 C CA . ALA B 1 207 ? 24.737 -62.654 35.603 1.00 45.90 225 ALA B CA 1
ATOM 6330 C C . ALA B 1 207 ? 24.587 -64.086 36.042 1.00 48.67 225 ALA B C 1
ATOM 6331 O O . ALA B 1 207 ? 24.606 -65.010 35.210 1.00 50.32 225 ALA B O 1
ATOM 6333 N N . VAL B 1 208 ? 24.425 -64.280 37.351 1.00 47.18 226 VAL B N 1
ATOM 6334 C CA . VAL B 1 208 ? 24.319 -65.604 37.884 1.00 49.83 226 VAL B CA 1
ATOM 6335 C C . VAL B 1 208 ? 22.898 -65.862 38.322 1.00 50.62 226 VAL B C 1
ATOM 6336 O O . VAL B 1 208 ? 22.375 -65.152 39.142 1.00 50.44 226 VAL B O 1
ATOM 6340 N N . GLN B 1 209 ? 22.291 -66.927 37.818 1.00 55.88 227 GLN B N 1
ATOM 6341 C CA . GLN B 1 209 ? 20.879 -67.149 38.095 1.00 56.01 227 GLN B CA 1
ATOM 6342 C C . GLN B 1 209 ? 20.619 -67.337 39.569 1.00 56.27 227 GLN B C 1
ATOM 6343 O O . GLN B 1 209 ? 21.251 -68.148 40.212 1.00 58.44 227 GLN B O 1
ATOM 6349 N N . ILE B 1 210 ? 19.658 -66.604 40.096 1.00 56.46 228 ILE B N 1
ATOM 6350 C CA . ILE B 1 210 ? 19.167 -66.867 41.444 1.00 59.41 228 ILE B CA 1
ATOM 6351 C C . ILE B 1 210 ? 17.912 -67.716 41.394 1.00 62.66 228 ILE B C 1
ATOM 6352 O O . ILE B 1 210 ? 17.790 -68.678 42.157 1.00 63.04 228 ILE B O 1
ATOM 6357 N N . ASP B 1 211 ? 16.980 -67.345 40.513 1.00 62.34 229 ASP B N 1
ATOM 6358 C CA . ASP B 1 211 ? 15.710 -68.091 40.381 1.00 67.94 229 ASP B CA 1
ATOM 6359 C C . ASP B 1 211 ? 14.922 -67.634 39.169 1.00 65.97 229 ASP B C 1
ATOM 6360 O O . ASP B 1 211 ? 14.656 -66.443 39.010 1.00 61.49 229 ASP B O 1
ATOM 6365 N N . LYS B 1 212 ? 14.543 -68.579 38.316 1.00 66.67 230 LYS B N 1
ATOM 6366 C CA . LYS B 1 212 ? 13.747 -68.238 37.146 1.00 67.46 230 LYS B CA 1
ATOM 6367 C C . LYS B 1 212 ? 14.467 -67.092 36.407 1.00 63.71 230 LYS B C 1
ATOM 6368 O O . LYS B 1 212 ? 15.589 -67.275 35.961 1.00 63.72 230 LYS B O 1
ATOM 6374 N N . ASP B 1 213 ? 13.869 -65.919 36.300 1.00 58.12 231 ASP B N 1
ATOM 6375 C CA . ASP B 1 213 ? 14.507 -64.866 35.472 1.00 58.94 231 ASP B CA 1
ATOM 6376 C C . ASP B 1 213 ? 15.237 -63.795 36.290 1.00 54.96 231 ASP B C 1
ATOM 6377 O O . ASP B 1 213 ? 15.641 -62.745 35.743 1.00 54.27 231 ASP B O 1
ATOM 6382 N N . THR B 1 214 ? 15.385 -64.066 37.588 1.00 54.13 232 THR B N 1
ATOM 6383 C CA . THR B 1 214 ? 16.111 -63.196 38.539 1.00 52.87 232 THR B CA 1
ATOM 6384 C C . THR B 1 214 ? 17.567 -63.645 38.673 1.00 51.28 232 THR B C 1
ATOM 6385 O O . THR B 1 214 ? 17.823 -64.814 38.922 1.00 51.34 232 THR B O 1
ATOM 6389 N N . TYR B 1 215 ? 18.490 -62.710 38.519 1.00 49.72 233 TYR B N 1
ATOM 6390 C CA . TYR B 1 215 ? 19.914 -62.960 38.493 1.00 48.62 233 TYR B CA 1
ATOM 6391 C C . TYR B 1 215 ? 20.633 -61.966 39.468 1.00 46.94 233 TYR B C 1
ATOM 6392 O O . TYR B 1 215 ? 20.105 -60.888 39.847 1.00 47.81 233 TYR B O 1
ATOM 6401 N N . ARG B 1 216 ? 21.864 -62.342 39.805 1.00 47.49 234 ARG B N 1
ATOM 6402 C CA . ARG B 1 216 ? 22.848 -61.561 40.597 1.00 46.75 234 ARG B CA 1
ATOM 6403 C C . ARG B 1 216 ? 23.844 -61.074 39.570 1.00 44.61 234 ARG B C 1
ATOM 6404 O O . ARG B 1 216 ? 24.398 -61.916 38.876 1.00 44.59 234 ARG B O 1
ATOM 6412 N N . LEU B 1 217 ? 24.088 -59.771 39.490 1.00 41.98 235 LEU B N 1
ATOM 6413 C CA . LEU B 1 217 ? 25.068 -59.220 38.564 1.00 41.80 235 LEU B CA 1
ATOM 6414 C C . LEU B 1 217 ? 26.409 -58.911 39.244 1.00 40.70 235 LEU B C 1
ATOM 6415 O O . LEU B 1 217 ? 26.455 -58.339 40.346 1.00 39.18 235 LEU B O 1
ATOM 6420 N N . HIS B 1 218 ? 27.471 -59.185 38.478 1.00 40.21 236 HIS B N 1
ATOM 6421 C CA . HIS B 1 218 ? 28.859 -58.995 38.891 1.00 39.94 236 HIS B CA 1
ATOM 6422 C C . HIS B 1 218 ? 29.617 -58.352 37.744 1.00 37.88 236 HIS B C 1
ATOM 6423 O O . HIS B 1 218 ? 29.787 -58.977 36.663 1.00 40.27 236 HIS B O 1
ATOM 6430 N N . GLY B 1 219 ? 30.032 -57.137 37.938 1.00 36.21 237 GLY B N 1
ATOM 6431 C CA . GLY B 1 219 ? 30.702 -56.367 36.873 1.00 35.59 237 GLY B CA 1
ATOM 6432 C C . GLY B 1 219 ? 31.094 -54.996 37.299 1.00 35.47 237 GLY B C 1
ATOM 6433 O O . GLY B 1 219 ? 30.833 -54.592 38.486 1.00 34.39 237 GLY B O 1
ATOM 6434 N N . TYR B 1 220 ? 31.685 -54.240 36.362 1.00 32.70 238 TYR B N 1
ATOM 6435 C CA . TYR B 1 220 ? 32.114 -52.905 36.621 1.00 31.24 238 TYR B CA 1
ATOM 6436 C C . TYR B 1 220 ? 31.533 -51.968 35.560 1.00 32.75 238 TYR B C 1
ATOM 6437 O O . TYR B 1 220 ? 31.848 -52.154 34.372 1.00 33.10 238 TYR B O 1
ATOM 6446 N N . LYS B 1 221 ? 30.667 -51.034 35.935 1.00 29.14 239 LYS B N 1
ATOM 6447 C CA . LYS B 1 221 ? 30.078 -50.110 34.976 1.00 30.77 239 LYS B CA 1
ATOM 6448 C C . LYS B 1 221 ? 30.908 -48.827 35.010 1.00 31.64 239 LYS B C 1
ATOM 6449 O O . LYS B 1 221 ? 31.040 -48.160 36.027 1.00 29.41 239 LYS B O 1
ATOM 6455 N N . TRP B 1 222 ? 31.493 -48.489 33.881 1.00 30.81 240 TRP B N 1
ATOM 6456 C CA . TRP B 1 222 ? 32.539 -47.464 33.809 1.00 30.62 240 TRP B CA 1
ATOM 6457 C C . TRP B 1 222 ? 32.009 -46.061 33.728 1.00 28.17 240 TRP B C 1
ATOM 6458 O O . TRP B 1 222 ? 32.718 -45.155 34.153 1.00 27.07 240 TRP B O 1
ATOM 6469 N N . PHE B 1 223 ? 30.837 -45.868 33.117 1.00 27.25 241 PHE B N 1
ATOM 6470 C CA . PHE B 1 223 ? 30.119 -44.597 33.125 1.00 29.83 241 PHE B CA 1
ATOM 6471 C C . PHE B 1 223 ? 28.671 -44.929 33.441 1.00 30.78 241 PHE B C 1
ATOM 6472 O O . PHE B 1 223 ? 28.026 -45.610 32.623 1.00 29.93 241 PHE B O 1
ATOM 6480 N N . SER B 1 224 ? 28.175 -44.400 34.566 1.00 28.61 242 SER B N 1
ATOM 6481 C CA . SER B 1 224 ? 26.733 -44.568 34.934 1.00 28.74 242 SER B CA 1
ATOM 6482 C C . SER B 1 224 ? 26.175 -43.238 35.370 1.00 29.89 242 SER B C 1
ATOM 6483 O O . SER B 1 224 ? 26.381 -42.815 36.517 1.00 28.48 242 SER B O 1
ATOM 6486 N N . SER B 1 225 ? 25.550 -42.540 34.452 1.00 28.70 243 SER B N 1
ATOM 6487 C CA . SER B 1 225 ? 24.952 -41.263 34.698 1.00 27.37 243 SER B CA 1
ATOM 6488 C C . SER B 1 225 ? 23.594 -41.340 35.406 1.00 28.99 243 SER B C 1
ATOM 6489 O O . SER B 1 225 ? 22.867 -42.300 35.274 1.00 28.96 243 SER B O 1
ATOM 6492 N N . ALA B 1 226 ? 23.309 -40.308 36.214 1.00 28.35 244 ALA B N 1
ATOM 6493 C CA . ALA B 1 226 ? 22.057 -40.178 36.975 1.00 29.55 244 ALA B CA 1
ATOM 6494 C C . ALA B 1 226 ? 21.893 -41.340 37.904 1.00 30.88 244 ALA B C 1
ATOM 6495 O O . ALA B 1 226 ? 20.851 -42.023 37.925 1.00 30.44 244 ALA B O 1
ATOM 6497 N N . VAL B 1 227 ? 22.930 -41.595 38.721 1.00 29.95 245 VAL B N 1
ATOM 6498 C CA . VAL B 1 227 ? 22.832 -42.630 39.765 1.00 31.62 245 VAL B CA 1
ATOM 6499 C C . VAL B 1 227 ? 21.877 -42.303 40.941 1.00 32.63 245 VAL B C 1
ATOM 6500 O O . VAL B 1 227 ? 21.678 -43.126 41.803 1.00 35.40 245 VAL B O 1
ATOM 6504 N N . ASP B 1 228 ? 21.291 -41.117 40.931 1.00 30.55 246 ASP B N 1
ATOM 6505 C CA . ASP B 1 228 ? 20.151 -40.788 41.744 1.00 31.33 246 ASP B CA 1
ATOM 6506 C C . ASP B 1 228 ? 18.797 -41.405 41.154 1.00 32.74 246 ASP B C 1
ATOM 6507 O O . ASP B 1 228 ? 17.732 -41.203 41.775 1.00 37.27 246 ASP B O 1
ATOM 6512 N N . ALA B 1 229 ? 18.864 -42.086 40.014 1.00 30.83 247 ALA B N 1
ATOM 6513 C CA . ALA B 1 229 ? 17.655 -42.663 39.387 1.00 34.53 247 ALA B CA 1
ATOM 6514 C C . ALA B 1 229 ? 17.101 -43.852 40.199 1.00 35.95 247 ALA B C 1
ATOM 6515 O O . ALA B 1 229 ? 17.759 -44.340 41.136 1.00 37.86 247 ALA B O 1
ATOM 6517 N N . ASP B 1 230 ? 15.897 -44.302 39.857 1.00 33.55 248 ASP B N 1
ATOM 6518 C CA . ASP B 1 230 ? 15.257 -45.366 40.600 1.00 33.61 248 ASP B CA 1
ATOM 6519 C C . ASP B 1 230 ? 15.518 -46.746 40.048 1.00 32.94 248 ASP B C 1
ATOM 6520 O O . ASP B 1 230 ? 15.540 -47.723 40.808 1.00 34.90 248 ASP B O 1
ATOM 6525 N N . VAL B 1 231 ? 15.650 -46.845 38.728 1.00 33.81 249 VAL B N 1
ATOM 6526 C CA . VAL B 1 231 ? 15.907 -48.106 38.032 1.00 35.51 249 VAL B CA 1
ATOM 6527 C C . VAL B 1 231 ? 16.954 -47.878 36.955 1.00 35.83 249 VAL B C 1
ATOM 6528 O O . VAL B 1 231 ? 17.293 -46.749 36.604 1.00 35.68 249 VAL B O 1
ATOM 6532 N N . ALA B 1 232 ? 17.436 -48.981 36.403 1.00 35.69 250 ALA B N 1
ATOM 6533 C CA . ALA B 1 232 ? 18.356 -48.944 35.304 1.00 35.43 250 ALA B CA 1
ATOM 6534 C C . ALA B 1 232 ? 18.210 -50.175 34.447 1.00 36.13 250 ALA B C 1
ATOM 6535 O O . ALA B 1 232 ? 17.876 -51.235 34.921 1.00 39.23 250 ALA B O 1
ATOM 6537 N N . LEU B 1 233 ? 18.480 -49.984 33.179 1.00 36.64 251 LEU B N 1
ATOM 6538 C CA . LEU B 1 233 ? 18.631 -51.066 32.227 1.00 38.28 251 LEU B CA 1
ATOM 6539 C C . LEU B 1 233 ? 20.099 -51.300 32.041 1.00 39.38 251 LEU B C 1
ATOM 6540 O O . LEU B 1 233 ? 20.860 -50.329 31.899 1.00 36.03 251 LEU B O 1
ATOM 6545 N N . THR B 1 234 ? 20.497 -52.572 31.976 1.00 37.09 252 THR B N 1
ATOM 6546 C CA . THR B 1 234 ? 21.887 -52.898 31.720 1.00 36.83 252 THR B CA 1
ATOM 6547 C C . THR B 1 234 ? 22.038 -54.218 30.999 1.00 39.04 252 THR B C 1
ATOM 6548 O O . THR B 1 234 ? 21.065 -54.944 30.838 1.00 41.99 252 THR B O 1
ATOM 6552 N N . LEU B 1 235 ? 23.242 -54.478 30.480 1.00 37.19 253 LEU B N 1
ATOM 6553 C CA . LEU B 1 235 ? 23.557 -55.708 29.741 1.00 40.14 253 LEU B CA 1
ATOM 6554 C C . LEU B 1 235 ? 24.502 -56.488 30.582 1.00 39.56 253 LEU B C 1
ATOM 6555 O O . LEU B 1 235 ? 25.328 -55.863 31.245 1.00 37.88 253 LEU B O 1
ATOM 6560 N N . ALA B 1 236 ? 24.403 -57.808 30.523 1.00 39.97 254 ALA B N 1
ATOM 6561 C CA . ALA B 1 236 ? 25.309 -58.736 31.168 1.00 40.70 254 ALA B CA 1
ATOM 6562 C C . ALA B 1 236 ? 25.324 -60.072 30.458 1.00 43.63 254 ALA B C 1
ATOM 6563 O O . ALA B 1 236 ? 24.424 -60.366 29.679 1.00 44.03 254 ALA B O 1
ATOM 6565 N N . ARG B 1 237 ? 26.334 -60.885 30.759 1.00 43.87 255 ARG B N 1
ATOM 6566 C CA . ARG B 1 237 ? 26.482 -62.223 30.228 1.00 45.61 255 ARG B CA 1
ATOM 6567 C C . ARG B 1 237 ? 26.038 -63.270 31.196 1.00 47.45 255 ARG B C 1
ATOM 6568 O O . ARG B 1 237 ? 26.572 -63.383 32.299 1.00 46.88 255 ARG B O 1
ATOM 6576 N N . ILE B 1 238 ? 25.075 -64.080 30.753 1.00 48.86 256 ILE B N 1
ATOM 6577 C CA . ILE B 1 238 ? 24.474 -65.044 31.610 1.00 50.56 256 ILE B CA 1
ATOM 6578 C C . ILE B 1 238 ? 25.463 -66.183 31.705 1.00 51.34 256 ILE B C 1
ATOM 6579 O O . ILE B 1 238 ? 26.093 -66.543 30.701 1.00 52.09 256 ILE B O 1
ATOM 6584 N N . VAL B 1 239 ? 25.663 -66.663 32.920 1.00 51.81 257 VAL B N 1
ATOM 6585 C CA . VAL B 1 239 ? 26.571 -67.771 33.200 1.00 54.63 257 VAL B CA 1
ATOM 6586 C C . VAL B 1 239 ? 25.764 -69.079 33.189 1.00 59.41 257 VAL B C 1
ATOM 6587 O O . VAL B 1 239 ? 24.775 -69.189 33.888 1.00 58.31 257 VAL B O 1
ATOM 6591 N N . ASP B 1 240 ? 26.199 -70.061 32.399 1.00 62.08 258 ASP B N 1
ATOM 6592 C CA . ASP B 1 240 ? 25.477 -71.321 32.324 1.00 66.33 258 ASP B CA 1
ATOM 6593 C C . ASP B 1 240 ? 25.801 -72.240 33.529 1.00 68.25 258 ASP B C 1
ATOM 6594 O O . ASP B 1 240 ? 26.614 -71.897 34.382 1.00 67.32 258 ASP B O 1
ATOM 6599 N N . SER B 1 241 ? 25.155 -73.401 33.603 1.00 70.44 259 SER B N 1
ATOM 6600 C CA . SER B 1 241 ? 25.348 -74.332 34.725 1.00 70.96 259 SER B CA 1
ATOM 6601 C C . SER B 1 241 ? 26.767 -74.960 34.775 1.00 71.46 259 SER B C 1
ATOM 6602 O O . SER B 1 241 ? 27.093 -75.667 35.708 1.00 71.99 259 SER B O 1
ATOM 6605 N N . ASP B 1 242 ? 27.603 -74.737 33.768 1.00 71.13 260 ASP B N 1
ATOM 6606 C CA . ASP B 1 242 ? 29.000 -75.189 33.821 1.00 71.79 260 ASP B CA 1
ATOM 6607 C C . ASP B 1 242 ? 29.931 -74.066 34.284 1.00 68.87 260 ASP B C 1
ATOM 6608 O O . ASP B 1 242 ? 31.132 -74.271 34.427 1.00 67.60 260 ASP B O 1
ATOM 6613 N N . GLY B 1 243 ? 29.392 -72.867 34.453 1.00 64.20 261 GLY B N 1
ATOM 6614 C CA . GLY B 1 243 ? 30.187 -71.753 34.925 1.00 63.55 261 GLY B CA 1
ATOM 6615 C C . GLY B 1 243 ? 30.818 -70.948 33.812 1.00 62.60 261 GLY B C 1
ATOM 6616 O O . GLY B 1 243 ? 31.762 -70.178 34.075 1.00 61.81 261 GLY B O 1
ATOM 6617 N N . ASN B 1 244 ? 30.310 -71.131 32.581 1.00 61.50 262 ASN B N 1
ATOM 6618 C CA . ASN B 1 244 ? 30.837 -70.473 31.382 1.00 60.04 262 ASN B CA 1
ATOM 6619 C C . ASN B 1 244 ? 29.849 -69.418 30.864 1.00 57.47 262 ASN B C 1
ATOM 6620 O O . ASN B 1 244 ? 28.679 -69.410 31.234 1.00 56.08 262 ASN B O 1
ATOM 6625 N N . ALA B 1 245 ? 30.338 -68.568 29.972 1.00 56.25 263 ALA B N 1
ATOM 6626 C CA . ALA B 1 245 ? 29.528 -67.567 29.328 1.00 56.30 263 ALA B CA 1
ATOM 6627 C C . ALA B 1 245 ? 29.945 -67.461 27.844 1.00 57.24 263 ALA B C 1
ATOM 6628 O O . ALA B 1 245 ? 30.973 -68.019 27.457 1.00 58.74 263 ALA B O 1
ATOM 6630 N N . LEU B 1 246 ? 29.134 -66.807 27.019 1.00 56.28 264 LEU B N 1
ATOM 6631 C CA . LEU B 1 246 ? 29.457 -66.630 25.597 1.00 58.33 264 LEU B CA 1
ATOM 6632 C C . LEU B 1 246 ? 30.161 -65.288 25.382 1.00 56.24 264 LEU B C 1
ATOM 6633 O O . LEU B 1 246 ? 29.680 -64.265 25.858 1.00 51.15 264 LEU B O 1
ATOM 6638 N N . GLU B 1 247 ? 31.256 -65.276 24.626 1.00 56.96 265 GLU B N 1
ATOM 6639 C CA . GLU B 1 247 ? 31.804 -64.000 24.161 1.00 58.18 265 GLU B CA 1
ATOM 6640 C C . GLU B 1 247 ? 30.926 -63.372 23.103 1.00 54.04 265 GLU B C 1
ATOM 6641 O O . GLU B 1 247 ? 30.118 -64.038 22.506 1.00 53.19 265 GLU B O 1
ATOM 6647 N N . GLY B 1 248 ? 31.145 -62.097 22.835 1.00 51.23 266 GLY B N 1
ATOM 6648 C CA . GLY B 1 248 ? 30.545 -61.400 21.712 1.00 51.99 266 GLY B CA 1
ATOM 6649 C C . GLY B 1 248 ? 29.121 -60.938 21.959 1.00 51.90 266 GLY B C 1
ATOM 6650 O O . GLY B 1 248 ? 28.593 -61.086 23.048 1.00 54.26 266 GLY B O 1
ATOM 6651 N N . SER B 1 249 ? 28.500 -60.374 20.927 1.00 50.76 267 SER B N 1
ATOM 6652 C CA . SER B 1 249 ? 27.151 -59.794 21.041 1.00 52.37 267 SER B CA 1
ATOM 6653 C C . SER B 1 249 ? 26.164 -60.834 21.493 1.00 52.15 267 SER B C 1
ATOM 6654 O O . SER B 1 249 ? 25.287 -60.570 22.287 1.00 51.09 267 SER B O 1
ATOM 6657 N N . ARG B 1 250 ? 26.316 -62.022 20.953 1.00 54.15 268 ARG B N 1
ATOM 6658 C CA . ARG B 1 250 ? 25.387 -63.114 21.238 1.00 58.43 268 ARG B CA 1
ATOM 6659 C C . ARG B 1 250 ? 25.387 -63.598 22.695 1.00 53.58 268 ARG B C 1
ATOM 6660 O O . ARG B 1 250 ? 24.444 -64.276 23.131 1.00 52.91 268 ARG B O 1
ATOM 6668 N N . GLY B 1 251 ? 26.440 -63.281 23.454 1.00 51.39 269 GLY B N 1
ATOM 6669 C CA . GLY B 1 251 ? 26.414 -63.591 24.907 1.00 51.52 269 GLY B CA 1
ATOM 6670 C C . GLY B 1 251 ? 25.727 -62.583 25.819 1.00 48.49 269 GLY B C 1
ATOM 6671 O O . GLY B 1 251 ? 25.620 -62.815 27.017 1.00 50.00 269 GLY B O 1
ATOM 6672 N N . LEU B 1 252 ? 25.289 -61.449 25.281 1.00 46.08 270 LEU B N 1
ATOM 6673 C CA . LEU B 1 252 ? 24.678 -60.409 26.083 1.00 44.39 270 LEU B CA 1
ATOM 6674 C C . LEU B 1 252 ? 23.172 -60.517 26.174 1.00 46.42 270 LEU B C 1
ATOM 6675 O O . LEU B 1 252 ? 22.501 -60.789 25.170 1.00 47.01 270 LEU B O 1
ATOM 6680 N N . SER B 1 253 ? 22.653 -60.376 27.395 1.00 46.13 271 SER B N 1
ATOM 6681 C CA . SER B 1 253 ? 21.239 -60.255 27.652 1.00 45.54 271 SER B CA 1
ATOM 6682 C C . SER B 1 253 ? 20.933 -58.941 28.377 1.00 45.91 271 SER B C 1
ATOM 6683 O O . SER B 1 253 ? 21.816 -58.311 28.998 1.00 42.29 271 SER B O 1
ATOM 6686 N N . LEU B 1 254 ? 19.677 -58.525 28.296 1.00 45.65 272 LEU B N 1
ATOM 6687 C CA . LEU B 1 254 ? 19.221 -57.273 28.899 1.00 45.67 272 LEU B CA 1
ATOM 6688 C C . LEU B 1 254 ? 18.581 -57.524 30.256 1.00 44.65 272 LEU B C 1
ATOM 6689 O O . LEU B 1 254 ? 17.896 -58.513 30.426 1.00 45.80 272 LEU B O 1
ATOM 6694 N N . PHE B 1 255 ? 18.786 -56.582 31.178 1.00 40.51 273 PHE B N 1
ATOM 6695 C CA . PHE B 1 255 ? 18.310 -56.662 32.553 1.00 41.69 273 PHE B CA 1
ATOM 6696 C C . PHE B 1 255 ? 17.751 -55.357 33.014 1.00 39.86 273 PHE B C 1
ATOM 6697 O O . PHE B 1 255 ? 18.222 -54.272 32.634 1.00 39.10 273 PHE B O 1
ATOM 6705 N N . LEU B 1 256 ? 16.798 -55.479 33.895 1.00 38.20 274 LEU B N 1
ATOM 6706 C CA . LEU B 1 256 ? 16.156 -54.350 34.547 1.00 39.64 274 LEU B CA 1
ATOM 6707 C C . LEU B 1 256 ? 16.366 -54.517 36.028 1.00 38.92 274 LEU B C 1
ATOM 6708 O O . LEU B 1 256 ? 16.097 -55.617 36.536 1.00 40.73 274 LEU B O 1
ATOM 6713 N N . LEU B 1 257 ? 16.826 -53.454 36.697 1.00 39.86 275 LEU B N 1
ATOM 6714 C CA . LEU B 1 257 ? 17.001 -53.471 38.149 1.00 40.35 275 LEU B CA 1
ATOM 6715 C C . LEU B 1 257 ? 16.630 -52.215 38.860 1.00 39.05 275 LEU B C 1
ATOM 6716 O O . LEU B 1 257 ? 16.616 -51.119 38.252 1.00 37.19 275 LEU B O 1
ATOM 6721 N N . LYS B 1 258 ? 16.304 -52.378 40.149 1.00 38.35 276 LYS B N 1
ATOM 6722 C CA . LYS B 1 258 ? 16.121 -51.265 41.060 1.00 41.76 276 LYS B CA 1
ATOM 6723 C C . LYS B 1 258 ? 17.495 -50.899 41.648 1.00 42.54 276 LYS B C 1
ATOM 6724 O O . LYS B 1 258 ? 18.219 -51.794 42.052 1.00 43.13 276 LYS B O 1
ATOM 6730 N N . ILE B 1 259 ? 17.813 -49.614 41.675 1.00 39.06 277 ILE B N 1
ATOM 6731 C CA . ILE B 1 259 ? 19.137 -49.146 42.092 1.00 39.63 277 ILE B CA 1
ATOM 6732 C C . ILE B 1 259 ? 19.231 -49.285 43.620 1.00 42.04 277 ILE B C 1
ATOM 6733 O O . ILE B 1 259 ? 20.285 -49.661 44.173 1.00 44.01 277 ILE B O 1
ATOM 6738 N N . ARG B 1 260 ? 18.136 -49.021 44.313 1.00 43.40 278 ARG B N 1
ATOM 6739 C CA . ARG B 1 260 ? 18.087 -49.053 45.781 1.00 43.07 278 ARG B CA 1
ATOM 6740 C C . ARG B 1 260 ? 16.957 -49.919 46.237 1.00 49.17 278 ARG B C 1
ATOM 6741 O O . ARG B 1 260 ? 15.938 -50.017 45.579 1.00 49.89 278 ARG B O 1
ATOM 6749 N N . ASP B 1 261 ? 17.165 -50.597 47.362 1.00 52.57 279 ASP B N 1
ATOM 6750 C CA . ASP B 1 261 ? 16.200 -51.547 47.894 1.00 58.69 279 ASP B CA 1
ATOM 6751 C C . ASP B 1 261 ? 15.135 -50.782 48.700 1.00 55.87 279 ASP B C 1
ATOM 6752 O O . ASP B 1 261 ? 15.137 -49.543 48.709 1.00 52.79 279 ASP B O 1
ATOM 6757 N N . GLU B 1 262 ? 14.237 -51.487 49.362 1.00 64.81 280 GLU B N 1
ATOM 6758 C CA . GLU B 1 262 ? 13.194 -50.790 50.166 1.00 72.23 280 GLU B CA 1
ATOM 6759 C C . GLU B 1 262 ? 13.671 -49.969 51.439 1.00 76.08 280 GLU B C 1
ATOM 6760 O O . GLU B 1 262 ? 12.981 -49.044 51.868 1.00 79.02 280 GLU B O 1
ATOM 6766 N N . SER B 1 263 ? 14.862 -50.252 51.980 1.00 77.50 281 SER B N 1
ATOM 6767 C CA . SER B 1 263 ? 15.500 -49.393 53.020 1.00 68.53 281 SER B CA 1
ATOM 6768 C C . SER B 1 263 ? 16.271 -48.204 52.468 1.00 63.93 281 SER B C 1
ATOM 6769 O O . SER B 1 263 ? 16.809 -47.386 53.200 1.00 61.29 281 SER B O 1
ATOM 6772 N N . GLY B 1 264 ? 16.376 -48.100 51.157 1.00 55.57 282 GLY B N 1
ATOM 6773 C CA . GLY B 1 264 ? 17.141 -46.977 50.583 1.00 52.81 282 GLY B CA 1
ATOM 6774 C C . GLY B 1 264 ? 18.614 -47.317 50.420 1.00 47.32 282 GLY B C 1
ATOM 6775 O O . GLY B 1 264 ? 19.417 -46.440 50.081 1.00 50.19 282 GLY B O 1
ATOM 6776 N N . ASN B 1 265 ? 18.950 -48.589 50.637 1.00 45.32 283 ASN B N 1
ATOM 6777 C CA . ASN B 1 265 ? 20.311 -49.085 50.501 1.00 47.40 283 ASN B CA 1
ATOM 6778 C C . ASN B 1 265 ? 20.566 -49.507 49.068 1.00 43.02 283 ASN B C 1
ATOM 6779 O O . ASN B 1 265 ? 19.684 -50.035 48.402 1.00 41.42 283 ASN B O 1
ATOM 6784 N N . LEU B 1 266 ? 21.793 -49.317 48.616 1.00 40.91 284 LEU B N 1
ATOM 6785 C CA . LEU B 1 266 ? 22.166 -49.786 47.288 1.00 41.43 284 LEU B CA 1
ATOM 6786 C C . LEU B 1 266 ? 21.983 -51.264 47.071 1.00 40.11 284 LEU B C 1
ATOM 6787 O O . LEU B 1 266 ? 22.264 -52.102 47.916 1.00 39.32 284 LEU B O 1
ATOM 6792 N N . ASN B 1 267 ? 21.465 -51.599 45.897 1.00 40.01 285 ASN B N 1
ATOM 6793 C CA . ASN B 1 267 ? 21.206 -52.976 45.545 1.00 42.18 285 ASN B CA 1
ATOM 6794 C C . ASN B 1 267 ? 22.477 -53.681 44.986 1.00 40.17 285 ASN B C 1
ATOM 6795 O O . ASN B 1 267 ? 22.628 -53.761 43.802 1.00 38.90 285 ASN B O 1
ATOM 6800 N N . GLY B 1 268 ? 23.325 -54.240 45.860 1.00 39.61 286 GLY B N 1
ATOM 6801 C CA . GLY B 1 268 ? 24.559 -54.953 45.463 1.00 38.82 286 GLY B CA 1
ATOM 6802 C C . GLY B 1 268 ? 25.562 -54.032 44.703 1.00 36.79 286 GLY B C 1
ATOM 6803 O O . GLY B 1 268 ? 26.267 -54.503 43.821 1.00 37.04 286 GLY B O 1
ATOM 6804 N N . ILE B 1 269 ? 25.553 -52.720 44.940 1.00 33.70 287 ILE B N 1
ATOM 6805 C CA . ILE B 1 269 ? 26.278 -51.782 44.152 1.00 33.77 287 ILE B CA 1
ATOM 6806 C C . ILE B 1 269 ? 27.095 -50.903 45.080 1.00 36.30 287 ILE B C 1
ATOM 6807 O O . ILE B 1 269 ? 26.636 -50.565 46.153 1.00 34.65 287 ILE B O 1
ATOM 6812 N N . GLN B 1 270 ? 28.306 -50.573 44.658 1.00 33.51 288 GLN B N 1
ATOM 6813 C CA . GLN B 1 270 ? 29.134 -49.577 45.332 1.00 34.43 288 GLN B CA 1
ATOM 6814 C C . GLN B 1 270 ? 29.534 -48.557 44.318 1.00 33.63 288 GLN B C 1
ATOM 6815 O O . GLN B 1 270 ? 29.828 -48.908 43.115 1.00 32.80 288 GLN B O 1
ATOM 6821 N N . MET B 1 271 ? 29.505 -47.299 44.702 1.00 31.05 289 MET B N 1
ATOM 6822 C CA . MET B 1 271 ? 29.918 -46.278 43.799 1.00 32.24 289 MET B CA 1
ATOM 6823 C C . MET B 1 271 ? 31.406 -46.022 44.046 1.00 32.30 289 MET B C 1
ATOM 6824 O O . MET B 1 271 ? 31.835 -45.519 45.116 1.00 31.61 289 MET B O 1
ATOM 6829 N N . VAL B 1 272 ? 32.213 -46.330 43.072 1.00 32.04 290 VAL B N 1
ATOM 6830 C CA . VAL B 1 272 ? 33.653 -46.226 43.241 1.00 33.40 290 VAL B CA 1
ATOM 6831 C C . VAL B 1 272 ? 34.087 -44.780 43.309 1.00 30.16 290 VAL B C 1
ATOM 6832 O O . VAL B 1 272 ? 34.921 -44.457 44.158 1.00 30.95 290 VAL B O 1
ATOM 6836 N N . ARG B 1 273 ? 33.616 -43.937 42.394 1.00 28.16 291 ARG B N 1
ATOM 6837 C CA . ARG B 1 273 ? 33.862 -42.514 42.352 1.00 28.50 291 ARG B CA 1
ATOM 6838 C C . ARG B 1 273 ? 32.884 -41.808 41.456 1.00 26.03 291 ARG B C 1
ATOM 6839 O O . ARG B 1 273 ? 32.209 -42.459 40.665 1.00 27.89 291 ARG B O 1
ATOM 6847 N N . LEU B 1 274 ? 32.766 -40.492 41.592 1.00 25.17 292 LEU B N 1
ATOM 6848 C CA . LEU B 1 274 ? 32.123 -39.693 40.606 1.00 26.65 292 LEU B CA 1
ATOM 6849 C C . LEU B 1 274 ? 33.154 -39.257 39.562 1.00 29.25 292 LEU B C 1
ATOM 6850 O O . LEU B 1 274 ? 34.324 -38.973 39.947 1.00 28.06 292 LEU B O 1
ATOM 6855 N N . LYS B 1 275 ? 32.745 -39.227 38.296 1.00 25.71 293 LYS B N 1
ATOM 6856 C CA . LYS B 1 275 ? 33.614 -38.657 37.263 1.00 27.51 293 LYS B CA 1
ATOM 6857 C C . LYS B 1 275 ? 33.833 -37.159 37.472 1.00 27.42 293 LYS B C 1
ATOM 6858 O O . LYS B 1 275 ? 32.980 -36.401 37.973 1.00 26.16 293 LYS B O 1
ATOM 6864 N N . ASN B 1 276 ? 35.030 -36.706 37.085 1.00 25.72 294 ASN B N 1
ATOM 6865 C CA . ASN B 1 276 ? 35.375 -35.289 37.007 1.00 25.80 294 ASN B CA 1
ATOM 6866 C C . ASN B 1 276 ? 35.371 -34.822 35.561 1.00 27.84 294 ASN B C 1
ATOM 6867 O O . ASN B 1 276 ? 36.279 -35.155 34.800 1.00 25.97 294 ASN B O 1
ATOM 6872 N N . LYS B 1 277 ? 34.296 -34.130 35.151 1.00 24.91 295 LYS B N 1
ATOM 6873 C CA . LYS B 1 277 ? 33.913 -34.044 33.734 1.00 23.80 295 LYS B CA 1
ATOM 6874 C C . LYS B 1 277 ? 34.102 -32.648 33.210 1.00 23.41 295 LYS B C 1
ATOM 6875 O O . LYS B 1 277 ? 33.935 -31.649 33.965 1.00 24.66 295 LYS B O 1
ATOM 6881 N N . LEU B 1 278 ? 34.444 -32.547 31.940 1.00 23.56 296 LEU B N 1
ATOM 6882 C CA . LEU B 1 278 ? 34.498 -31.234 31.274 1.00 23.75 296 LEU B CA 1
ATOM 6883 C C . LEU B 1 278 ? 33.244 -30.399 31.446 1.00 23.83 296 LEU B C 1
ATOM 6884 O O . LEU B 1 278 ? 33.281 -29.169 31.781 1.00 23.79 296 LEU B O 1
ATOM 6889 N N . GLY B 1 279 ? 32.136 -31.064 31.120 1.00 22.38 297 GLY B N 1
ATOM 6890 C CA . GLY B 1 279 ? 30.819 -30.519 31.316 1.00 22.39 297 GLY B CA 1
ATOM 6891 C C . GLY B 1 279 ? 29.877 -31.554 31.828 1.00 22.94 297 GLY B C 1
ATOM 6892 O O . GLY B 1 279 ? 30.310 -32.618 32.263 1.00 25.41 297 GLY B O 1
ATOM 6893 N N . THR B 1 280 ? 28.556 -31.271 31.762 1.00 24.24 298 THR B N 1
ATOM 6894 C CA . THR B 1 280 ? 27.582 -32.062 32.494 1.00 25.41 298 THR B CA 1
ATOM 6895 C C . THR B 1 280 ? 27.904 -32.193 33.989 1.00 24.43 298 THR B C 1
ATOM 6896 O O . THR B 1 280 ? 27.525 -33.184 34.665 1.00 25.44 298 THR B O 1
ATOM 6900 N N . LYS B 1 281 ? 28.600 -31.205 34.531 1.00 24.71 299 LYS B N 1
ATOM 6901 C CA . LYS B 1 281 ? 29.035 -31.259 35.907 1.00 24.88 299 LYS B CA 1
ATOM 6902 C C . LYS B 1 281 ? 27.834 -31.333 36.919 1.00 25.38 299 LYS B C 1
ATOM 6903 O O . LYS B 1 281 ? 28.018 -31.789 38.034 1.00 25.76 299 LYS B O 1
ATOM 6909 N N . GLN B 1 282 ? 26.685 -30.868 36.497 1.00 24.63 300 GLN B N 1
ATOM 6910 C CA . GLN B 1 282 ? 25.455 -30.930 37.246 1.00 25.48 300 GLN B CA 1
ATOM 6911 C C . GLN B 1 282 ? 25.027 -32.360 37.523 1.00 26.39 300 GLN B C 1
ATOM 6912 O O . GLN B 1 282 ? 24.394 -32.641 38.561 1.00 25.70 300 GLN B O 1
ATOM 6918 N N . LEU B 1 283 ? 25.318 -33.225 36.562 1.00 24.62 301 LEU B N 1
ATOM 6919 C CA . LEU B 1 283 ? 24.839 -34.610 36.518 1.00 25.59 301 LEU B CA 1
ATOM 6920 C C . LEU B 1 283 ? 25.739 -35.561 37.324 1.00 26.04 301 LEU B C 1
ATOM 6921 O O . LEU B 1 283 ? 26.945 -35.595 37.092 1.00 25.67 301 LEU B O 1
ATOM 6926 N N . PRO B 1 284 ? 25.174 -36.396 38.209 1.00 26.35 302 PRO B N 1
ATOM 6927 C CA . PRO B 1 284 ? 26.117 -37.295 38.870 1.00 27.44 302 PRO B CA 1
ATOM 6928 C C . PRO B 1 284 ? 26.426 -38.495 37.992 1.00 28.81 302 PRO B C 1
ATOM 6929 O O . PRO B 1 284 ? 25.495 -39.221 37.631 1.00 29.32 302 PRO B O 1
ATOM 6933 N N . THR B 1 285 ? 27.643 -38.640 37.575 1.00 25.15 303 THR B N 1
ATOM 6934 C CA . THR B 1 285 ? 28.041 -39.798 36.764 1.00 25.82 303 THR B CA 1
ATOM 6935 C C . THR B 1 285 ? 29.066 -40.549 37.567 1.00 25.20 303 THR B C 1
ATOM 6936 O O . THR B 1 285 ? 30.115 -40.018 37.943 1.00 26.19 303 THR B O 1
ATOM 6940 N N . ALA B 1 286 ? 28.800 -41.826 37.828 1.00 27.38 304 ALA B N 1
ATOM 6941 C CA . ALA B 1 286 ? 29.659 -42.655 38.662 1.00 26.87 304 ALA B CA 1
ATOM 6942 C C . ALA B 1 286 ? 30.256 -43.810 37.944 1.00 27.69 304 ALA B C 1
ATOM 6943 O O . ALA B 1 286 ? 29.794 -44.233 36.855 1.00 28.26 304 ALA B O 1
ATOM 6945 N N . GLU B 1 287 ? 31.265 -44.394 38.552 1.00 26.67 305 GLU B N 1
ATOM 6946 C CA . GLU B 1 287 ? 31.670 -45.751 38.250 1.00 27.40 305 GLU B CA 1
ATOM 6947 C C . GLU B 1 287 ? 31.040 -46.665 39.302 1.00 29.26 305 GLU B C 1
ATOM 6948 O O . GLU B 1 287 ? 31.128 -46.380 40.508 1.00 31.12 305 GLU B O 1
ATOM 6954 N N . LEU B 1 288 ? 30.483 -47.756 38.851 1.00 27.27 306 LEU B N 1
ATOM 6955 C CA . LEU B 1 288 ? 29.762 -48.722 39.710 1.00 29.51 306 LEU B CA 1
ATOM 6956 C C . LEU B 1 288 ? 30.415 -50.053 39.730 1.00 29.29 306 LEU B C 1
ATOM 6957 O O . LEU B 1 288 ? 30.633 -50.683 38.670 1.00 31.38 306 LEU B O 1
ATOM 6962 N N . LEU B 1 289 ? 30.613 -50.578 40.928 1.00 29.79 307 LEU B N 1
ATOM 6963 C CA . LEU B 1 289 ? 31.038 -51.926 41.098 1.00 30.52 307 LEU B CA 1
ATOM 6964 C C . LEU B 1 289 ? 29.843 -52.727 41.549 1.00 33.44 307 LEU B C 1
ATOM 6965 O O . LEU B 1 289 ? 29.325 -52.527 42.677 1.00 33.49 307 LEU B O 1
ATOM 6970 N N . LEU B 1 290 ? 29.444 -53.654 40.693 1.00 32.96 308 LEU B N 1
ATOM 6971 C CA . LEU B 1 290 ? 28.307 -54.581 40.893 1.00 34.98 308 LEU B CA 1
ATOM 6972 C C . LEU B 1 290 ? 28.801 -55.879 41.457 1.00 36.03 308 LEU B C 1
ATOM 6973 O O . LEU B 1 290 ? 29.619 -56.605 40.844 1.00 36.86 308 LEU B O 1
ATOM 6978 N N . ASP B 1 291 ? 28.329 -56.194 42.651 1.00 35.60 309 ASP B N 1
ATOM 6979 C CA . ASP B 1 291 ? 28.653 -57.435 43.277 1.00 38.83 309 ASP B CA 1
ATOM 6980 C C . ASP B 1 291 ? 27.413 -58.017 43.903 1.00 41.66 309 ASP B C 1
ATOM 6981 O O . ASP B 1 291 ? 27.141 -57.796 45.094 1.00 40.23 309 ASP B O 1
ATOM 6986 N N . GLY B 1 292 ? 26.674 -58.793 43.122 1.00 42.72 310 GLY B N 1
ATOM 6987 C CA . GLY B 1 292 ? 25.436 -59.418 43.618 1.00 44.92 310 GLY B CA 1
ATOM 6988 C C . GLY B 1 292 ? 24.193 -58.506 43.498 1.00 44.49 310 GLY B C 1
ATOM 6989 O O . GLY B 1 292 ? 23.166 -58.737 44.192 1.00 48.01 310 GLY B O 1
ATOM 6990 N N . ALA B 1 293 ? 24.235 -57.514 42.614 1.00 40.55 311 ALA B N 1
ATOM 6991 C CA . ALA B 1 293 ? 23.052 -56.675 42.309 1.00 38.72 311 ALA B CA 1
ATOM 6992 C C . ALA B 1 293 ? 21.931 -57.520 41.733 1.00 41.21 311 ALA B C 1
ATOM 6993 O O . ALA B 1 293 ? 22.107 -58.205 40.759 1.00 42.25 311 ALA B O 1
ATOM 6995 N N . ILE B 1 294 ? 20.779 -57.490 42.368 1.00 41.37 312 ILE B N 1
ATOM 6996 C CA . ILE B 1 294 ? 19.629 -58.300 41.921 1.00 44.05 312 ILE B CA 1
ATOM 6997 C C . ILE B 1 294 ? 18.907 -57.645 40.747 1.00 43.21 312 ILE B C 1
ATOM 6998 O O . ILE B 1 294 ? 18.492 -56.470 40.822 1.00 42.46 312 ILE B O 1
ATOM 7003 N N . ALA B 1 295 ? 18.764 -58.415 39.673 1.00 42.31 313 ALA B N 1
ATOM 7004 C CA . ALA B 1 295 ? 18.247 -57.905 38.448 1.00 42.56 313 ALA B CA 1
ATOM 7005 C C . ALA B 1 295 ? 17.342 -58.935 37.745 1.00 45.45 313 ALA B C 1
ATOM 7006 O O . ALA B 1 295 ? 17.572 -60.168 37.840 1.00 46.33 313 ALA B O 1
ATOM 7008 N N . GLU B 1 296 ? 16.387 -58.415 36.975 1.00 46.23 314 GLU B N 1
ATOM 7009 C CA . GLU B 1 296 ? 15.416 -59.284 36.234 1.00 47.34 314 GLU B CA 1
ATOM 7010 C C . GLU B 1 296 ? 15.735 -59.318 34.744 1.00 47.20 314 GLU B C 1
ATOM 7011 O O . GLU B 1 296 ? 15.902 -58.272 34.135 1.00 45.40 314 GLU B O 1
ATOM 7017 N N . ARG B 1 297 ? 15.902 -60.503 34.175 1.00 47.69 315 ARG B N 1
ATOM 7018 C CA . ARG B 1 297 ? 16.182 -60.614 32.756 1.00 52.65 315 ARG B CA 1
ATOM 7019 C C . ARG B 1 297 ? 14.942 -60.279 31.952 1.00 53.48 315 ARG B C 1
ATOM 7020 O O . ARG B 1 297 ? 13.890 -60.836 32.217 1.00 54.62 315 ARG B O 1
ATOM 7028 N N . ILE B 1 298 ? 15.113 -59.488 30.898 1.00 52.57 316 ILE B N 1
ATOM 7029 C CA . ILE B 1 298 ? 14.011 -59.088 30.012 1.00 54.60 316 ILE B CA 1
ATOM 7030 C C . ILE B 1 298 ? 14.461 -59.212 28.563 1.00 55.39 316 ILE B C 1
ATOM 7031 O O . ILE B 1 298 ? 15.637 -59.135 28.217 1.00 52.74 316 ILE B O 1
ATOM 7036 N N . GLY B 1 299 ? 13.505 -59.481 27.694 1.00 58.31 317 GLY B N 1
ATOM 7037 C CA . GLY B 1 299 ? 13.831 -59.877 26.355 1.00 61.56 317 GLY B CA 1
ATOM 7038 C C . GLY B 1 299 ? 14.442 -61.270 26.313 1.00 64.45 317 GLY B C 1
ATOM 7039 O O . GLY B 1 299 ? 14.678 -61.916 27.315 1.00 65.14 317 GLY B O 1
ATOM 7040 N N . ASP B 1 300 ? 14.775 -61.676 25.115 1.00 70.61 318 ASP B N 1
ATOM 7041 C CA . ASP B 1 300 ? 15.370 -62.982 24.861 1.00 70.90 318 ASP B CA 1
ATOM 7042 C C . ASP B 1 300 ? 16.859 -63.042 25.227 1.00 67.25 318 ASP B C 1
ATOM 7043 O O . ASP B 1 300 ? 17.628 -62.109 24.925 1.00 60.34 318 ASP B O 1
ATOM 7048 N N . GLN B 1 301 ? 17.272 -64.163 25.806 1.00 64.36 319 GLN B N 1
ATOM 7049 C CA . GLN B 1 301 ? 18.679 -64.394 26.086 1.00 60.95 319 GLN B CA 1
ATOM 7050 C C . GLN B 1 301 ? 19.536 -64.303 24.826 1.00 59.78 319 GLN B C 1
ATOM 7051 O O . GLN B 1 301 ? 19.204 -64.856 23.775 1.00 60.24 319 GLN B O 1
ATOM 7057 N N . GLY B 1 302 ? 20.617 -63.541 24.897 1.00 54.93 320 GLY B N 1
ATOM 7058 C CA . GLY B 1 302 ? 21.504 -63.446 23.779 1.00 55.43 320 GLY B CA 1
ATOM 7059 C C . GLY B 1 302 ? 21.159 -62.278 22.904 1.00 52.97 320 GLY B C 1
ATOM 7060 O O . GLY B 1 302 ? 21.980 -61.908 22.057 1.00 54.92 320 GLY B O 1
ATOM 7061 N N . ARG B 1 303 ? 19.971 -61.688 23.105 1.00 52.32 321 ARG B N 1
ATOM 7062 C CA . ARG B 1 303 ? 19.552 -60.541 22.271 1.00 55.53 321 ARG B CA 1
ATOM 7063 C C . ARG B 1 303 ? 19.426 -59.229 23.053 1.00 53.36 321 ARG B C 1
ATOM 7064 O O . ARG B 1 303 ? 18.486 -58.454 22.857 1.00 52.78 321 ARG B O 1
ATOM 7072 N N . GLY B 1 304 ? 20.382 -58.989 23.942 1.00 50.26 322 GLY B N 1
ATOM 7073 C CA . GLY B 1 304 ? 20.379 -57.787 24.760 1.00 45.16 322 GLY B CA 1
ATOM 7074 C C . GLY B 1 304 ? 20.593 -56.561 23.949 1.00 44.33 322 GLY B C 1
ATOM 7075 O O . GLY B 1 304 ? 19.948 -55.530 24.219 1.00 43.75 322 GLY B O 1
ATOM 7076 N N . VAL B 1 305 ? 21.520 -56.620 22.996 1.00 45.39 323 VAL B N 1
ATOM 7077 C CA . VAL B 1 305 ? 21.790 -55.430 22.221 1.00 46.59 323 VAL B CA 1
ATOM 7078 C C . VAL B 1 305 ? 20.515 -55.066 21.430 1.00 49.31 323 VAL B C 1
ATOM 7079 O O . VAL B 1 305 ? 20.067 -53.903 21.432 1.00 43.35 323 VAL B O 1
ATOM 7083 N N . ALA B 1 306 ? 19.939 -56.048 20.769 1.00 49.93 324 ALA B N 1
ATOM 7084 C CA . ALA B 1 306 ? 18.699 -55.782 20.040 1.00 53.59 324 ALA B CA 1
ATOM 7085 C C . ALA B 1 306 ? 17.595 -55.256 20.987 1.00 51.42 324 ALA B C 1
ATOM 7086 O O . ALA B 1 306 ? 16.954 -54.277 20.676 1.00 50.81 324 ALA B O 1
ATOM 7088 N N . GLY B 1 307 ? 17.409 -55.881 22.140 1.00 50.23 325 GLY B N 1
ATOM 7089 C CA . GLY B 1 307 ? 16.491 -55.387 23.157 1.00 47.81 325 GLY B CA 1
ATOM 7090 C C . GLY B 1 307 ? 16.693 -53.943 23.581 1.00 44.32 325 GLY B C 1
ATOM 7091 O O . GLY B 1 307 ? 15.713 -53.224 23.792 1.00 45.03 325 GLY B O 1
ATOM 7092 N N . ILE B 1 308 ? 17.949 -53.528 23.769 1.00 40.36 326 ILE B N 1
ATOM 7093 C CA . ILE B 1 308 ? 18.233 -52.167 24.220 1.00 41.09 326 ILE B CA 1
ATOM 7094 C C . ILE B 1 308 ? 18.154 -51.148 23.097 1.00 41.24 326 ILE B C 1
ATOM 7095 O O . ILE B 1 308 ? 18.354 -49.950 23.339 1.00 43.55 326 ILE B O 1
ATOM 7100 N N . SER B 1 309 ? 17.937 -51.597 21.859 1.00 45.30 327 SER B N 1
ATOM 7101 C CA . SER B 1 309 ? 17.940 -50.665 20.711 1.00 46.72 327 SER B CA 1
ATOM 7102 C C . SER B 1 309 ? 16.945 -49.483 20.797 1.00 51.18 327 SER B C 1
ATOM 7103 O O . SER B 1 309 ? 17.284 -48.382 20.360 1.00 45.57 327 SER B O 1
ATOM 7106 N N . ASN B 1 310 ? 15.771 -49.647 21.440 1.00 50.81 328 ASN B N 1
ATOM 7107 C CA . ASN B 1 310 ? 14.819 -48.521 21.540 1.00 45.70 328 ASN B CA 1
ATOM 7108 C C . ASN B 1 310 ? 15.297 -47.431 22.475 1.00 44.12 328 ASN B C 1
ATOM 7109 O O . ASN B 1 310 ? 15.119 -46.246 22.238 1.00 49.88 328 ASN B O 1
ATOM 7114 N N . MET B 1 311 ? 16.042 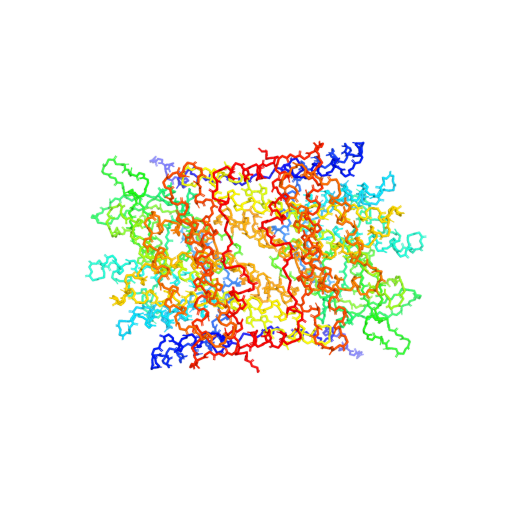-47.807 23.490 1.00 41.92 329 MET B N 1
ATOM 7115 C CA . MET B 1 311 ? 16.665 -46.863 24.335 1.00 39.99 329 MET B CA 1
ATOM 7116 C C . MET B 1 311 ? 17.712 -46.092 23.589 1.00 40.29 329 MET B C 1
ATOM 7117 O O . MET B 1 311 ? 17.825 -44.866 23.771 1.00 42.25 329 MET B O 1
ATOM 7122 N N . LEU B 1 312 ? 18.592 -46.788 22.886 1.00 40.41 330 LEU B N 1
ATOM 7123 C CA . LEU B 1 312 ? 19.600 -46.071 22.049 1.00 39.05 330 LEU B CA 1
ATOM 7124 C C . LEU B 1 312 ? 18.896 -45.074 21.091 1.00 38.85 330 LEU B C 1
ATOM 7125 O O . LEU B 1 312 ? 19.243 -43.888 21.054 1.00 41.44 330 LEU B O 1
ATOM 7130 N N . ASN B 1 313 ? 17.894 -45.506 20.346 1.00 38.89 331 ASN B N 1
ATOM 7131 C CA . ASN B 1 313 ? 17.275 -44.595 19.439 1.00 39.54 331 ASN B CA 1
ATOM 7132 C C . ASN B 1 313 ? 16.553 -43.435 20.055 1.00 43.14 331 ASN B C 1
ATOM 7133 O O . ASN B 1 313 ? 16.647 -42.360 19.498 1.00 42.91 331 ASN B O 1
ATOM 7138 N N . ILE B 1 314 ? 15.809 -43.633 21.184 1.00 42.50 332 ILE B N 1
ATOM 7139 C CA . ILE B 1 314 ? 15.106 -42.506 21.818 1.00 40.40 332 ILE B CA 1
ATOM 7140 C C . ILE B 1 314 ? 16.065 -41.563 22.404 1.00 36.99 332 ILE B C 1
ATOM 7141 O O . ILE B 1 314 ? 15.849 -40.356 22.288 1.00 37.07 332 ILE B O 1
ATOM 7146 N N . THR B 1 315 ? 17.152 -42.071 23.030 1.00 34.71 333 THR B N 1
ATOM 7147 C CA . THR B 1 315 ? 18.068 -41.209 23.647 1.00 37.09 333 THR B CA 1
ATOM 7148 C C . THR B 1 315 ? 18.830 -40.397 22.586 1.00 34.48 333 THR B C 1
ATOM 7149 O O . THR B 1 315 ? 19.175 -39.237 22.839 1.00 33.78 333 THR B O 1
ATOM 7153 N N . ARG B 1 316 ? 19.085 -41.002 21.449 1.00 37.78 334 ARG B N 1
ATOM 7154 C CA A ARG B 1 316 ? 19.754 -40.305 20.319 0.50 37.29 334 ARG B CA 1
ATOM 7155 C CA B ARG B 1 316 ? 19.783 -40.322 20.334 0.50 39.29 334 ARG B CA 1
ATOM 7156 C C . ARG B 1 316 ? 18.890 -39.121 19.796 1.00 36.86 334 ARG B C 1
ATOM 7157 O O . ARG B 1 316 ? 19.394 -38.044 19.564 1.00 36.76 334 ARG B O 1
ATOM 7172 N N . ILE B 1 317 ? 17.562 -39.251 19.753 1.00 37.06 335 ILE B N 1
ATOM 7173 C CA . ILE B 1 317 ? 16.683 -38.082 19.430 1.00 35.22 335 ILE B CA 1
ATOM 7174 C C . ILE B 1 317 ? 16.756 -36.949 20.539 1.00 35.30 335 ILE B C 1
ATOM 7175 O O . ILE B 1 317 ? 16.814 -35.738 20.253 1.00 32.76 335 ILE B O 1
ATOM 7180 N N . HIS B 1 318 ? 16.652 -37.360 21.790 1.00 32.38 336 HIS B N 1
ATOM 7181 C CA . HIS B 1 318 ? 16.844 -36.435 22.914 1.00 32.98 336 HIS B CA 1
ATOM 7182 C C . HIS B 1 318 ? 18.213 -35.762 22.810 1.00 30.73 336 HIS B C 1
ATOM 7183 O O . HIS B 1 318 ? 18.360 -34.590 23.140 1.00 31.33 336 HIS B O 1
ATOM 7190 N N . ASN B 1 319 ? 19.232 -36.511 22.421 1.00 31.06 337 ASN B N 1
ATOM 7191 C CA . ASN B 1 319 ? 20.576 -35.915 22.346 1.00 29.95 337 ASN B CA 1
ATOM 7192 C C . ASN B 1 319 ? 20.593 -34.846 21.242 1.00 31.72 337 ASN B C 1
ATOM 7193 O O . ASN B 1 319 ? 21.205 -33.814 21.407 1.00 30.44 337 ASN B O 1
ATOM 7198 N N . ALA B 1 320 ? 19.903 -35.080 20.139 1.00 30.67 338 ALA B N 1
ATOM 7199 C CA . ALA B 1 320 ? 19.807 -34.076 19.109 1.00 31.77 338 ALA B CA 1
ATOM 7200 C C . ALA B 1 320 ? 19.083 -32.821 19.563 1.00 32.16 338 ALA B C 1
ATOM 7201 O O . ALA B 1 320 ? 19.420 -31.703 19.172 1.00 31.02 338 ALA B O 1
ATOM 7203 N N . VAL B 1 321 ? 18.026 -33.040 20.347 1.00 32.11 339 VAL B N 1
ATOM 7204 C CA . VAL B 1 321 ? 17.288 -31.961 21.010 1.00 31.76 339 VAL B CA 1
ATOM 7205 C C . VAL B 1 321 ? 18.256 -31.068 21.827 1.00 30.58 339 VAL B C 1
ATOM 7206 O O . VAL B 1 321 ? 18.179 -29.852 21.750 1.00 31.21 339 VAL B O 1
ATOM 7210 N N . ALA B 1 322 ? 19.156 -31.699 22.559 1.00 29.91 340 ALA B N 1
ATOM 7211 C CA . ALA B 1 322 ? 20.124 -31.015 23.397 1.00 29.91 340 ALA B CA 1
ATOM 7212 C C . ALA B 1 322 ? 21.126 -30.235 22.537 1.00 30.79 340 ALA B C 1
ATOM 7213 O O . ALA B 1 322 ? 21.358 -29.074 22.808 1.00 30.51 340 ALA B O 1
ATOM 7215 N N . SER B 1 323 ? 21.651 -30.855 21.479 1.00 28.73 341 SER B N 1
ATOM 7216 C CA . SER B 1 323 ? 22.555 -30.171 20.580 1.00 28.77 341 SER B CA 1
ATOM 7217 C C . SER B 1 323 ? 21.906 -28.900 20.041 1.00 31.65 341 SER B C 1
ATOM 7218 O O . SER B 1 323 ? 22.497 -27.822 20.029 1.00 32.28 341 SER B O 1
ATOM 7221 N N . LEU B 1 324 ? 20.693 -29.026 19.567 1.00 31.23 342 LEU B N 1
ATOM 7222 C CA . LEU B 1 324 ? 19.969 -27.947 18.955 1.00 33.76 342 LEU B CA 1
ATOM 7223 C C . LEU B 1 324 ? 19.565 -26.910 19.992 1.00 32.34 342 LEU B C 1
ATOM 7224 O O . LEU B 1 324 ? 19.529 -25.715 19.677 1.00 33.09 342 LEU B O 1
ATOM 7229 N N . GLY B 1 325 ? 19.254 -27.376 21.191 1.00 31.24 343 GLY B N 1
ATOM 7230 C CA . GLY B 1 325 ? 18.967 -26.489 22.308 1.00 31.68 343 GLY B CA 1
ATOM 7231 C C . GLY B 1 325 ? 20.139 -25.527 22.642 1.00 30.21 343 GLY B C 1
ATOM 7232 O O . GLY B 1 325 ? 19.917 -24.294 22.779 1.00 30.60 343 GLY B O 1
ATOM 7233 N N . TYR B 1 326 ? 21.341 -26.061 22.638 1.00 29.88 344 TYR B N 1
ATOM 7234 C CA . TYR B 1 326 ? 22.554 -25.251 22.887 1.00 30.69 344 TYR B CA 1
ATOM 7235 C C . TYR B 1 326 ? 22.837 -24.274 21.740 1.00 31.52 344 TYR B C 1
ATOM 7236 O O . TYR B 1 326 ? 23.201 -23.111 21.982 1.00 30.25 344 TYR B O 1
ATOM 7245 N N . MET B 1 327 ? 22.651 -24.752 20.511 1.00 29.72 345 MET B N 1
ATOM 7246 C CA . MET B 1 327 ? 22.812 -23.912 19.324 1.00 31.91 345 MET B CA 1
ATOM 7247 C C . MET B 1 327 ? 21.821 -22.748 19.335 1.00 32.68 345 MET B C 1
ATOM 7248 O O . MET B 1 327 ? 22.188 -21.568 19.219 1.00 32.03 345 MET B O 1
ATOM 7253 N N . ARG B 1 328 ? 20.554 -23.046 19.537 1.00 31.96 346 ARG B N 1
ATOM 7254 C CA . ARG B 1 328 ? 19.538 -21.991 19.608 1.00 34.03 346 ARG B CA 1
ATOM 7255 C C . ARG B 1 328 ? 19.784 -21.074 20.798 1.00 33.83 346 ARG B C 1
ATOM 7256 O O . ARG B 1 328 ? 19.616 -19.846 20.671 1.00 33.82 346 ARG B O 1
ATOM 7264 N N . ARG B 1 329 ? 20.134 -21.626 21.950 1.00 31.27 347 ARG B N 1
ATOM 7265 C CA . ARG B 1 329 ? 20.334 -20.787 23.128 1.00 32.23 347 ARG B CA 1
ATOM 7266 C C . ARG B 1 329 ? 21.465 -19.716 22.894 1.00 31.91 347 ARG B C 1
ATOM 7267 O O . ARG B 1 329 ? 21.279 -18.540 23.155 1.00 32.97 347 ARG B O 1
ATOM 7275 N N . ILE B 1 330 ? 22.589 -20.148 22.377 1.00 32.41 348 ILE B N 1
ATOM 7276 C CA . ILE B 1 330 ? 23.690 -19.245 22.155 1.00 33.77 348 ILE B CA 1
ATOM 7277 C C . ILE B 1 330 ? 23.323 -18.201 21.144 1.00 33.30 348 ILE B C 1
ATOM 7278 O O . ILE B 1 330 ? 23.658 -17.058 21.331 1.00 34.16 348 ILE B O 1
ATOM 7283 N N . ILE B 1 331 ? 22.572 -18.540 20.104 1.00 33.89 349 ILE B N 1
ATOM 7284 C CA . ILE B 1 331 ? 22.205 -17.588 19.118 1.00 34.77 349 ILE B CA 1
ATOM 7285 C C . ILE B 1 331 ? 21.183 -16.600 19.719 1.00 36.78 349 ILE B C 1
ATOM 7286 O O . ILE B 1 331 ? 21.241 -15.416 19.469 1.00 37.69 349 ILE B O 1
ATOM 7291 N N . SER B 1 332 ? 20.214 -17.096 20.474 1.00 34.18 350 SER B N 1
ATOM 7292 C CA . SER B 1 332 ? 19.282 -16.215 21.161 1.00 36.51 350 SER B CA 1
ATOM 7293 C C . SER B 1 332 ? 19.985 -15.213 22.081 1.00 34.83 350 SER B C 1
ATOM 7294 O O . SER B 1 332 ? 19.623 -14.020 22.139 1.00 37.97 350 SER B O 1
ATOM 7297 N N . LEU B 1 333 ? 20.923 -15.717 22.877 1.00 34.67 351 LEU B N 1
ATOM 7298 C CA . LEU B 1 333 ? 21.630 -14.838 23.770 1.00 36.40 351 LEU B CA 1
ATOM 7299 C C . LEU B 1 333 ? 22.563 -13.873 23.042 1.00 35.74 351 LEU B C 1
ATOM 7300 O O . LEU B 1 333 ? 22.550 -12.669 23.338 1.00 35.87 351 LEU B O 1
ATOM 7305 N N . ALA B 1 334 ? 23.241 -14.382 22.020 1.00 33.97 352 ALA B N 1
ATOM 7306 C CA . ALA B 1 334 ? 24.175 -13.528 21.255 1.00 36.75 352 ALA B CA 1
ATOM 7307 C C . ALA B 1 334 ? 23.413 -12.478 20.512 1.00 37.22 352 ALA B C 1
ATOM 7308 O O . ALA B 1 334 ? 23.795 -11.278 20.517 1.00 38.91 352 ALA B O 1
ATOM 7310 N N . ARG B 1 335 ? 22.311 -12.826 19.864 1.00 37.57 353 ARG B N 1
ATOM 7311 C CA . ARG B 1 335 ? 21.580 -11.782 19.219 1.00 38.79 353 ARG B CA 1
ATOM 7312 C C . ARG B 1 335 ? 21.003 -10.687 20.140 1.00 39.71 353 ARG B C 1
ATOM 7313 O O . ARG B 1 335 ? 21.036 -9.502 19.778 1.00 40.51 353 ARG B O 1
ATOM 7321 N N . ASP B 1 336 ? 20.509 -11.060 21.312 1.00 39.18 354 ASP B N 1
ATOM 7322 C CA . ASP B 1 336 ? 20.096 -10.055 22.253 1.00 40.28 354 ASP B CA 1
ATOM 7323 C C . ASP B 1 336 ? 21.252 -9.135 22.731 1.00 38.25 354 ASP B C 1
ATOM 7324 O O . ASP B 1 336 ? 21.097 -7.943 22.843 1.00 40.12 354 ASP B O 1
ATOM 7329 N N . TYR B 1 337 ? 22.375 -9.736 23.034 1.00 39.93 355 TYR B N 1
ATOM 7330 C CA . TYR B 1 337 ? 23.567 -8.974 23.434 1.00 40.29 355 TYR B CA 1
ATOM 7331 C C . TYR B 1 337 ? 23.982 -7.989 22.359 1.00 42.00 355 TYR B C 1
ATOM 7332 O O . TYR B 1 337 ? 24.368 -6.856 22.690 1.00 39.19 355 TYR B O 1
ATOM 7341 N N . SER B 1 338 ? 23.830 -8.399 21.081 1.00 42.68 356 SER B N 1
ATOM 7342 C CA . SER B 1 338 ? 24.175 -7.517 19.971 1.00 42.12 356 SER B CA 1
ATOM 7343 C C . SER B 1 338 ? 23.428 -6.196 19.947 1.00 45.50 356 SER B C 1
ATOM 7344 O O . SER B 1 338 ? 23.915 -5.222 19.367 1.00 44.58 356 SER B O 1
ATOM 7347 N N . THR B 1 339 ? 22.227 -6.155 20.546 1.00 47.16 357 THR B N 1
ATOM 7348 C CA . THR B 1 339 ? 21.461 -4.925 20.616 1.00 44.97 357 THR B CA 1
ATOM 7349 C C . THR B 1 339 ? 21.900 -4.015 21.760 1.00 46.97 357 THR B C 1
ATOM 7350 O O . THR B 1 339 ? 21.424 -2.944 21.903 1.00 45.08 357 THR B O 1
ATOM 7354 N N . LYS B 1 340 ? 22.778 -4.502 22.628 1.00 49.54 358 LYS B N 1
ATOM 7355 C CA . LYS B 1 340 ? 23.170 -3.823 23.854 1.00 50.81 358 LYS B CA 1
ATOM 7356 C C . LYS B 1 340 ? 24.674 -3.462 23.924 1.00 48.33 358 LYS B C 1
ATOM 7357 O O . LYS B 1 340 ? 25.062 -2.621 24.717 1.00 48.60 358 LYS B O 1
ATOM 7363 N N . ARG B 1 341 ? 25.511 -4.136 23.145 1.00 44.91 359 ARG B N 1
ATOM 7364 C CA . ARG B 1 341 ? 26.972 -3.970 23.262 1.00 42.67 359 ARG B CA 1
ATOM 7365 C C . ARG B 1 341 ? 27.417 -3.022 22.173 1.00 44.64 359 ARG B C 1
ATOM 7366 O O . ARG B 1 341 ? 27.287 -3.361 21.026 1.00 45.63 359 ARG B O 1
ATOM 7374 N N . VAL B 1 342 ? 27.959 -1.865 22.563 1.00 44.80 360 VAL B N 1
ATOM 7375 C CA . VAL B 1 342 ? 28.509 -0.871 21.624 1.00 45.63 360 VAL B CA 1
ATOM 7376 C C . VAL B 1 342 ? 29.946 -1.187 21.338 1.00 46.21 360 VAL B C 1
ATOM 7377 O O . VAL B 1 342 ? 30.766 -1.372 22.270 1.00 46.74 360 VAL B O 1
ATOM 7381 N N . VAL B 1 343 ? 30.240 -1.266 20.051 1.00 46.15 361 VAL B N 1
ATOM 7382 C CA . VAL B 1 343 ? 31.590 -1.434 19.563 1.00 48.50 361 VAL B CA 1
ATOM 7383 C C . VAL B 1 343 ? 31.786 -0.492 18.350 1.00 52.23 361 VAL B C 1
ATOM 7384 O O . VAL B 1 343 ? 31.031 -0.501 17.370 1.00 51.63 361 VAL B O 1
ATOM 7388 N N . PHE B 1 344 ? 32.785 0.371 18.511 1.00 53.88 362 PHE B N 1
ATOM 7389 C CA . PHE B 1 344 ? 33.191 1.342 17.505 1.00 56.11 362 PHE B CA 1
ATOM 7390 C C . PHE B 1 344 ? 32.011 2.220 17.182 1.00 57.18 362 PHE B C 1
ATOM 7391 O O . PHE B 1 344 ? 31.745 2.500 16.027 1.00 56.83 362 PHE B O 1
ATOM 7399 N N . GLY B 1 345 ? 31.310 2.632 18.239 1.00 55.39 363 GLY B N 1
ATOM 7400 C CA . GLY B 1 345 ? 30.330 3.677 18.146 1.00 57.00 363 GLY B CA 1
ATOM 7401 C C . GLY B 1 345 ? 28.931 3.205 17.817 1.00 56.05 363 GLY B C 1
ATOM 7402 O O . GLY B 1 345 ? 28.048 4.010 17.746 1.00 58.66 363 GLY B O 1
ATOM 7403 N N . GLN B 1 346 ? 28.732 1.923 17.553 1.00 53.93 364 GLN B N 1
ATOM 7404 C CA . GLN B 1 346 ? 27.347 1.399 17.524 1.00 58.03 364 GLN B CA 1
ATOM 7405 C C . GLN B 1 346 ? 27.191 -0.055 17.962 1.00 50.69 364 GLN B C 1
ATOM 7406 O O . GLN B 1 346 ? 28.194 -0.754 18.184 1.00 47.59 364 GLN B O 1
ATOM 7412 N N . THR B 1 347 ? 25.922 -0.488 18.125 1.00 52.13 365 THR B N 1
ATOM 7413 C CA . THR B 1 347 ? 25.649 -1.775 18.699 1.00 50.16 365 THR B CA 1
ATOM 7414 C C . THR B 1 347 ? 26.132 -2.821 17.702 1.00 48.91 365 THR B C 1
ATOM 7415 O O . THR B 1 347 ? 26.101 -2.607 16.470 1.00 48.08 365 THR B O 1
ATOM 7419 N N . GLN B 1 348 ? 26.653 -3.908 18.230 1.00 44.27 366 GLN B N 1
ATOM 7420 C CA . GLN B 1 348 ? 27.094 -5.022 17.346 1.00 44.82 366 GLN B CA 1
ATOM 7421 C C . GLN B 1 348 ? 26.095 -5.332 16.242 1.00 43.72 366 GLN B C 1
ATOM 7422 O O . GLN B 1 348 ? 26.467 -5.666 15.145 1.00 44.79 366 GLN B O 1
ATOM 7428 N N . SER B 1 349 ? 24.822 -5.270 16.584 1.00 45.94 367 SER B N 1
ATOM 7429 C CA . SER B 1 349 ? 23.780 -5.634 15.659 1.00 46.88 367 SER B CA 1
ATOM 7430 C C . SER B 1 349 ? 23.792 -4.828 14.365 1.00 49.07 367 SER B C 1
ATOM 7431 O O . SER B 1 349 ? 23.207 -5.273 13.380 1.00 48.68 367 SER B O 1
ATOM 7434 N N . LYS B 1 350 ? 24.363 -3.613 14.397 1.00 49.75 368 LYS B N 1
ATOM 7435 C CA . LYS B 1 350 ? 24.403 -2.727 13.242 1.00 54.17 368 LYS B CA 1
ATOM 7436 C C . LYS B 1 350 ? 25.580 -3.038 12.297 1.00 51.97 368 LYS B C 1
ATOM 7437 O O . LYS B 1 350 ? 25.711 -2.434 11.213 1.00 50.26 368 LYS B O 1
ATOM 7443 N N . TRP B 1 351 ? 26.463 -3.933 12.712 1.00 48.70 369 TRP B N 1
ATOM 7444 C CA . TRP B 1 351 ? 27.646 -4.192 11.922 1.00 48.32 369 TRP B CA 1
ATOM 7445 C C . TRP B 1 351 ? 27.410 -5.402 11.003 1.00 46.64 369 TRP B C 1
ATOM 7446 O O . TRP B 1 351 ? 27.220 -6.525 11.472 1.00 44.61 369 TRP B O 1
ATOM 7457 N N . PRO B 1 352 ? 27.517 -5.197 9.687 1.00 45.19 370 PRO B N 1
ATOM 7458 C CA . PRO B 1 352 ? 27.274 -6.263 8.738 1.00 46.97 370 PRO B CA 1
ATOM 7459 C C . PRO B 1 352 ? 28.074 -7.574 8.910 1.00 45.42 370 PRO B C 1
ATOM 7460 O O . PRO B 1 352 ? 27.524 -8.664 8.696 1.00 43.76 370 PRO B O 1
ATOM 7464 N N . LEU B 1 353 ? 29.331 -7.463 9.301 1.00 41.97 371 LEU B N 1
ATOM 7465 C CA . LEU B 1 353 ? 30.133 -8.667 9.544 1.00 43.84 371 LEU B CA 1
ATOM 7466 C C . LEU B 1 353 ? 29.595 -9.493 10.713 1.00 42.57 371 LEU B C 1
ATOM 7467 O O . LEU B 1 353 ? 29.655 -10.729 10.695 1.00 43.75 371 LEU B O 1
ATOM 7472 N N . HIS B 1 354 ? 29.042 -8.828 11.734 1.00 41.94 372 HIS B N 1
ATOM 7473 C CA . HIS B 1 354 ? 28.473 -9.518 12.855 1.00 40.53 372 HIS B CA 1
ATOM 7474 C C . HIS B 1 354 ? 27.199 -10.266 12.424 1.00 43.25 372 HIS B C 1
ATOM 7475 O O . HIS B 1 354 ? 27.002 -11.416 12.799 1.00 40.76 372 HIS B O 1
ATOM 7482 N N . THR B 1 355 ? 26.359 -9.626 11.628 1.00 44.39 373 THR B N 1
ATOM 7483 C CA . THR B 1 355 ? 25.126 -10.288 11.145 1.00 46.52 373 THR B CA 1
ATOM 7484 C C . THR B 1 355 ? 25.402 -11.365 10.067 1.00 48.51 373 THR B C 1
ATOM 7485 O O . THR B 1 355 ? 24.703 -12.374 10.008 1.00 47.75 373 THR B O 1
ATOM 7489 N N . THR B 1 356 ? 26.475 -11.209 9.294 1.00 44.87 374 THR B N 1
ATOM 7490 C CA . THR B 1 356 ? 26.867 -12.282 8.395 1.00 46.46 374 THR B CA 1
ATOM 7491 C C . THR B 1 356 ? 27.230 -13.530 9.160 1.00 41.29 374 THR B C 1
ATOM 7492 O O . THR B 1 356 ? 26.809 -14.613 8.762 1.00 40.57 374 THR B O 1
ATOM 7496 N N . THR B 1 357 ? 28.004 -13.393 10.233 1.00 40.84 375 THR B N 1
ATOM 7497 C CA . THR B 1 357 ? 28.438 -14.517 11.067 1.00 39.52 375 THR B CA 1
ATOM 7498 C C . THR B 1 357 ? 27.247 -15.227 11.727 1.00 40.15 375 THR B C 1
ATOM 7499 O O . THR B 1 357 ? 27.092 -16.450 11.624 1.00 38.45 375 THR B O 1
ATOM 7503 N N . LEU B 1 358 ? 26.362 -14.451 12.361 1.00 38.79 376 LEU B N 1
ATOM 7504 C CA . LEU B 1 358 ? 25.156 -15.007 12.957 1.00 39.02 376 LEU B CA 1
ATOM 7505 C C . LEU B 1 358 ? 24.170 -15.552 11.944 1.00 39.43 376 LEU B C 1
ATOM 7506 O O . LEU B 1 358 ? 23.514 -16.507 12.240 1.00 37.37 376 LEU B O 1
ATOM 7511 N N . ALA B 1 359 ? 24.051 -14.932 10.770 1.00 40.81 377 ALA B N 1
ATOM 7512 C CA . ALA B 1 359 ? 23.074 -15.399 9.827 1.00 41.74 377 ALA B CA 1
ATOM 7513 C C . ALA B 1 359 ? 23.413 -16.806 9.403 1.00 43.69 377 ALA B C 1
ATOM 7514 O O . ALA B 1 359 ? 22.544 -17.619 9.270 1.00 40.65 377 ALA B O 1
ATOM 7516 N N . LYS B 1 360 ? 24.703 -17.102 9.194 1.00 40.84 378 LYS B N 1
ATOM 7517 C CA . LYS B 1 360 ? 25.101 -18.448 8.811 1.00 41.88 378 LYS B CA 1
ATOM 7518 C C . LYS B 1 360 ? 24.779 -19.488 9.908 1.00 38.32 378 LYS B C 1
ATOM 7519 O O . LYS B 1 360 ? 24.345 -20.591 9.587 1.00 39.09 378 LYS B O 1
ATOM 7525 N N . MET B 1 361 ? 25.015 -19.154 11.183 1.00 36.82 379 MET B N 1
ATOM 7526 C CA . MET B 1 361 ? 24.629 -20.019 12.316 1.00 36.54 379 MET B CA 1
ATOM 7527 C C . MET B 1 361 ? 23.129 -20.292 12.328 1.00 37.14 379 MET B C 1
ATOM 7528 O O . MET B 1 361 ? 22.720 -21.428 12.568 1.00 36.39 379 MET B O 1
ATOM 7533 N N . GLU B 1 362 ? 22.333 -19.274 12.043 1.00 36.48 380 GLU B N 1
ATOM 7534 C CA . GLU B 1 362 ? 20.925 -19.411 11.983 1.00 39.30 380 GLU B CA 1
ATOM 7535 C C . GLU B 1 362 ? 20.453 -20.340 10.851 1.00 40.56 380 GLU B C 1
ATOM 7536 O O . GLU B 1 362 ? 19.599 -21.154 11.058 1.00 42.67 380 GLU B O 1
ATOM 7542 N N . VAL B 1 363 ? 21.034 -20.226 9.669 1.00 41.26 381 VAL B N 1
ATOM 7543 C CA . VAL B 1 363 ? 20.694 -21.066 8.511 1.00 41.51 381 VAL B CA 1
ATOM 7544 C C . VAL B 1 363 ? 20.960 -22.551 8.831 1.00 41.44 381 VAL B C 1
ATOM 7545 O O . VAL B 1 363 ? 20.112 -23.418 8.608 1.00 41.05 381 VAL B O 1
ATOM 7549 N N . ASP B 1 364 ? 22.125 -22.828 9.421 1.00 39.49 382 ASP B N 1
ATOM 7550 C CA . ASP B 1 364 ? 22.515 -24.196 9.716 1.00 39.81 382 ASP B CA 1
ATOM 7551 C C . ASP B 1 364 ? 21.637 -24.795 10.839 1.00 38.78 382 ASP B C 1
ATOM 7552 O O . ASP B 1 364 ? 21.331 -25.964 10.817 1.00 41.55 382 ASP B O 1
ATOM 7557 N N . THR B 1 365 ? 21.225 -23.973 11.789 1.00 36.99 383 THR B N 1
ATOM 7558 C CA . THR B 1 365 ? 20.445 -24.392 12.942 1.00 37.27 383 THR B CA 1
ATOM 7559 C C . THR B 1 365 ? 19.010 -24.702 12.457 1.00 38.58 383 THR B C 1
ATOM 7560 O O . THR B 1 365 ? 18.432 -25.647 12.912 1.00 38.47 383 THR B O 1
ATOM 7564 N N . ARG B 1 366 ? 18.464 -23.877 11.561 1.00 37.99 384 ARG B N 1
ATOM 7565 C CA . ARG B 1 366 ? 17.121 -24.110 11.083 1.00 42.25 384 ARG B CA 1
ATOM 7566 C C . ARG B 1 366 ? 17.016 -25.432 10.342 1.00 42.76 384 ARG B C 1
ATOM 7567 O O . ARG B 1 366 ? 16.023 -26.139 10.485 1.00 42.74 384 ARG B O 1
ATOM 7575 N N . GLY B 1 367 ? 18.016 -25.780 9.556 1.00 42.36 385 GLY B N 1
ATOM 7576 C CA . GLY B 1 367 ? 17.986 -27.041 8.799 1.00 41.96 385 GLY B CA 1
ATOM 7577 C C . GLY B 1 367 ? 17.906 -28.256 9.750 1.00 39.75 385 GLY B C 1
ATOM 7578 O O . GLY B 1 367 ? 17.104 -29.169 9.607 1.00 40.65 385 GLY B O 1
ATOM 7579 N N . SER B 1 368 ? 18.760 -28.249 10.726 1.00 38.27 386 SER B N 1
ATOM 7580 C CA . SER B 1 368 ? 18.756 -29.350 11.701 1.00 38.20 386 SER B CA 1
ATOM 7581 C C . SER B 1 368 ? 17.498 -29.395 12.599 1.00 37.77 386 SER B C 1
ATOM 7582 O O . SER B 1 368 ? 17.038 -30.414 13.019 1.00 39.70 386 SER B O 1
ATOM 7585 N N . MET B 1 369 ? 16.970 -28.255 12.876 1.00 38.57 387 MET B N 1
ATOM 7586 C CA . MET B 1 369 ? 15.737 -28.155 13.572 1.00 40.53 387 MET B CA 1
ATOM 7587 C C . MET B 1 369 ? 14.609 -28.857 12.791 1.00 40.70 387 MET B C 1
ATOM 7588 O O . MET B 1 369 ? 13.814 -29.588 13.380 1.00 40.34 387 MET B O 1
ATOM 7593 N N . LEU B 1 370 ? 14.517 -28.622 11.484 1.00 42.98 388 LEU B N 1
ATOM 7594 C CA . LEU B 1 370 ? 13.428 -29.228 10.674 1.00 41.91 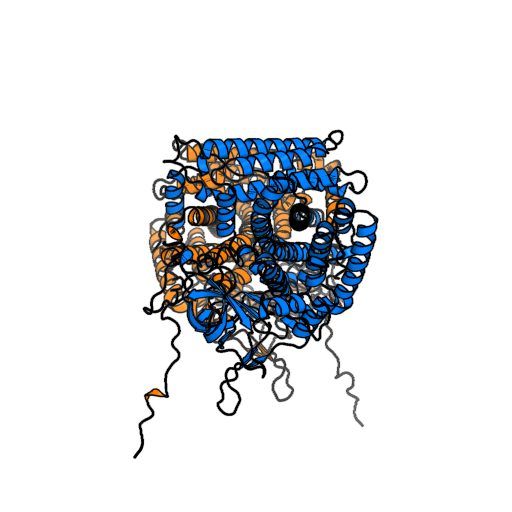388 LEU B CA 1
ATOM 7595 C C . LEU B 1 370 ? 13.674 -30.725 10.612 1.00 41.73 388 LEU B C 1
ATOM 7596 O O . LEU B 1 370 ? 12.748 -31.478 10.598 1.00 42.39 388 LEU B O 1
ATOM 7601 N N . LEU B 1 371 ? 14.935 -31.158 10.575 1.00 39.84 389 LEU B N 1
ATOM 7602 C CA . LEU B 1 371 ? 15.268 -32.569 10.575 1.00 40.20 389 LEU B CA 1
ATOM 7603 C C . LEU B 1 371 ? 14.792 -33.178 11.887 1.00 39.64 389 LEU B C 1
ATOM 7604 O O . LEU B 1 371 ? 14.291 -34.287 11.882 1.00 41.03 389 LEU B O 1
ATOM 7609 N N . LEU B 1 372 ? 15.000 -32.470 13.007 1.00 40.63 390 LEU B N 1
ATOM 7610 C CA . LEU B 1 372 ? 14.555 -32.935 14.304 1.00 38.67 390 LEU B CA 1
ATOM 7611 C C . LEU B 1 372 ? 13.067 -33.163 14.349 1.00 40.34 390 LEU B C 1
ATOM 7612 O O . LEU B 1 372 ? 12.598 -34.176 14.904 1.00 41.79 390 LEU B O 1
ATOM 7617 N N . PHE B 1 373 ? 12.308 -32.211 13.821 1.00 40.09 391 PHE B N 1
ATOM 7618 C CA . PHE B 1 373 ? 10.846 -32.340 13.830 1.00 43.38 391 PHE B CA 1
ATOM 7619 C C . PHE B 1 373 ? 10.329 -33.375 12.820 1.00 45.09 391 PHE B C 1
ATOM 7620 O O . PHE B 1 373 ? 9.349 -34.020 13.089 1.00 47.01 391 PHE B O 1
ATOM 7628 N N . GLU B 1 374 ? 11.054 -33.598 11.725 1.00 45.80 392 GLU B N 1
ATOM 7629 C CA . GLU B 1 374 ? 10.762 -34.725 10.825 1.00 45.35 392 GLU B CA 1
ATOM 7630 C C . GLU B 1 374 ? 11.000 -36.054 11.566 1.00 43.71 392 GLU B C 1
ATOM 7631 O O . GLU B 1 374 ? 10.215 -36.973 11.460 1.00 44.05 392 GLU B O 1
ATOM 7637 N N . ALA B 1 375 ? 12.058 -36.136 12.373 1.00 42.25 393 ALA B N 1
ATOM 7638 C CA . ALA B 1 375 ? 12.238 -37.344 13.242 1.00 42.66 393 ALA B CA 1
ATOM 7639 C C . ALA B 1 375 ? 11.073 -37.540 14.276 1.00 42.82 393 ALA B C 1
ATOM 7640 O O . ALA B 1 375 ? 10.601 -38.640 14.464 1.00 45.62 393 ALA B O 1
ATOM 7642 N N . ALA B 1 376 ? 10.640 -36.470 14.934 1.00 42.49 394 ALA B N 1
ATOM 7643 C CA . ALA B 1 376 ? 9.531 -36.486 15.888 1.00 43.00 394 ALA B CA 1
ATOM 7644 C C . ALA B 1 376 ? 8.235 -36.927 15.208 1.00 44.08 394 ALA B C 1
ATOM 7645 O O . ALA B 1 376 ? 7.509 -37.747 15.745 1.00 45.65 394 ALA B O 1
ATOM 7647 N N . ARG B 1 377 ? 7.970 -36.345 14.044 1.00 47.78 395 ARG B N 1
ATOM 7648 C CA . ARG B 1 377 ? 6.820 -36.750 13.170 1.00 47.89 395 ARG B CA 1
ATOM 7649 C C . ARG B 1 377 ? 6.861 -38.216 12.858 1.00 48.15 395 ARG B C 1
ATOM 7650 O O . ARG B 1 377 ? 5.859 -38.925 13.060 1.00 50.42 395 ARG B O 1
ATOM 7658 N N . LEU B 1 378 ? 7.992 -38.685 12.360 1.00 46.32 396 LEU B N 1
ATOM 7659 C CA . LEU B 1 378 ? 8.170 -40.097 11.957 1.00 49.11 396 LEU B CA 1
ATOM 7660 C C . LEU B 1 378 ? 8.089 -41.051 13.158 1.00 47.52 396 LEU B C 1
ATOM 7661 O O . LEU B 1 378 ? 7.572 -42.168 13.029 1.00 48.28 396 LEU B O 1
ATOM 7666 N N . LEU B 1 379 ? 8.514 -40.586 14.325 1.00 44.77 397 LEU B N 1
ATOM 7667 C CA . LEU B 1 379 ? 8.450 -41.426 15.529 1.00 45.75 397 LEU B CA 1
ATOM 7668 C C . LEU B 1 379 ? 7.006 -41.606 15.924 1.00 46.96 397 LEU B C 1
ATOM 7669 O O . LEU B 1 379 ? 6.540 -42.707 16.241 1.00 48.07 397 LEU B O 1
ATOM 7674 N N . GLY B 1 380 ? 6.286 -40.495 15.945 1.00 48.39 398 GLY B N 1
ATOM 7675 C CA . GLY B 1 380 ? 4.868 -40.521 16.271 1.00 50.74 398 GLY B CA 1
ATOM 7676 C C . GLY B 1 380 ? 4.053 -41.408 15.348 1.00 53.64 398 GLY B C 1
ATOM 7677 O O . GLY B 1 380 ? 3.237 -42.251 15.821 1.00 53.85 398 GLY B O 1
ATOM 7678 N N . LEU B 1 381 ? 4.248 -41.251 14.029 1.00 54.06 399 LEU B N 1
ATOM 7679 C CA . LEU B 1 381 ? 3.574 -42.114 13.044 1.00 55.21 399 LEU B CA 1
ATOM 7680 C C . LEU B 1 381 ? 3.877 -43.594 13.279 1.00 54.58 399 LEU B C 1
ATOM 7681 O O . LEU B 1 381 ? 2.964 -44.433 13.262 1.00 56.46 399 LEU B O 1
ATOM 7686 N N . SER B 1 382 ? 5.102 -43.919 13.652 1.00 51.98 400 SER B N 1
ATOM 7687 C CA . SER B 1 382 ? 5.442 -45.306 13.896 1.00 53.82 400 SER B CA 1
ATOM 7688 C C . SER B 1 382 ? 4.757 -45.898 15.144 1.00 54.41 400 SER B C 1
ATOM 7689 O O . SER B 1 382 ? 4.218 -47.024 15.139 1.00 56.21 400 SER B O 1
ATOM 7692 N N . GLU B 1 383 ? 4.704 -45.100 16.188 1.00 50.91 401 GLU B N 1
ATOM 7693 C CA . GLU B 1 383 ? 3.965 -45.463 17.388 1.00 52.87 401 GLU B CA 1
ATOM 7694 C C . GLU B 1 383 ? 2.443 -45.515 17.209 1.00 54.23 401 GLU B C 1
ATOM 7695 O O . GLU B 1 383 ? 1.761 -46.190 17.962 1.00 57.83 401 GLU B O 1
ATOM 7701 N N . ALA B 1 384 ? 1.884 -44.796 16.251 1.00 55.33 402 ALA B N 1
ATOM 7702 C CA . ALA B 1 384 ? 0.470 -44.926 15.930 1.00 62.18 402 ALA B CA 1
ATOM 7703 C C . ALA B 1 384 ? 0.126 -46.103 15.010 1.00 62.76 402 ALA B C 1
ATOM 7704 O O . ALA B 1 384 ? -1.046 -46.348 14.720 1.00 61.23 402 ALA B O 1
ATOM 7706 N N . GLY B 1 385 ? 1.128 -46.807 14.490 1.00 64.65 403 GLY B N 1
ATOM 7707 C CA . GLY B 1 385 ? 0.864 -47.874 13.505 1.00 68.66 403 GLY B CA 1
ATOM 7708 C C . GLY B 1 385 ? 0.479 -47.310 12.152 1.00 69.24 403 GLY B C 1
ATOM 7709 O O . GLY B 1 385 ? -0.152 -48.008 11.383 1.00 76.98 403 GLY B O 1
ATOM 7710 N N . LYS B 1 386 ? 0.862 -46.061 11.861 1.00 68.97 404 LYS B N 1
ATOM 7711 C CA . LYS B 1 386 ? 0.419 -45.343 10.645 1.00 72.44 404 LYS B CA 1
ATOM 7712 C C . LYS B 1 386 ? 1.508 -45.068 9.623 1.00 72.83 404 LYS B C 1
ATOM 7713 O O . LYS B 1 386 ? 1.244 -44.473 8.582 1.00 74.27 404 LYS B O 1
ATOM 7719 N N . SER B 1 387 ? 2.718 -45.503 9.931 1.00 68.02 405 SER B N 1
ATOM 7720 C CA . SER B 1 387 ? 3.846 -45.424 8.990 1.00 66.54 405 SER B CA 1
ATOM 7721 C C . SER B 1 387 ? 3.635 -46.166 7.663 1.00 67.19 405 SER B C 1
ATOM 7722 O O . SER B 1 387 ? 3.377 -47.362 7.660 1.00 65.74 405 SER B O 1
ATOM 7725 N N . SER B 1 388 ? 3.775 -45.463 6.539 1.00 66.95 406 SER B N 1
ATOM 7726 C CA . SER B 1 388 ? 4.052 -46.128 5.257 1.00 69.87 406 SER B CA 1
ATOM 7727 C C . SER B 1 388 ? 5.383 -46.869 5.359 1.00 67.85 406 SER B C 1
ATOM 7728 O O . SER B 1 388 ? 6.172 -46.654 6.289 1.00 65.95 406 SER B O 1
ATOM 7731 N N . ASP B 1 389 ? 5.637 -47.759 4.416 1.00 68.33 407 ASP B N 1
ATOM 7732 C CA . ASP B 1 389 ? 6.915 -48.458 4.408 1.00 69.66 407 ASP B CA 1
ATOM 7733 C C . ASP B 1 389 ? 8.048 -47.433 4.361 1.00 65.68 407 ASP B C 1
ATOM 7734 O O . ASP B 1 389 ? 9.055 -47.624 5.007 1.00 63.69 407 ASP B O 1
ATOM 7739 N N . VAL B 1 390 ? 7.857 -46.350 3.613 1.00 63.30 408 VAL B N 1
ATOM 7740 C CA . VAL B 1 390 ? 8.897 -45.341 3.455 1.00 62.17 408 VAL B CA 1
ATOM 7741 C C . VAL B 1 390 ? 9.129 -44.610 4.779 1.00 58.86 408 VAL B C 1
ATOM 7742 O O . VAL B 1 390 ? 10.290 -44.343 5.176 1.00 57.02 408 VAL B O 1
ATOM 7746 N N . GLU B 1 391 ? 8.039 -44.296 5.470 1.00 58.10 409 GLU B N 1
ATOM 7747 C CA . GLU B 1 391 ? 8.143 -43.623 6.761 1.00 56.94 409 GLU B CA 1
ATOM 7748 C C . GLU B 1 391 ? 8.815 -44.503 7.820 1.00 56.12 409 GLU B C 1
ATOM 7749 O O . GLU B 1 391 ? 9.573 -44.016 8.672 1.00 54.46 409 GLU B O 1
ATOM 7755 N N . ALA B 1 392 ? 8.554 -45.801 7.794 1.00 57.37 410 ALA B N 1
ATOM 7756 C CA . ALA B 1 392 ? 9.270 -46.687 8.728 1.00 56.67 410 ALA B CA 1
ATOM 7757 C C . ALA B 1 392 ? 10.752 -46.689 8.428 1.00 53.77 410 ALA B C 1
ATOM 7758 O O . ALA B 1 392 ? 11.580 -46.593 9.336 1.00 50.58 410 ALA B O 1
ATOM 7760 N N . MET B 1 393 ? 11.117 -46.779 7.141 1.00 55.74 411 MET B N 1
ATOM 7761 C CA . MET B 1 393 ? 12.553 -46.760 6.785 1.00 54.48 411 MET B CA 1
ATOM 7762 C C . MET B 1 393 ? 13.226 -45.440 7.158 1.00 52.50 411 MET B C 1
ATOM 7763 O O . MET B 1 393 ? 14.342 -45.452 7.690 1.00 51.84 411 MET B O 1
ATOM 7768 N N . MET B 1 394 ? 12.568 -44.320 6.869 1.00 51.25 412 MET B N 1
ATOM 7769 C CA . MET B 1 394 ? 13.120 -43.018 7.177 1.00 51.05 412 MET B CA 1
ATOM 7770 C C . MET B 1 394 ? 13.282 -42.781 8.686 1.00 50.06 412 MET B C 1
ATOM 7771 O O . MET B 1 394 ? 14.208 -42.065 9.107 1.00 46.43 412 MET B O 1
ATOM 7776 N N . LEU B 1 395 ? 12.438 -43.394 9.516 1.00 48.19 413 LEU B N 1
ATOM 7777 C CA . LEU B 1 395 ? 12.642 -43.302 10.978 1.00 46.83 413 LEU B CA 1
ATOM 7778 C C . LEU B 1 395 ? 13.926 -43.980 11.378 1.00 45.65 413 LEU B C 1
ATOM 7779 O O . LEU B 1 395 ? 14.692 -43.436 12.155 1.00 42.27 413 LEU B O 1
ATOM 7784 N N . ARG B 1 396 ? 14.199 -45.143 10.810 1.00 46.86 414 ARG B N 1
ATOM 7785 C CA . ARG B 1 396 ? 15.398 -45.892 11.209 1.00 46.47 414 ARG B CA 1
ATOM 7786 C C . ARG B 1 396 ? 16.674 -45.211 10.745 1.00 44.97 414 ARG B C 1
ATOM 7787 O O . ARG B 1 396 ? 17.692 -45.201 11.485 1.00 45.16 414 ARG B O 1
ATOM 7795 N N . LEU B 1 397 ? 16.589 -44.596 9.566 1.00 46.68 415 LEU B N 1
ATOM 7796 C CA . LEU B 1 397 ? 17.710 -43.869 8.960 1.00 46.72 415 LEU B CA 1
ATOM 7797 C C . LEU B 1 397 ? 17.971 -42.509 9.641 1.00 44.65 415 LEU B C 1
ATOM 7798 O O . LEU B 1 397 ? 19.134 -42.150 9.936 1.00 45.24 415 LEU B O 1
ATOM 7803 N N . ILE B 1 398 ? 16.909 -41.738 9.855 1.00 45.17 416 ILE B N 1
ATOM 7804 C CA . ILE B 1 398 ? 17.035 -40.380 10.374 1.00 43.93 416 ILE B CA 1
ATOM 7805 C C . ILE B 1 398 ? 17.615 -40.264 11.790 1.00 42.60 416 ILE B C 1
ATOM 7806 O O . ILE B 1 398 ? 18.275 -39.306 12.098 1.00 40.85 416 ILE B O 1
ATOM 7811 N N . THR B 1 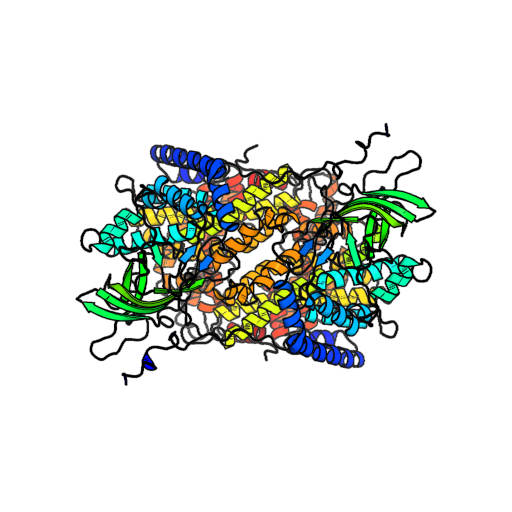399 ? 17.384 -41.252 12.634 1.00 39.44 417 THR B N 1
ATOM 7812 C CA . THR B 1 399 ? 17.725 -41.164 14.006 1.00 40.64 417 THR B CA 1
ATOM 7813 C C . THR B 1 399 ? 19.243 -41.019 14.169 1.00 37.59 417 THR B C 1
ATOM 7814 O O . THR B 1 399 ? 19.714 -40.032 14.794 1.00 36.20 417 THR B O 1
ATOM 7818 N N . PRO B 1 400 ? 20.037 -41.923 13.536 1.00 36.94 418 PRO B N 1
ATOM 7819 C CA . PRO B 1 400 ? 21.486 -41.712 13.705 1.00 36.45 418 PRO B CA 1
ATOM 7820 C C . PRO B 1 400 ? 22.042 -40.515 12.921 1.00 36.02 418 PRO B C 1
ATOM 7821 O O . PRO B 1 400 ? 22.994 -39.869 13.400 1.00 33.70 418 PRO B O 1
ATOM 7825 N N . VAL B 1 401 ? 21.457 -40.244 11.750 1.00 36.69 419 VAL B N 1
ATOM 7826 C CA . VAL B 1 401 ? 21.885 -39.134 10.891 1.00 38.71 419 VAL B CA 1
ATOM 7827 C C . VAL B 1 401 ? 21.671 -37.823 11.663 1.00 38.26 419 VAL B C 1
ATOM 7828 O O . VAL B 1 401 ? 22.578 -37.005 11.789 1.00 36.98 419 VAL B O 1
ATOM 7832 N N . LEU B 1 402 ? 20.476 -37.655 12.217 1.00 37.62 420 LEU B N 1
ATOM 7833 C CA . LEU B 1 402 ? 20.176 -36.480 13.052 1.00 36.34 420 LEU B CA 1
ATOM 7834 C C . LEU B 1 402 ? 21.096 -36.275 14.251 1.00 34.86 420 LEU B C 1
ATOM 7835 O O . LEU B 1 402 ? 21.692 -35.198 14.442 1.00 32.92 420 LEU B O 1
ATOM 7840 N N . LYS B 1 403 ? 21.226 -37.332 15.040 1.00 34.00 421 LYS B N 1
ATOM 7841 C CA . LYS B 1 403 ? 22.089 -37.282 16.184 1.00 35.36 421 LYS B CA 1
ATOM 7842 C C . LYS B 1 403 ? 23.508 -36.895 15.778 1.00 32.34 421 LYS B C 1
ATOM 7843 O O . LYS B 1 403 ? 24.119 -35.979 16.384 1.00 30.26 421 LYS B O 1
ATOM 7849 N N . LEU B 1 404 ? 24.088 -37.607 14.840 1.00 32.32 422 LEU B N 1
ATOM 7850 C CA . LEU B 1 404 ? 25.493 -37.380 14.550 1.00 30.89 422 LEU B CA 1
ATOM 7851 C C . LEU B 1 404 ? 25.693 -36.026 13.897 1.00 31.16 422 LEU B C 1
ATOM 7852 O O . LEU B 1 404 ? 26.714 -35.352 14.122 1.00 32.86 422 LEU B O 1
ATOM 7857 N N . TYR B 1 405 ? 24.750 -35.580 13.104 1.00 32.83 423 TYR B N 1
ATOM 7858 C CA . TYR B 1 405 ? 24.939 -34.323 12.387 1.00 32.11 423 TYR B CA 1
ATOM 7859 C C . TYR B 1 405 ? 24.787 -33.098 13.325 1.00 31.61 423 TYR B C 1
ATOM 7860 O O . TYR B 1 405 ? 25.698 -32.218 13.369 1.00 30.90 423 TYR B O 1
ATOM 7869 N N . ALA B 1 406 ? 23.674 -33.021 14.071 1.00 32.75 424 ALA B N 1
ATOM 7870 C CA . ALA B 1 406 ? 23.494 -31.935 15.024 1.00 32.40 424 ALA B CA 1
ATOM 7871 C C . ALA B 1 406 ? 24.617 -31.956 16.071 1.00 31.19 424 ALA B C 1
ATOM 7872 O O . ALA B 1 406 ? 25.093 -30.909 16.535 1.00 31.86 424 ALA B O 1
ATOM 7874 N N . GLY B 1 407 ? 25.038 -33.172 16.412 1.00 30.34 425 GLY B N 1
ATOM 7875 C CA . GLY B 1 407 ? 26.112 -33.416 17.326 1.00 31.34 425 GLY B CA 1
ATOM 7876 C C . GLY B 1 407 ? 27.395 -32.749 16.943 1.00 30.12 425 GLY B C 1
ATOM 7877 O O . GLY B 1 407 ? 28.114 -32.188 17.764 1.00 26.22 425 GLY B O 1
ATOM 7878 N N . LYS B 1 408 ? 27.690 -32.838 15.659 1.00 28.48 426 LYS B N 1
ATOM 7879 C CA . LYS B 1 408 ? 28.934 -32.354 15.140 1.00 28.34 426 LYS B CA 1
ATOM 7880 C C . LYS B 1 408 ? 28.818 -30.864 14.805 1.00 29.99 426 LYS B C 1
ATOM 7881 O O . LYS B 1 408 ? 29.811 -30.157 14.822 1.00 29.72 426 LYS B O 1
ATOM 7887 N N . GLN B 1 409 ? 27.631 -30.372 14.496 1.00 28.89 427 GLN B N 1
ATOM 7888 C CA . GLN B 1 409 ? 27.403 -28.927 14.400 1.00 29.12 427 GLN B CA 1
ATOM 7889 C C . GLN B 1 409 ? 27.612 -28.144 15.726 1.00 30.33 427 GLN B C 1
ATOM 7890 O O . GLN B 1 409 ? 28.009 -27.004 15.681 1.00 30.11 427 GLN B O 1
ATOM 7896 N N . ALA B 1 410 ? 27.343 -28.771 16.856 1.00 27.24 428 ALA B N 1
ATOM 7897 C CA . ALA B 1 410 ? 27.064 -28.062 18.112 1.00 27.58 428 ALA B CA 1
ATOM 7898 C C . ALA B 1 410 ? 28.307 -27.332 18.682 1.00 26.77 428 ALA B C 1
ATOM 7899 O O . ALA B 1 410 ? 28.211 -26.161 18.978 1.00 28.29 428 ALA B O 1
ATOM 7901 N N . VAL B 1 411 ? 29.445 -28.003 18.802 1.00 27.12 429 VAL B N 1
ATOM 7902 C CA . VAL B 1 411 ? 30.584 -27.337 19.419 1.00 26.93 429 VAL B CA 1
ATOM 7903 C C . VAL B 1 411 ? 31.117 -26.182 18.571 1.00 28.82 429 VAL B C 1
ATOM 7904 O O . VAL B 1 411 ? 31.274 -25.108 19.081 1.00 27.92 429 VAL B O 1
ATOM 7908 N N . PRO B 1 412 ? 31.341 -26.379 17.263 1.00 26.35 430 PRO B N 1
ATOM 7909 C CA . PRO B 1 412 ? 31.778 -25.180 16.548 1.00 30.02 430 PRO B CA 1
ATOM 7910 C C . PRO B 1 412 ? 30.777 -24.032 16.540 1.00 29.55 430 PRO B C 1
ATOM 7911 O O . PRO B 1 412 ? 31.222 -22.877 16.532 1.00 29.68 430 PRO B O 1
ATOM 7915 N N . MET B 1 413 ? 29.481 -24.333 16.478 1.00 27.68 431 MET B N 1
ATOM 7916 C CA . MET B 1 413 ? 28.507 -23.264 16.505 1.00 29.39 431 MET B CA 1
ATOM 7917 C C . MET B 1 413 ? 28.465 -22.565 17.901 1.00 28.65 431 MET B C 1
ATOM 7918 O O . MET B 1 413 ? 28.409 -21.341 17.975 1.00 28.72 431 MET B O 1
ATOM 7923 N N . VAL B 1 414 ? 28.501 -23.302 18.984 1.00 26.48 432 VAL B N 1
ATOM 7924 C CA . VAL B 1 414 ? 28.448 -22.663 20.294 1.00 26.72 432 VAL B CA 1
ATOM 7925 C C . VAL B 1 414 ? 29.779 -21.913 20.536 1.00 28.50 432 VAL B C 1
ATOM 7926 O O . VAL B 1 414 ? 29.740 -20.824 21.068 1.00 26.75 432 VAL B O 1
ATOM 7930 N N . SER B 1 415 ? 30.898 -22.455 20.020 1.00 27.64 433 SER B N 1
ATOM 7931 C CA . SER B 1 415 ? 32.181 -21.743 20.110 1.00 29.15 433 SER B CA 1
ATOM 7932 C C . SER B 1 415 ? 32.087 -20.353 19.426 1.00 29.25 433 SER B C 1
ATOM 7933 O O . SER B 1 415 ? 32.629 -19.374 19.937 1.00 28.58 433 SER B O 1
ATOM 7936 N N . GLU B 1 416 ? 31.535 -20.314 18.221 1.00 27.09 434 GLU B N 1
ATOM 7937 C CA . GLU B 1 416 ? 31.303 -19.070 17.483 1.00 30.70 434 GLU B CA 1
ATOM 7938 C C . GLU B 1 416 ? 30.418 -18.132 18.270 1.00 30.16 434 GLU B C 1
ATOM 7939 O O . GLU B 1 416 ? 30.654 -16.928 18.358 1.00 30.32 434 GLU B O 1
ATOM 7945 N N . GLY B 1 417 ? 29.409 -18.692 18.895 1.00 30.27 435 GLY B N 1
ATOM 7946 C CA . GLY B 1 417 ? 28.483 -17.899 19.700 1.00 30.21 435 GLY B CA 1
ATOM 7947 C C . GLY B 1 417 ? 29.092 -17.256 20.908 1.00 28.78 435 GLY B C 1
ATOM 7948 O O . GLY B 1 417 ? 28.838 -16.045 21.173 1.00 32.13 435 GLY B O 1
ATOM 7949 N N . ILE B 1 418 ? 29.913 -17.985 21.623 1.00 28.14 436 ILE B N 1
ATOM 7950 C CA . ILE B 1 418 ? 30.547 -17.397 22.790 1.00 28.70 436 ILE B CA 1
ATOM 7951 C C . ILE B 1 418 ? 31.492 -16.279 22.400 1.00 29.14 436 ILE B C 1
ATOM 7952 O O . ILE B 1 418 ? 31.536 -15.275 23.068 1.00 27.91 436 ILE B O 1
ATOM 7957 N N . GLU B 1 419 ? 32.113 -16.367 21.226 1.00 29.81 437 GLU B N 1
ATOM 7958 C CA . GLU B 1 419 ? 33.001 -15.322 20.738 1.00 29.03 437 GLU B CA 1
ATOM 7959 C C . GLU B 1 419 ? 32.250 -14.026 20.417 1.00 30.68 437 GLU B C 1
ATOM 7960 O O . GLU B 1 419 ? 32.852 -12.979 20.492 1.00 30.25 437 GLU B O 1
ATOM 7966 N N . CYS B 1 420 ? 30.948 -14.078 20.108 1.00 32.10 438 CYS B N 1
ATOM 7967 C CA . CYS B 1 420 ? 30.175 -12.881 19.947 1.00 33.99 438 CYS B CA 1
ATOM 7968 C C . CYS B 1 420 ? 30.203 -11.997 21.213 1.00 33.41 438 CYS B C 1
ATOM 7969 O O . CYS B 1 420 ? 29.913 -10.805 21.131 1.00 33.68 438 CYS B O 1
ATOM 7972 N N . PHE B 1 421 ? 30.425 -12.597 22.361 1.00 31.86 439 PHE B N 1
ATOM 7973 C CA . PHE B 1 421 ? 30.491 -11.806 23.610 1.00 32.27 439 PHE B CA 1
ATOM 7974 C C . PHE B 1 421 ? 31.904 -11.336 23.929 1.00 33.90 439 PHE B C 1
ATOM 7975 O O . PHE B 1 421 ? 32.125 -10.722 24.967 1.00 33.03 439 PHE B O 1
ATOM 7983 N N . GLY B 1 422 ? 32.866 -11.676 23.088 1.00 31.87 440 GLY B N 1
ATOM 7984 C CA . GLY B 1 422 ? 34.263 -11.338 23.388 1.00 32.05 440 GLY B CA 1
ATOM 7985 C C . GLY B 1 422 ? 34.761 -12.030 24.624 1.00 31.65 440 GLY B C 1
ATOM 7986 O O . GLY B 1 422 ? 34.363 -13.167 24.934 1.00 30.30 440 GLY B O 1
ATOM 7987 N N . GLY B 1 423 ? 35.624 -11.336 25.393 1.00 33.63 441 GLY B N 1
ATOM 7988 C CA . GLY B 1 423 ? 36.132 -11.928 26.627 1.00 31.01 441 GLY B CA 1
ATOM 7989 C C . GLY B 1 423 ? 35.088 -12.410 27.616 1.00 28.60 441 GLY B C 1
ATOM 7990 O O . GLY B 1 423 ? 35.285 -13.411 28.304 1.00 28.86 441 GLY B O 1
ATOM 7991 N N . GLN B 1 424 ? 33.949 -11.727 27.676 1.00 29.60 442 GLN B N 1
ATOM 7992 C CA . GLN B 1 424 ? 32.862 -12.130 28.535 1.00 32.62 442 GLN B CA 1
ATOM 7993 C C . GLN B 1 424 ? 32.292 -13.484 28.249 1.00 30.51 442 GLN B C 1
ATOM 7994 O O . GLN B 1 424 ? 31.876 -14.217 29.205 1.00 28.79 442 GLN B O 1
ATOM 8000 N N . GLY B 1 425 ? 32.328 -13.888 26.966 1.00 27.97 443 GLY B N 1
ATOM 8001 C CA . GLY B 1 425 ? 31.941 -15.230 26.603 1.00 27.20 443 GLY B CA 1
ATOM 8002 C C . GLY B 1 425 ? 32.764 -16.340 27.189 1.00 27.79 443 GLY B C 1
ATOM 8003 O O . GLY B 1 425 ? 32.299 -17.479 27.327 1.00 27.06 443 GLY B O 1
ATOM 8004 N N . TYR B 1 426 ? 33.990 -16.009 27.650 1.00 25.72 444 TYR B N 1
ATOM 8005 C CA . TYR B 1 426 ? 34.914 -16.970 28.211 1.00 26.68 444 TYR B CA 1
ATOM 8006 C C . TYR B 1 426 ? 34.879 -17.001 29.771 1.00 27.09 444 TYR B C 1
ATOM 8007 O O . TYR B 1 426 ? 35.634 -17.763 30.430 1.00 26.42 444 TYR B O 1
ATOM 8016 N N . MET B 1 427 ? 34.017 -16.174 30.352 1.00 27.08 445 MET B N 1
ATOM 8017 C CA . MET B 1 427 ? 33.897 -16.034 31.810 1.00 26.33 445 MET B CA 1
ATOM 8018 C C . MET B 1 427 ? 32.811 -16.945 32.380 1.00 26.97 445 MET B C 1
ATOM 8019 O O . MET B 1 427 ? 31.647 -16.794 32.017 1.00 26.30 445 MET B O 1
ATOM 8024 N N . GLU B 1 428 ? 33.205 -17.924 33.202 1.00 25.40 446 GLU B N 1
ATOM 8025 C CA . GLU B 1 428 ? 32.311 -18.912 33.767 1.00 26.92 446 GLU B CA 1
ATOM 8026 C C . GLU B 1 428 ? 31.158 -18.276 34.534 1.00 31.14 446 GLU B C 1
ATOM 8027 O O . GLU B 1 428 ? 30.005 -18.854 34.528 1.00 28.31 446 GLU B O 1
ATOM 8033 N N . ASP B 1 429 ? 31.394 -17.125 35.138 1.00 27.44 447 ASP B N 1
ATOM 8034 C CA . ASP B 1 429 ? 30.348 -16.565 36.022 1.00 30.75 447 ASP B CA 1
ATOM 8035 C C . ASP B 1 429 ? 29.202 -15.898 35.204 1.00 32.84 447 ASP B C 1
ATOM 8036 O O . ASP B 1 429 ? 28.168 -15.626 35.769 1.00 32.30 447 ASP B O 1
ATOM 8041 N N . THR B 1 430 ? 29.359 -15.747 33.878 1.00 29.55 448 THR B N 1
ATOM 8042 C CA . THR B 1 430 ? 28.273 -15.389 32.971 1.00 30.13 448 THR B CA 1
ATOM 8043 C C . THR B 1 430 ? 27.237 -16.486 32.640 1.00 31.13 448 THR B C 1
ATOM 8044 O O . THR B 1 430 ? 26.116 -16.177 32.159 1.00 29.52 448 THR B O 1
ATOM 8048 N N . GLY B 1 431 ? 27.573 -17.745 32.916 1.00 29.45 449 GLY B N 1
ATOM 8049 C CA . GLY B 1 431 ? 26.794 -18.885 32.476 1.00 30.52 449 GLY B CA 1
ATOM 8050 C C . GLY B 1 431 ? 27.015 -19.306 31.033 1.00 30.98 449 GLY B C 1
ATOM 8051 O O . GLY B 1 431 ? 26.528 -20.366 30.626 1.00 29.57 449 GLY B O 1
ATOM 8052 N N . LEU B 1 432 ? 27.752 -18.500 30.227 1.00 26.29 450 LEU B N 1
ATOM 8053 C CA . LEU B 1 432 ? 27.901 -18.842 28.821 1.00 28.34 450 LEU B CA 1
ATOM 8054 C C . LEU B 1 432 ? 28.778 -20.015 28.516 1.00 27.23 450 LEU B C 1
ATOM 8055 O O . LEU B 1 432 ? 28.466 -20.866 27.683 1.00 28.08 450 LEU B O 1
ATOM 8060 N N . PRO B 1 433 ? 29.981 -20.113 29.165 1.00 27.94 451 PRO B N 1
ATOM 8061 C CA . PRO B 1 433 ? 30.790 -21.279 28.929 1.00 27.07 451 PRO B CA 1
ATOM 8062 C C . PRO B 1 433 ? 30.186 -22.593 29.242 1.00 25.61 451 PRO B C 1
ATOM 8063 O O . PRO B 1 433 ? 30.526 -23.576 28.573 1.00 26.67 451 PRO B O 1
ATOM 8067 N N . THR B 1 434 ? 29.253 -22.630 30.177 1.00 25.08 452 THR B N 1
ATOM 8068 C CA . THR B 1 434 ? 28.530 -23.862 30.418 1.00 25.51 452 THR B CA 1
ATOM 8069 C C . THR B 1 434 ? 27.916 -24.447 29.122 1.00 26.38 452 THR B C 1
ATOM 8070 O O . THR B 1 434 ? 27.913 -25.641 28.941 1.00 26.22 452 THR B O 1
ATOM 8074 N N . LEU B 1 435 ? 27.356 -23.577 28.301 1.00 25.68 453 LEU B N 1
ATOM 8075 C CA . LEU B 1 435 ? 26.745 -23.977 27.054 1.00 27.56 453 LEU B CA 1
ATOM 8076 C C . LEU B 1 435 ? 27.748 -24.689 26.188 1.00 28.70 453 LEU B C 1
ATOM 8077 O O . LEU B 1 435 ? 27.397 -25.718 25.566 1.00 26.84 453 LEU B O 1
ATOM 8082 N N . LEU B 1 436 ? 28.995 -24.218 26.136 1.00 26.10 454 LEU B N 1
ATOM 8083 C CA . LEU B 1 436 ? 30.014 -24.865 25.295 1.00 25.21 454 LEU B CA 1
ATOM 8084 C C . LEU B 1 436 ? 30.474 -26.219 25.896 1.00 25.79 454 LEU B C 1
ATOM 8085 O O . LEU B 1 436 ? 30.541 -27.255 25.191 1.00 25.05 454 LEU B O 1
ATOM 8090 N N . ARG B 1 437 ? 30.789 -26.213 27.201 1.00 24.06 455 ARG B N 1
ATOM 8091 C CA . ARG B 1 437 ? 31.281 -27.404 27.895 1.00 23.76 455 ARG B CA 1
ATOM 8092 C C . ARG B 1 437 ? 30.221 -28.557 27.791 1.00 23.02 455 ARG B C 1
ATOM 8093 O O . ARG B 1 437 ? 30.562 -29.726 27.541 1.00 25.13 455 ARG B O 1
ATOM 8101 N N . ASP B 1 438 ? 28.976 -28.210 28.038 1.00 23.92 456 ASP B N 1
ATOM 8102 C CA . ASP B 1 438 ? 27.843 -29.114 27.939 1.00 26.23 456 ASP B CA 1
ATOM 8103 C C . ASP B 1 438 ? 27.536 -29.600 26.496 1.00 26.52 456 ASP B C 1
ATOM 8104 O O . ASP B 1 438 ? 27.345 -30.792 26.268 1.00 28.33 456 ASP B O 1
ATOM 8109 N N . ALA B 1 439 ? 27.563 -28.682 25.532 1.00 25.66 457 ALA B N 1
ATOM 8110 C CA . ALA B 1 439 ? 27.351 -29.028 24.129 1.00 28.91 457 ALA B CA 1
ATOM 8111 C C . ALA B 1 439 ? 28.397 -30.055 23.651 1.00 26.99 457 ALA B C 1
ATOM 8112 O O . ALA B 1 439 ? 28.097 -30.883 22.805 1.00 26.82 457 ALA B O 1
ATOM 8114 N N . GLN B 1 440 ? 29.610 -30.018 24.214 1.00 24.45 458 GLN B N 1
ATOM 8115 C CA . GLN B 1 440 ? 30.664 -30.958 23.884 1.00 25.59 458 GLN B CA 1
ATOM 8116 C C . GLN B 1 440 ? 30.360 -32.412 24.283 1.00 24.54 458 GLN B C 1
ATOM 8117 O O . GLN B 1 440 ? 30.970 -33.332 23.753 1.00 27.06 458 GLN B O 1
ATOM 8123 N N . VAL B 1 441 ? 29.442 -32.645 25.230 1.00 25.89 459 VAL B N 1
ATOM 8124 C CA . VAL B 1 441 ? 29.051 -34.029 25.481 1.00 25.35 459 VAL B CA 1
ATOM 8125 C C . VAL B 1 441 ? 28.306 -34.693 24.258 1.00 26.00 459 VAL B C 1
ATOM 8126 O O . VAL B 1 441 ? 28.367 -35.906 24.046 1.00 25.04 459 VAL B O 1
ATOM 8130 N N . THR B 1 442 ? 27.616 -33.843 23.524 1.00 24.88 460 THR B N 1
ATOM 8131 C CA . THR B 1 442 ? 26.598 -34.313 22.558 1.00 26.80 460 THR B CA 1
ATOM 8132 C C . THR B 1 442 ? 27.169 -35.116 21.351 1.00 30.89 460 THR B C 1
ATOM 8133 O O . THR B 1 442 ? 26.502 -36.028 20.926 1.00 29.73 460 THR B O 1
ATOM 8137 N N . PRO B 1 443 ? 28.368 -34.803 20.844 1.00 26.14 461 PRO B N 1
ATOM 8138 C CA . PRO B 1 443 ? 28.923 -35.713 19.817 1.00 28.37 461 PRO B CA 1
ATOM 8139 C C . PRO B 1 443 ? 29.602 -36.935 20.342 1.00 26.94 461 PRO B C 1
ATOM 8140 O O . PRO B 1 443 ? 30.055 -37.749 19.500 1.00 29.83 461 PRO B O 1
ATOM 8144 N N . ILE B 1 444 ? 29.651 -37.121 21.679 1.00 28.14 462 ILE B N 1
ATOM 8145 C CA . ILE B 1 444 ? 30.436 -38.208 22.290 1.00 28.07 462 ILE B CA 1
ATOM 8146 C C . ILE B 1 444 ? 29.550 -39.344 22.802 1.00 28.24 462 ILE B C 1
ATOM 8147 O O . ILE B 1 444 ? 29.692 -40.538 22.390 1.00 30.69 462 ILE B O 1
ATOM 8152 N N . TRP B 1 445 ? 28.632 -39.006 23.672 1.00 28.50 463 TRP B N 1
ATOM 8153 C CA . TRP B 1 445 ? 27.818 -40.048 24.257 1.00 29.54 463 TRP B CA 1
ATOM 8154 C C . TRP B 1 445 ? 26.652 -40.462 23.386 1.00 30.66 463 TRP B C 1
ATOM 8155 O O . TRP B 1 445 ? 26.320 -39.777 22.444 1.00 31.05 463 TRP B O 1
ATOM 8166 N N . GLU B 1 446 ? 26.098 -41.635 23.711 1.00 30.76 464 GLU B N 1
ATOM 8167 C CA . GLU B 1 446 ? 25.094 -42.311 22.898 1.00 30.70 464 GLU B CA 1
ATOM 8168 C C . GLU B 1 446 ? 25.603 -42.489 21.454 1.00 33.04 464 GLU B C 1
ATOM 8169 O O . GLU B 1 446 ? 24.803 -42.532 20.530 1.00 32.67 464 GLU B O 1
ATOM 8175 N N . GLY B 1 447 ? 26.912 -42.687 21.335 1.00 30.94 465 GLY B N 1
ATOM 8176 C CA . GLY B 1 447 ? 27.542 -43.014 20.060 1.00 32.38 465 GLY B CA 1
ATOM 8177 C C . GLY B 1 447 ? 28.331 -41.842 19.509 1.00 32.10 465 GLY B C 1
ATOM 8178 O O . GLY B 1 447 ? 27.780 -40.773 19.300 1.00 29.97 465 GLY B O 1
ATOM 8179 N N . THR B 1 448 ? 29.606 -42.028 19.230 1.00 30.91 466 THR B N 1
ATOM 8180 C CA . THR B 1 448 ? 30.371 -40.931 18.623 1.00 31.68 466 THR B CA 1
ATOM 8181 C C . THR B 1 448 ? 29.918 -40.696 17.195 1.00 31.35 466 THR B C 1
ATOM 8182 O O . THR B 1 448 ? 29.198 -41.528 16.561 1.00 31.45 466 THR B O 1
ATOM 8186 N N . THR B 1 449 ? 30.363 -39.588 16.627 1.00 29.75 467 THR B N 1
ATOM 8187 C CA . THR B 1 449 ? 30.054 -39.228 15.237 1.00 29.96 467 THR B CA 1
ATOM 8188 C C . THR B 1 449 ? 30.325 -40.367 14.245 1.00 32.78 467 THR B C 1
ATOM 8189 O O . THR B 1 449 ? 29.439 -40.762 13.479 1.00 29.78 467 THR B O 1
ATOM 8193 N N . ASN B 1 450 ? 31.512 -40.958 14.371 1.00 30.72 468 ASN B N 1
ATOM 8194 C CA . ASN B 1 450 ? 31.875 -42.030 13.478 1.00 33.18 468 ASN B CA 1
ATOM 8195 C C . ASN B 1 450 ? 31.104 -43.345 13.715 1.00 32.98 468 ASN B C 1
ATOM 8196 O O . ASN B 1 450 ? 30.790 -44.096 12.781 1.00 32.32 468 ASN B O 1
ATOM 8201 N N . VAL B 1 451 ? 30.881 -43.641 14.965 1.00 32.84 469 VAL B N 1
ATOM 8202 C CA . VAL B 1 451 ? 30.214 -44.883 15.331 1.00 34.21 469 VAL B CA 1
ATOM 8203 C C . VAL B 1 451 ? 28.799 -44.815 14.817 1.00 33.94 469 VAL B C 1
ATOM 8204 O O . VAL B 1 451 ? 28.288 -45.799 14.321 1.00 36.08 469 VAL B O 1
ATOM 8208 N N . LEU B 1 452 ? 28.155 -43.663 14.932 1.00 34.39 470 LEU B N 1
ATOM 8209 C CA . LEU B 1 452 ? 26.820 -43.505 14.348 1.00 34.81 470 LEU B CA 1
ATOM 8210 C C . LEU B 1 452 ? 26.830 -43.473 12.833 1.00 35.59 470 LEU B C 1
ATOM 8211 O O . LEU B 1 452 ? 25.829 -43.883 12.168 1.00 35.16 470 LEU B O 1
ATOM 8216 N N . SER B 1 453 ? 27.893 -42.952 12.242 1.00 33.78 471 SER B N 1
ATOM 8217 C CA . SER B 1 453 ? 28.029 -43.028 10.776 1.00 35.78 471 SER B CA 1
ATOM 8218 C C . SER B 1 453 ? 28.085 -44.494 10.313 1.00 38.13 471 SER B C 1
ATOM 8219 O O . SER B 1 453 ? 27.545 -44.829 9.269 1.00 38.51 471 SER B O 1
ATOM 8222 N N . LEU B 1 454 ? 28.689 -45.362 11.125 1.00 36.44 472 LEU B N 1
ATOM 8223 C CA . LEU B 1 454 ? 28.686 -46.769 10.864 1.00 37.93 472 LEU B CA 1
ATOM 8224 C C . LEU B 1 454 ? 27.287 -47.394 11.037 1.00 40.61 472 LEU B C 1
ATOM 8225 O O . LEU B 1 454 ? 26.962 -48.338 10.305 1.00 43.27 472 LEU B O 1
ATOM 8230 N N . ASP B 1 455 ? 26.472 -46.855 11.933 1.00 38.03 473 ASP B N 1
ATOM 8231 C CA . ASP B 1 455 ? 25.086 -47.304 12.119 1.00 41.04 473 ASP B CA 1
ATOM 8232 C C . ASP B 1 455 ? 24.300 -46.922 10.903 1.00 42.49 473 ASP B C 1
ATOM 8233 O O . ASP B 1 455 ? 23.433 -47.693 10.448 1.00 42.49 473 ASP B O 1
ATOM 8238 N N . VAL B 1 456 ? 24.581 -45.750 10.338 1.00 40.11 474 VAL B N 1
ATOM 8239 C CA . VAL B 1 456 ? 23.920 -45.420 9.087 1.00 41.71 474 VAL B CA 1
ATOM 8240 C C . VAL B 1 456 ? 24.183 -46.526 8.030 1.00 44.43 474 VAL B C 1
ATOM 8241 O O . VAL B 1 456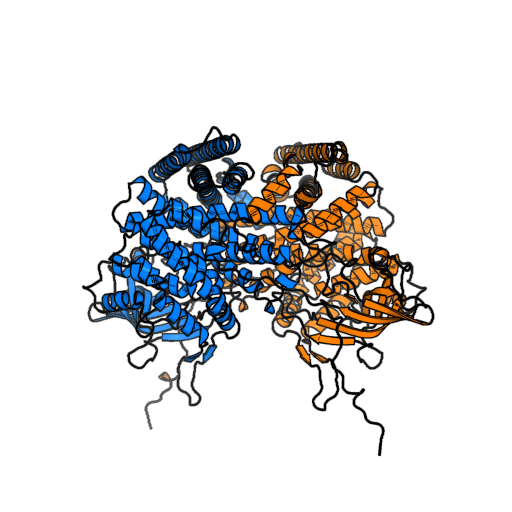 ? 23.280 -46.935 7.226 1.00 44.47 474 VAL B O 1
ATOM 8245 N N . LEU B 1 457 ? 25.439 -46.983 7.991 1.00 44.52 475 LEU B N 1
ATOM 8246 C CA . LEU B 1 457 ? 25.801 -48.078 7.090 1.00 46.35 475 LEU B CA 1
ATOM 8247 C C . LEU B 1 457 ? 25.121 -49.415 7.485 1.00 49.93 475 LEU B C 1
ATOM 8248 O O . LEU B 1 457 ? 24.692 -50.178 6.626 1.00 51.75 475 LEU B O 1
ATOM 8253 N N . ARG B 1 458 ? 25.015 -49.721 8.773 1.00 46.93 476 ARG B N 1
ATOM 8254 C CA . ARG B 1 458 ? 24.229 -50.885 9.169 1.00 48.76 476 ARG B CA 1
ATOM 8255 C C . ARG B 1 458 ? 22.783 -50.753 8.637 1.00 49.48 476 ARG B C 1
ATOM 8256 O O . ARG B 1 458 ? 22.168 -51.766 8.189 1.00 52.49 476 ARG B O 1
ATOM 8264 N N . VAL B 1 459 ? 22.225 -49.534 8.677 1.00 47.70 477 VAL B N 1
ATOM 8265 C CA . VAL B 1 459 ? 20.877 -49.292 8.131 1.00 51.35 477 VAL B CA 1
ATOM 8266 C C . VAL B 1 459 ? 20.762 -49.719 6.677 1.00 53.65 477 VAL B C 1
ATOM 8267 O O . VAL B 1 459 ? 19.787 -50.402 6.285 1.00 52.49 477 VAL B O 1
ATOM 8271 N N . PHE B 1 460 ? 21.731 -49.343 5.866 1.00 53.46 478 PHE B N 1
ATOM 8272 C CA . PHE B 1 460 ? 21.757 -49.738 4.411 1.00 58.95 478 PHE B CA 1
ATOM 8273 C C . PHE B 1 460 ? 22.025 -51.234 4.135 1.00 61.82 478 PHE B C 1
ATOM 8274 O O . PHE B 1 460 ? 21.566 -51.807 3.153 1.00 57.99 478 PHE B O 1
ATOM 8282 N N . SER B 1 461 ? 22.668 -51.883 5.088 1.00 65.68 479 SER B N 1
ATOM 8283 C CA . SER B 1 461 ? 23.096 -53.270 4.986 1.00 70.37 479 SER B CA 1
ATOM 8284 C C . SER B 1 461 ? 22.074 -54.383 5.168 1.00 71.02 479 SER B C 1
ATOM 8285 O O . SER B 1 461 ? 22.347 -55.491 4.765 1.00 70.57 479 SER B O 1
ATOM 8288 N N . GLY B 1 462 ? 20.969 -54.150 5.855 1.00 73.17 480 GLY B N 1
ATOM 8289 C CA . GLY B 1 462 ? 20.028 -55.252 6.067 1.00 82.61 480 GLY B CA 1
ATOM 8290 C C . GLY B 1 462 ? 19.720 -55.778 4.682 1.00 89.21 480 GLY B C 1
ATOM 8291 O O . GLY B 1 462 ? 20.123 -56.905 4.310 1.00 107.35 480 GLY B O 1
ATOM 8292 N N . LYS B 1 463 ? 18.875 -55.060 3.959 1.00 89.90 481 LYS B N 1
ATOM 8293 C CA . LYS B 1 463 ? 17.638 -54.583 4.532 1.00 91.38 481 LYS B CA 1
ATOM 8294 C C . LYS B 1 463 ? 16.521 -54.655 3.459 1.00 88.25 481 LYS B C 1
ATOM 8295 O O . LYS B 1 463 ? 16.317 -55.692 2.777 1.00 85.14 481 LYS B O 1
ATOM 8301 N N . GLU B 1 464 ? 15.767 -53.563 3.381 1.00 85.41 482 GLU B N 1
ATOM 8302 C CA . GLU B 1 464 ? 15.033 -53.171 2.217 1.00 93.01 482 GLU B CA 1
ATOM 8303 C C . GLU B 1 464 ? 15.794 -51.960 1.662 1.00 83.74 482 GLU B C 1
ATOM 8304 O O . GLU B 1 464 ? 16.824 -51.515 2.221 1.00 76.37 482 GLU B O 1
ATOM 8310 N N . ASN B 1 465 ? 15.298 -51.433 0.562 1.00 79.01 483 ASN B N 1
ATOM 8311 C CA . ASN B 1 465 ? 15.998 -50.424 -0.202 1.00 76.26 483 ASN B CA 1
ATOM 8312 C C . ASN B 1 465 ? 15.872 -49.055 0.458 1.00 71.63 483 ASN B C 1
ATOM 8313 O O . ASN B 1 465 ? 15.005 -48.232 0.098 1.00 64.87 483 ASN B O 1
ATOM 8318 N N . ILE B 1 466 ? 16.763 -48.822 1.437 1.00 65.70 484 ILE B N 1
ATOM 8319 C CA . ILE B 1 466 ? 16.752 -47.567 2.193 1.00 61.38 484 ILE B CA 1
ATOM 8320 C C . ILE B 1 466 ? 17.036 -46.416 1.242 1.00 58.51 484 ILE B C 1
ATOM 8321 O O . ILE B 1 466 ? 16.409 -45.377 1.323 1.00 57.66 484 ILE B O 1
ATOM 8326 N N . LEU B 1 467 ? 17.954 -46.596 0.306 1.00 59.26 485 LEU B N 1
ATOM 8327 C CA . LEU B 1 467 ? 18.251 -45.501 -0.610 1.00 61.01 485 LEU B CA 1
ATOM 8328 C C . LEU B 1 467 ? 17.073 -45.098 -1.526 1.00 62.94 485 LEU B C 1
ATOM 8329 O O . LEU B 1 467 ? 16.794 -43.919 -1.713 1.00 60.90 485 LEU B O 1
ATOM 8334 N N . LEU B 1 468 ? 16.408 -46.074 -2.120 1.00 64.06 486 LEU B N 1
ATOM 8335 C CA . LEU B 1 468 ? 15.184 -45.794 -2.887 1.00 68.59 486 LEU B CA 1
ATOM 8336 C C . LEU B 1 468 ? 14.143 -44.996 -2.069 1.00 67.56 486 LEU B C 1
ATOM 8337 O O . LEU B 1 468 ? 13.557 -43.964 -2.517 1.00 68.59 486 LEU B O 1
ATOM 8342 N N . ALA B 1 469 ? 13.910 -45.516 -0.865 1.00 63.68 487 ALA B N 1
ATOM 8343 C CA . ALA B 1 469 ? 13.005 -44.888 0.082 1.00 65.58 487 ALA B CA 1
ATOM 8344 C C . ALA B 1 469 ? 13.388 -43.447 0.397 1.00 62.62 487 ALA B C 1
ATOM 8345 O O . ALA B 1 469 ? 12.531 -42.553 0.397 1.00 63.14 487 ALA B O 1
ATOM 8347 N N . PHE B 1 470 ? 14.679 -43.219 0.640 1.00 60.21 488 PHE B N 1
ATOM 8348 C CA . PHE B 1 470 ? 15.141 -41.875 0.873 1.00 57.04 488 PHE B CA 1
ATOM 8349 C C . PHE B 1 470 ? 14.839 -40.996 -0.341 1.00 59.59 488 PHE B C 1
ATOM 8350 O O . PHE B 1 470 ? 14.340 -39.868 -0.187 1.00 58.96 488 PHE B O 1
ATOM 8358 N N . GLY B 1 471 ? 15.133 -41.517 -1.551 1.00 61.39 489 GLY B N 1
ATOM 8359 C CA . GLY B 1 471 ? 14.855 -40.781 -2.792 1.00 63.44 489 GLY B CA 1
ATOM 8360 C C . GLY B 1 471 ? 13.342 -40.411 -2.915 1.00 65.18 489 GLY B C 1
ATOM 8361 O O . GLY B 1 471 ? 12.941 -39.273 -3.320 1.00 69.09 489 GLY B O 1
ATOM 8362 N N . LYS B 1 472 ? 12.498 -41.379 -2.559 1.00 68.03 490 LYS B N 1
ATOM 8363 C CA . LYS B 1 472 ? 11.035 -41.150 -2.526 1.00 68.69 490 LYS B CA 1
ATOM 8364 C C . LYS B 1 472 ? 10.619 -40.055 -1.549 1.00 67.71 490 LYS B C 1
ATOM 8365 O O . LYS B 1 472 ? 9.848 -39.158 -1.932 1.00 66.81 490 LYS B O 1
ATOM 8371 N N . ARG B 1 473 ? 11.136 -40.106 -0.309 1.00 61.50 491 ARG B N 1
ATOM 8372 C CA . ARG B 1 473 ? 10.871 -39.035 0.668 1.00 61.75 491 ARG B CA 1
ATOM 8373 C C . ARG B 1 473 ? 11.331 -37.649 0.151 1.00 61.27 491 ARG B C 1
ATOM 8374 O O . ARG B 1 473 ? 10.570 -36.658 0.165 1.00 64.17 491 ARG B O 1
ATOM 8382 N N . VAL B 1 474 ? 12.567 -37.590 -0.350 1.00 60.24 492 VAL B N 1
ATOM 8383 C CA . VAL B 1 474 ? 13.045 -36.316 -0.845 1.00 61.60 492 VAL B CA 1
ATOM 8384 C C . VAL B 1 474 ? 12.159 -35.784 -1.951 1.00 64.03 492 VAL B C 1
ATOM 8385 O O . VAL B 1 474 ? 11.798 -34.626 -1.940 1.00 65.40 492 VAL B O 1
ATOM 8389 N N . GLU B 1 475 ? 11.798 -36.627 -2.901 1.00 67.26 493 GLU B N 1
ATOM 8390 C CA . GLU B 1 475 ? 10.896 -36.169 -3.983 1.00 72.85 493 GLU B CA 1
ATOM 8391 C C . GLU B 1 475 ? 9.484 -35.735 -3.493 1.00 70.40 493 GLU B C 1
ATOM 8392 O O . GLU B 1 475 ? 8.879 -34.731 -4.079 1.00 74.45 493 GLU B O 1
ATOM 8398 N N . GLN B 1 476 ? 8.968 -36.375 -2.417 1.00 67.68 494 GLN B N 1
ATOM 8399 C CA . GLN B 1 476 ? 7.701 -35.863 -1.865 1.00 67.94 494 GLN B CA 1
ATOM 8400 C C . GLN B 1 476 ? 7.830 -34.420 -1.412 1.00 67.05 494 GLN B C 1
ATOM 8401 O O . GLN B 1 476 ? 6.963 -33.550 -1.673 1.00 65.56 494 GLN B O 1
ATOM 8407 N N . LEU B 1 477 ? 8.950 -34.174 -0.736 1.00 63.28 495 LEU B N 1
ATOM 8408 C CA . LEU B 1 477 ? 9.218 -32.873 -0.156 1.00 64.30 495 LEU B CA 1
ATOM 8409 C C . LEU B 1 477 ? 9.381 -31.858 -1.318 1.00 65.78 495 LEU B C 1
ATOM 8410 O O . LEU B 1 477 ? 8.841 -30.719 -1.321 1.00 72.78 495 LEU B O 1
ATOM 8415 N N . LEU B 1 478 ? 10.084 -32.285 -2.352 1.00 67.66 496 LEU B N 1
ATOM 8416 C CA . LEU B 1 478 ? 10.421 -31.358 -3.420 1.00 68.68 496 LEU B CA 1
ATOM 8417 C C . LEU B 1 478 ? 9.186 -31.117 -4.330 1.00 74.89 496 LEU B C 1
ATOM 8418 O O . LEU B 1 478 ? 9.041 -30.028 -4.915 1.00 74.42 496 LEU B O 1
ATOM 8423 N N . GLY B 1 479 ? 8.318 -32.121 -4.468 1.00 78.81 497 GLY B N 1
ATOM 8424 C CA . GLY B 1 479 ? 7.011 -31.895 -5.143 1.00 85.13 497 GLY B CA 1
ATOM 8425 C C . GLY B 1 479 ? 6.299 -30.882 -4.247 1.00 90.99 497 GLY B C 1
ATOM 8426 O O . GLY B 1 479 ? 6.549 -30.860 -3.039 1.00 91.41 497 GLY B O 1
ATOM 8427 N N . ASN B 1 480 ? 5.444 -30.023 -4.798 1.00 98.08 498 ASN B N 1
ATOM 8428 C CA . ASN B 1 480 ? 5.002 -28.814 -4.042 1.00 98.66 498 ASN B CA 1
ATOM 8429 C C . ASN B 1 480 ? 6.109 -27.770 -3.678 1.00 91.36 498 ASN B C 1
ATOM 8430 O O . ASN B 1 480 ? 5.789 -26.798 -3.008 1.00 94.36 498 ASN B O 1
ATOM 8435 N N . THR B 1 481 ? 7.372 -27.933 -4.132 1.00 88.16 499 THR B N 1
ATOM 8436 C CA . THR B 1 481 ? 8.302 -26.770 -4.290 1.00 83.58 499 THR B CA 1
ATOM 8437 C C . THR B 1 481 ? 7.595 -25.639 -5.071 1.00 86.55 499 THR B C 1
ATOM 8438 O O . THR B 1 481 ? 6.843 -25.862 -6.061 1.00 89.26 499 THR B O 1
ATOM 8442 N N . LYS B 1 482 ? 7.815 -24.420 -4.606 1.00 85.01 500 LYS B N 1
ATOM 8443 C CA . LYS B 1 482 ? 7.282 -23.265 -5.268 1.00 91.33 500 LYS B CA 1
ATOM 8444 C C . LYS B 1 482 ? 8.299 -22.888 -6.356 1.00 92.28 500 LYS B C 1
ATOM 8445 O O . LYS B 1 482 ? 9.093 -21.956 -6.152 1.00 85.65 500 LYS B O 1
ATOM 8451 N N . THR B 1 483 ? 8.295 -23.617 -7.491 1.00 89.96 501 THR B N 1
ATOM 8452 C CA . THR B 1 483 ? 9.346 -23.433 -8.516 1.00 91.26 501 THR B CA 1
ATOM 8453 C C . THR B 1 483 ? 9.254 -22.025 -9.107 1.00 93.81 501 THR B C 1
ATOM 8454 O O . THR B 1 483 ? 10.187 -21.550 -9.772 1.00 96.06 501 THR B O 1
ATOM 8458 N N . GLU B 1 484 ? 8.125 -21.368 -8.844 1.00 93.55 502 GLU B N 1
ATOM 8459 C CA . GLU B 1 484 ? 7.896 -20.013 -9.277 1.00 93.52 502 GLU B CA 1
ATOM 8460 C C . GLU B 1 484 ? 8.745 -18.960 -8.537 1.00 88.73 502 GLU B C 1
ATOM 8461 O O . GLU B 1 484 ? 8.979 -17.889 -9.058 1.00 85.36 502 GLU B O 1
ATOM 8467 N N . ASP B 1 485 ? 9.205 -19.254 -7.328 1.00 85.06 503 ASP B N 1
ATOM 8468 C CA . ASP B 1 485 ? 10.345 -18.502 -6.736 1.00 81.77 503 ASP B CA 1
ATOM 8469 C C . ASP B 1 485 ? 11.652 -19.085 -7.268 1.00 78.29 503 ASP B C 1
ATOM 8470 O O . ASP B 1 485 ? 11.925 -20.271 -7.070 1.00 76.14 503 ASP B O 1
ATOM 8475 N N . GLU B 1 486 ? 12.418 -18.245 -7.963 1.00 77.02 504 GLU B N 1
ATOM 8476 C CA . GLU B 1 486 ? 13.713 -18.585 -8.539 1.00 77.36 504 GLU B CA 1
ATOM 8477 C C . GLU B 1 486 ? 14.730 -19.217 -7.570 1.00 73.64 504 GLU B C 1
ATOM 8478 O O . GLU B 1 486 ? 15.526 -20.074 -7.949 1.00 70.68 504 GLU B O 1
ATOM 8484 N N . LYS B 1 487 ? 14.730 -18.735 -6.344 1.00 73.53 505 LYS B N 1
ATOM 8485 C CA . LYS B 1 487 ? 15.662 -19.254 -5.317 1.00 71.42 505 LYS B CA 1
ATOM 8486 C C . LYS B 1 487 ? 15.285 -20.644 -4.879 1.00 69.03 505 LYS B C 1
ATOM 8487 O O . LYS B 1 487 ? 16.145 -21.474 -4.677 1.00 66.34 505 LYS B O 1
ATOM 8493 N N . LEU B 1 488 ? 13.981 -20.916 -4.807 1.00 69.96 506 LEU B N 1
ATOM 8494 C CA . LEU B 1 488 ? 13.532 -22.235 -4.434 1.00 67.10 506 LEU B CA 1
ATOM 8495 C C . LEU B 1 488 ? 13.710 -23.217 -5.589 1.00 68.04 506 LEU B C 1
ATOM 8496 O O . LEU B 1 488 ? 14.034 -24.377 -5.369 1.00 64.22 506 LEU B O 1
ATOM 8501 N N . LYS B 1 489 ? 13.508 -22.771 -6.820 1.00 70.92 507 LYS B N 1
ATOM 8502 C CA . LYS B 1 489 ? 13.804 -23.643 -7.964 1.00 74.49 507 LYS B CA 1
ATOM 8503 C C . LYS B 1 489 ? 15.263 -24.065 -7.917 1.00 71.40 507 LYS B C 1
ATOM 8504 O O . LYS B 1 489 ? 15.585 -25.261 -8.055 1.00 71.84 507 LYS B O 1
ATOM 8510 N N . LYS B 1 490 ? 16.150 -23.091 -7.707 1.00 71.03 508 LYS B N 1
ATOM 8511 C CA . LYS B 1 490 ? 17.569 -23.402 -7.671 1.00 70.94 508 LYS B CA 1
ATOM 8512 C C . LYS B 1 490 ? 17.864 -24.383 -6.534 1.00 66.03 508 LYS B C 1
ATOM 8513 O O . LYS B 1 490 ? 18.668 -25.314 -6.680 1.00 65.43 508 LYS B O 1
ATOM 8519 N N . SER B 1 491 ? 17.237 -24.147 -5.392 1.00 62.93 509 SER B N 1
ATOM 8520 C CA . SER B 1 491 ? 17.424 -24.999 -4.241 1.00 60.17 509 SER B CA 1
ATOM 8521 C C . SER B 1 491 ? 17.011 -26.432 -4.517 1.00 60.92 509 SER B C 1
ATOM 8522 O O . SER B 1 491 ? 17.764 -27.368 -4.211 1.00 58.45 509 SER B O 1
ATOM 8525 N N . LYS B 1 492 ? 15.807 -26.600 -5.103 1.00 63.43 510 LYS B N 1
ATOM 8526 C CA . LYS B 1 492 ? 15.362 -27.898 -5.582 1.00 66.07 510 LYS B CA 1
ATOM 8527 C C . LYS B 1 492 ? 16.352 -28.573 -6.522 1.00 64.04 510 LYS B C 1
ATOM 8528 O O . LYS B 1 492 ? 16.616 -29.776 -6.355 1.00 66.62 510 LYS B O 1
ATOM 8534 N N . GLU B 1 493 ? 16.905 -27.831 -7.497 1.00 64.05 511 GLU B N 1
ATOM 8535 C CA . GLU B 1 493 ? 17.808 -28.481 -8.452 1.00 66.14 511 GLU B CA 1
ATOM 8536 C C . GLU B 1 493 ? 19.110 -28.881 -7.757 1.00 62.36 511 GLU B C 1
ATOM 8537 O O . GLU B 1 493 ? 19.729 -29.880 -8.112 1.00 62.10 511 GLU B O 1
ATOM 8543 N N . ALA B 1 494 ? 19.515 -28.118 -6.754 1.00 61.44 512 ALA B N 1
ATOM 8544 C CA . ALA B 1 494 ? 20.713 -28.483 -5.944 1.00 57.93 512 ALA B CA 1
ATOM 8545 C C . ALA B 1 494 ? 20.522 -29.817 -5.164 1.00 57.15 512 ALA B C 1
ATOM 8546 O O . ALA B 1 494 ? 21.371 -30.727 -5.192 1.00 55.24 512 ALA B O 1
ATOM 8548 N N . VAL B 1 495 ? 19.373 -29.954 -4.525 1.00 58.02 513 VAL B N 1
ATOM 8549 C CA . VAL B 1 495 ? 19.061 -31.156 -3.782 1.00 56.17 513 VAL B CA 1
ATOM 8550 C C . VAL B 1 495 ? 18.957 -32.382 -4.733 1.00 58.92 513 VAL B C 1
ATOM 8551 O O . VAL B 1 495 ? 19.538 -33.445 -4.479 1.00 57.90 513 VAL B O 1
ATOM 8555 N N . GLU B 1 496 ? 18.241 -32.231 -5.849 1.00 64.29 514 GLU B N 1
ATOM 8556 C CA . GLU B 1 496 ? 18.140 -33.340 -6.844 1.00 66.58 514 GLU B CA 1
ATOM 8557 C C . GLU B 1 496 ? 19.470 -33.851 -7.375 1.00 66.50 514 GLU B C 1
ATOM 8558 O O . GLU B 1 496 ? 19.694 -35.077 -7.579 1.00 70.72 514 GLU B O 1
ATOM 8564 N N . SER B 1 497 ? 20.322 -32.880 -7.629 1.00 63.66 515 SER B N 1
ATOM 8565 C CA . SER B 1 497 ? 21.686 -33.143 -8.128 1.00 66.05 515 SER B CA 1
ATOM 8566 C C . SER B 1 497 ? 22.527 -33.898 -7.094 1.00 60.97 515 SER B C 1
ATOM 8567 O O . SER B 1 497 ? 23.221 -34.867 -7.424 1.00 59.87 515 SER B O 1
ATOM 8570 N N . ALA B 1 498 ? 22.426 -33.459 -5.851 1.00 57.76 516 ALA B N 1
ATOM 8571 C CA . ALA B 1 498 ? 23.179 -34.092 -4.776 1.00 55.50 516 ALA B CA 1
ATOM 8572 C C . ALA B 1 498 ? 22.641 -35.489 -4.521 1.00 57.10 516 ALA B C 1
ATOM 8573 O O . ALA B 1 498 ? 23.403 -36.428 -4.322 1.00 56.50 516 ALA B O 1
ATOM 8575 N N . LEU B 1 499 ? 21.322 -35.644 -4.602 1.00 57.63 517 LEU B N 1
ATOM 8576 C CA . LEU B 1 499 ? 20.742 -36.947 -4.395 1.00 59.23 517 LEU B CA 1
ATOM 8577 C C . LEU B 1 499 ? 21.189 -37.860 -5.530 1.00 60.11 517 LEU B C 1
ATOM 8578 O O . LEU B 1 499 ? 21.568 -38.991 -5.299 1.00 59.75 517 LEU B O 1
ATOM 8583 N N . LYS B 1 500 ? 21.191 -37.357 -6.749 1.00 63.93 518 LYS B N 1
ATOM 8584 C CA . LYS B 1 500 ? 21.507 -38.226 -7.922 1.00 66.05 518 LYS B CA 1
ATOM 8585 C C . LYS B 1 500 ? 22.964 -38.691 -7.859 1.00 63.78 518 LYS B C 1
ATOM 8586 O O . LYS B 1 500 ? 23.289 -39.869 -8.028 1.00 61.67 518 LYS B O 1
ATOM 8592 N N . GLN B 1 501 ? 23.818 -37.755 -7.473 1.00 62.21 519 GLN B N 1
ATOM 8593 C CA . GLN B 1 501 ? 25.235 -38.072 -7.282 1.00 63.93 519 GLN B CA 1
ATOM 8594 C C . GLN B 1 501 ? 25.525 -39.072 -6.153 1.00 59.63 519 GLN B C 1
ATOM 8595 O O . GLN B 1 501 ? 26.297 -39.977 -6.361 1.00 58.53 519 GLN B O 1
ATOM 8601 N N . LEU B 1 502 ? 24.861 -38.946 -5.001 1.00 57.31 520 LEU B N 1
ATOM 8602 C CA . LEU B 1 502 ? 24.975 -39.937 -3.939 1.00 58.30 520 LEU B CA 1
ATOM 8603 C C . LEU B 1 502 ? 24.548 -41.350 -4.374 1.00 61.87 520 LEU B C 1
ATOM 8604 O O . LEU B 1 502 ? 25.202 -42.353 -4.089 1.00 62.52 520 LEU B O 1
ATOM 8609 N N . GLN B 1 503 ? 23.395 -41.431 -5.017 1.00 66.10 521 GLN B N 1
ATOM 8610 C CA . GLN B 1 503 ? 22.864 -42.716 -5.487 1.00 67.72 521 GLN B CA 1
ATOM 8611 C C . GLN B 1 503 ? 23.878 -43.365 -6.417 1.00 67.90 521 GLN B C 1
ATOM 8612 O O . GLN B 1 503 ? 24.239 -44.539 -6.277 1.00 66.64 521 GLN B O 1
ATOM 8618 N N . LYS B 1 504 ? 24.370 -42.551 -7.335 1.00 66.32 522 LYS B N 1
ATOM 8619 C CA . LYS B 1 504 ? 25.363 -42.989 -8.299 1.00 72.63 522 LYS B CA 1
ATOM 8620 C C . LYS B 1 504 ? 26.610 -43.564 -7.613 1.00 70.05 522 LYS B C 1
ATOM 8621 O O . LYS B 1 504 ? 27.067 -44.667 -7.953 1.00 64.19 522 LYS B O 1
ATOM 8627 N N . LEU B 1 505 ? 27.108 -42.851 -6.596 1.00 63.22 523 LEU B N 1
ATOM 8628 C CA . LEU B 1 505 ? 28.286 -43.285 -5.847 1.00 63.47 523 LEU B CA 1
ATOM 8629 C C . LEU B 1 505 ? 28.059 -44.569 -5.088 1.00 62.88 523 LEU B C 1
ATOM 8630 O O . LEU B 1 505 ? 28.881 -45.481 -5.131 1.00 62.92 523 LEU B O 1
ATOM 8635 N N . LEU B 1 506 ? 26.921 -44.654 -4.415 1.00 61.25 524 LEU B N 1
ATOM 8636 C CA . LEU B 1 506 ? 26.611 -45.839 -3.644 1.00 61.68 524 LEU B CA 1
ATOM 8637 C C . LEU B 1 506 ? 26.363 -47.054 -4.520 1.00 64.97 524 LEU B C 1
ATOM 8638 O O . LEU B 1 506 ? 26.689 -48.177 -4.112 1.00 63.69 524 LEU B O 1
ATOM 8643 N N . VAL B 1 507 ? 25.811 -46.833 -5.711 1.00 69.59 525 VAL B N 1
ATOM 8644 C CA . VAL B 1 507 ? 25.680 -47.908 -6.706 1.00 72.13 525 VAL B CA 1
ATOM 8645 C C . VAL B 1 507 ? 27.067 -48.380 -7.163 1.00 72.69 525 VAL B C 1
ATOM 8646 O O . VAL B 1 507 ? 27.315 -49.569 -7.277 1.00 74.30 525 VAL B O 1
ATOM 8650 N N . LYS B 1 508 ? 27.994 -47.467 -7.395 1.00 70.57 526 LYS B N 1
ATOM 8651 C CA . LYS B 1 508 ? 29.340 -47.901 -7.786 1.00 70.46 526 LYS B CA 1
ATOM 8652 C C . LYS B 1 508 ? 30.023 -48.730 -6.682 1.00 70.88 526 LYS B C 1
ATOM 8653 O O . LYS B 1 508 ? 30.854 -49.585 -6.982 1.00 68.43 526 LYS B O 1
ATOM 8659 N N . ALA B 1 509 ? 29.738 -48.412 -5.409 1.00 67.76 527 ALA B N 1
ATOM 8660 C CA . ALA B 1 509 ? 30.419 -49.055 -4.288 1.00 67.55 527 ALA B CA 1
ATOM 8661 C C . ALA B 1 509 ? 29.944 -50.488 -4.044 1.00 71.64 527 ALA B C 1
ATOM 8662 O O . ALA B 1 509 ? 30.720 -51.380 -3.714 1.00 72.37 527 ALA B O 1
ATOM 8664 N N . SER B 1 510 ? 28.658 -50.716 -4.203 1.00 76.51 528 SER B N 1
ATOM 8665 C CA . SER B 1 510 ? 28.120 -52.084 -4.184 1.00 80.38 528 SER B CA 1
ATOM 8666 C C . SER B 1 510 ? 28.682 -52.901 -5.356 1.00 80.44 528 SER B C 1
ATOM 8667 O O . SER B 1 510 ? 29.101 -54.033 -5.160 1.00 81.38 528 SER B O 1
ATOM 8670 N N . ASP B 1 511 ? 28.745 -52.317 -6.550 1.00 80.39 529 ASP B N 1
ATOM 8671 C CA . ASP B 1 511 ? 29.227 -53.041 -7.709 1.00 85.31 529 ASP B CA 1
ATOM 8672 C C . ASP B 1 511 ? 30.660 -53.543 -7.524 1.00 86.53 529 ASP B C 1
ATOM 8673 O O . ASP B 1 511 ? 30.996 -54.645 -7.947 1.00 85.00 529 ASP B O 1
ATOM 8678 N N . SER B 1 512 ? 31.511 -52.705 -6.943 1.00 83.90 530 SER B N 1
ATOM 8679 C CA . SER B 1 512 ? 32.962 -52.954 -6.845 1.00 86.01 530 SER B CA 1
ATOM 8680 C C . SER B 1 512 ? 33.381 -53.788 -5.630 1.00 87.67 530 SER B C 1
ATOM 8681 O O . SER B 1 512 ? 34.543 -54.215 -5.555 1.00 86.88 530 SER B O 1
ATOM 8684 N N . ALA B 1 513 ? 32.466 -53.982 -4.672 1.00 81.99 531 ALA B N 1
ATOM 8685 C CA . ALA B 1 513 ? 32.781 -54.701 -3.437 1.00 84.40 531 ALA B CA 1
ATOM 8686 C C . ALA B 1 513 ? 33.664 -55.937 -3.641 1.00 87.05 531 ALA B C 1
ATOM 8687 O O . ALA B 1 513 ? 34.748 -55.998 -3.071 1.00 87.09 531 ALA B O 1
ATOM 8689 N N . ILE B 1 514 ? 33.250 -56.893 -4.480 1.00 89.03 532 ILE B N 1
ATOM 8690 C CA . ILE B 1 514 ? 33.919 -58.195 -4.483 1.00 93.15 532 ILE B CA 1
ATOM 8691 C C . ILE B 1 514 ? 35.387 -58.172 -5.007 1.00 98.52 532 ILE B C 1
ATOM 8692 O O . ILE B 1 514 ? 36.176 -59.045 -4.638 1.00 104.19 532 ILE B O 1
ATOM 8697 N N . GLN B 1 515 ? 35.743 -57.195 -5.849 1.00 98.53 533 GLN B N 1
ATOM 8698 C CA . GLN B 1 515 ? 37.171 -56.860 -6.146 1.00 97.14 533 GLN B CA 1
ATOM 8699 C C . GLN B 1 515 ? 38.102 -56.710 -4.906 1.00 91.62 533 GLN B C 1
ATOM 8700 O O . GLN B 1 515 ? 39.322 -56.905 -4.981 1.00 89.15 533 GLN B O 1
ATOM 8706 N N . GLY B 1 516 ? 37.537 -56.269 -3.793 1.00 82.31 534 GLY B N 1
ATOM 8707 C CA . GLY B 1 516 ? 38.297 -56.109 -2.574 1.00 81.59 534 GLY B CA 1
ATOM 8708 C C . GLY B 1 516 ? 39.050 -54.778 -2.442 1.00 77.81 534 GLY B C 1
ATOM 8709 O O . GLY B 1 516 ? 39.792 -54.636 -1.496 1.00 75.93 534 GLY B O 1
ATOM 8710 N N . GLU B 1 517 ? 38.857 -53.819 -3.363 1.00 75.97 535 GLU B N 1
ATOM 8711 C CA . GLU B 1 517 ? 39.566 -52.525 -3.351 1.00 76.18 535 GLU B CA 1
ATOM 8712 C C . GLU B 1 517 ? 38.709 -51.281 -2.980 1.00 69.68 535 GLU B C 1
ATOM 8713 O O . GLU B 1 517 ? 39.065 -50.146 -3.339 1.00 67.12 535 GLU B O 1
ATOM 8719 N N . THR B 1 518 ? 37.601 -51.491 -2.281 1.00 65.20 536 THR B N 1
ATOM 8720 C CA . THR B 1 518 ? 36.677 -50.412 -1.907 1.00 61.95 536 THR B CA 1
ATOM 8721 C C . THR B 1 518 ? 36.430 -50.489 -0.414 1.00 60.16 536 THR B C 1
ATOM 8722 O O . THR B 1 518 ? 36.260 -51.583 0.133 1.00 59.18 536 THR B O 1
ATOM 8726 N N . ARG B 1 519 ? 36.455 -49.343 0.264 1.00 57.68 537 ARG B N 1
ATOM 8727 C CA . ARG B 1 519 ? 36.273 -49.279 1.734 1.00 55.51 537 ARG B CA 1
ATOM 8728 C C . ARG B 1 519 ? 35.240 -48.194 2.022 1.00 52.96 537 ARG B C 1
ATOM 8729 O O . ARG B 1 519 ? 35.569 -47.055 2.279 1.00 51.65 537 ARG B O 1
ATOM 8737 N N . ILE B 1 520 ? 33.964 -48.579 1.973 1.00 51.37 538 ILE B N 1
ATOM 8738 C CA . ILE B 1 520 ? 32.880 -47.647 2.177 1.00 49.41 538 ILE B CA 1
ATOM 8739 C C . ILE B 1 520 ? 32.908 -47.136 3.603 1.00 45.90 538 ILE B C 1
ATOM 8740 O O . ILE B 1 520 ? 32.468 -46.014 3.871 1.00 44.78 538 ILE B O 1
ATOM 8745 N N . ASP B 1 521 ? 33.384 -47.968 4.529 1.00 45.45 539 ASP B N 1
ATOM 8746 C CA . ASP B 1 521 ? 33.540 -47.572 5.902 1.00 45.53 539 ASP B CA 1
ATOM 8747 C C . ASP B 1 521 ? 34.411 -46.301 6.077 1.00 43.50 539 ASP B C 1
ATOM 8748 O O . ASP B 1 521 ? 34.148 -45.508 6.965 1.00 42.35 539 ASP B O 1
ATOM 8753 N N . SER B 1 522 ? 35.425 -46.147 5.219 1.00 42.20 540 SER B N 1
ATOM 8754 C CA . SER B 1 522 ? 36.341 -45.000 5.232 1.00 42.23 540 SER B CA 1
ATOM 8755 C C . SER B 1 522 ? 35.608 -43.689 5.075 1.00 39.95 540 SER B C 1
ATOM 8756 O O . SER B 1 522 ? 35.957 -42.663 5.713 1.00 38.81 540 SER B O 1
ATOM 8759 N N . VAL B 1 523 ? 34.522 -43.736 4.293 1.00 40.54 541 VAL B N 1
ATOM 8760 C CA . VAL B 1 523 ? 33.763 -42.529 3.961 1.00 40.43 541 VAL B CA 1
ATOM 8761 C C . VAL B 1 523 ? 32.424 -42.492 4.673 1.00 41.27 541 VAL B C 1
ATOM 8762 O O . VAL B 1 523 ? 31.525 -41.751 4.291 1.00 40.61 541 VAL B O 1
ATOM 8766 N N . ALA B 1 524 ? 32.272 -43.271 5.737 1.00 39.45 542 ALA B N 1
ATOM 8767 C CA . ALA B 1 524 ? 30.933 -43.369 6.372 1.00 38.38 542 ALA B CA 1
ATOM 8768 C C . ALA B 1 524 ? 30.423 -41.975 6.855 1.00 37.09 542 ALA B C 1
ATOM 8769 O O . ALA B 1 524 ? 29.242 -41.673 6.755 1.00 37.09 542 ALA B O 1
ATOM 8771 N N . ARG B 1 525 ? 31.307 -41.095 7.376 1.00 35.09 543 ARG B N 1
ATOM 8772 C CA . ARG B 1 525 ? 30.858 -39.820 7.844 1.00 34.91 543 ARG B CA 1
ATOM 8773 C C . ARG B 1 525 ? 30.407 -38.898 6.706 1.00 36.17 543 ARG B C 1
ATOM 8774 O O . ARG B 1 525 ? 29.438 -38.162 6.824 1.00 35.67 543 ARG B O 1
ATOM 8782 N N . HIS B 1 526 ? 31.123 -38.931 5.586 1.00 38.00 544 HIS B N 1
ATOM 8783 C CA . HIS B 1 526 ? 30.756 -38.139 4.427 1.00 38.92 544 HIS B CA 1
ATOM 8784 C C . HIS B 1 526 ? 29.384 -38.564 3.866 1.00 39.56 544 HIS B C 1
ATOM 8785 O O . HIS B 1 526 ? 28.602 -37.737 3.515 1.00 40.02 544 HIS B O 1
ATOM 8792 N N . ILE B 1 527 ? 29.129 -39.870 3.811 1.00 41.54 545 ILE B N 1
ATOM 8793 C CA . ILE B 1 527 ? 27.826 -40.424 3.411 1.00 42.01 545 ILE B CA 1
ATOM 8794 C C . ILE B 1 527 ? 26.748 -39.923 4.384 1.00 41.17 545 ILE B C 1
ATOM 8795 O O . ILE B 1 527 ? 25.760 -39.319 3.934 1.00 41.23 545 ILE B O 1
ATOM 8800 N N . ALA B 1 528 ? 26.953 -40.090 5.696 1.00 39.67 546 ALA B N 1
ATOM 8801 C CA . ALA B 1 528 ? 25.987 -39.657 6.676 1.00 39.13 546 ALA B CA 1
ATOM 8802 C C . ALA B 1 528 ? 25.680 -38.154 6.600 1.00 40.03 546 ALA B C 1
ATOM 8803 O O . ALA B 1 528 ? 24.515 -37.757 6.664 1.00 39.49 546 ALA B O 1
ATOM 8805 N N . PHE B 1 529 ? 26.715 -37.316 6.462 1.00 37.69 547 PHE B N 1
ATOM 8806 C CA . PHE B 1 529 ? 26.527 -35.873 6.367 1.00 37.66 547 PHE B CA 1
ATOM 8807 C C . PHE B 1 529 ? 25.752 -35.464 5.080 1.00 40.03 547 PHE B C 1
ATOM 8808 O O . PHE B 1 529 ? 25.003 -34.497 5.071 1.00 40.31 547 PHE B O 1
ATOM 8816 N N . THR B 1 530 ? 26.015 -36.148 3.971 1.00 40.29 548 THR B N 1
ATOM 8817 C CA . THR B 1 530 ? 25.312 -35.851 2.723 1.00 42.93 548 THR B CA 1
ATOM 8818 C C . THR B 1 530 ? 23.832 -36.127 2.873 1.00 44.13 548 THR B C 1
ATOM 8819 O O . THR B 1 530 ? 23.018 -35.353 2.424 1.00 44.78 548 THR B O 1
ATOM 8823 N N . ILE B 1 531 ? 23.508 -37.238 3.524 1.00 44.55 549 ILE B N 1
ATOM 8824 C CA . ILE B 1 531 ? 22.119 -37.567 3.829 1.00 45.41 549 ILE B CA 1
ATOM 8825 C C . ILE B 1 531 ? 21.485 -36.433 4.674 1.00 44.21 549 ILE B C 1
ATOM 8826 O O . ILE B 1 531 ? 20.368 -35.879 4.320 1.00 44.86 549 ILE B O 1
ATOM 8831 N N . ALA B 1 532 ? 22.190 -36.046 5.721 1.00 39.84 550 ALA B N 1
ATOM 8832 C CA . ALA B 1 532 ? 21.671 -35.030 6.609 1.00 38.69 550 ALA B CA 1
ATOM 8833 C C . ALA B 1 532 ? 21.366 -33.777 5.831 1.00 40.72 550 ALA B C 1
ATOM 8834 O O . ALA B 1 532 ? 20.321 -33.217 5.968 1.00 41.93 550 ALA B O 1
ATOM 8836 N N . ARG B 1 533 ? 22.282 -33.341 4.966 1.00 42.10 551 ARG B N 1
ATOM 8837 C CA . ARG B 1 533 ? 22.109 -32.068 4.276 1.00 42.08 551 ARG B CA 1
ATOM 8838 C C . ARG B 1 533 ? 21.028 -32.122 3.197 1.00 44.62 551 ARG B C 1
ATOM 8839 O O . ARG B 1 533 ? 20.341 -31.135 2.976 1.00 45.36 551 ARG B O 1
ATOM 8847 N N . ILE B 1 534 ? 20.956 -33.228 2.465 1.00 44.98 552 ILE B N 1
ATOM 8848 C CA . ILE B 1 534 ? 19.922 -33.428 1.459 1.00 47.81 552 ILE B CA 1
ATOM 8849 C C . ILE B 1 534 ? 18.551 -33.378 2.128 1.00 46.57 552 ILE B C 1
ATOM 8850 O O . ILE B 1 534 ? 17.620 -32.706 1.644 1.00 48.87 552 ILE B O 1
ATOM 8855 N N . TYR B 1 535 ? 18.424 -34.145 3.193 1.00 43.16 553 TYR B N 1
ATOM 8856 C CA . TYR B 1 535 ? 17.140 -34.281 3.881 1.00 45.04 553 TYR B CA 1
ATOM 8857 C C . TYR B 1 535 ? 16.757 -32.919 4.462 1.00 44.70 553 TYR B C 1
ATOM 8858 O O . TYR B 1 535 ? 15.606 -32.463 4.295 1.00 47.67 553 TYR B O 1
ATOM 8867 N N . SER B 1 536 ? 17.725 -32.239 5.079 1.00 43.11 554 SER B N 1
ATOM 8868 C CA . SER B 1 536 ? 17.468 -30.958 5.761 1.00 43.29 554 SER B CA 1
ATOM 8869 C C . SER B 1 536 ? 17.091 -29.887 4.711 1.00 44.95 554 SER B C 1
ATOM 8870 O O . SER B 1 536 ? 16.151 -29.075 4.902 1.00 45.68 554 SER B O 1
ATOM 8873 N N . GLY B 1 537 ? 17.790 -29.892 3.581 1.00 45.32 555 GLY B N 1
ATOM 8874 C CA . GLY B 1 537 ? 17.491 -28.933 2.549 1.00 47.40 555 GLY B CA 1
ATOM 8875 C C . GLY B 1 537 ? 16.088 -29.055 2.002 1.00 49.02 555 GLY B C 1
ATOM 8876 O O . GLY B 1 537 ? 15.372 -28.053 1.734 1.00 51.88 555 GLY B O 1
ATOM 8877 N N . ALA B 1 538 ? 15.726 -30.293 1.710 1.00 50.90 556 ALA B N 1
ATOM 8878 C CA . ALA B 1 538 ? 14.380 -30.569 1.163 1.00 52.93 556 ALA B CA 1
ATOM 8879 C C . ALA B 1 538 ? 13.266 -30.138 2.145 1.00 53.23 556 ALA B C 1
ATOM 8880 O O . ALA B 1 538 ? 12.212 -29.622 1.730 1.00 54.68 556 ALA B O 1
ATOM 8882 N N . LEU B 1 539 ? 13.531 -30.342 3.430 1.00 51.83 557 LEU B N 1
ATOM 8883 C CA . LEU B 1 539 ? 12.628 -29.920 4.506 1.00 51.21 557 LEU B CA 1
ATOM 8884 C C . LEU B 1 539 ? 12.524 -28.416 4.553 1.00 51.65 557 LEU B C 1
ATOM 8885 O O . LEU B 1 539 ? 11.435 -27.883 4.607 1.00 53.42 557 LEU B O 1
ATOM 8890 N N . LEU B 1 540 ? 13.652 -27.726 4.416 1.00 48.47 558 LEU B N 1
ATOM 8891 C CA . LEU B 1 540 ? 13.654 -26.270 4.395 1.00 50.20 558 LEU B CA 1
ATOM 8892 C C . LEU B 1 540 ? 12.870 -25.718 3.215 1.00 53.47 558 LEU B C 1
ATOM 8893 O O . LEU B 1 540 ? 12.206 -24.701 3.324 1.00 56.37 558 LEU B O 1
ATOM 8898 N N . ILE B 1 541 ? 12.919 -26.425 2.095 1.00 54.74 559 ILE B N 1
ATOM 8899 C CA . ILE B 1 541 ? 12.288 -25.981 0.876 1.00 58.58 559 ILE B CA 1
ATOM 8900 C C . ILE B 1 541 ? 10.785 -26.130 1.039 1.00 60.84 559 ILE B C 1
ATOM 8901 O O . ILE B 1 541 ? 10.049 -25.231 0.642 1.00 63.93 559 ILE B O 1
ATOM 8906 N N . ASP B 1 542 ? 10.379 -27.278 1.567 1.00 60.45 560 ASP B N 1
ATOM 8907 C CA . ASP B 1 542 ? 8.988 -27.586 1.808 1.00 63.31 560 ASP B CA 1
ATOM 8908 C C . ASP B 1 542 ? 8.420 -26.573 2.798 1.00 62.21 560 ASP B C 1
ATOM 8909 O O . ASP B 1 542 ? 7.361 -25.993 2.586 1.00 60.73 560 ASP B O 1
ATOM 8914 N N . HIS B 1 543 ? 9.161 -26.292 3.840 1.00 60.29 561 HIS B N 1
ATOM 8915 C CA . HIS B 1 543 ? 8.777 -25.260 4.784 1.00 60.79 561 HIS B CA 1
ATOM 8916 C C . HIS B 1 543 ? 8.614 -23.866 4.182 1.00 61.42 561 HIS B C 1
ATOM 8917 O O . HIS B 1 543 ? 7.607 -23.200 4.446 1.00 64.45 561 HIS B O 1
ATOM 8924 N N . ALA B 1 544 ? 9.576 -23.432 3.362 1.00 59.38 562 ALA B N 1
ATOM 8925 C CA . ALA B 1 544 ? 9.534 -22.089 2.753 1.00 60.73 562 ALA B CA 1
ATOM 8926 C C . ALA B 1 544 ? 8.454 -21.974 1.677 1.00 62.84 562 ALA B C 1
ATOM 8927 O O . ALA B 1 544 ? 7.996 -20.840 1.350 1.00 62.08 562 ALA B O 1
ATOM 8929 N N . SER B 1 545 ? 8.117 -23.125 1.085 1.00 63.53 563 SER B N 1
ATOM 8930 C CA . SER B 1 545 ? 7.136 -23.181 -0.010 1.00 67.35 563 SER B CA 1
ATOM 8931 C C . SER B 1 545 ? 5.707 -23.013 0.520 1.00 69.04 563 SER B C 1
ATOM 8932 O O . SER B 1 545 ? 4.796 -22.690 -0.244 1.00 70.78 563 SER B O 1
ATOM 8935 N N . ASP B 1 546 ? 5.496 -23.256 1.803 1.00 67.90 564 ASP B N 1
ATOM 8936 C CA . ASP B 1 546 ? 4.177 -23.179 2.406 1.00 71.43 564 ASP B CA 1
ATOM 8937 C C . ASP B 1 546 ? 3.777 -21.739 2.672 1.00 75.52 564 ASP B C 1
ATOM 8938 O O . ASP B 1 546 ? 4.004 -21.209 3.759 1.00 72.03 564 ASP B O 1
ATOM 8943 N N . SER B 1 547 ? 3.125 -21.126 1.678 1.00 81.41 565 SER B N 1
ATOM 8944 C CA . SER B 1 547 ? 2.858 -19.694 1.734 1.00 88.40 565 SER B CA 1
ATOM 8945 C C . SER B 1 547 ? 1.911 -19.365 2.864 1.00 88.16 565 SER B C 1
ATOM 8946 O O . SER B 1 547 ? 1.770 -18.218 3.226 1.00 96.84 565 SER B O 1
ATOM 8949 N N . SER B 1 548 ? 1.262 -20.360 3.430 1.00 86.54 566 SER B N 1
ATOM 8950 C CA . SER B 1 548 ? 0.379 -20.096 4.543 1.00 87.71 566 SER B CA 1
ATOM 8951 C C . SER B 1 548 ? 1.134 -19.679 5.804 1.00 85.70 566 SER B C 1
ATOM 8952 O O . SER B 1 548 ? 0.547 -18.994 6.642 1.00 83.66 566 SER B O 1
ATOM 8955 N N . VAL B 1 549 ? 2.409 -20.095 5.968 1.00 76.26 567 VAL B N 1
ATOM 8956 C CA . VAL B 1 549 ? 3.148 -19.743 7.183 1.00 75.22 567 VAL B CA 1
ATOM 8957 C C . VAL B 1 549 ? 4.526 -19.144 6.887 1.00 69.89 567 VAL B C 1
ATOM 8958 O O . VAL B 1 549 ? 5.016 -18.346 7.677 1.00 74.59 567 VAL B O 1
ATOM 8962 N N . ALA B 1 550 ? 5.116 -19.492 5.753 1.00 65.58 568 ALA B N 1
ATOM 8963 C CA . ALA B 1 550 ? 6.492 -19.091 5.456 1.00 65.69 568 ALA B CA 1
ATOM 8964 C C . ALA B 1 550 ? 6.604 -17.577 5.427 1.00 67.36 568 ALA B C 1
ATOM 8965 O O . ALA B 1 550 ? 5.668 -16.917 4.975 1.00 67.81 568 ALA B O 1
ATOM 8967 N N . ASN B 1 551 ? 7.714 -17.009 5.913 1.00 64.27 569 ASN B N 1
ATOM 8968 C CA . ASN B 1 551 ? 8.033 -15.605 5.595 1.00 67.16 569 ASN B CA 1
ATOM 8969 C C . ASN B 1 551 ? 9.269 -15.542 4.681 1.00 67.16 569 ASN B C 1
ATOM 8970 O O . ASN B 1 551 ? 9.861 -16.568 4.351 1.00 65.82 569 ASN B O 1
ATOM 8975 N N . GLN B 1 552 ? 9.674 -14.342 4.306 1.00 68.37 570 GLN B N 1
ATOM 8976 C CA . GLN B 1 552 ? 10.797 -14.134 3.382 1.00 69.77 570 GLN B CA 1
ATOM 8977 C C . GLN B 1 552 ? 12.093 -14.779 3.911 1.00 66.93 570 GLN B C 1
ATOM 8978 O O . GLN B 1 552 ? 12.850 -15.373 3.145 1.00 67.73 570 GLN B O 1
ATOM 8984 N N . SER B 1 553 ? 12.307 -14.720 5.216 1.00 65.13 571 SER B N 1
ATOM 8985 C CA . SER B 1 553 ? 13.519 -15.321 5.808 1.00 62.37 571 SER B CA 1
ATOM 8986 C C . SER B 1 553 ? 13.509 -16.830 5.522 1.00 61.43 571 SER B C 1
ATOM 8987 O O . SER B 1 553 ? 14.558 -17.429 5.297 1.00 56.39 571 SER B O 1
ATOM 8990 N N . ASP B 1 554 ? 12.327 -17.451 5.461 1.00 59.31 572 ASP B N 1
ATOM 8991 C CA . ASP B 1 554 ? 12.267 -18.881 5.253 1.00 57.23 572 ASP B CA 1
ATOM 8992 C C . ASP B 1 554 ? 12.787 -19.238 3.869 1.00 55.48 572 ASP B C 1
ATOM 8993 O O . ASP B 1 554 ? 13.499 -20.243 3.713 1.00 55.56 572 ASP B O 1
ATOM 8998 N N . ILE B 1 555 ? 12.459 -18.439 2.868 1.00 58.01 573 ILE B N 1
ATOM 8999 C CA . ILE B 1 555 ? 12.960 -18.681 1.475 1.00 58.74 573 ILE B CA 1
ATOM 9000 C C . ILE B 1 555 ? 14.480 -18.487 1.384 1.00 58.49 573 ILE B C 1
ATOM 9001 O O . ILE B 1 555 ? 15.203 -19.282 0.800 1.00 59.15 573 ILE B O 1
ATOM 9006 N N . GLU B 1 556 ? 14.947 -17.412 1.978 1.00 58.25 574 GLU B N 1
ATOM 9007 C CA . GLU B 1 556 ? 16.357 -17.083 1.926 1.00 58.45 574 GLU B CA 1
ATOM 9008 C C . GLU B 1 556 ? 17.215 -18.146 2.643 1.00 54.53 574 GLU B C 1
ATOM 9009 O O . GLU B 1 556 ? 18.310 -18.488 2.199 1.00 54.17 574 GLU B O 1
ATOM 9015 N N . VAL B 1 557 ? 16.689 -18.678 3.739 1.00 51.33 575 VAL B N 1
ATOM 9016 C CA . VAL B 1 557 ? 17.370 -19.741 4.487 1.00 48.82 575 VAL B CA 1
ATOM 9017 C C . VAL B 1 557 ? 17.445 -21.036 3.648 1.00 49.27 575 VAL B C 1
ATOM 9018 O O . VAL B 1 557 ? 18.484 -21.689 3.596 1.00 46.44 575 VAL B O 1
ATOM 9022 N N . ALA B 1 558 ? 16.351 -21.392 2.947 1.00 52.45 576 ALA B N 1
ATOM 9023 C CA . ALA B 1 558 ? 16.374 -22.599 2.132 1.00 50.88 576 ALA B CA 1
ATOM 9024 C C . ALA B 1 558 ? 17.375 -22.452 1.011 1.00 52.10 576 ALA B C 1
ATOM 9025 O O . ALA B 1 558 ? 18.086 -23.427 0.691 1.00 52.74 576 ALA B O 1
ATOM 9027 N N . TYR B 1 559 ? 17.399 -21.266 0.385 1.00 51.61 577 TYR B N 1
ATOM 9028 C CA . TYR B 1 559 ? 18.334 -21.004 -0.667 1.00 53.02 577 TYR B CA 1
ATOM 9029 C C . TYR B 1 559 ? 19.791 -21.104 -0.192 1.00 52.20 577 TYR B C 1
ATOM 9030 O O . TYR B 1 559 ? 20.617 -21.787 -0.821 1.00 51.71 577 TYR B O 1
ATOM 9039 N N . ARG B 1 560 ? 20.100 -20.438 0.914 1.00 51.10 578 ARG B N 1
ATOM 9040 C CA . ARG B 1 560 ? 21.487 -20.471 1.463 1.00 49.12 578 ARG B CA 1
ATOM 9041 C C . ARG B 1 560 ? 21.916 -21.855 1.909 1.00 47.63 578 ARG B C 1
ATOM 9042 O O . ARG B 1 560 ? 23.040 -22.296 1.646 1.00 48.92 578 ARG B O 1
ATOM 9050 N N . TYR B 1 561 ? 20.999 -22.588 2.514 1.00 46.29 579 TYR B N 1
ATOM 9051 C CA . TYR B 1 561 ? 21.336 -23.926 2.988 1.00 46.83 579 TYR B CA 1
ATOM 9052 C C . TYR B 1 561 ? 21.628 -24.802 1.768 1.00 45.70 579 TYR B C 1
ATOM 9053 O O . TYR B 1 561 ? 22.560 -25.591 1.791 1.00 45.20 579 TYR B O 1
ATOM 9062 N N . CYS B 1 562 ? 20.823 -24.676 0.729 1.00 48.50 580 CYS B N 1
ATOM 9063 C CA . CYS B 1 562 ? 20.921 -25.610 -0.367 1.00 50.55 580 CYS B CA 1
ATOM 9064 C C . CYS B 1 562 ? 21.976 -25.224 -1.411 1.00 52.92 580 CYS B C 1
ATOM 9065 O O . CYS B 1 562 ? 22.554 -26.088 -2.067 1.00 57.77 580 CYS B O 1
ATOM 9068 N N . CYS B 1 563 ? 22.151 -23.937 -1.651 1.00 51.93 581 CYS B N 1
ATOM 9069 C CA . CYS B 1 563 ? 22.944 -23.521 -2.772 1.00 53.57 581 CYS B CA 1
ATOM 9070 C C . CYS B 1 563 ? 24.286 -22.976 -2.366 1.00 51.57 581 CYS B C 1
ATOM 9071 O O . CYS B 1 563 ? 25.080 -22.754 -3.224 1.00 51.95 581 CYS B O 1
ATOM 9074 N N . GLU B 1 564 ? 24.469 -22.635 -1.103 1.00 50.79 582 GLU B N 1
ATOM 9075 C CA . GLU B 1 564 ? 25.721 -21.926 -0.648 1.00 50.73 582 GLU B CA 1
ATOM 9076 C C . GLU B 1 564 ? 26.667 -22.758 0.164 1.00 50.82 582 GLU B C 1
ATOM 9077 O O . GLU B 1 564 ? 27.720 -22.268 0.588 1.00 50.93 582 GLU B O 1
ATOM 9083 N N . GLN B 1 565 ? 26.343 -24.024 0.343 1.00 49.73 583 GLN B N 1
ATOM 9084 C CA . GLN B 1 565 ? 27.296 -24.980 0.876 1.00 49.34 583 GLN B CA 1
ATOM 9085 C C . GLN B 1 565 ? 27.140 -26.251 0.066 1.00 54.24 583 GLN B C 1
ATOM 9086 O O . GLN B 1 565 ? 26.078 -26.538 -0.505 1.00 57.60 583 GLN B O 1
ATOM 9092 N N . PRO B 1 566 ? 28.181 -27.032 -0.019 1.00 56.89 584 PRO B N 1
ATOM 9093 C CA . PRO B 1 566 ? 27.979 -28.264 -0.719 1.00 58.92 584 PRO B CA 1
ATOM 9094 C C . PRO B 1 566 ? 27.004 -29.180 0.051 1.00 52.26 584 PRO B C 1
ATOM 9095 O O . PRO B 1 566 ? 27.088 -29.335 1.242 1.00 47.69 584 PRO B O 1
ATOM 9099 N N . LEU B 1 567 ? 26.038 -29.735 -0.647 1.00 50.58 585 LEU B N 1
ATOM 9100 C CA . LEU B 1 567 ? 25.070 -30.618 -0.008 1.00 47.86 585 LEU B CA 1
ATOM 9101 C C . LEU B 1 567 ? 25.689 -31.972 0.008 1.00 48.01 585 LEU B C 1
ATOM 9102 O O . LEU B 1 567 ? 25.574 -32.725 0.976 1.00 49.48 585 LEU B O 1
ATOM 9107 N N . ILE B 1 568 ? 26.482 -32.241 -1.013 1.00 48.75 586 ILE B N 1
ATOM 9108 C CA . ILE B 1 568 ? 27.246 -33.469 -1.051 1.00 49.56 586 ILE B CA 1
ATOM 9109 C C . ILE B 1 568 ? 28.741 -33.115 -1.099 1.00 48.82 586 ILE B C 1
ATOM 9110 O O . ILE B 1 568 ? 29.117 -32.239 -1.805 1.00 51.17 586 ILE B O 1
ATOM 9115 N N . ASP B 1 569 ? 29.548 -33.805 -0.299 1.00 48.73 587 ASP B N 1
ATOM 9116 C CA . ASP B 1 569 ? 30.997 -33.663 -0.309 1.00 49.33 587 ASP B CA 1
ATOM 9117 C C . ASP B 1 569 ? 31.561 -35.085 -0.189 1.00 49.13 587 ASP B C 1
ATOM 9118 O O . ASP B 1 569 ? 31.797 -35.595 0.907 1.00 48.10 587 ASP B O 1
ATOM 9123 N N . LEU B 1 570 ? 31.735 -35.715 -1.344 1.00 48.39 588 LEU B N 1
ATOM 9124 C CA . LEU B 1 570 ? 32.027 -37.132 -1.429 1.00 49.60 588 LEU B CA 1
ATOM 9125 C C . LEU B 1 570 ? 32.471 -37.443 -2.851 1.00 50.84 588 LEU B C 1
ATOM 9126 O O . LEU B 1 570 ? 31.772 -37.110 -3.825 1.00 51.49 588 LEU B O 1
ATOM 9131 N N . ARG B 1 571 ? 33.636 -38.059 -2.985 1.00 50.39 589 ARG B N 1
ATOM 9132 C CA . ARG B 1 571 ? 34.162 -38.376 -4.276 1.00 52.07 589 ARG B CA 1
ATOM 9133 C C . ARG B 1 571 ? 34.488 -39.817 -4.332 1.00 52.41 589 ARG B C 1
ATOM 9134 O O . ARG B 1 571 ? 34.827 -40.414 -3.342 1.00 51.60 589 ARG B O 1
ATOM 9142 N N . TRP B 1 572 ? 34.439 -40.342 -5.538 1.00 52.99 590 TRP B N 1
ATOM 9143 C CA . TRP B 1 572 ? 34.645 -41.743 -5.757 1.00 56.45 590 TRP B CA 1
ATOM 9144 C C . TRP B 1 572 ? 36.015 -42.175 -5.272 1.00 56.45 590 TRP B C 1
ATOM 9145 O O . TRP B 1 572 ? 36.132 -43.179 -4.605 1.00 55.69 590 TRP B O 1
ATOM 9156 N N . GLU B 1 573 ? 37.067 -41.400 -5.567 1.00 58.97 591 GLU B N 1
ATOM 9157 C CA . GLU B 1 573 ? 38.404 -41.784 -5.114 1.00 58.45 591 GLU B CA 1
ATOM 9158 C C . GLU B 1 573 ? 38.581 -41.890 -3.614 1.00 54.34 591 GLU B C 1
ATOM 9159 O O . GLU B 1 573 ? 39.477 -42.602 -3.137 1.00 52.96 591 GLU B O 1
ATOM 9165 N N . TRP B 1 574 ? 37.695 -41.262 -2.828 1.00 53.05 592 TRP B N 1
ATOM 9166 C CA . TRP B 1 574 ? 37.784 -41.443 -1.392 1.00 49.14 592 TRP B CA 1
ATOM 9167 C C . TRP B 1 574 ? 37.424 -42.848 -0.907 1.00 50.74 592 TRP B C 1
ATOM 9168 O O . TRP B 1 574 ? 37.733 -43.248 0.239 1.00 47.28 592 TRP B O 1
ATOM 9179 N N . PHE B 1 575 ? 36.718 -43.592 -1.742 1.00 52.17 593 PHE B N 1
ATOM 9180 C CA . PHE B 1 575 ? 36.342 -44.961 -1.421 1.00 55.00 593 PHE B CA 1
ATOM 9181 C C . PHE B 1 575 ? 37.506 -45.963 -1.595 1.00 54.68 593 PHE B C 1
ATOM 9182 O O . PHE B 1 575 ? 37.427 -47.113 -1.139 1.00 56.30 593 PHE B O 1
ATOM 9190 N N . ALA B 1 576 ? 38.567 -45.574 -2.283 1.00 54.40 594 ALA B N 1
ATOM 9191 C CA . ALA B 1 576 ? 39.542 -46.555 -2.716 1.00 56.54 594 ALA B CA 1
ATOM 9192 C C . ALA B 1 576 ? 40.399 -47.027 -1.566 1.00 55.28 594 ALA B C 1
ATOM 9193 O O . ALA B 1 576 ? 40.719 -46.273 -0.698 1.00 52.28 594 ALA B O 1
ATOM 9195 N N . SER B 1 577 ? 40.737 -48.307 -1.558 1.00 58.89 595 SER B N 1
ATOM 9196 C CA . SER B 1 577 ? 41.568 -48.898 -0.517 1.00 60.87 595 SER B CA 1
ATOM 9197 C C . SER B 1 577 ? 42.981 -48.325 -0.518 1.00 56.71 595 SER B C 1
ATOM 9198 O O . SER B 1 577 ? 43.611 -48.211 0.536 1.00 57.08 595 SER B O 1
ATOM 9201 N N . GLU B 1 578 ? 43.448 -47.899 -1.666 1.00 54.99 596 GLU B N 1
ATOM 9202 C CA . GLU B 1 578 ? 44.798 -47.285 -1.744 1.00 57.69 596 GLU B CA 1
ATOM 9203 C C . GLU B 1 578 ? 44.832 -45.969 -0.975 1.00 51.28 596 GLU B C 1
ATOM 9204 O O . GLU B 1 578 ? 45.853 -45.590 -0.449 1.00 51.13 596 GLU B O 1
ATOM 9210 N N . ARG B 1 579 ? 43.706 -45.278 -0.890 1.00 48.36 597 ARG B N 1
ATOM 9211 C CA . ARG B 1 579 ? 43.711 -44.068 -0.126 1.00 47.57 597 ARG B CA 1
ATOM 9212 C C . ARG B 1 579 ? 43.995 -44.336 1.375 1.00 46.75 597 ARG B C 1
ATOM 9213 O O . ARG B 1 579 ? 44.567 -43.487 2.067 1.00 43.04 597 ARG B O 1
ATOM 9221 N N . VAL B 1 580 ? 43.529 -45.470 1.915 1.00 45.63 598 VAL B N 1
ATOM 9222 C CA . VAL B 1 580 ? 43.808 -45.794 3.350 1.00 45.71 598 VAL B CA 1
ATOM 9223 C C . VAL B 1 580 ? 45.316 -45.796 3.616 1.00 47.63 598 VAL B C 1
ATOM 9224 O O . VAL B 1 580 ? 45.786 -45.271 4.632 1.00 44.27 598 VAL B O 1
ATOM 9228 N N . LYS B 1 581 ? 46.083 -46.363 2.703 1.00 48.72 599 LYS B N 1
ATOM 9229 C CA . LYS B 1 581 ? 47.522 -46.421 2.875 1.00 52.35 599 LYS B CA 1
ATOM 9230 C C . LYS B 1 581 ? 48.140 -45.013 2.976 1.00 50.91 599 LYS B C 1
ATOM 9231 O O . LYS B 1 581 ? 49.039 -44.744 3.815 1.00 50.06 599 LYS B O 1
ATOM 9237 N N . ALA B 1 582 ? 47.602 -44.110 2.170 1.00 48.67 600 ALA B N 1
ATOM 9238 C CA . ALA B 1 582 ? 48.009 -42.709 2.161 1.00 45.90 600 ALA B CA 1
ATOM 9239 C C . ALA B 1 582 ? 47.568 -42.032 3.414 1.00 41.74 600 ALA B C 1
ATOM 9240 O O . ALA B 1 582 ? 48.295 -41.240 3.915 1.00 40.92 600 ALA B O 1
ATOM 9242 N N . ASP B 1 583 ? 46.356 -42.293 3.874 1.00 40.51 601 ASP B N 1
ATOM 9243 C CA . ASP B 1 583 ? 45.873 -41.744 5.158 1.00 39.89 601 ASP B CA 1
ATOM 9244 C C . ASP B 1 583 ? 46.836 -42.150 6.258 1.00 38.97 601 ASP B C 1
ATOM 9245 O O . ASP B 1 583 ? 47.187 -41.333 7.078 1.00 37.85 601 ASP B O 1
ATOM 9250 N N . ARG B 1 584 ? 47.231 -43.412 6.329 1.00 40.08 602 ARG B N 1
ATOM 9251 C CA . ARG B 1 584 ? 48.110 -43.863 7.442 1.00 41.41 602 ARG B CA 1
ATOM 9252 C C . ARG B 1 584 ? 49.493 -43.192 7.402 1.00 41.77 602 ARG B C 1
ATOM 9253 O O . ARG B 1 584 ? 50.063 -42.816 8.421 1.00 40.28 602 ARG B O 1
ATOM 9261 N N . GLU B 1 585 ? 50.025 -43.009 6.193 1.00 41.52 603 GLU B N 1
ATOM 9262 C CA . GLU B 1 585 ? 51.272 -42.403 6.029 1.00 43.63 603 GLU B CA 1
ATOM 9263 C C . GLU B 1 585 ? 51.243 -40.934 6.420 1.00 41.55 603 GLU B C 1
ATOM 9264 O O . GLU B 1 585 ? 52.202 -40.443 7.031 1.00 40.92 603 GLU B O 1
ATOM 9270 N N . ILE B 1 586 ? 50.143 -40.248 6.148 1.00 38.53 604 ILE B N 1
ATOM 9271 C CA . ILE B 1 586 ? 49.959 -38.869 6.632 1.00 36.12 604 ILE B CA 1
ATOM 9272 C C . ILE B 1 586 ? 49.877 -38.807 8.174 1.00 37.26 604 ILE B C 1
ATOM 9273 O O . ILE B 1 586 ? 50.475 -37.958 8.840 1.00 39.57 604 ILE B O 1
ATOM 9278 N N . VAL B 1 587 ? 49.023 -39.641 8.737 1.00 33.83 605 VAL B N 1
ATOM 9279 C CA . VAL B 1 587 ? 48.751 -39.607 10.144 1.00 33.69 605 VAL B CA 1
ATOM 9280 C C . VAL B 1 587 ? 49.996 -40.010 10.987 1.00 33.57 605 VAL B C 1
ATOM 9281 O O . VAL B 1 587 ? 50.208 -39.439 12.035 1.00 35.33 605 VAL B O 1
ATOM 9285 N N . PHE B 1 588 ? 50.684 -41.037 10.597 1.00 34.51 606 PHE B N 1
ATOM 9286 C CA . PHE B 1 588 ? 51.779 -41.656 11.397 1.00 37.46 606 PHE B CA 1
ATOM 9287 C C . PHE B 1 588 ? 53.210 -41.233 11.065 1.00 40.28 606 PHE B C 1
ATOM 9288 O O . PHE B 1 588 ? 54.200 -41.863 11.477 1.00 40.54 606 PHE B O 1
ATOM 9296 N N . ASP B 1 589 ? 53.305 -40.130 10.331 1.00 40.45 607 ASP B N 1
ATOM 9297 C CA . ASP B 1 589 ? 54.577 -39.565 9.889 1.00 42.51 607 ASP B CA 1
ATOM 9298 C C . ASP B 1 589 ? 55.408 -39.178 11.154 1.00 39.30 607 ASP B C 1
ATOM 9299 O O . ASP B 1 589 ? 54.894 -38.448 12.028 1.00 34.99 607 ASP B O 1
ATOM 9304 N N . ASN B 1 590 ? 56.631 -39.731 11.238 1.00 41.36 608 ASN B N 1
ATOM 9305 C CA . ASN B 1 590 ? 57.528 -39.586 12.416 1.00 43.21 608 ASN B CA 1
ATOM 9306 C C . ASN B 1 590 ? 56.984 -40.160 13.761 1.00 42.59 608 ASN B C 1
ATOM 9307 O O . ASN B 1 590 ? 57.461 -39.788 14.826 1.00 40.35 608 ASN B O 1
ATOM 9312 N N . PHE B 1 591 ? 55.978 -41.022 13.711 1.00 41.67 609 PHE B N 1
ATOM 9313 C CA . PHE B 1 591 ? 55.405 -41.546 14.941 1.00 42.92 609 PHE B CA 1
ATOM 9314 C C . PHE B 1 591 ? 56.440 -42.399 15.701 1.00 48.06 609 PHE B C 1
ATOM 9315 O O . PHE B 1 591 ? 57.080 -43.242 15.100 1.00 46.47 609 PHE B O 1
ATOM 9323 N N . THR B 1 592 ? 56.571 -42.125 17.022 1.00 53.87 610 THR B N 1
ATOM 9324 C CA . THR B 1 592 ? 57.648 -42.717 17.872 1.00 61.29 610 THR B CA 1
ATOM 9325 C C . THR B 1 592 ? 57.181 -44.157 18.172 1.00 61.98 610 THR B C 1
ATOM 9326 O O . THR B 1 592 ? 56.340 -44.339 19.030 1.00 59.83 610 THR B O 1
ATOM 9330 N N . ALA B 1 593 ? 57.615 -45.141 17.395 1.00 75.29 611 ALA B N 1
ATOM 9331 C CA . ALA B 1 593 ? 57.007 -46.499 17.475 1.00 85.51 611 ALA B CA 1
ATOM 9332 C C . ALA B 1 593 ? 57.878 -47.419 18.334 1.00 94.25 611 ALA B C 1
ATOM 9333 O O . ALA B 1 593 ? 57.602 -47.590 19.528 1.00 92.11 611 ALA B O 1
#

Nearest PDB structures (foldseek):
  4y9j-assembly1_B  TM=1.002E+00  e=2.266E-90  Caenorhabditis elegans
  6sd8-assembly1_X  TM=9.393E-01  e=6.156E-42  Bdellovibrio bacteriovorus HD100
  3u33-assembly1_B  TM=8.952E-01  e=6.715E-29  Escherichia coli K-12
  6kri-assembly1_A  TM=7.282E-01  e=1.499E-20  Mycolicibacterium smegmatis
  5lnx-assembly2_F  TM=7.844E-01  e=4.325E-16  Bacillus subtilis subsp. subtilis str. 168

InterPro domains:
  IPR006091 Acyl-CoA dehydrogenase/oxidase, middle domain [PF02770] (206-309)
  IPR009075 Acyl-CoA dehydrogenase/oxidase, C-terminal [PF00441] (320-476)
  IPR009100 Acyl-CoA dehydrogenase/oxidase, N-terminal and middle domain superfamily [SSF56645] (157-330)
  IPR034184 Putative acyl-CoA dehydrogenase AidB [cd01154] (46-480)
  IPR036250 Acyl-CoA dehydrogenase-like, C-terminal [SSF47203] (327-481)
  IPR041504 Adaptive response protein AidB, N-terminal [PF18158] (43-195)
  IPR052904 Acyl-CoA dehydrogenase-like protein [PTHR42707] (10-609)
  IPR053998 Acyl-CoA dehydrogenase 11-like C-terminal domain [PF22217] (484-606)

Radius of gyration: 30.85 Å; Cα contacts (8 Å, |Δi|>4): 2269; chains: 2; bounding box: 82×98×84 Å

Foldseek 3Di:
DDDDDPVVDDDDDDPPDDFDAFAQALCLVLFPPLLLLLCVQDDPVLSVVLSVLSSVVSVCLRPPLLVLLVVLLVFFKDWDQDDPPDDGFRDIDGDPSLLVLLLVCLQSQLQQLCPPPPDQNLSSLLSNLSNLLSCQLRRNCVLVQSLLLNLLLQLLVVLVCQVPPVVSVLSNPQSRHSHSVRHFTEKEQQDDPQGDLFRLAGPDKEWEDDDDQKTAIFDKRAKIKQLVTFKYKYKHFYADPVRDFDGGLLRIFIWMATQADPVRGGQQKHFPGFDDALASSSITITMIGHDGRMIGTGDDRSCRVVSSCSSLQSSLLSLLSNLLSLLSSLLSRLCSQQQRPDDPHHRNNVDVVSVVLSLVSVLVSQLLVLLSSLLSSLVSCVVSVNDDPLSVLCNQQSSLLSQLQSLVSRQVSLVSSLCSVPVLSVDVVSVNVNSNSVSPCRCPPSHHSLSSLVSNCVSPPPPCPSLVSLVVVLCVLLVLFPVVPVLLVVLNVLLVVLSVVLVVLSVVLVPPVCVPFFAVSQCSSLNSQLSSLSVSLSSLRSSCSDVVRHDPSSSVSSSCSRPVDHSHDDDNVSGTNVVVVVVVCVVCPVND/DDDDCVVVDDDDDDPPDDFDAFADALCLVLPPPLLLLLCVQDDVVLSVVLSVLSSVVSVCLRVPLLVLLVVLLVFFKFWDQDDPPGHGARDIDGDPSLLVLLLVCLLSQLQQLCPPPVDQNLSSLLSSLSNLLSCQVRRNPPLQQLLLLNLLLCLLVVLVCQPPPVVSVLSNPQSRHSHSVRHFTEKEFQAAPQDDLFSLQGDDKEWEDDDDQKTFIFGKGAKIKQLVTFKYKYKHFYQDPVRDTDGGLQRIFIKMATQADPVRGGQQKGFPGFDDALASSSITITMIGHDGRIIGTGDDGSCHVVSSVSSLLSSLLSLLSNLLSLLSSLLSRLVSQQQRDDDPHHRNVPDPVSCVLSLVSVLLSQLLVLLSSLLSSLVSCVVNVNDDPLSVLCNQLSRLLSQLQSLVVRQVSLVSSLCSVPPVSVDVVSVSVNSNSVSNCRCPPSAHNLSSLVSSVVSCPPDPHSLVSLVVVLVVLLVLQPCVPVLLVVLSVLLVVLSVVLVVLVVVQVVCPVVPFFAVSLCSNLSSQLSSLSNSLSSLRSSCSPVVSHDPSSSVSSSCSRPVDRSHDDDNVSGTNVVVVVVCCVVCPVPPD